Protein AF-0000000084891540 (afdb_homodimer)

Organism: Ciona savignyi (NCBI:txid51511)

Sequence (920 aa):
YGVTDVPPWYMCILLGFQHYLTMFGSTVAVPLILAGPLGIANNNVAKGQIISTIFFASGISTLLQTLIGNRLPIVQGAAFSFLTPAIAIMNSVSIPADFWKIRMVQVQGAIMVASCTQVFLGLTGLVGLLMSRIGPLTIAPTITLVGLGLFGPAGDFAGKHWGISFLTMFLIILFSQHLRDVVFRLFPVILAVLIAWMFCGFLTAAGAFPASSQQYGYFARTDVRSGVLADAAWFRFPYPGQWGVPVVTASGVLGMISGVLASIIESIGDYYACARLSQVPPPPTHAINRGVFTEGIGCILAGALGTGNGTTSYSENIGAIGITKVGSRRVVQTGAVIMLILAVIGKFGALFTTIPDPVAGGMFCVMFGMIAAVGMSSLQFVDLNSSRNLLVMGFSIFMGVALPEWVRKNKTVIATGSVEGDQIVLVLLQTGMFIAGVLGFVLDNTIPAGTPEERGLIAWYGVTDVPPWYMCILLGFQHYLTMFGSTVAVPLILAGPLGIANNNVAKGQIISTIFFASGISTLLQTLIGNRLPIVQGAAFSFLTPAIAIMNSVSIPADFWKIRMVQVQGAIMVASCTQVFLGLTGLVGLLMSRIGPLTIAPTITLVGLGLFGPAGDFAGKHWGISFLTMFLIILFSQHLRDVVFRLFPVILAVLIAWMFCGFLTAAGAFPASSQQYGYFARTDVRSGVLADAAWFRFPYPGQWGVPVVTASGVLGMISGVLASIIESIGDYYACARLSQVPPPPTHAINRGVFTEGIGCILAGALGTGNGTTSYSENIGAIGITKVGSRRVVQTGAVIMLILAVIGKFGALFTTIPDPVAGGMFCVMFGMIAAVGMSSLQFVDLNSSRNLLVMGFSIFMGVALPEWVRKNKTVIATGSVEGDQIVLVLLQTGMFIAGVLGFVLDNTIPAGTPEERGLIAW

Solvent-accessible surface area (backbone atoms only — not comparable to full-atom values): 42077 Å² total; per-residue (Å²): 79,41,50,85,40,74,68,58,70,71,53,22,49,56,52,3,48,46,48,47,55,44,44,42,58,65,46,52,46,52,51,63,62,45,22,54,59,40,48,36,69,87,35,45,52,62,49,7,51,35,39,16,34,40,36,30,40,19,12,53,30,16,40,45,28,42,73,66,18,50,51,50,55,54,48,32,28,61,32,66,41,32,46,52,29,38,44,32,43,30,66,68,52,92,60,69,52,91,47,31,48,63,42,42,18,37,40,12,20,8,37,29,57,25,20,46,52,39,28,48,32,16,71,72,49,49,52,60,59,50,55,71,70,48,36,37,51,18,46,17,27,19,38,19,25,43,17,56,62,42,30,62,66,26,25,58,27,14,63,36,29,51,71,54,8,49,49,21,36,49,38,26,48,41,23,51,55,62,40,84,49,66,68,33,52,55,35,17,57,52,53,19,48,51,52,46,49,50,49,27,40,53,36,41,76,69,59,74,48,53,90,45,86,88,42,82,26,22,53,40,34,47,72,81,49,54,66,30,56,73,69,32,50,65,68,44,80,79,40,72,40,70,67,41,74,59,34,77,43,72,33,35,21,59,27,29,34,45,17,47,52,51,38,50,55,53,30,53,53,42,49,42,49,40,21,54,54,41,71,43,74,69,69,51,68,69,36,51,20,34,30,40,20,39,39,14,50,28,11,28,48,17,9,41,41,50,40,59,39,38,46,25,61,38,62,60,46,39,50,45,19,57,73,70,47,49,24,20,31,54,26,46,45,41,16,19,50,50,31,38,57,50,22,29,30,26,41,57,24,23,55,62,58,41,58,25,41,8,44,52,10,12,50,39,46,49,51,28,8,34,42,18,22,58,15,50,34,41,47,74,40,33,41,60,85,38,68,67,51,29,40,35,35,13,31,14,40,36,49,19,51,17,49,17,54,42,42,72,76,43,66,79,73,65,72,79,83,39,72,65,58,32,45,29,51,50,21,41,48,47,18,19,27,44,48,3,25,52,46,6,43,51,44,64,72,63,43,71,85,66,49,54,63,49,46,9,59,72,76,95,80,42,50,85,39,74,68,58,70,71,55,22,50,55,53,3,48,47,48,48,54,42,45,41,57,64,45,52,46,51,50,64,64,45,23,54,59,40,47,36,69,86,36,46,54,60,49,8,52,34,39,16,33,42,36,30,40,18,13,54,30,17,40,45,26,41,72,66,18,51,50,50,54,51,49,30,27,59,32,65,40,31,47,53,31,39,44,32,44,28,66,66,52,92,59,70,51,91,48,34,46,62,42,42,18,36,41,12,20,8,37,29,56,23,20,46,52,39,28,50,32,16,72,71,51,47,52,58,58,49,54,72,70,49,36,36,51,19,47,18,26,19,38,20,25,43,17,54,63,41,30,61,65,25,26,59,27,16,63,36,28,52,71,53,8,49,48,22,37,50,38,26,48,39,24,52,57,62,40,86,50,66,68,34,51,56,36,18,56,52,52,18,49,51,52,44,47,49,50,27,40,54,38,40,75,70,60,72,47,53,90,45,85,88,42,82,26,24,54,42,34,47,71,82,49,54,64,29,57,73,70,32,49,66,66,43,78,79,40,70,41,72,66,41,75,60,34,75,44,71,33,35,23,60,27,30,34,45,17,47,54,52,36,51,55,54,28,54,54,43,50,45,50,38,21,54,55,41,71,43,74,68,71,51,69,67,36,50,20,33,28,40,21,37,41,15,50,31,13,28,48,18,8,40,41,50,38,58,40,38,47,26,61,39,61,62,46,40,48,44,21,56,73,70,48,49,23,21,31,54,25,47,44,41,16,18,50,48,31,41,58,50,21,29,31,26,41,57,23,22,56,62,57,41,56,23,41,8,45,52,9,14,52,40,44,49,52,29,7,36,41,19,22,59,16,50,33,41,49,73,40,35,42,61,82,37,67,66,53,27,41,34,34,13,31,14,39,36,48,18,50,17,48,16,55,43,43,72,76,43,63,79,74,64,72,77,82,40,71,64,59,34,44,29,51,49,21,41,48,48,18,19,27,46,47,4,25,51,45,7,42,51,46,63,73,63,43,72,85,64,48,55,64,47,44,8,59,73,78,98

Secondary structure (DSSP, 8-state):
--TT----HHHHHHHHHHHHHHTHHHHHHHHHHHHHHHT-TT-HHHHHHHHHHHHHHHHHHHHHHHHTSS-SS--EEE-GGGHHHHHHHHHH----TT-HHHHHHHHHHHHHHHHHHHHHHHHHTTHHHHHHH--HHHHHHHHHHHHHTTHHHHHHHHTT-HHHHHHHHHHHHIIIII---HHHHHSHHHHHHHHHHHHHHHHHHHT-S-SSTTSTTGGG-SSSSTHHHHHS-SB----TTTT------HHHHHHHHHHHHHHHHHHHHHHHHHHHHTT-PPPPHHHHHHHHHHHHHHHHHHHHHT-SS-EEE-HHHHHHHHHH----HHHHHHHHHHHHHHHHBHHHHHHHTTS-HHHHHHHHHHHHHHHHHHHHGGGGGS-TT-HHHHHHHHHHHHHHHHHHHHHHH-GGG---S-HHHHHHHHHHHT-HHHHHHHHHHHHHHH-TT--HHHHTTTT-/--TT----HHHHHHHHHHHHHHTHHHHHHHHHHHHHHHT-TT-HHHHHHHHHHHHHHHHHHHHHHHHTSS-SS--EEE-GGGHHHHHHHHHH----TT-HHHHHHHHHHHHHHHHHHHHHHHHHTTHHHHHHH--HHHHHHHHHHHHHTTHHHHHHHHTT-HHHHHHHHHHHHIIIII---HHHHHSHHHHHHHHHHHHHHHHHHHT-S-SSTTSTTGGG-SSSSTHHHHHS-SB----TTTT------HHHHHHHHHHHHHHHHHHHHHHHHHHHHTT-PPPPHHHHHHHHHHHHHHHHHHHHHT-SS-EEE-HHHHHHHHHH----HHHHHHHHHHHHHHHHBHHHHHHHTTS-HHHHHHHHHHHHHHHHHHHHGGGGGS-TT-HHHHHHHHHHHHHHHHHHHHHHH-GGG---S-HHHHHHHHHHHT-HHHHHHHHHHHHHHH-TT--HHHHTTTT-

pLDDT: mean 92.86, std 5.92, range [56.59, 98.62]

Nearest PDB structures (foldseek):
  8jez-assembly1_A-2  TM=9.664E-01  e=9.829E-44  Homo sapiens
  8jew-assembly1_A-2  TM=9.615E-01  e=6.647E-43  Homo sapiens
  7ytw-assembly1_A  TM=9.712E-01  e=4.303E-42  Mus musculus
  8jf1-assembly1_A-2  TM=8.391E-01  e=1.219E-37  Homo sapiens
  8jf0-assembly1_A-2  TM=9.065E-01  e=3.033E-35  Homo sapiens

Radius of gyration: 27.91 Å; Cα contacts (8 Å, |Δi|>4): 1968; chains: 2; bounding box: 56×84×64 Å

Structure (mmCIF, N/CA/C/O backbone):
data_AF-0000000084891540-model_v1
#
loop_
_entity.id
_entity.type
_entity.pdbx_description
1 polymer 'Solute carrier family 23 member 2'
#
loop_
_atom_site.group_PDB
_atom_site.id
_atom_site.type_symbol
_atom_site.label_atom_id
_atom_site.label_alt_id
_atom_site.label_comp_id
_atom_site.label_asym_id
_atom_site.label_entity_id
_atom_site.label_seq_id
_atom_site.pdbx_PDB_ins_code
_atom_site.Cartn_x
_atom_site.Cartn_y
_atom_site.Cartn_z
_atom_site.occupancy
_atom_site.B_iso_or_equiv
_atom_site.auth_seq_id
_atom_site.auth_comp_id
_atom_site.auth_asym_id
_atom_site.auth_atom_id
_atom_site.pdbx_PDB_model_num
ATOM 1 N N . TYR A 1 1 ? 21.375 32.938 4.434 1 94.38 1 TYR A N 1
ATOM 2 C CA . TYR A 1 1 ? 21.422 33.156 5.875 1 94.38 1 TYR A CA 1
ATOM 3 C C . TYR A 1 1 ? 21.594 31.828 6.621 1 94.38 1 TYR A C 1
ATOM 5 O O . TYR A 1 1 ? 20.844 30.875 6.391 1 94.38 1 TYR A O 1
ATOM 13 N N . GLY A 1 2 ? 22.547 31.812 7.41 1 93.69 2 GLY A N 1
ATOM 14 C CA . GLY A 1 2 ? 22.797 30.641 8.234 1 93.69 2 GLY A CA 1
ATOM 15 C C . GLY A 1 2 ? 21.875 30.547 9.438 1 93.69 2 GLY A C 1
ATOM 16 O O . GLY A 1 2 ? 21.062 31.453 9.664 1 93.69 2 GLY A O 1
ATOM 17 N N . VAL A 1 3 ? 22.047 29.594 10.242 1 96.44 3 VAL A N 1
ATOM 18 C CA . VAL A 1 3 ? 21.141 29.25 11.336 1 96.44 3 VAL A CA 1
ATOM 19 C C . VAL A 1 3 ? 21.125 30.359 12.383 1 96.44 3 VAL A C 1
ATOM 21 O O . VAL A 1 3 ? 20.078 30.688 12.945 1 96.44 3 VAL A O 1
ATOM 24 N N . THR A 1 4 ? 22.266 31 12.57 1 95.5 4 THR A N 1
ATOM 25 C CA . THR A 1 4 ? 22.375 31.984 13.641 1 95.5 4 THR A CA 1
ATOM 26 C C . THR A 1 4 ? 22.25 33.406 13.086 1 95.5 4 THR A C 1
ATOM 28 O O . THR A 1 4 ? 22.25 34.375 13.844 1 95.5 4 THR A O 1
ATOM 31 N N . ASP A 1 5 ? 22.125 33.5 11.781 1 96.12 5 ASP A N 1
ATOM 32 C CA . ASP A 1 5 ? 21.984 34.812 11.172 1 96.12 5 ASP A CA 1
ATOM 33 C C . ASP A 1 5 ? 20.609 35.406 11.492 1 96.12 5 ASP A C 1
ATOM 35 O O . ASP A 1 5 ? 19.625 34.688 11.633 1 96.12 5 ASP A O 1
ATOM 39 N N . VAL A 1 6 ? 20.625 36.781 11.594 1 96.75 6 VAL A N 1
ATOM 40 C CA . VAL A 1 6 ? 19.391 37.531 11.859 1 96.75 6 VAL A CA 1
ATOM 41 C C . VAL A 1 6 ? 19.125 38.531 10.742 1 96.75 6 VAL A C 1
ATOM 43 O O . VAL A 1 6 ? 19.641 39.625 10.758 1 96.75 6 VAL A O 1
ATOM 46 N N . PRO A 1 7 ? 18.266 38.188 9.914 1 96.44 7 PRO A N 1
ATOM 47 C CA . PRO A 1 7 ? 17.906 39.156 8.859 1 96.44 7 PRO A CA 1
ATOM 48 C C . PRO A 1 7 ? 17.203 40.375 9.398 1 96.44 7 PRO A C 1
ATOM 50 O O . PRO A 1 7 ? 16.734 40.375 10.547 1 96.44 7 PRO A O 1
ATOM 53 N N . PRO A 1 8 ? 17.172 41.375 8.5 1 96.62 8 PRO A N 1
ATOM 54 C CA . PRO A 1 8 ? 16.391 42.562 8.906 1 96.62 8 PRO A CA 1
ATOM 55 C C . PRO A 1 8 ? 14.938 42.188 9.25 1 96.62 8 PRO A C 1
ATOM 57 O O . PRO A 1 8 ? 14.391 41.25 8.68 1 96.62 8 PRO A O 1
ATOM 60 N N . TRP A 1 9 ? 14.367 43 10.125 1 95.5 9 TRP A N 1
ATOM 61 C CA . TRP A 1 9 ? 13.07 42.625 10.688 1 95.5 9 TRP A CA 1
ATOM 62 C C . TRP A 1 9 ? 12.023 42.5 9.586 1 95.5 9 TRP A C 1
ATOM 64 O O . TRP A 1 9 ? 11.141 41.625 9.656 1 95.5 9 TRP A O 1
ATOM 74 N N . TYR A 1 10 ? 12.055 43.344 8.586 1 95.5 10 TYR A N 1
ATOM 75 C CA . TYR A 1 10 ? 11.055 43.281 7.523 1 95.5 10 TYR A CA 1
ATOM 76 C C . TYR A 1 10 ? 11.234 42 6.695 1 95.5 10 TYR A C 1
ATOM 78 O O . TYR A 1 10 ? 10.258 41.406 6.242 1 95.5 10 TYR A O 1
ATOM 86 N N . MET A 1 11 ? 12.43 41.594 6.551 1 94.88 11 MET A N 1
ATOM 87 C CA . MET A 1 11 ? 12.703 40.344 5.844 1 94.88 11 MET A CA 1
ATOM 88 C C . MET A 1 11 ? 12.289 39.156 6.684 1 94.88 11 MET A C 1
ATOM 90 O O . MET A 1 11 ? 11.82 38.125 6.145 1 94.88 11 MET A O 1
ATOM 94 N N . CYS A 1 12 ? 12.477 39.219 7.949 1 96.56 12 CYS A N 1
ATOM 95 C CA . CYS A 1 12 ? 12.047 38.156 8.852 1 96.56 12 CYS A CA 1
ATOM 96 C C . CYS A 1 12 ? 10.547 37.938 8.766 1 96.56 12 CYS A C 1
ATOM 98 O O . CYS A 1 12 ? 10.078 36.812 8.773 1 96.56 12 CYS A O 1
ATOM 100 N N . ILE A 1 13 ? 9.828 39 8.688 1 96.94 13 ILE A N 1
ATOM 101 C CA . ILE A 1 13 ? 8.375 38.906 8.617 1 96.94 13 ILE A CA 1
ATOM 102 C C . ILE A 1 13 ? 7.961 38.281 7.289 1 96.94 13 ILE A C 1
ATOM 104 O O . ILE A 1 13 ? 7.125 37.375 7.262 1 96.94 13 ILE A O 1
ATOM 108 N N . LEU A 1 14 ? 8.57 38.719 6.23 1 94.94 14 LEU A N 1
ATOM 109 C CA . LEU A 1 14 ? 8.227 38.219 4.91 1 94.94 14 LEU A CA 1
ATOM 110 C C . LEU A 1 14 ? 8.594 36.75 4.793 1 94.94 14 LEU A C 1
ATOM 112 O O . LEU A 1 14 ? 7.777 35.938 4.344 1 94.94 14 LEU A O 1
ATOM 116 N N . LEU A 1 15 ? 9.75 36.469 5.227 1 95.06 15 LEU A N 1
ATOM 117 C CA . LEU A 1 15 ? 10.242 35.094 5.117 1 95.06 15 LEU A CA 1
ATOM 118 C C . LEU A 1 15 ? 9.547 34.188 6.129 1 95.06 15 LEU A C 1
ATOM 120 O O . LEU A 1 15 ? 9.336 33 5.859 1 95.06 15 LEU A O 1
ATOM 124 N N . GLY A 1 16 ? 9.305 34.719 7.27 1 96.31 16 GLY A N 1
ATOM 125 C CA . GLY A 1 16 ? 8.516 33.969 8.234 1 96.31 16 GLY A CA 1
ATOM 126 C C . GLY A 1 16 ? 7.117 33.625 7.73 1 96.31 16 GLY A C 1
ATOM 127 O O . GLY A 1 16 ? 6.617 32.531 7.941 1 96.31 16 GLY A O 1
ATOM 128 N N . PHE A 1 17 ? 6.496 34.625 7.105 1 95.88 17 PHE A N 1
ATOM 129 C CA . PHE A 1 17 ? 5.18 34.406 6.512 1 95.88 17 PHE A CA 1
ATOM 130 C C . PHE A 1 17 ? 5.234 33.312 5.434 1 95.88 17 PHE A C 1
ATOM 132 O O . PHE A 1 17 ? 4.289 32.562 5.27 1 95.88 17 PHE A O 1
ATOM 139 N N . GLN A 1 18 ? 6.293 33.281 4.781 1 94.19 18 GLN A N 1
ATOM 140 C CA . GLN A 1 18 ? 6.504 32.25 3.783 1 94.19 18 GLN A CA 1
ATOM 141 C C . GLN A 1 18 ? 6.461 30.859 4.422 1 94.19 18 GLN A C 1
ATOM 143 O O . GLN A 1 18 ? 5.832 29.953 3.883 1 94.19 18 GLN A O 1
ATOM 148 N N . HIS A 1 19 ? 7.133 30.688 5.527 1 95.44 19 HIS A N 1
ATOM 149 C CA . HIS A 1 19 ? 7.086 29.422 6.234 1 95.44 19 HIS A CA 1
ATOM 150 C C . HIS A 1 19 ? 5.656 29.062 6.637 1 95.44 19 HIS A C 1
ATOM 152 O O . HIS A 1 19 ? 5.254 27.906 6.551 1 95.44 19 HIS A O 1
ATOM 158 N N . TYR A 1 20 ? 4.941 30.078 7.047 1 94.88 20 TYR A N 1
ATOM 159 C CA . TYR A 1 20 ? 3.541 29.891 7.41 1 94.88 20 TYR A CA 1
ATOM 160 C C . TYR A 1 20 ? 2.732 29.406 6.215 1 94.88 20 TYR A C 1
ATOM 162 O O . TYR A 1 20 ? 1.934 28.469 6.344 1 94.88 20 TYR A O 1
ATOM 170 N N . LEU A 1 21 ? 2.953 29.953 5.082 1 92.19 21 LEU A N 1
ATOM 171 C CA . LEU A 1 21 ? 2.219 29.578 3.877 1 92.19 21 LEU A CA 1
ATOM 172 C C . LEU A 1 21 ? 2.609 28.188 3.41 1 92.19 21 LEU A C 1
ATOM 174 O O . LEU A 1 21 ? 1.778 27.453 2.871 1 92.19 21 LEU A O 1
ATOM 178 N N . THR A 1 22 ? 3.814 27.812 3.656 1 91.12 22 THR A N 1
ATOM 179 C CA . THR A 1 22 ? 4.312 26.516 3.197 1 91.12 22 THR A CA 1
ATOM 180 C C . THR A 1 22 ? 3.693 25.375 4.008 1 91.12 22 THR A C 1
ATOM 182 O O . THR A 1 22 ? 3.473 24.281 3.482 1 91.12 22 THR A O 1
ATOM 185 N N . MET A 1 23 ? 3.402 25.672 5.238 1 93.44 23 MET A N 1
ATOM 186 C CA . MET A 1 23 ? 2.91 24.594 6.098 1 93.44 23 MET A CA 1
ATOM 187 C C . MET A 1 23 ? 1.39 24.484 6.023 1 93.44 23 MET A C 1
ATOM 189 O O . MET A 1 23 ? 0.792 23.609 6.645 1 93.44 23 MET A O 1
ATOM 193 N N . PHE A 1 24 ? 0.765 25.375 5.344 1 88.12 24 PHE A N 1
ATOM 194 C CA . PHE A 1 24 ? -0.684 25.531 5.355 1 88.12 24 PHE A CA 1
ATOM 195 C C . PHE A 1 24 ? -1.38 24.25 4.949 1 88.12 24 PHE A C 1
ATOM 197 O O . PHE A 1 24 ? -2.287 23.781 5.641 1 88.12 24 PHE A O 1
ATOM 204 N N . GLY A 1 25 ? -0.993 23.688 3.854 1 86.62 25 GLY A N 1
ATOM 205 C CA . GLY A 1 25 ? -1.635 22.484 3.338 1 86.62 25 GLY A CA 1
ATOM 206 C C . GLY A 1 25 ? -1.65 21.344 4.336 1 86.62 25 GLY A C 1
ATOM 207 O O . GLY A 1 25 ? -2.707 20.781 4.617 1 86.62 25 GLY A O 1
ATOM 208 N N . SER A 1 26 ? -0.562 21.016 4.91 1 90.75 26 SER A N 1
ATOM 209 C CA . SER A 1 26 ? -0.421 19.906 5.844 1 90.75 26 SER A CA 1
ATOM 210 C C . SER A 1 26 ? -1.18 20.172 7.137 1 90.75 26 SER A C 1
ATOM 212 O O . SER A 1 26 ? -1.772 19.266 7.715 1 90.75 26 SER A O 1
ATOM 214 N N . THR A 1 27 ? -1.188 21.406 7.559 1 93.81 27 THR A N 1
ATOM 215 C CA . THR A 1 27 ? -1.8 21.75 8.836 1 93.81 27 THR A CA 1
ATOM 216 C C . THR A 1 27 ? -3.322 21.719 8.734 1 93.81 27 THR A C 1
ATOM 218 O O . THR A 1 27 ? -4.004 21.234 9.641 1 93.81 27 THR A O 1
ATOM 221 N N . VAL A 1 28 ? -3.855 22.172 7.66 1 93.88 28 VAL A N 1
ATOM 222 C CA . VAL A 1 28 ? -5.305 22.266 7.5 1 93.88 28 VAL A CA 1
ATOM 223 C C . VAL A 1 28 ? -5.867 20.891 7.16 1 93.88 28 VAL A C 1
ATOM 225 O O . VAL A 1 28 ? -7.031 20.594 7.445 1 93.88 28 VAL A O 1
ATOM 228 N N . ALA A 1 29 ? -5.035 20.047 6.617 1 94.19 29 ALA A N 1
ATOM 229 C CA . ALA A 1 29 ? -5.473 18.719 6.207 1 94.19 29 ALA A CA 1
ATOM 230 C C . ALA A 1 29 ? -5.922 17.891 7.41 1 94.19 29 ALA A C 1
ATOM 232 O O . ALA A 1 29 ? -6.906 17.156 7.328 1 94.19 29 ALA A O 1
ATOM 233 N N . VAL A 1 30 ? -5.312 18.031 8.484 1 95.81 30 VAL A N 1
ATOM 234 C CA . VAL A 1 30 ? -5.504 17.172 9.648 1 95.81 30 VAL A CA 1
ATOM 235 C C . VAL A 1 30 ? -6.902 17.391 10.227 1 95.81 30 VAL A C 1
ATOM 237 O O . VAL A 1 30 ? -7.688 16.453 10.344 1 95.81 30 VAL A O 1
ATOM 240 N N . PRO A 1 31 ? -7.305 18.641 10.531 1 95.81 31 PRO A N 1
ATOM 241 C CA . PRO A 1 31 ? -8.656 18.812 11.07 1 95.81 31 PRO A CA 1
ATOM 242 C C . PRO A 1 31 ? -9.742 18.469 10.062 1 95.81 31 PRO A C 1
ATOM 244 O O . PRO A 1 31 ? -10.82 18.016 10.445 1 95.81 31 PRO A O 1
ATOM 247 N N . LEU A 1 32 ? -9.5 18.688 8.797 1 95.19 32 LEU A N 1
ATOM 248 C CA . LEU A 1 32 ? -10.492 18.328 7.781 1 95.19 32 LEU A CA 1
ATOM 249 C C . LEU A 1 32 ? -10.727 16.828 7.758 1 95.19 32 LEU A C 1
ATOM 251 O O . LEU A 1 32 ? -11.875 16.375 7.645 1 95.19 32 LEU A O 1
ATOM 255 N N . ILE A 1 33 ? -9.695 16.078 7.922 1 95.38 33 ILE A N 1
ATOM 256 C CA . ILE A 1 33 ? -9.805 14.617 7.922 1 95.38 33 ILE A CA 1
ATOM 257 C C . ILE A 1 33 ? -10.477 14.156 9.211 1 95.38 33 ILE A C 1
ATOM 259 O O . ILE A 1 33 ? -11.281 13.219 9.195 1 95.38 33 ILE A O 1
ATOM 263 N N . LEU A 1 34 ? -10.227 14.789 10.281 1 96.06 34 LEU A N 1
ATOM 264 C CA . LEU A 1 34 ? -10.727 14.367 11.586 1 96.06 34 LEU A CA 1
ATOM 265 C C . LEU A 1 34 ? -12.188 14.773 11.766 1 96.06 34 LEU A C 1
ATOM 267 O O . LEU A 1 34 ? -12.875 14.273 12.664 1 96.06 34 LEU A O 1
ATOM 271 N N . ALA A 1 35 ? -12.664 15.672 10.969 1 95.12 35 ALA A N 1
ATOM 272 C CA . ALA A 1 35 ? -14 16.219 11.148 1 95.12 35 ALA A CA 1
ATOM 273 C C . ALA A 1 35 ? -15.062 15.125 11.078 1 95.12 35 ALA A C 1
ATOM 275 O O . ALA A 1 35 ? -16.016 15.125 11.859 1 95.12 35 ALA A O 1
ATOM 276 N N . GLY A 1 36 ? -14.898 14.211 10.164 1 92.88 36 GLY A N 1
ATOM 277 C CA . GLY A 1 36 ? -15.836 13.109 10.016 1 92.88 36 GLY A CA 1
ATOM 278 C C . GLY A 1 36 ? -15.898 12.211 11.234 1 92.88 36 GLY A C 1
ATOM 279 O O . GLY A 1 36 ? -16.938 12.109 11.891 1 92.88 36 GLY A O 1
ATOM 280 N N . PRO A 1 37 ? -14.828 11.617 11.562 1 92.62 37 PRO A N 1
ATOM 281 C CA . PRO A 1 37 ? -14.797 10.734 12.727 1 92.62 37 PRO A CA 1
ATOM 282 C C . PRO A 1 37 ? -15.211 11.438 14.016 1 92.62 37 PRO A C 1
ATOM 284 O O . PRO A 1 37 ? -15.781 10.812 14.914 1 92.62 37 PRO A O 1
ATOM 287 N N . LEU A 1 38 ? -14.969 12.719 14.07 1 94.06 38 LEU A N 1
ATOM 288 C CA . LEU A 1 38 ? -15.328 13.5 15.25 1 94.06 38 LEU A CA 1
ATOM 289 C C . LEU A 1 38 ? -16.828 13.758 15.289 1 94.06 38 LEU A C 1
ATOM 291 O O . LEU A 1 38 ? -17.391 14.062 16.344 1 94.06 38 LEU A O 1
ATOM 295 N N . GLY A 1 39 ? -17.531 13.688 14.141 1 91.69 39 GLY A N 1
ATOM 296 C CA . GLY A 1 39 ? -18.953 13.945 14.055 1 91.69 39 GLY A CA 1
ATOM 297 C C . GLY A 1 39 ? -19.281 15.414 13.836 1 91.69 39 GLY A C 1
ATOM 298 O O . GLY A 1 39 ? -20.359 15.875 14.195 1 91.69 39 GLY A O 1
ATOM 299 N N . ILE A 1 40 ? -18.297 16.141 13.297 1 93.25 40 ILE A N 1
ATOM 300 C CA . ILE A 1 40 ? -18.547 17.578 13.117 1 93.25 40 ILE A CA 1
ATOM 301 C C . ILE A 1 40 ? -18.422 17.938 11.641 1 93.25 40 ILE A C 1
ATOM 303 O O . ILE A 1 40 ? -18.031 19.047 11.305 1 93.25 40 ILE A O 1
ATOM 307 N N . ALA A 1 41 ? -18.594 17.047 10.781 1 89.12 41 ALA A N 1
ATOM 308 C CA . ALA A 1 41 ? -18.469 17.266 9.344 1 89.12 41 ALA A CA 1
ATOM 309 C C . ALA A 1 41 ? -19.312 18.453 8.891 1 89.12 41 ALA A C 1
ATOM 311 O O . ALA A 1 41 ? -18.906 19.203 8 1 89.12 41 ALA A O 1
ATOM 312 N N . ASN A 1 42 ? -20.469 18.672 9.555 1 88.38 42 ASN A N 1
ATOM 313 C CA . ASN A 1 42 ? -21.375 19.75 9.156 1 88.38 42 ASN A CA 1
ATOM 314 C C . ASN A 1 42 ? -21.312 20.938 10.117 1 88.38 42 ASN A C 1
ATOM 316 O O . ASN A 1 42 ? -22.078 21.891 9.992 1 88.38 42 ASN A O 1
ATOM 320 N N . ASN A 1 43 ? -20.469 20.859 11.102 1 92.44 43 ASN A N 1
ATOM 321 C CA . ASN A 1 43 ? -20.234 21.953 12.039 1 92.44 43 ASN A CA 1
ATOM 322 C C . ASN A 1 43 ? -18.969 22.734 11.688 1 92.44 43 ASN A C 1
ATOM 324 O O . ASN A 1 43 ? -17.922 22.531 12.312 1 92.44 43 ASN A O 1
ATOM 328 N N . ASN A 1 44 ? -19.125 23.703 10.859 1 92.56 44 ASN A N 1
ATOM 329 C CA . ASN A 1 44 ? -17.984 24.422 10.297 1 92.56 44 ASN A CA 1
ATOM 330 C C . ASN A 1 44 ? -17.359 25.359 11.32 1 92.56 44 ASN A C 1
ATOM 332 O O . ASN A 1 44 ? -16.172 25.672 11.242 1 92.56 44 ASN A O 1
ATOM 336 N N . VAL A 1 45 ? -18.156 25.781 12.25 1 93.25 45 VAL A N 1
ATOM 337 C CA . VAL A 1 45 ? -17.625 26.625 13.305 1 93.25 45 VAL A CA 1
ATOM 338 C C . VAL A 1 45 ? -16.625 25.844 14.156 1 93.25 45 VAL A C 1
ATOM 340 O O . VAL A 1 45 ? -15.508 26.297 14.398 1 93.25 45 VAL A O 1
ATOM 343 N N . ALA A 1 46 ? -17.062 24.656 14.531 1 93.75 46 ALA A N 1
ATOM 344 C CA . ALA A 1 46 ? -16.172 23.781 15.305 1 93.75 46 ALA A CA 1
ATOM 345 C C . ALA A 1 46 ? -14.914 23.438 14.516 1 93.75 46 ALA A C 1
ATOM 347 O O . ALA A 1 46 ? -13.812 23.422 15.07 1 93.75 46 ALA A O 1
ATOM 348 N N . LYS A 1 47 ? -15.07 23.172 13.281 1 94.62 47 LYS A N 1
ATOM 349 C CA . LYS A 1 47 ? -13.93 22.859 12.422 1 94.62 47 LYS A CA 1
ATOM 350 C C . LYS A 1 47 ? -12.945 24.031 12.383 1 94.62 47 LYS A C 1
ATOM 352 O O . LYS A 1 47 ? -11.734 23.828 12.469 1 94.62 47 LYS A O 1
ATOM 357 N N . GLY A 1 48 ? -13.508 25.172 12.25 1 94.81 48 GLY A N 1
ATOM 358 C CA . GLY A 1 48 ? -12.664 26.359 12.234 1 94.81 48 GLY A CA 1
ATOM 359 C C . GLY A 1 48 ? -11.906 26.562 13.531 1 94.81 48 GLY A C 1
ATOM 360 O O . GLY A 1 48 ? -10.742 26.969 13.523 1 94.81 48 GLY A O 1
ATOM 361 N N . GLN A 1 49 ? -12.578 26.297 14.586 1 95.62 49 GLN A N 1
ATOM 362 C CA . GLN A 1 49 ? -11.945 26.438 15.898 1 95.62 49 GLN A CA 1
ATOM 363 C C . GLN A 1 49 ? -10.789 25.438 16.047 1 95.62 49 GLN A C 1
ATOM 365 O O . GLN A 1 49 ? -9.742 25.781 16.609 1 95.62 49 GLN A O 1
ATOM 370 N N . ILE A 1 50 ? -10.961 24.266 15.578 1 96.38 50 ILE A N 1
ATOM 371 C CA . ILE A 1 50 ? -9.922 23.234 15.672 1 96.38 50 ILE A CA 1
ATOM 372 C C . ILE A 1 50 ? -8.734 23.641 14.789 1 96.38 50 ILE A C 1
ATOM 374 O O . ILE A 1 50 ? -7.582 23.469 15.188 1 96.38 50 ILE A O 1
ATOM 378 N N . ILE A 1 51 ? -9 24.156 13.617 1 96.44 51 ILE A N 1
ATOM 379 C CA . ILE A 1 51 ? -7.945 24.609 12.719 1 96.44 51 ILE A CA 1
ATOM 380 C C . ILE A 1 51 ? -7.117 25.703 13.398 1 96.44 51 ILE A C 1
ATOM 382 O O . ILE A 1 51 ? -5.887 25.641 13.406 1 96.44 51 ILE A O 1
ATOM 386 N N . SER A 1 52 ? -7.832 26.625 13.961 1 96.56 52 SER A N 1
ATOM 387 C CA . SER A 1 52 ? -7.145 27.703 14.672 1 96.56 52 SER A CA 1
ATOM 388 C C . SER A 1 52 ? -6.312 27.156 15.836 1 96.56 52 SER A C 1
ATOM 390 O O . SER A 1 52 ? -5.188 27.609 16.062 1 96.56 52 SER A O 1
ATOM 392 N N . THR A 1 53 ? -6.836 26.25 16.516 1 97.5 53 THR A N 1
ATOM 393 C CA . THR A 1 53 ? -6.148 25.656 17.656 1 97.5 53 THR A CA 1
ATOM 394 C C . THR A 1 53 ? -4.871 24.953 17.219 1 97.5 53 THR A C 1
ATOM 396 O O . THR A 1 53 ? -3.852 25.016 17.906 1 97.5 53 THR A O 1
ATOM 399 N N . ILE A 1 54 ? -4.914 24.219 16.125 1 97.62 54 ILE A N 1
ATOM 400 C CA . ILE A 1 54 ? -3.744 23.5 15.625 1 97.62 54 ILE A CA 1
ATOM 401 C C . ILE A 1 54 ? -2.652 24.5 15.242 1 97.62 54 ILE A C 1
ATOM 403 O O . ILE A 1 54 ? -1.472 24.266 1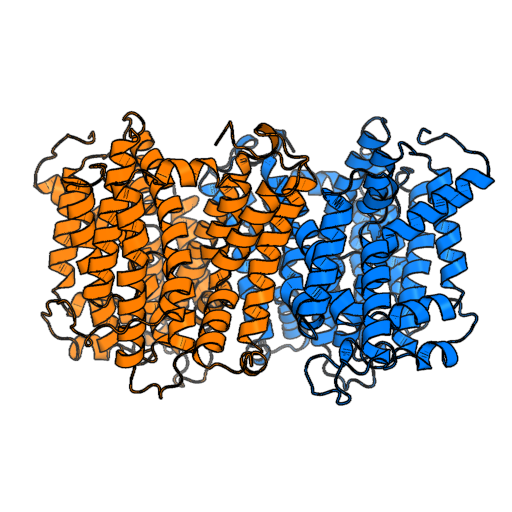5.508 1 97.62 54 ILE A O 1
ATOM 407 N N . PHE A 1 55 ? -3.029 25.578 14.586 1 97.25 55 PHE A N 1
ATOM 408 C CA . PHE A 1 55 ? -2.047 26.594 14.234 1 97.25 55 PHE A CA 1
ATOM 409 C C . PHE A 1 55 ? -1.429 27.219 15.484 1 97.25 55 PHE A C 1
ATOM 411 O O . PHE A 1 55 ? -0.23 27.5 15.516 1 97.25 55 PHE A O 1
ATOM 418 N N . PHE A 1 56 ? -2.254 27.422 16.438 1 98 56 PHE A N 1
ATOM 419 C CA . PHE A 1 56 ? -1.766 27.984 17.688 1 98 56 PHE A CA 1
ATOM 420 C C . PHE A 1 56 ? -0.762 27.031 18.344 1 98 56 PHE A C 1
ATOM 422 O O . PHE A 1 56 ? 0.322 27.453 18.75 1 98 56 PHE A O 1
ATOM 429 N N . ALA A 1 57 ? -1.14 25.828 18.469 1 98.19 57 ALA A N 1
ATOM 430 C CA . ALA A 1 57 ? -0.249 24.812 19.016 1 98.19 57 ALA A CA 1
ATOM 431 C C . ALA A 1 57 ? 1.045 24.719 18.219 1 98.19 57 ALA A C 1
ATOM 433 O O . ALA A 1 57 ? 2.121 24.516 18.781 1 98.19 57 ALA A O 1
ATOM 434 N N . SER A 1 58 ? 0.965 24.781 16.906 1 98 58 SER A N 1
ATOM 435 C CA . SER A 1 58 ? 2.131 24.719 16.031 1 98 58 SER A CA 1
ATOM 436 C C . SER A 1 58 ? 3.078 25.891 16.312 1 98 58 SER A C 1
ATOM 438 O O . SER A 1 58 ? 4.297 25.719 16.312 1 98 58 SER A O 1
ATOM 440 N N . GLY A 1 59 ? 2.473 27.062 16.469 1 98.38 59 GLY A N 1
ATOM 441 C CA . GLY A 1 59 ? 3.287 28.219 16.797 1 98.38 59 GLY A CA 1
ATOM 442 C C . GLY A 1 59 ? 4.066 28.062 18.094 1 98.38 59 GLY A C 1
ATOM 443 O O . GLY A 1 59 ? 5.277 28.312 18.125 1 98.38 59 GLY A O 1
ATOM 444 N N . ILE A 1 60 ? 3.4 27.641 19.094 1 98.5 60 ILE A N 1
ATOM 445 C CA . ILE A 1 60 ? 4.043 27.453 20.391 1 98.5 60 ILE A CA 1
ATOM 446 C C . ILE A 1 60 ? 5.133 26.391 20.281 1 98.5 60 ILE A C 1
ATOM 448 O O . ILE A 1 60 ? 6.246 26.578 20.766 1 98.5 60 ILE A O 1
ATOM 452 N N . SER A 1 61 ? 4.746 25.312 19.688 1 98.5 61 SER A N 1
ATOM 453 C CA . SER A 1 61 ? 5.684 24.203 19.562 1 98.5 61 SER A CA 1
ATOM 454 C C . SER A 1 61 ? 6.91 24.594 18.75 1 98.5 61 SER A C 1
ATOM 456 O O . SER A 1 61 ? 8.023 24.156 19.047 1 98.5 61 SER A O 1
ATOM 458 N N . THR A 1 62 ? 6.707 25.344 17.688 1 98.62 62 THR A N 1
ATOM 459 C CA . THR A 1 62 ? 7.824 25.812 16.875 1 98.62 62 THR A CA 1
ATOM 460 C C . THR A 1 62 ? 8.758 26.688 17.688 1 98.62 62 THR A C 1
ATOM 462 O O . THR A 1 62 ? 9.977 26.562 17.609 1 98.62 62 THR A O 1
ATOM 465 N N . LEU A 1 63 ? 8.18 27.594 18.484 1 98.62 63 LEU A N 1
ATOM 466 C CA . LEU A 1 63 ? 8.992 28.453 19.344 1 98.62 63 LEU A CA 1
ATOM 467 C C . LEU A 1 63 ? 9.773 27.625 20.359 1 98.62 63 LEU A C 1
ATOM 469 O O . LEU A 1 63 ? 10.969 27.859 20.562 1 98.62 63 LEU A O 1
ATOM 473 N N . LEU A 1 64 ? 9.125 26.703 20.953 1 98.38 64 LEU A N 1
ATOM 474 C CA . LEU A 1 64 ? 9.789 25.844 21.922 1 98.38 64 LEU A CA 1
ATOM 475 C C . LEU A 1 64 ? 10.953 25.094 21.297 1 98.38 64 LEU A C 1
ATOM 477 O O . LEU A 1 64 ? 12.039 25.031 21.875 1 98.38 64 LEU A O 1
ATOM 481 N N . GLN A 1 65 ? 10.719 24.516 20.125 1 98.12 65 GLN A N 1
ATOM 482 C CA . GLN A 1 65 ? 11.734 23.719 19.438 1 98.12 65 GLN A CA 1
ATOM 483 C C . GLN A 1 65 ? 12.938 24.578 19.062 1 98.12 65 GLN A C 1
ATOM 485 O O . GLN A 1 65 ? 14.078 24.141 19.188 1 98.12 65 GLN A O 1
ATOM 490 N N . THR A 1 66 ? 12.719 25.812 18.594 1 97.88 66 THR A N 1
ATOM 491 C CA . THR A 1 66 ? 13.789 26.656 18.078 1 97.88 66 THR A CA 1
ATOM 492 C C . THR A 1 66 ? 14.5 27.375 19.219 1 97.88 66 THR A C 1
ATOM 494 O O . THR A 1 66 ? 15.656 27.781 19.078 1 97.88 66 THR A O 1
ATOM 497 N N . LEU A 1 67 ? 13.828 27.547 20.344 1 97.38 67 LEU A N 1
ATOM 498 C CA . LEU A 1 67 ? 14.43 28.25 21.469 1 97.38 67 LEU A CA 1
ATOM 499 C C . LEU A 1 67 ? 15.18 27.281 22.391 1 97.38 67 LEU A C 1
ATOM 501 O O . LEU A 1 67 ? 16.266 27.609 22.875 1 97.38 67 LEU A O 1
ATOM 505 N N . ILE A 1 68 ? 14.578 26.109 22.641 1 96 68 ILE A N 1
ATOM 506 C CA . ILE A 1 68 ? 15.125 25.234 23.672 1 96 68 ILE A CA 1
ATOM 507 C C . ILE A 1 68 ? 15.391 23.859 23.094 1 96 68 ILE A C 1
ATOM 509 O O . ILE A 1 68 ? 16.203 23.094 23.625 1 96 68 ILE A O 1
ATOM 513 N N . GLY A 1 69 ? 14.656 23.453 22.109 1 97.12 69 GLY A N 1
ATOM 514 C CA . GLY A 1 69 ? 14.758 22.109 21.562 1 97.12 69 GLY A CA 1
ATOM 515 C C . GLY A 1 69 ? 16.094 21.844 20.891 1 97.12 69 GLY A C 1
ATOM 516 O O . GLY A 1 69 ? 17.156 21.984 21.516 1 97.12 69 GLY A O 1
ATOM 517 N N . ASN A 1 70 ? 16.047 21.422 19.641 1 95.81 70 ASN A N 1
ATOM 518 C CA . ASN A 1 70 ? 17.297 21.172 18.938 1 95.81 70 ASN A CA 1
ATOM 519 C C . ASN A 1 70 ? 17.875 22.453 18.359 1 95.81 70 ASN A C 1
ATOM 521 O O . ASN A 1 70 ? 19.031 22.484 17.938 1 95.81 70 ASN A O 1
ATOM 525 N N . ARG A 1 71 ? 17.078 23.547 18.266 1 97.12 71 ARG A N 1
ATOM 526 C CA . ARG A 1 71 ? 17.469 24.906 17.875 1 97.12 71 ARG A CA 1
ATOM 527 C C . ARG A 1 71 ? 17.828 24.969 16.391 1 97.12 71 ARG A C 1
ATOM 529 O O . ARG A 1 71 ? 18.625 25.812 15.984 1 97.12 71 ARG A O 1
ATOM 536 N N . LEU A 1 72 ? 17.422 23.984 15.664 1 97.44 72 LEU A N 1
ATOM 537 C CA . LEU A 1 72 ? 17.406 24.078 14.211 1 97.44 72 LEU A CA 1
ATOM 538 C C . LEU A 1 72 ? 16.188 24.828 13.711 1 97.44 72 LEU A C 1
ATOM 540 O O . LEU A 1 72 ? 15.195 24.953 14.43 1 97.44 72 LEU A O 1
ATOM 544 N N . PRO A 1 73 ? 16.266 25.469 12.609 1 97.69 73 PRO A N 1
ATOM 545 C CA . PRO A 1 73 ? 15.117 26.188 12.07 1 97.69 73 PRO A CA 1
ATOM 546 C C . PRO A 1 73 ? 14.047 25.25 11.516 1 97.69 73 PRO A C 1
ATOM 548 O O . PRO A 1 73 ? 13.797 25.25 10.305 1 97.69 73 PRO A O 1
ATOM 551 N N . ILE A 1 74 ? 13.383 24.578 12.398 1 97.62 74 ILE A N 1
ATOM 552 C CA . ILE A 1 74 ? 12.383 23.594 12.016 1 97.62 74 ILE A CA 1
ATOM 553 C C . ILE A 1 74 ? 11.008 24.031 12.516 1 97.62 74 ILE A C 1
ATOM 555 O O . ILE A 1 74 ? 10.836 24.312 13.711 1 97.62 74 ILE A O 1
ATOM 559 N N . VAL A 1 75 ? 10.125 24.141 11.602 1 97.81 75 VAL A N 1
ATOM 560 C CA . VAL A 1 75 ? 8.734 24.406 11.93 1 97.81 75 VAL A CA 1
ATOM 561 C C . VAL A 1 75 ? 8.078 23.125 12.461 1 97.81 75 VAL A C 1
ATOM 563 O O . VAL A 1 75 ? 8.32 22.031 11.938 1 97.81 75 VAL A O 1
ATOM 566 N N . GLN A 1 76 ? 7.301 23.281 13.523 1 97.88 76 GLN A N 1
ATOM 567 C CA . GLN A 1 76 ? 6.484 22.203 14.062 1 97.88 76 GLN A CA 1
ATOM 568 C C . GLN A 1 76 ? 5.027 22.344 13.648 1 97.88 76 GLN A C 1
ATOM 570 O O . GLN A 1 76 ? 4.488 23.453 13.641 1 97.88 76 GLN A O 1
ATOM 575 N N . GLY A 1 77 ? 4.426 21.312 13.227 1 96.75 77 GLY A N 1
ATOM 576 C CA . GLY A 1 77 ? 3.029 21.328 12.82 1 96.75 77 GLY A CA 1
ATOM 577 C C . GLY A 1 77 ? 2.318 20.016 13.094 1 96.75 77 GLY A C 1
ATOM 578 O O . GLY A 1 77 ? 2.822 19.172 13.836 1 96.75 77 GLY A O 1
ATOM 579 N N . ALA A 1 78 ? 1.14 19.891 12.594 1 96.38 78 ALA A N 1
ATOM 580 C CA . ALA A 1 78 ? 0.32 18.703 12.812 1 96.38 78 ALA A CA 1
ATOM 581 C C . ALA A 1 78 ? 1.024 17.438 12.297 1 96.38 78 ALA A C 1
ATOM 583 O O . ALA A 1 78 ? 1.771 17.5 11.32 1 96.38 78 ALA A O 1
ATOM 584 N N . ALA A 1 79 ? 0.788 16.344 12.969 1 96.38 79 ALA A N 1
ATOM 585 C CA . ALA A 1 79 ? 1.469 15.094 12.656 1 96.38 79 ALA A CA 1
ATOM 586 C C . ALA A 1 79 ? 0.514 14.102 12 1 96.38 79 ALA A C 1
ATOM 588 O O . ALA A 1 79 ? -0.448 13.648 12.625 1 96.38 79 ALA A O 1
ATOM 589 N N . PHE A 1 80 ? 0.858 13.688 10.844 1 94.62 80 PHE A N 1
ATOM 590 C CA . PHE A 1 80 ? 0.01 12.75 10.117 1 94.62 80 PHE A CA 1
ATOM 591 C C . PHE A 1 80 ? 0.036 11.375 10.766 1 94.62 80 PHE A C 1
ATOM 593 O O . PHE A 1 80 ? -0.926 10.609 10.664 1 94.62 80 PHE A O 1
ATOM 600 N N . SER A 1 81 ? 1.061 11.07 11.492 1 94.44 81 SER A N 1
ATOM 601 C CA . SER A 1 81 ? 1.2 9.781 12.156 1 94.44 81 SER A CA 1
ATOM 602 C C . SER A 1 81 ? 0.178 9.617 13.273 1 94.44 81 SER A C 1
ATOM 604 O O . SER A 1 81 ? -0.078 8.5 13.727 1 94.44 81 SER A O 1
ATOM 606 N N . PHE A 1 82 ? -0.435 10.68 13.68 1 96.88 82 PHE A N 1
ATOM 607 C CA . PHE A 1 82 ? -1.414 10.617 14.758 1 96.88 82 PHE A CA 1
ATOM 608 C C . PHE A 1 82 ? -2.82 10.422 14.203 1 96.88 82 PHE A C 1
ATOM 610 O O . PHE A 1 82 ? -3.754 10.125 14.953 1 96.88 82 PHE A O 1
ATOM 617 N N . LEU A 1 83 ? -2.996 10.539 12.945 1 95.81 83 LEU A N 1
ATOM 618 C CA . LEU A 1 83 ? -4.328 10.578 12.352 1 95.81 83 LEU A CA 1
ATOM 619 C C . LEU A 1 83 ? -5.027 9.234 12.5 1 95.81 83 LEU A C 1
ATOM 621 O O . LEU A 1 83 ? -6.148 9.164 13.008 1 95.81 83 LEU A O 1
ATOM 625 N N . THR A 1 84 ? -4.336 8.203 12.102 1 93.19 84 THR A N 1
ATOM 626 C CA . THR A 1 84 ? -4.977 6.891 12.062 1 93.19 84 THR A CA 1
ATOM 627 C C . THR A 1 84 ? -5.336 6.43 13.477 1 93.19 84 THR A C 1
ATOM 629 O O . THR A 1 84 ? -6.453 5.961 13.711 1 93.19 84 THR A O 1
ATOM 632 N N . PRO A 1 85 ? -4.434 6.555 14.422 1 94 85 PRO A N 1
ATOM 633 C CA . PRO A 1 85 ? -4.844 6.172 15.781 1 94 85 PRO A CA 1
ATOM 634 C C . PRO A 1 85 ? -5.969 7.047 16.328 1 94 85 PRO A C 1
ATOM 636 O O . PRO A 1 85 ? -6.84 6.559 17.047 1 94 85 PRO A O 1
ATOM 639 N N . ALA A 1 86 ? -5.949 8.336 16.047 1 96.06 86 ALA A N 1
ATOM 640 C CA . ALA A 1 86 ? -7.023 9.219 16.484 1 96.06 86 ALA A CA 1
ATOM 641 C C . ALA A 1 86 ? -8.367 8.766 15.922 1 96.06 86 ALA A C 1
ATOM 643 O O . ALA A 1 86 ? -9.367 8.711 16.656 1 96.06 86 ALA A O 1
ATOM 644 N N . ILE A 1 87 ? -8.375 8.492 14.68 1 94 87 ILE A N 1
ATOM 645 C CA . ILE A 1 87 ? -9.594 8.031 14.023 1 94 87 ILE A CA 1
ATOM 646 C C . ILE A 1 87 ? -10.062 6.73 14.672 1 94 87 ILE A C 1
ATOM 648 O O . ILE A 1 87 ? -11.258 6.555 14.93 1 94 87 ILE A O 1
ATOM 652 N N . ALA A 1 88 ? -9.117 5.824 14.922 1 90.88 88 ALA A N 1
ATOM 653 C CA . ALA A 1 88 ? -9.453 4.551 15.547 1 90.88 88 ALA A CA 1
ATOM 654 C C . ALA A 1 88 ? -10.086 4.762 16.922 1 90.88 88 ALA A C 1
ATOM 656 O O . ALA A 1 88 ? -11.055 4.094 17.281 1 90.88 88 ALA A O 1
ATOM 657 N N . ILE A 1 89 ? -9.602 5.668 17.703 1 92.06 89 ILE A N 1
ATOM 658 C CA . ILE A 1 89 ? -10.117 5.984 19.031 1 92.06 89 ILE A CA 1
ATOM 659 C C . ILE A 1 89 ? -11.523 6.574 18.906 1 92.06 89 ILE A C 1
ATOM 661 O O . ILE A 1 89 ? -12.438 6.16 19.625 1 92.06 89 ILE A O 1
ATOM 665 N N . MET A 1 90 ? -11.688 7.512 18.016 1 91.81 90 MET A N 1
ATOM 666 C CA . MET A 1 90 ? -12.984 8.172 17.828 1 91.81 90 MET A CA 1
ATOM 667 C C . MET A 1 90 ? -14.047 7.164 17.406 1 91.81 90 MET A C 1
ATOM 669 O O . MET A 1 90 ? -15.195 7.242 17.844 1 91.81 90 MET A O 1
ATOM 673 N N . ASN A 1 91 ? -13.633 6.223 16.562 1 86.69 91 ASN A N 1
ATOM 674 C CA . ASN A 1 91 ? -14.578 5.227 16.062 1 86.69 91 ASN A CA 1
ATOM 675 C C . ASN A 1 91 ? -14.93 4.191 17.125 1 86.69 91 ASN A C 1
ATOM 677 O O . ASN A 1 91 ? -15.938 3.492 17.016 1 86.69 91 ASN A O 1
ATOM 681 N N . SER A 1 92 ? -14.133 4.062 18.078 1 83.31 92 SER A N 1
ATOM 682 C CA . SER A 1 92 ? -14.367 3.068 19.125 1 83.31 92 SER A CA 1
ATOM 683 C C . SER A 1 92 ? -15.359 3.58 20.156 1 83.31 92 SER A C 1
ATOM 685 O O . SER A 1 92 ? -15.898 2.799 20.953 1 83.31 92 SER A O 1
ATOM 687 N N . VAL A 1 93 ? -15.641 4.852 20.188 1 80.19 93 VAL A N 1
ATOM 688 C CA . VAL A 1 93 ? -16.562 5.453 21.141 1 80.19 93 VAL A CA 1
ATOM 689 C C . VAL A 1 93 ? -17.984 5.414 20.578 1 80.19 93 VAL A C 1
ATOM 691 O O . VAL A 1 93 ? -18.266 6.027 19.547 1 80.19 93 VAL A O 1
ATOM 694 N N . SER A 1 94 ? -18.844 4.582 21.156 1 72.25 94 SER A N 1
ATOM 695 C CA . SER A 1 94 ? -20.219 4.402 20.703 1 72.25 94 SER A CA 1
ATOM 696 C C . SER A 1 94 ? -21.125 5.492 21.25 1 72.25 94 SER A C 1
ATOM 698 O O . SER A 1 94 ? -21.781 5.309 22.281 1 72.25 94 SER A O 1
ATOM 700 N N . ILE A 1 95 ? -20.922 6.668 21.031 1 68.5 95 ILE A N 1
ATOM 701 C CA . ILE A 1 95 ? -21.812 7.73 21.484 1 68.5 95 ILE A CA 1
ATOM 702 C C . ILE A 1 95 ? -22.391 8.477 20.297 1 68.5 95 ILE A C 1
ATOM 704 O O . ILE A 1 95 ? -21.781 8.523 19.219 1 68.5 95 ILE A O 1
ATOM 708 N N . PRO A 1 96 ? -23.641 8.875 20.5 1 61.22 96 PRO A N 1
ATOM 709 C CA . PRO A 1 96 ? -24.25 9.625 19.391 1 61.22 96 PRO A CA 1
ATOM 710 C C . PRO A 1 96 ? -23.406 10.82 18.969 1 61.22 96 PRO A C 1
ATOM 712 O O . PRO A 1 96 ? -22.641 11.359 19.766 1 61.22 96 PRO A O 1
ATOM 715 N N . ALA A 1 97 ? -23.516 11.164 17.719 1 56.94 97 ALA A N 1
ATOM 716 C CA . ALA A 1 97 ? -22.688 12.148 17.031 1 56.94 97 ALA A CA 1
ATOM 717 C C . ALA A 1 97 ? -22.75 13.508 17.719 1 56.94 97 ALA A C 1
ATOM 719 O O . ALA A 1 97 ? -21.781 14.258 17.734 1 56.94 97 ALA A O 1
ATOM 720 N N . ASP A 1 98 ? -23.781 13.836 18.297 1 62.47 98 ASP A N 1
ATOM 721 C CA . ASP A 1 98 ? -23.984 15.172 18.844 1 62.47 98 ASP A CA 1
ATOM 722 C C . ASP A 1 98 ? -23.047 15.445 20.016 1 62.47 98 ASP A C 1
ATOM 724 O O . ASP A 1 98 ? -22.875 16.594 20.438 1 62.47 98 ASP A O 1
ATOM 728 N N . PHE A 1 99 ? -22.359 14.492 20.312 1 82.56 99 PHE A N 1
ATOM 729 C CA . PHE A 1 99 ? -21.484 14.711 21.453 1 82.56 99 PHE A CA 1
ATOM 730 C C . PHE A 1 99 ? -20.016 14.555 21.047 1 82.56 99 PHE A C 1
ATOM 732 O O . PHE A 1 99 ? -19.281 13.758 21.641 1 82.56 99 PHE A O 1
ATOM 739 N N . TRP A 1 100 ? -19.547 15.445 20.094 1 90.5 100 TRP A N 1
ATOM 740 C CA . TRP A 1 100 ? -18.203 15.328 19.531 1 90.5 100 TRP A CA 1
ATOM 741 C C . TRP A 1 100 ? -17.141 15.641 20.578 1 90.5 100 TRP A C 1
ATOM 743 O O . TRP A 1 100 ? -16.031 15.117 20.5 1 90.5 100 TRP A O 1
ATOM 753 N N . LYS A 1 101 ? -17.484 16.438 21.578 1 93.56 101 LYS A N 1
ATOM 754 C CA . LYS A 1 101 ? -16.516 16.812 22.625 1 93.56 101 LYS A CA 1
ATOM 755 C C . LYS A 1 101 ? -16.094 15.586 23.438 1 93.56 101 LYS A C 1
ATOM 757 O O . LYS A 1 101 ? -14.953 15.508 23.906 1 93.56 101 LYS A O 1
ATOM 762 N N . ILE A 1 102 ? -16.953 14.648 23.516 1 92.06 102 ILE A N 1
ATOM 763 C CA . ILE A 1 102 ? -16.656 13.422 24.25 1 92.06 102 ILE A CA 1
ATOM 764 C C . ILE A 1 102 ? -15.578 12.633 23.5 1 92.06 102 ILE A C 1
ATOM 766 O O . ILE A 1 102 ? -14.68 12.047 24.109 1 92.06 102 ILE A O 1
ATOM 770 N N . ARG A 1 103 ? -15.672 12.617 22.172 1 93.75 103 ARG A N 1
ATOM 771 C CA . ARG A 1 103 ? -14.656 11.953 21.359 1 93.75 103 ARG A CA 1
ATOM 772 C C . ARG A 1 103 ? -13.336 12.711 21.406 1 93.75 103 ARG A C 1
ATOM 774 O O . ARG A 1 103 ? -12.266 12.102 21.484 1 93.75 103 ARG A O 1
ATOM 781 N N . MET A 1 104 ? -13.477 14.016 21.438 1 96 104 MET A N 1
ATOM 782 C CA . MET A 1 104 ? -12.281 14.852 21.422 1 96 104 MET A CA 1
ATOM 783 C C . MET A 1 104 ? -11.484 14.672 22.719 1 96 104 MET A C 1
ATOM 785 O O . MET A 1 104 ? -10.258 14.547 22.672 1 96 104 MET A O 1
ATOM 789 N N . VAL A 1 105 ? -12.18 14.641 23.812 1 96.19 105 VAL A N 1
ATOM 790 C CA . VAL A 1 105 ? -11.477 14.594 25.094 1 96.19 105 VAL A CA 1
ATOM 791 C C . VAL A 1 105 ? -10.773 13.25 25.266 1 96.19 105 VAL A C 1
ATOM 793 O O . VAL A 1 105 ? -9.758 13.156 25.953 1 96.19 105 VAL A O 1
ATOM 796 N N . GLN A 1 106 ? -11.273 12.203 24.609 1 94.38 106 GLN A N 1
ATOM 797 C CA . GLN A 1 106 ? -10.602 10.906 24.641 1 94.38 106 GLN A CA 1
ATOM 798 C C . GLN A 1 106 ? -9.289 10.945 23.859 1 94.38 106 GLN A C 1
ATOM 800 O O . GLN A 1 106 ? -8.281 10.391 24.297 1 94.38 106 GLN A O 1
ATOM 805 N N . VAL A 1 107 ? -9.367 11.594 22.734 1 96.5 107 VAL A N 1
ATOM 806 C CA . VAL A 1 107 ? -8.172 11.727 21.906 1 96.5 107 VAL A CA 1
ATOM 807 C C . VAL A 1 107 ? -7.152 12.617 22.609 1 96.5 107 VAL A C 1
ATOM 809 O O . VAL A 1 107 ? -5.953 12.344 22.594 1 96.5 107 VAL A O 1
ATOM 812 N N . GLN A 1 108 ? -7.66 13.648 23.25 1 97.38 108 GLN A N 1
ATOM 813 C CA . GLN A 1 108 ? -6.809 14.562 23.984 1 97.38 108 GLN A CA 1
ATOM 814 C C . GLN A 1 108 ? -6 13.828 25.062 1 97.38 108 GLN A C 1
ATOM 816 O O . GLN A 1 108 ? -4.781 13.992 25.141 1 97.38 108 GLN A O 1
ATOM 821 N N . GLY A 1 109 ? -6.711 13.086 25.812 1 97.44 109 GLY A N 1
ATOM 822 C CA . GLY A 1 109 ? -6.043 12.336 26.859 1 97.44 109 GLY A CA 1
ATOM 823 C C . GLY A 1 109 ? -5.035 11.336 26.328 1 97.44 109 GLY A C 1
ATOM 824 O O . GLY A 1 109 ? -3.945 11.18 26.891 1 97.44 109 GLY A O 1
ATOM 825 N N . ALA A 1 110 ? -5.422 10.656 25.266 1 97.5 110 ALA A N 1
ATOM 826 C CA . ALA A 1 110 ? -4.535 9.672 24.656 1 97.5 110 ALA A CA 1
ATOM 827 C C . ALA A 1 110 ? -3.248 10.328 24.156 1 97.5 110 ALA A C 1
ATOM 829 O O . ALA A 1 110 ? -2.156 9.789 24.359 1 97.5 110 ALA A O 1
ATOM 830 N N . ILE A 1 111 ? -3.324 11.469 23.531 1 98.19 111 ILE A N 1
ATOM 831 C CA . ILE A 1 111 ? -2.17 12.188 23 1 98.19 111 ILE A CA 1
ATOM 832 C C . ILE A 1 111 ? -1.264 12.625 24.156 1 98.19 111 ILE A C 1
ATOM 834 O O . ILE A 1 111 ? -0.048 12.422 24.109 1 98.19 111 ILE A O 1
ATOM 838 N N . MET A 1 112 ? -1.841 13.195 25.141 1 98.38 112 MET A N 1
ATOM 839 C CA . MET A 1 112 ? -1.072 13.75 26.25 1 98.38 112 MET A CA 1
ATOM 840 C C . MET A 1 112 ? -0.266 12.656 26.953 1 98.38 112 MET A C 1
ATOM 842 O O . MET A 1 112 ? 0.94 12.805 27.156 1 98.38 112 MET A O 1
ATOM 846 N N . VAL A 1 113 ? -0.927 11.57 27.219 1 98.31 113 VAL A N 1
ATOM 847 C CA . VAL A 1 113 ? -0.256 10.516 27.969 1 98.31 113 VAL A CA 1
ATOM 848 C C . VAL A 1 113 ? 0.731 9.789 27.062 1 98.31 113 VAL A C 1
ATOM 850 O O . VAL A 1 113 ? 1.847 9.461 27.469 1 98.31 113 VAL A O 1
ATOM 853 N N . ALA A 1 114 ? 0.313 9.484 25.859 1 97.81 114 ALA A N 1
ATOM 854 C CA . ALA A 1 114 ? 1.226 8.82 24.938 1 97.81 114 ALA A CA 1
ATOM 855 C C . ALA A 1 114 ? 2.473 9.672 24.703 1 97.81 114 ALA A C 1
ATOM 857 O O . ALA A 1 114 ? 3.574 9.133 24.547 1 97.81 114 ALA A O 1
ATOM 858 N N . SER A 1 115 ? 2.334 11 24.641 1 98.25 115 SER A N 1
ATOM 859 C CA . SER A 1 115 ? 3.441 11.906 24.359 1 98.25 115 SER A CA 1
ATOM 860 C C . SER A 1 115 ? 4.418 11.961 25.531 1 98.25 115 SER A C 1
ATOM 862 O O . SER A 1 115 ? 5.562 12.383 25.375 1 98.25 115 SER A O 1
ATOM 864 N N . CYS A 1 116 ? 3.99 11.531 26.688 1 97.94 116 CYS A N 1
ATOM 865 C CA . CYS A 1 116 ? 4.918 11.391 27.812 1 97.94 116 CYS A CA 1
ATOM 866 C C . CYS A 1 116 ? 6.008 10.375 27.5 1 97.94 116 CYS A C 1
ATOM 868 O O . CYS A 1 116 ? 7.133 10.5 27.984 1 97.94 116 CYS A O 1
ATOM 870 N N . THR A 1 117 ? 5.633 9.422 26.703 1 95.44 117 THR A N 1
ATOM 871 C CA . THR A 1 117 ? 6.652 8.477 26.266 1 95.44 117 THR A CA 1
ATOM 872 C C . THR A 1 117 ? 7.738 9.195 25.453 1 95.44 117 THR A C 1
ATOM 874 O O . THR A 1 117 ? 8.922 8.898 25.609 1 95.44 117 THR A O 1
ATOM 877 N N . GLN A 1 118 ? 7.332 10.062 24.609 1 96.25 118 GLN A N 1
ATOM 878 C CA . GLN A 1 118 ? 8.273 10.852 23.828 1 96.25 118 GLN A CA 1
ATOM 879 C C . GLN A 1 118 ? 9.148 11.719 24.719 1 96.25 118 GLN A C 1
ATOM 881 O O . GLN A 1 118 ? 10.359 11.828 24.5 1 96.25 118 GLN A O 1
ATOM 886 N N . VAL A 1 119 ? 8.547 12.328 25.688 1 97.56 119 VAL A N 1
ATOM 887 C CA . VAL A 1 119 ? 9.273 13.141 26.656 1 97.56 119 VAL A CA 1
ATOM 888 C C . VAL A 1 119 ? 10.281 12.273 27.406 1 97.56 119 VAL A C 1
ATOM 890 O O . VAL A 1 119 ? 11.438 12.656 27.578 1 97.56 119 VAL A O 1
ATOM 893 N N . PHE A 1 120 ? 9.844 11.141 27.781 1 96.81 120 PHE A N 1
ATOM 894 C CA . PHE A 1 120 ? 10.688 10.211 28.516 1 96.81 120 PHE A CA 1
ATOM 895 C C . PHE A 1 120 ? 11.875 9.773 27.672 1 96.81 120 PHE A C 1
ATOM 897 O O . PHE A 1 120 ? 13.016 9.758 28.141 1 96.81 120 PHE A O 1
ATOM 904 N N . LEU A 1 121 ? 11.625 9.414 26.469 1 94.25 121 LEU A N 1
ATOM 905 C CA . LEU A 1 121 ? 12.68 8.984 25.562 1 94.25 121 LEU A CA 1
ATOM 906 C C . LEU A 1 121 ? 13.688 10.117 25.328 1 94.25 121 LEU A C 1
ATOM 908 O O . LEU A 1 121 ? 14.898 9.883 25.312 1 94.25 121 LEU A O 1
ATOM 912 N N . GLY A 1 122 ? 13.164 11.305 25.156 1 94.75 122 GLY A N 1
ATOM 913 C CA . GLY A 1 122 ? 14.031 12.453 24.953 1 94.75 122 GLY A CA 1
ATOM 914 C C . GLY A 1 122 ? 14.875 12.781 26.172 1 94.75 122 GLY A C 1
ATOM 915 O O . GLY A 1 122 ? 16.047 13.133 26.031 1 94.75 122 GLY A O 1
ATOM 916 N N . LEU A 1 123 ? 14.336 12.688 27.297 1 94.44 123 LEU A N 1
ATOM 917 C CA . LEU A 1 123 ? 15.008 13.039 28.547 1 94.44 123 LEU A CA 1
ATOM 918 C C . LEU A 1 123 ? 16.094 12.016 28.875 1 94.44 123 LEU A C 1
ATOM 920 O O . LEU A 1 123 ? 17.141 12.375 29.406 1 94.44 123 LEU A O 1
ATOM 924 N N . THR A 1 124 ? 15.844 10.719 28.688 1 93 124 THR A N 1
ATOM 925 C CA . THR A 1 124 ? 16.734 9.648 29.109 1 93 124 THR A CA 1
ATOM 926 C C . THR A 1 124 ? 17.828 9.406 28.062 1 93 124 THR A C 1
ATOM 928 O O . THR A 1 124 ? 18.828 8.75 28.344 1 93 124 THR A O 1
ATOM 931 N N . GLY A 1 125 ? 17.609 9.859 26.922 1 88.06 125 GLY A N 1
ATOM 932 C CA . GLY A 1 125 ? 18.562 9.609 25.844 1 88.06 125 GLY A CA 1
ATOM 933 C C . GLY A 1 125 ? 18.406 8.234 25.219 1 88.06 125 GLY A C 1
ATOM 934 O O . GLY A 1 125 ? 19.281 7.773 24.5 1 88.06 125 GLY A O 1
ATOM 935 N N . LEU A 1 126 ? 17.281 7.594 25.453 1 87.19 126 LEU A N 1
ATOM 936 C CA . LEU A 1 126 ? 17.031 6.254 24.938 1 87.19 126 LEU A CA 1
ATOM 937 C C . LEU A 1 126 ? 16.672 6.305 23.453 1 87.19 126 LEU A C 1
ATOM 939 O O . LEU A 1 126 ? 16.422 5.266 22.844 1 87.19 126 LEU A O 1
ATOM 943 N N . VAL A 1 127 ? 16.609 7.469 22.906 1 84.56 127 VAL A N 1
ATOM 944 C CA . VAL A 1 127 ? 16.328 7.629 21.484 1 84.56 127 VAL A CA 1
ATOM 945 C C . VAL A 1 127 ? 17.375 6.883 20.656 1 84.56 127 VAL A C 1
ATOM 947 O O . VAL A 1 127 ? 17.047 6.289 19.625 1 84.56 127 VAL A O 1
ATOM 950 N N . GLY A 1 128 ? 18.625 6.949 21.109 1 77.44 128 GLY A N 1
ATOM 951 C CA . GLY A 1 128 ? 19.703 6.23 20.438 1 77.44 128 GLY A CA 1
ATOM 952 C C . GLY A 1 128 ? 19.484 4.73 20.406 1 77.44 128 GLY A C 1
ATOM 953 O O . GLY A 1 128 ? 19.719 4.086 19.375 1 77.44 128 GLY A O 1
ATOM 954 N N . LEU A 1 129 ? 19.031 4.207 21.531 1 77 129 LEU A N 1
ATOM 955 C CA . LEU A 1 129 ? 18.75 2.781 21.609 1 77 129 LEU A CA 1
ATOM 956 C C . LEU A 1 129 ? 17.609 2.408 20.656 1 77 129 LEU A C 1
ATOM 958 O O . LEU A 1 129 ? 17.656 1.354 20.016 1 77 129 LEU A O 1
ATOM 962 N N . LEU A 1 130 ? 16.672 3.262 20.562 1 76.31 130 LEU A N 1
ATOM 963 C CA . LEU A 1 130 ? 15.57 3.051 19.641 1 76.31 130 LEU A CA 1
ATOM 964 C C . LEU A 1 130 ? 16.078 3.02 18.203 1 76.31 130 LEU A C 1
ATOM 966 O O . LEU A 1 130 ? 15.68 2.15 17.422 1 76.31 130 LEU A O 1
ATOM 970 N N . MET A 1 131 ? 16.938 3.873 17.953 1 74.81 131 MET A N 1
ATOM 971 C CA . MET A 1 131 ? 17.453 3.998 16.594 1 74.81 131 MET A CA 1
ATOM 972 C C . MET A 1 131 ? 18.359 2.83 16.25 1 74.81 131 MET A C 1
ATOM 974 O O . MET A 1 131 ? 18.547 2.498 15.07 1 74.81 131 MET A O 1
ATOM 978 N N . SER A 1 132 ? 19 2.244 17.266 1 76.25 132 SER A N 1
ATOM 979 C CA . SER A 1 132 ? 19.922 1.136 17.016 1 76.25 132 SER A CA 1
ATOM 980 C C . SER A 1 132 ? 19.156 -0.152 16.719 1 76.25 132 SER A C 1
ATOM 982 O O . SER A 1 132 ? 19.656 -1.021 16 1 76.25 132 SER A O 1
ATOM 984 N N . ARG A 1 133 ? 17.969 -0.241 17.219 1 78.56 133 ARG A N 1
ATOM 985 C CA . ARG A 1 133 ? 17.219 -1.484 17.047 1 78.56 133 ARG A CA 1
ATOM 986 C C . ARG A 1 133 ? 16.172 -1.341 15.945 1 78.56 133 ARG A C 1
ATOM 988 O O . ARG A 1 133 ? 15.68 -2.34 15.414 1 78.56 133 ARG A O 1
ATOM 995 N N . ILE A 1 134 ? 15.836 -0.176 15.688 1 86.94 134 ILE A N 1
ATOM 996 C CA . ILE A 1 134 ? 14.844 0.103 14.648 1 86.94 134 ILE A CA 1
ATOM 997 C C . ILE A 1 134 ? 15.555 0.47 13.352 1 86.94 134 ILE A C 1
ATOM 999 O O . ILE A 1 134 ? 16.031 1.597 13.188 1 86.94 134 ILE A O 1
ATOM 1003 N N . GLY A 1 135 ? 15.773 -0.483 12.508 1 88.44 135 GLY A N 1
ATOM 1004 C CA . GLY A 1 135 ? 16.453 -0.28 11.234 1 88.44 135 GLY A CA 1
ATOM 1005 C C . GLY A 1 135 ? 15.508 0.118 10.117 1 88.44 135 GLY A C 1
ATOM 1006 O O . GLY A 1 135 ? 14.312 0.321 10.344 1 88.44 135 GLY A O 1
ATOM 1007 N N . PRO A 1 136 ? 16.031 0.288 8.977 1 92.56 136 PRO A N 1
ATOM 1008 C CA . PRO A 1 136 ? 15.242 0.713 7.824 1 92.56 136 PRO A CA 1
ATOM 1009 C C . PRO A 1 136 ? 14.102 -0.253 7.504 1 92.56 136 PRO A C 1
ATOM 1011 O O . PRO A 1 136 ? 13.047 0.166 7.016 1 92.56 136 PRO A O 1
ATOM 1014 N N . LEU A 1 137 ? 14.25 -1.525 7.852 1 95.12 137 LEU A N 1
ATOM 1015 C CA . LEU A 1 137 ? 13.242 -2.533 7.559 1 95.12 137 LEU A CA 1
ATOM 1016 C C . LEU A 1 137 ? 12.047 -2.402 8.5 1 95.12 137 LEU A C 1
ATOM 1018 O O . LEU A 1 137 ? 10.992 -2.98 8.258 1 95.12 137 LEU A O 1
ATOM 1022 N N . THR A 1 138 ? 12.219 -1.71 9.578 1 93.75 138 THR A N 1
ATOM 1023 C CA . THR A 1 138 ? 11.125 -1.38 10.477 1 93.75 138 THR A CA 1
ATOM 1024 C C . THR A 1 138 ? 10.531 -0.014 10.133 1 93.75 138 THR A C 1
ATOM 1026 O O . THR A 1 138 ? 9.312 0.157 10.117 1 93.75 138 THR A O 1
ATOM 1029 N N . ILE A 1 139 ? 11.328 0.933 9.758 1 91.94 139 ILE A N 1
ATOM 1030 C CA . ILE A 1 139 ? 10.93 2.318 9.523 1 91.94 139 ILE A CA 1
ATOM 1031 C C . ILE A 1 139 ? 10.148 2.422 8.219 1 91.94 139 ILE A C 1
ATOM 1033 O O . ILE A 1 139 ? 9.102 3.07 8.164 1 91.94 139 ILE A O 1
ATOM 1037 N N . ALA A 1 140 ? 10.656 1.772 7.18 1 95.12 140 ALA A N 1
ATOM 1038 C CA . ALA A 1 140 ? 10.062 1.894 5.852 1 95.12 140 ALA A CA 1
ATOM 1039 C C . ALA A 1 140 ? 8.602 1.465 5.859 1 95.12 140 ALA A C 1
ATOM 1041 O O . ALA A 1 140 ? 7.719 2.23 5.461 1 95.12 140 ALA A O 1
ATOM 1042 N N . PRO A 1 141 ? 8.32 0.254 6.383 1 96.88 141 PRO A N 1
ATOM 1043 C CA . PRO A 1 141 ? 6.898 -0.115 6.387 1 96.88 141 PRO A CA 1
ATOM 1044 C C . PRO A 1 141 ? 6.062 0.769 7.312 1 96.88 141 PRO A C 1
ATOM 1046 O O . PRO A 1 141 ? 4.91 1.08 6.996 1 96.88 141 PRO A O 1
ATOM 1049 N N . THR A 1 142 ? 6.586 1.209 8.406 1 94.25 142 THR A N 1
ATOM 1050 C CA . THR A 1 142 ? 5.855 2.02 9.375 1 94.25 142 THR A CA 1
ATOM 1051 C C . THR A 1 142 ? 5.461 3.363 8.766 1 94.25 142 THR A C 1
ATOM 1053 O O . THR A 1 142 ? 4.285 3.729 8.766 1 94.25 142 THR A O 1
ATOM 1056 N N . ILE A 1 143 ? 6.391 4.102 8.211 1 93.75 143 ILE A N 1
ATOM 1057 C CA . ILE A 1 143 ? 6.137 5.441 7.688 1 93.75 143 ILE A CA 1
ATOM 1058 C C . ILE A 1 143 ? 5.328 5.344 6.395 1 93.75 143 ILE A C 1
ATOM 1060 O O . ILE A 1 143 ? 4.469 6.188 6.129 1 93.75 143 ILE A O 1
ATOM 1064 N N . THR A 1 144 ? 5.586 4.309 5.582 1 97.25 144 THR A N 1
ATOM 1065 C CA . THR A 1 144 ? 4.781 4.086 4.387 1 97.25 144 THR A CA 1
ATOM 1066 C C . THR A 1 144 ? 3.299 4.008 4.742 1 97.25 144 THR A C 1
ATOM 1068 O O . THR A 1 144 ? 2.459 4.602 4.062 1 97.25 144 THR A O 1
ATOM 1071 N N . LEU A 1 145 ? 3.016 3.363 5.848 1 97.06 145 LEU A N 1
ATOM 1072 C CA . LEU A 1 145 ? 1.623 3.133 6.215 1 97.06 145 LEU A CA 1
ATOM 1073 C C . LEU A 1 145 ? 1.04 4.352 6.926 1 97.06 145 LEU A C 1
ATOM 1075 O O . LEU A 1 145 ? -0.176 4.445 7.105 1 97.06 145 LEU A O 1
ATOM 1079 N N . VAL A 1 146 ? 1.871 5.316 7.312 1 94.12 146 VAL A N 1
ATOM 1080 C CA . VAL A 1 146 ? 1.341 6.598 7.766 1 94.12 146 VAL A CA 1
ATOM 1081 C C . VAL A 1 146 ? 0.57 7.27 6.633 1 94.12 146 VAL A C 1
ATOM 1083 O O . VAL A 1 146 ? -0.526 7.793 6.844 1 94.12 146 VAL A O 1
ATOM 1086 N N . GLY A 1 147 ? 1.144 7.23 5.48 1 95.25 147 GLY A N 1
ATOM 1087 C CA . GLY A 1 147 ? 0.495 7.816 4.316 1 95.25 147 GLY A CA 1
ATOM 1088 C C . GLY A 1 147 ? -0.533 6.902 3.682 1 95.25 147 GLY A C 1
ATOM 1089 O O . GLY A 1 147 ? -1.708 7.254 3.574 1 95.25 147 GLY A O 1
ATOM 1090 N N . LEU A 1 148 ? -0.103 5.672 3.389 1 96.94 148 LEU A N 1
ATOM 1091 C CA . LEU A 1 148 ? -0.933 4.723 2.652 1 96.94 148 LEU A CA 1
ATOM 1092 C C . LEU A 1 148 ? -2.164 4.336 3.463 1 96.94 148 LEU A C 1
ATOM 1094 O O . LEU A 1 148 ? -3.207 4.004 2.893 1 96.94 148 LEU A O 1
ATOM 1098 N N . GLY A 1 149 ? -2.08 4.41 4.715 1 95.19 149 GLY A N 1
ATOM 1099 C CA . GLY A 1 149 ? -3.195 4.051 5.578 1 95.19 149 GLY A CA 1
ATOM 1100 C C . GLY A 1 149 ? -4.355 5.023 5.496 1 95.19 149 GLY A C 1
ATOM 1101 O O . GLY A 1 149 ? -5.457 4.723 5.949 1 95.19 149 GLY A O 1
ATOM 1102 N N . LEU A 1 150 ? -4.145 6.16 4.855 1 95.19 150 LEU A N 1
ATOM 1103 C CA . LEU A 1 150 ? -5.168 7.195 4.777 1 95.19 150 LEU A CA 1
ATOM 1104 C C . LEU A 1 150 ? -5.82 7.211 3.4 1 95.19 150 LEU A C 1
ATOM 1106 O O . LEU A 1 150 ? -6.453 8.203 3.021 1 95.19 150 LEU A O 1
ATOM 1110 N N . PHE A 1 151 ? -5.664 6.129 2.631 1 96.62 151 PHE A N 1
ATOM 1111 C CA . PHE A 1 151 ? -6.23 6.074 1.287 1 96.62 151 PHE A CA 1
ATOM 1112 C C . PHE A 1 151 ? -7.75 6.168 1.336 1 96.62 151 PHE A C 1
ATOM 1114 O O . PHE A 1 151 ? -8.375 6.699 0.416 1 96.62 151 PHE A O 1
ATOM 1121 N N . GLY A 1 152 ? -8.422 5.656 2.389 1 95 152 GLY A N 1
ATOM 1122 C CA . GLY A 1 152 ? -9.867 5.707 2.533 1 95 152 GLY A CA 1
ATOM 1123 C C . GLY A 1 152 ? -10.406 7.121 2.639 1 95 152 GLY A C 1
ATOM 1124 O O . GLY A 1 152 ? -11.133 7.578 1.759 1 95 152 GLY A O 1
ATOM 1125 N N . PRO A 1 153 ? -9.961 7.809 3.719 1 94.44 153 PRO A N 1
ATOM 1126 C CA . PRO A 1 153 ? -10.406 9.195 3.887 1 94.44 153 PRO A CA 1
ATOM 1127 C C . PRO A 1 153 ? -10.062 10.07 2.684 1 94.44 153 PRO A C 1
ATOM 1129 O O . PRO A 1 153 ? -10.867 10.914 2.283 1 94.44 153 PRO A O 1
ATOM 1132 N N . ALA A 1 154 ? -8.875 9.938 2.125 1 97 154 ALA A N 1
ATOM 1133 C CA . ALA A 1 154 ? -8.492 10.719 0.948 1 97 154 ALA A CA 1
ATOM 1134 C C . ALA A 1 154 ? -9.438 10.438 -0.219 1 97 154 ALA A C 1
ATOM 1136 O O . ALA A 1 154 ? -9.852 11.367 -0.92 1 97 154 ALA A O 1
ATOM 1137 N N . GLY A 1 155 ? -9.781 9.188 -0.429 1 96.5 155 GLY A N 1
ATOM 1138 C CA . GLY A 1 155 ? -10.703 8.82 -1.489 1 96.5 155 GLY A CA 1
ATOM 1139 C C . GLY A 1 155 ? -12.102 9.352 -1.272 1 96.5 155 GLY A C 1
ATOM 1140 O O . GLY A 1 155 ? -12.781 9.742 -2.227 1 96.5 155 GLY A O 1
ATOM 1141 N N . ASP A 1 156 ? -12.523 9.359 -0.016 1 95.56 156 ASP A N 1
ATOM 1142 C CA . ASP A 1 156 ? -13.859 9.859 0.315 1 95.56 156 ASP A CA 1
ATOM 1143 C C . ASP A 1 156 ? -13.984 11.344 -0.028 1 95.56 156 ASP A C 1
ATOM 1145 O O . ASP A 1 156 ? -15.016 11.781 -0.536 1 95.56 156 ASP A O 1
ATOM 1149 N N . PHE A 1 157 ? -12.93 12.078 0.268 1 96.81 157 PHE A N 1
ATOM 1150 C CA . PHE A 1 157 ? -12.93 13.5 -0.05 1 96.81 157 PHE A CA 1
ATOM 1151 C C . PHE A 1 157 ? -12.812 13.719 -1.555 1 96.81 157 PHE A C 1
ATOM 1153 O O . PHE A 1 157 ? -13.586 14.484 -2.137 1 96.81 157 PHE A O 1
ATOM 1160 N N . ALA A 1 158 ? -11.906 13.023 -2.189 1 97.62 158 ALA A N 1
ATOM 1161 C CA . ALA A 1 158 ? -11.656 13.195 -3.619 1 97.62 158 ALA A CA 1
ATOM 1162 C C . ALA A 1 158 ? -12.859 12.742 -4.441 1 97.62 158 ALA A C 1
ATOM 1164 O O . ALA A 1 158 ? -13.164 13.328 -5.484 1 97.62 158 ALA A O 1
ATOM 1165 N N . GLY A 1 159 ? -13.555 11.766 -3.977 1 96 159 GLY A N 1
ATOM 1166 C CA . GLY A 1 159 ? -14.641 11.141 -4.707 1 96 159 GLY A CA 1
ATOM 1167 C C . GLY A 1 159 ? -15.906 11.977 -4.723 1 96 159 GLY A C 1
ATOM 1168 O O . GLY A 1 159 ? -16.859 11.664 -5.445 1 96 159 GLY A O 1
ATOM 1169 N N . LYS A 1 160 ? -15.898 13.055 -3.92 1 95.38 160 LYS A N 1
ATOM 1170 C CA . LYS A 1 160 ? -17.047 13.953 -3.986 1 95.38 160 LYS A CA 1
ATOM 1171 C C . LYS A 1 160 ? -17.141 14.617 -5.355 1 95.38 160 LYS A C 1
ATOM 1173 O O . LYS A 1 160 ? -18.234 15.055 -5.766 1 95.38 160 LYS A O 1
ATOM 1178 N N . HIS A 1 161 ? -16.078 14.812 -6.031 1 96.25 161 HIS A N 1
ATOM 1179 C CA . HIS A 1 161 ? -16 15.227 -7.426 1 96.25 161 HIS A CA 1
ATOM 1180 C C . HIS A 1 161 ? -14.602 14.992 -7.992 1 96.25 161 HIS A C 1
ATOM 1182 O O . HIS A 1 161 ? -13.742 15.867 -7.922 1 96.25 161 HIS A O 1
ATOM 1188 N N . TRP A 1 162 ? -14.406 13.945 -8.734 1 95.81 162 TRP A N 1
ATOM 1189 C CA . TRP A 1 162 ? -13.086 13.516 -9.18 1 95.81 162 TRP A CA 1
ATOM 1190 C C . TRP A 1 162 ? -12.492 14.508 -10.172 1 95.81 162 TRP A C 1
ATOM 1192 O O . TRP A 1 162 ? -11.273 14.695 -10.211 1 95.81 162 TRP A O 1
ATOM 1202 N N . GLY A 1 163 ? -13.32 15.125 -10.992 1 96.06 163 GLY A N 1
ATOM 1203 C CA . GLY A 1 163 ? -12.812 16.125 -11.922 1 96.06 163 GLY A CA 1
ATOM 1204 C C . GLY A 1 163 ? -12.047 17.234 -11.234 1 96.06 163 GLY A C 1
ATOM 1205 O O . GLY A 1 163 ? -10.93 17.578 -11.648 1 96.06 163 GLY A O 1
ATOM 1206 N N . ILE A 1 164 ? -12.656 17.812 -10.18 1 97.75 164 ILE A N 1
ATOM 1207 C CA . ILE A 1 164 ? -12.031 18.891 -9.43 1 97.75 164 ILE A CA 1
ATOM 1208 C C . ILE A 1 164 ? -10.797 18.359 -8.695 1 97.75 164 ILE A C 1
ATOM 1210 O O . ILE A 1 164 ? -9.781 19.047 -8.594 1 97.75 164 ILE A O 1
ATOM 1214 N N . SER A 1 165 ? -10.945 17.156 -8.125 1 98.31 165 SER A N 1
ATOM 1215 C CA . SER A 1 165 ? -9.812 16.562 -7.426 1 98.31 165 SER A CA 1
ATOM 1216 C C . SER A 1 165 ? -8.617 16.359 -8.359 1 98.31 165 SER A C 1
ATOM 1218 O O . SER A 1 165 ? -7.484 16.672 -7.984 1 98.31 165 SER A O 1
ATOM 1220 N N . PHE A 1 166 ? -8.852 15.883 -9.57 1 98.06 166 PHE A N 1
ATOM 1221 C CA . PHE A 1 166 ? -7.777 15.68 -10.539 1 98.06 166 PHE A CA 1
ATOM 1222 C C . PHE A 1 166 ? -7.16 17.016 -10.945 1 98.06 166 PHE A C 1
ATOM 1224 O O . PHE A 1 166 ? -5.953 17.094 -11.195 1 98.06 166 PHE A O 1
ATOM 1231 N N . LEU A 1 167 ? -7.973 17.984 -11.086 1 98.19 167 LEU A N 1
ATOM 1232 C CA . LEU A 1 167 ? -7.445 19.312 -11.375 1 98.19 167 LEU A CA 1
ATOM 1233 C C . LEU A 1 167 ? -6.488 19.781 -10.281 1 98.19 167 LEU A C 1
ATOM 1235 O O . LEU A 1 167 ? -5.398 20.266 -10.57 1 98.19 167 LEU A O 1
ATOM 1239 N N . THR A 1 168 ? -6.949 19.625 -9.047 1 98.19 168 THR A N 1
ATOM 1240 C CA . THR A 1 168 ? -6.113 20.016 -7.922 1 98.19 168 THR A CA 1
ATOM 1241 C C . THR A 1 168 ? -4.797 19.25 -7.934 1 98.19 168 THR A C 1
ATOM 1243 O O . THR A 1 168 ? -3.727 19.844 -7.75 1 98.19 168 THR A O 1
ATOM 1246 N N . MET A 1 169 ? -4.879 17.938 -8.141 1 98.38 169 MET A N 1
ATOM 1247 C CA . MET A 1 169 ? -3.682 17.094 -8.227 1 98.38 169 MET A CA 1
ATOM 1248 C C . MET A 1 169 ? -2.76 17.594 -9.336 1 98.38 169 MET A C 1
ATOM 1250 O O . MET A 1 169 ? -1.553 17.734 -9.125 1 98.38 169 MET A O 1
ATOM 1254 N N . PHE A 1 170 ? -3.344 17.797 -10.453 1 98 170 PHE A N 1
ATOM 1255 C CA . PHE A 1 170 ? -2.592 18.25 -11.617 1 98 170 PHE A CA 1
ATOM 1256 C C . PHE A 1 170 ? -1.867 19.562 -11.312 1 98 170 PHE A C 1
ATOM 1258 O O . PHE A 1 170 ? -0.687 19.719 -11.633 1 98 170 PHE A O 1
ATOM 1265 N N . LEU A 1 171 ? -2.521 20.484 -10.695 1 97.62 171 LEU A N 1
ATOM 1266 C CA . LEU A 1 171 ? -1.937 21.797 -10.391 1 97.62 171 LEU A CA 1
ATOM 1267 C C . LEU A 1 171 ? -0.793 21.641 -9.391 1 97.62 171 LEU A C 1
ATOM 1269 O O . LEU A 1 171 ? 0.241 22.312 -9.523 1 97.62 171 LEU A O 1
ATOM 1273 N N . ILE A 1 172 ? -0.982 20.844 -8.375 1 96.56 172 ILE A N 1
ATOM 1274 C CA . ILE A 1 172 ? 0.081 20.641 -7.398 1 96.56 172 ILE A CA 1
ATOM 1275 C C . ILE A 1 172 ? 1.319 20.078 -8.094 1 96.56 172 ILE A C 1
ATOM 1277 O O . ILE A 1 172 ? 2.434 20.562 -7.879 1 96.56 172 ILE A O 1
ATOM 1281 N N . ILE A 1 173 ? 1.096 19.078 -8.93 1 96.38 173 ILE A N 1
ATOM 1282 C CA . ILE A 1 173 ? 2.203 18.438 -9.633 1 96.38 173 ILE A CA 1
ATOM 1283 C C . ILE A 1 173 ? 2.83 19.422 -10.617 1 96.38 173 ILE A C 1
ATOM 1285 O O . ILE A 1 173 ? 4.055 19.516 -10.719 1 96.38 173 ILE A O 1
ATOM 1289 N N . LEU A 1 174 ? 2.002 20.125 -11.305 1 95.94 174 LEU A N 1
ATOM 1290 C CA . LEU A 1 174 ? 2.482 21.125 -12.258 1 95.94 174 LEU A CA 1
ATOM 1291 C C . LEU A 1 174 ? 3.363 22.156 -11.57 1 95.94 174 LEU A C 1
ATOM 1293 O O . LEU A 1 174 ? 4.473 22.438 -12.031 1 95.94 174 LEU A O 1
ATOM 1297 N N . PHE A 1 175 ? 2.934 22.688 -10.453 1 94.81 175 PHE A N 1
ATOM 1298 C CA . PHE A 1 175 ? 3.641 23.75 -9.766 1 94.81 175 PHE A CA 1
ATOM 1299 C C . PHE A 1 175 ? 4.887 23.219 -9.07 1 94.81 175 PHE A C 1
ATOM 1301 O O . PHE A 1 175 ? 5.922 23.891 -9.031 1 94.81 175 PHE A O 1
ATOM 1308 N N . SER A 1 176 ? 4.809 22.062 -8.555 1 91.62 176 SER A N 1
ATOM 1309 C CA . SER A 1 176 ? 5.914 21.531 -7.758 1 91.62 176 SER A CA 1
ATOM 1310 C C . SER A 1 176 ? 7 20.938 -8.648 1 91.62 176 SER A C 1
ATOM 1312 O O . SER A 1 176 ? 8.18 20.953 -8.281 1 91.62 176 SER A O 1
ATOM 1314 N N . GLN A 1 177 ? 6.625 20.438 -9.859 1 90.06 177 GLN A N 1
ATOM 1315 C CA . GLN A 1 177 ? 7.602 19.641 -10.602 1 90.06 177 GLN A CA 1
ATOM 1316 C C . GLN A 1 177 ? 7.855 20.234 -11.984 1 90.06 177 GLN A C 1
ATOM 1318 O O . GLN A 1 177 ? 8.945 20.094 -12.539 1 90.06 177 GLN A O 1
ATOM 1323 N N . HIS A 1 178 ? 6.898 20.797 -12.562 1 89.5 178 HIS A N 1
ATOM 1324 C CA . HIS A 1 178 ? 7.023 21.172 -13.969 1 89.5 178 HIS A CA 1
ATOM 1325 C C . HIS A 1 178 ? 7.496 22.609 -14.109 1 89.5 178 HIS A C 1
ATOM 1327 O O . HIS A 1 178 ? 8.219 22.953 -15.055 1 89.5 178 HIS A O 1
ATOM 1333 N N . LEU A 1 179 ? 7.043 23.391 -13.172 1 86.81 179 LEU A N 1
ATOM 1334 C CA . LEU A 1 179 ? 7.406 24.797 -13.273 1 86.81 179 LEU A CA 1
ATOM 1335 C C . LEU A 1 179 ? 8.672 25.094 -12.469 1 86.81 179 LEU A C 1
ATOM 1337 O O . LEU A 1 179 ? 8.852 24.562 -11.367 1 86.81 179 LEU A O 1
ATOM 1341 N N . ARG A 1 180 ? 9.602 25.906 -13.102 1 82 180 ARG A N 1
ATOM 1342 C CA . ARG A 1 180 ? 10.945 26.078 -12.562 1 82 180 ARG A CA 1
ATOM 1343 C C . ARG A 1 180 ? 11.039 27.344 -11.703 1 82 180 ARG A C 1
ATOM 1345 O O . ARG A 1 180 ? 11.969 27.5 -10.922 1 82 180 ARG A O 1
ATOM 1352 N N . ASP A 1 181 ? 9.961 28.016 -11.672 1 86.69 181 ASP A N 1
ATOM 1353 C CA . ASP A 1 181 ? 10.016 29.25 -10.898 1 86.69 181 ASP A CA 1
ATOM 1354 C C . ASP A 1 181 ? 9.953 28.969 -9.398 1 86.69 181 ASP A C 1
ATOM 1356 O O . ASP A 1 181 ? 9.242 28.047 -8.961 1 86.69 181 ASP A O 1
ATOM 1360 N N . VAL A 1 182 ? 10.617 29.797 -8.648 1 85 182 VAL A N 1
ATOM 1361 C CA . VAL A 1 182 ? 10.812 29.609 -7.211 1 85 182 VAL A CA 1
ATOM 1362 C C . VAL A 1 182 ? 9.469 29.703 -6.492 1 85 182 VAL A C 1
ATOM 1364 O O . VAL A 1 182 ? 9.211 28.953 -5.547 1 85 182 VAL A O 1
ATOM 1367 N N . VAL A 1 183 ? 8.672 30.594 -6.961 1 85.69 183 VAL A N 1
ATOM 1368 C CA . VAL A 1 183 ? 7.387 30.812 -6.301 1 85.69 183 VAL A CA 1
ATOM 1369 C C . VAL A 1 183 ? 6.535 29.547 -6.387 1 85.69 183 VAL A C 1
ATOM 1371 O O . VAL A 1 183 ? 5.902 29.156 -5.41 1 85.69 183 VAL A O 1
ATOM 1374 N N . PHE A 1 184 ? 6.57 28.891 -7.488 1 87.75 184 PHE A N 1
ATOM 1375 C CA . PHE A 1 184 ? 5.754 27.703 -7.688 1 87.75 184 PHE A CA 1
ATOM 1376 C C . PHE A 1 184 ? 6.312 26.531 -6.898 1 87.75 184 PHE A C 1
ATOM 1378 O O . PHE A 1 184 ? 5.555 25.703 -6.367 1 87.75 184 PHE A O 1
ATOM 1385 N N . ARG A 1 185 ? 7.594 26.531 -6.781 1 85.56 185 ARG A N 1
ATOM 1386 C CA . ARG A 1 185 ? 8.219 25.438 -6.059 1 85.56 185 ARG A CA 1
ATOM 1387 C C . ARG A 1 185 ? 8.039 25.594 -4.555 1 85.56 185 ARG A C 1
ATOM 1389 O O . ARG A 1 185 ? 8.008 24.609 -3.82 1 85.56 185 ARG A O 1
ATOM 1396 N N . LEU A 1 186 ? 7.836 26.797 -4.152 1 84.56 186 LEU A N 1
ATOM 1397 C CA . LEU A 1 186 ? 7.723 27.078 -2.727 1 84.56 186 LEU A CA 1
ATOM 1398 C C . LEU A 1 186 ? 6.281 26.922 -2.254 1 84.56 186 LEU A C 1
ATOM 1400 O O . LEU A 1 186 ? 6.039 26.531 -1.106 1 84.56 186 LEU A O 1
ATOM 1404 N N . PHE A 1 187 ? 5.289 27.203 -3.125 1 90.69 187 PHE A N 1
ATOM 1405 C CA . PHE A 1 187 ? 3.895 27.234 -2.705 1 90.69 187 PHE A CA 1
ATOM 1406 C C . PHE A 1 187 ? 3.031 26.375 -3.619 1 90.69 187 PHE A C 1
ATOM 1408 O O . PHE A 1 187 ? 1.972 26.812 -4.074 1 90.69 187 PHE A O 1
ATOM 1415 N N . PRO A 1 188 ? 3.494 25.188 -3.859 1 91.12 188 PRO A N 1
ATOM 1416 C CA . PRO A 1 188 ? 2.719 24.422 -4.844 1 91.12 188 PRO A CA 1
ATOM 1417 C C . PRO A 1 188 ? 1.321 24.062 -4.344 1 91.12 188 PRO A C 1
ATOM 1419 O O . PRO A 1 188 ? 0.347 24.156 -5.094 1 91.12 188 PRO A O 1
ATOM 1422 N N . VAL A 1 189 ? 1.217 23.734 -3.125 1 92.38 189 VAL A N 1
ATOM 1423 C CA . VAL A 1 189 ? -0.04 23.203 -2.592 1 92.38 189 VAL A CA 1
ATOM 1424 C C . VAL A 1 189 ? -1.034 24.359 -2.41 1 92.38 189 VAL A C 1
ATOM 1426 O O . VAL A 1 189 ? -2.174 24.281 -2.873 1 92.38 189 VAL A O 1
ATOM 1429 N N . ILE A 1 190 ? -0.645 25.438 -1.776 1 92.94 190 ILE A N 1
ATOM 1430 C CA . ILE A 1 190 ? -1.57 26.531 -1.492 1 92.94 190 ILE A CA 1
ATOM 1431 C C . ILE A 1 190 ? -2.02 27.172 -2.799 1 92.94 190 ILE A C 1
ATOM 1433 O O . ILE A 1 190 ? -3.186 27.562 -2.941 1 92.94 190 ILE A O 1
ATOM 1437 N N . LEU A 1 191 ? -1.111 27.344 -3.742 1 94.62 191 LEU A N 1
ATOM 1438 C CA . LEU A 1 191 ? -1.473 27.906 -5.035 1 94.62 191 LEU A CA 1
ATOM 1439 C C . LEU A 1 191 ? -2.486 27.016 -5.754 1 94.62 191 LEU A C 1
ATOM 1441 O O . LEU A 1 191 ? -3.457 27.516 -6.328 1 94.62 191 LEU A O 1
ATOM 1445 N N . ALA A 1 192 ? -2.211 25.734 -5.695 1 96.94 192 ALA A N 1
ATOM 1446 C CA . ALA A 1 192 ? -3.131 24.781 -6.324 1 96.94 192 ALA A CA 1
ATOM 1447 C C . ALA A 1 192 ? -4.512 24.859 -5.676 1 96.94 192 ALA A C 1
ATOM 1449 O O . ALA A 1 192 ? -5.531 24.875 -6.371 1 96.94 192 ALA A O 1
ATOM 1450 N N . VAL A 1 193 ? -4.562 24.906 -4.402 1 95.94 193 VAL A N 1
ATOM 1451 C CA . VAL A 1 193 ? -5.816 24.938 -3.654 1 95.94 193 VAL A CA 1
ATOM 1452 C C . VAL A 1 193 ? -6.57 26.219 -3.965 1 95.94 193 VAL A C 1
ATOM 1454 O O . VAL A 1 193 ? -7.777 26.203 -4.211 1 95.94 193 VAL A O 1
ATOM 1457 N N . LEU A 1 194 ? -5.867 27.328 -3.998 1 95.88 194 LEU A N 1
ATOM 1458 C CA . LEU A 1 194 ? -6.496 28.609 -4.27 1 95.88 194 LEU A CA 1
ATOM 1459 C C . LEU A 1 194 ? -7.102 28.641 -5.668 1 95.88 194 LEU A C 1
ATOM 1461 O O . LEU A 1 194 ? -8.234 29.094 -5.852 1 95.88 194 LEU A O 1
ATOM 1465 N N . ILE A 1 195 ? -6.355 28.172 -6.629 1 97.38 195 ILE A N 1
ATOM 1466 C CA . ILE A 1 195 ? -6.824 28.172 -8.008 1 97.38 195 ILE A CA 1
ATOM 1467 C C . ILE A 1 195 ? -8.016 27.234 -8.156 1 97.38 195 ILE A C 1
ATOM 1469 O O . ILE A 1 195 ? -9.016 27.578 -8.781 1 97.38 195 ILE A O 1
ATOM 1473 N N . ALA A 1 196 ? -7.902 26.062 -7.594 1 97.94 196 ALA A N 1
ATOM 1474 C CA . ALA A 1 196 ? -9.008 25.109 -7.66 1 97.94 196 ALA A CA 1
ATOM 1475 C C . ALA A 1 196 ? -10.227 25.625 -6.914 1 97.94 196 ALA A C 1
ATOM 1477 O O . ALA A 1 196 ? -11.367 25.422 -7.352 1 97.94 196 ALA A O 1
ATOM 1478 N N . TRP A 1 197 ? -10 26.25 -5.789 1 96.12 197 TRP A N 1
ATOM 1479 C CA . TRP A 1 197 ? -11.062 26.859 -4.996 1 96.12 197 TRP A CA 1
ATOM 1480 C C . TRP A 1 197 ? -11.773 27.953 -5.781 1 96.12 197 TRP A C 1
ATOM 1482 O O . TRP A 1 197 ? -13.008 27.984 -5.824 1 96.12 197 TRP A O 1
ATOM 1492 N N . MET A 1 198 ? -11.016 28.781 -6.43 1 97.06 198 MET A N 1
ATOM 1493 C CA . MET A 1 198 ? -11.578 29.844 -7.266 1 97.06 198 MET A CA 1
ATOM 1494 C C . MET A 1 198 ? -12.367 29.25 -8.43 1 97.06 198 MET A C 1
ATOM 1496 O O . MET A 1 198 ? -13.445 29.75 -8.773 1 97.06 198 MET A O 1
ATOM 1500 N N . PHE A 1 199 ? -11.797 28.25 -9.008 1 97.75 199 PHE A N 1
ATOM 1501 C CA . PHE A 1 199 ? -12.477 27.594 -10.109 1 97.75 199 PHE A CA 1
ATOM 1502 C C . PHE A 1 199 ? -13.812 27.016 -9.656 1 97.75 199 PHE A C 1
ATOM 1504 O O . PHE A 1 199 ? -14.812 27.109 -10.375 1 97.75 199 PHE A O 1
ATOM 1511 N N . CYS A 1 200 ? -13.836 26.422 -8.516 1 96.81 200 CYS A N 1
ATOM 1512 C CA . CYS A 1 200 ? -15.086 25.922 -7.938 1 96.81 200 CYS A CA 1
ATOM 1513 C C . CYS A 1 200 ? -16.078 27.062 -7.73 1 96.81 200 CYS A C 1
ATOM 1515 O O . CYS A 1 200 ? -17.281 26.891 -7.922 1 96.81 200 CYS A O 1
ATOM 1517 N N . GLY A 1 201 ? -15.578 28.203 -7.281 1 95.62 201 GLY A N 1
ATOM 1518 C CA . GLY A 1 201 ? -16.438 29.359 -7.141 1 95.62 201 GLY A CA 1
ATOM 1519 C C . GLY A 1 201 ? -17.078 29.781 -8.445 1 95.62 201 GLY A C 1
ATOM 1520 O O . GLY A 1 201 ? -18.281 30.094 -8.477 1 95.62 201 GLY A O 1
ATOM 1521 N N . PHE A 1 202 ? -16.266 29.797 -9.508 1 97 202 PHE A N 1
ATOM 1522 C CA . PHE A 1 202 ? -16.781 30.156 -10.828 1 97 202 PHE A CA 1
ATOM 1523 C C . PHE A 1 202 ? -17.844 29.156 -11.281 1 97 202 PHE A C 1
ATOM 1525 O O . PHE A 1 202 ? -18.875 29.562 -11.812 1 97 202 PHE A O 1
ATOM 1532 N N . LEU A 1 203 ? -17.578 27.891 -11.086 1 96.62 203 LEU A N 1
ATOM 1533 C CA . LEU A 1 203 ? -18.516 26.859 -11.5 1 96.62 203 LEU A CA 1
ATOM 1534 C C . LEU A 1 203 ? -19.797 26.922 -10.672 1 96.62 203 LEU A C 1
ATOM 1536 O O . LEU A 1 203 ? -20.875 26.625 -11.18 1 96.62 203 LEU A O 1
ATOM 1540 N N . THR A 1 204 ? -19.625 27.172 -9.414 1 95.44 204 THR A N 1
ATOM 1541 C CA . THR A 1 204 ? -20.781 27.328 -8.547 1 95.44 204 THR A CA 1
ATOM 1542 C C . THR A 1 204 ? -21.672 28.484 -9.016 1 95.44 204 THR A C 1
ATOM 1544 O O . THR A 1 204 ? -22.891 28.344 -9.109 1 95.44 204 THR A O 1
ATOM 1547 N N . ALA A 1 205 ? -21.078 29.594 -9.352 1 94.62 205 ALA A N 1
ATOM 1548 C CA . ALA A 1 205 ? -21.812 30.766 -9.82 1 94.62 205 ALA A CA 1
ATOM 1549 C C . ALA A 1 205 ? -22.484 30.5 -11.164 1 94.62 205 ALA A C 1
ATOM 1551 O O . ALA A 1 205 ? -23.562 31.031 -11.445 1 94.62 205 ALA A O 1
ATOM 1552 N N . ALA A 1 206 ? -21.875 29.656 -11.945 1 95.69 206 ALA A N 1
ATOM 1553 C CA . ALA A 1 206 ? -22.406 29.312 -13.273 1 95.69 206 ALA A CA 1
ATOM 1554 C C . ALA A 1 206 ? -23.5 28.25 -13.18 1 95.69 206 ALA A C 1
ATOM 1556 O O . ALA A 1 206 ? -24.141 27.938 -14.172 1 95.69 206 ALA A O 1
ATOM 1557 N N . GLY A 1 207 ? -23.703 27.625 -12.055 1 92.75 207 GLY A N 1
ATOM 1558 C CA . GLY A 1 207 ? -24.75 26.625 -11.852 1 92.75 207 GLY A CA 1
ATOM 1559 C C . GLY A 1 207 ? -24.359 25.25 -12.336 1 92.75 207 GLY A C 1
ATOM 1560 O O . GLY A 1 207 ? -25.219 24.422 -12.664 1 92.75 207 GLY A O 1
ATOM 1561 N N . ALA A 1 208 ? -23.094 25 -12.359 1 92.25 208 ALA A N 1
ATOM 1562 C CA . ALA A 1 208 ? -22.594 23.75 -12.922 1 92.25 208 ALA A CA 1
ATOM 1563 C C . ALA A 1 208 ? -22.766 22.594 -11.945 1 92.25 208 ALA A C 1
ATOM 1565 O O . ALA A 1 208 ? -22.828 21.438 -12.344 1 92.25 208 ALA A O 1
ATOM 1566 N N . PHE A 1 209 ? -22.906 22.828 -10.633 1 93.62 209 PHE A N 1
ATOM 1567 C CA . PHE A 1 209 ? -22.969 21.797 -9.609 1 93.62 209 PHE A CA 1
ATOM 1568 C C . PHE A 1 209 ? -24.406 21.594 -9.133 1 93.62 209 PHE A C 1
ATOM 1570 O O . PHE A 1 209 ? -25.219 22.531 -9.164 1 93.62 209 PHE A O 1
ATOM 1577 N N . PRO A 1 210 ? -24.672 20.406 -8.742 1 91.31 210 PRO A N 1
ATOM 1578 C CA . PRO A 1 210 ? -26.047 20.125 -8.32 1 91.31 210 PRO A CA 1
ATOM 1579 C C . PRO A 1 210 ? -26.422 20.812 -7.008 1 91.31 210 PRO A C 1
ATOM 1581 O O . PRO A 1 210 ? -25.531 21.156 -6.215 1 91.31 210 PRO A O 1
ATOM 1584 N N . ALA A 1 211 ? -27.734 20.844 -6.777 1 88 211 ALA A N 1
ATOM 1585 C CA . ALA A 1 211 ? -28.25 21.578 -5.617 1 88 211 ALA A CA 1
ATOM 1586 C C . ALA A 1 211 ? -28.531 20.625 -4.457 1 88 211 ALA A C 1
ATOM 1588 O O . ALA A 1 211 ? -28.594 21.047 -3.301 1 88 211 ALA A O 1
ATOM 1589 N N . SER A 1 212 ? -28.531 19.344 -4.754 1 88.5 212 SER A N 1
ATOM 1590 C CA . SER A 1 212 ? -28.859 18.375 -3.711 1 88.5 212 SER A CA 1
ATOM 1591 C C . SER A 1 212 ? -27.594 17.75 -3.123 1 88.5 212 SER A C 1
ATOM 1593 O O . SER A 1 212 ? -26.656 17.438 -3.857 1 88.5 212 SER A O 1
ATOM 1595 N N . SER A 1 213 ? -27.594 17.594 -1.755 1 86.62 213 SER A N 1
ATOM 1596 C CA . SER A 1 213 ? -26.438 17.109 -1.021 1 86.62 213 SER A CA 1
ATOM 1597 C C . SER A 1 213 ? -26.172 15.633 -1.328 1 86.62 213 SER A C 1
ATOM 1599 O O . SER A 1 213 ? -25.078 15.125 -1.094 1 86.62 213 SER A O 1
ATOM 1601 N N . GLN A 1 214 ? -27.109 14.938 -1.927 1 84.94 214 GLN A N 1
ATOM 1602 C CA . GLN A 1 214 ? -26.969 13.516 -2.197 1 84.94 214 GLN A CA 1
ATOM 1603 C C . GLN A 1 214 ? -26.391 13.273 -3.59 1 84.94 214 GLN A C 1
ATOM 1605 O O . GLN A 1 214 ? -26.016 12.148 -3.924 1 84.94 214 GLN A O 1
ATOM 1610 N N . GLN A 1 215 ? -26.234 14.312 -4.254 1 87.56 215 GLN A N 1
ATOM 1611 C CA . GLN A 1 215 ? -25.781 14.164 -5.633 1 87.56 215 GLN A CA 1
ATOM 1612 C C . GLN A 1 215 ? -24.266 14.375 -5.742 1 87.56 215 GLN A C 1
ATOM 1614 O O . GLN A 1 215 ? -23.688 15.164 -4.984 1 87.56 215 GLN A O 1
ATOM 1619 N N . TYR A 1 216 ? -23.703 13.695 -6.711 1 89.94 216 TYR A N 1
ATOM 1620 C CA . TYR A 1 216 ? -22.297 13.805 -7.023 1 89.94 216 TYR A CA 1
ATOM 1621 C C . TYR A 1 216 ? -21.938 15.227 -7.457 1 89.94 216 TYR A C 1
ATOM 1623 O O . TYR A 1 216 ? -22.578 15.781 -8.359 1 89.94 216 TYR A O 1
ATOM 1631 N N . GLY A 1 217 ? -21.016 15.906 -6.719 1 91.69 217 GLY A N 1
ATOM 1632 C CA . GLY A 1 217 ? -20.562 17.234 -7.109 1 91.69 217 GLY A CA 1
ATOM 1633 C C . GLY A 1 217 ? -21.062 18.328 -6.199 1 91.69 217 GLY A C 1
ATOM 1634 O O . GLY A 1 217 ? -20.578 19.453 -6.25 1 91.69 217 GLY A O 1
ATOM 1635 N N . TYR A 1 218 ? -22.016 17.969 -5.316 1 91.56 218 TYR A N 1
ATOM 1636 C CA . TYR A 1 218 ? -22.594 18.969 -4.43 1 91.56 218 TYR A CA 1
ATOM 1637 C C . TYR A 1 218 ? -21.516 19.609 -3.545 1 91.56 218 TYR A C 1
ATOM 1639 O O . TYR A 1 218 ? -21.5 20.828 -3.367 1 91.56 218 TYR A O 1
ATOM 1647 N N . PHE A 1 219 ? -20.625 18.844 -3.043 1 92 219 PHE A N 1
ATOM 1648 C CA . PHE A 1 219 ? -19.656 19.312 -2.049 1 92 219 PHE A CA 1
ATOM 1649 C C . PHE A 1 219 ? -18.484 20.016 -2.719 1 92 219 PHE A C 1
ATOM 1651 O O . PHE A 1 219 ? -17.516 20.391 -2.055 1 92 219 PHE A O 1
ATOM 1658 N N . ALA A 1 220 ? -18.594 20.188 -4.016 1 93.75 220 ALA A N 1
ATOM 1659 C CA . ALA A 1 220 ? -17.656 21.031 -4.754 1 93.75 220 ALA A CA 1
ATOM 1660 C C . ALA A 1 220 ? -18.109 22.484 -4.754 1 93.75 220 ALA A C 1
ATOM 1662 O O . ALA A 1 220 ? -17.328 23.391 -5.09 1 93.75 220 ALA A O 1
ATOM 1663 N N . ARG A 1 221 ? -19.328 22.688 -4.316 1 92.44 221 ARG A N 1
ATOM 1664 C CA . ARG A 1 221 ? -19.891 24.031 -4.285 1 92.44 221 ARG A CA 1
ATOM 1665 C C . ARG A 1 221 ? -19.203 24.875 -3.225 1 92.44 221 ARG A C 1
ATOM 1667 O O . ARG A 1 221 ? -18.781 24.375 -2.182 1 92.44 221 ARG A O 1
ATOM 1674 N N . THR A 1 222 ? -19.109 26.219 -3.479 1 92 222 THR A N 1
ATOM 1675 C CA . THR A 1 222 ? -18.438 27.125 -2.551 1 92 222 THR A CA 1
ATOM 1676 C C . THR A 1 222 ? -19.453 27.859 -1.67 1 92 222 THR A C 1
ATOM 1678 O O . THR A 1 222 ? -19.078 28.5 -0.688 1 92 222 THR A O 1
ATOM 1681 N N . ASP A 1 223 ? -20.688 27.734 -1.92 1 89 223 ASP A N 1
ATOM 1682 C CA . ASP A 1 223 ? -21.703 28.469 -1.17 1 89 223 ASP A CA 1
ATOM 1683 C C . ASP A 1 223 ? -22.328 27.578 -0.086 1 89 223 ASP A C 1
ATOM 1685 O O . ASP A 1 223 ? -23.172 28.047 0.682 1 89 223 ASP A O 1
ATOM 1689 N N . VAL A 1 224 ? -21.969 26.359 -0.042 1 84.56 224 VAL A N 1
ATOM 1690 C CA . VAL A 1 224 ? -22.547 25.422 0.915 1 84.56 224 VAL A CA 1
ATOM 1691 C C . VAL A 1 224 ? -22.125 25.812 2.332 1 84.56 224 VAL A C 1
ATOM 1693 O O . VAL A 1 224 ? -22.922 25.688 3.273 1 84.56 224 VAL A O 1
ATOM 1696 N N . ARG A 1 225 ? -20.969 26.375 2.514 1 84.06 225 ARG A N 1
ATOM 1697 C CA . ARG A 1 225 ? -20.406 26.609 3.838 1 84.06 225 ARG A CA 1
ATOM 1698 C C . ARG A 1 225 ? -20.141 28.094 4.066 1 84.06 225 ARG A C 1
ATOM 1700 O O . ARG A 1 225 ? -19.438 28.469 5.008 1 84.06 225 ARG A O 1
ATOM 1707 N N . SER A 1 226 ? -20.625 28.891 3.322 1 81.5 226 SER A N 1
ATOM 1708 C CA . SER A 1 226 ? -20.297 30.312 3.369 1 81.5 226 SER A CA 1
ATOM 1709 C C . SER A 1 226 ? -20.828 30.953 4.648 1 81.5 226 SER A C 1
ATOM 1711 O O . SER A 1 226 ? -20.297 31.984 5.098 1 81.5 226 SER A O 1
ATOM 1713 N N . GLY A 1 227 ? -21.719 30.438 5.309 1 85.12 227 GLY A N 1
ATOM 1714 C CA . GLY A 1 227 ? -22.281 30.969 6.531 1 85.12 227 GLY A CA 1
ATOM 1715 C C . GLY A 1 227 ? -21.328 30.922 7.711 1 85.12 227 GLY A C 1
ATOM 1716 O O . GLY A 1 227 ? -21.5 31.656 8.68 1 85.12 227 GLY A O 1
ATOM 1717 N N . VAL A 1 228 ? -20.297 30.25 7.59 1 85.25 228 VAL A N 1
ATOM 1718 C CA . VAL A 1 228 ? -19.375 30.031 8.703 1 85.25 228 VAL A CA 1
ATOM 1719 C C . VAL A 1 228 ? -18.625 31.328 9 1 85.25 228 VAL A C 1
ATOM 1721 O O . VAL A 1 228 ? -18.297 31.625 10.156 1 85.25 228 VAL A O 1
ATOM 1724 N N . LEU A 1 229 ? -18.391 32.125 8.023 1 88.12 229 LEU A N 1
ATOM 1725 C CA . LEU A 1 229 ? -17.641 33.375 8.219 1 88.12 229 LEU A CA 1
ATOM 1726 C C . LEU A 1 229 ? -18.438 34.375 9.07 1 88.12 229 LEU A C 1
ATOM 1728 O O . LEU A 1 229 ? -17.859 35.125 9.859 1 88.12 229 LEU A O 1
ATOM 1732 N N . ALA A 1 230 ? -19.719 34.219 8.875 1 87.88 230 ALA A N 1
ATOM 1733 C CA . ALA A 1 230 ? -20.578 35.094 9.68 1 87.88 230 ALA A CA 1
ATOM 1734 C C . ALA A 1 230 ? -20.719 34.562 11.094 1 87.88 230 ALA A C 1
ATOM 1736 O O . ALA A 1 230 ? -20.766 35.312 12.062 1 87.88 230 ALA A O 1
ATOM 1737 N N . ASP A 1 231 ? -20.688 33.312 11.227 1 89.94 231 ASP A N 1
ATOM 1738 C CA . ASP A 1 231 ? -20.969 32.688 12.508 1 89.94 231 ASP A CA 1
ATOM 1739 C C . ASP A 1 231 ? -19.719 32.656 13.383 1 89.94 231 ASP A C 1
ATOM 1741 O O . ASP A 1 231 ? -19.812 32.594 14.609 1 89.94 231 ASP A O 1
ATOM 1745 N N . ALA A 1 232 ? -18.594 32.656 12.773 1 90.06 232 ALA A N 1
ATOM 1746 C CA . ALA A 1 232 ? -17.344 32.562 13.516 1 90.06 232 ALA A CA 1
ATOM 1747 C C . ALA A 1 232 ? -17.031 33.844 14.266 1 90.06 232 ALA A C 1
ATOM 1749 O O . ALA A 1 232 ? -17.25 34.938 13.742 1 90.06 232 ALA A O 1
ATOM 1750 N N . ALA A 1 233 ? -16.547 33.719 15.445 1 90.56 233 ALA A N 1
ATOM 1751 C CA . ALA A 1 233 ? -16.125 34.875 16.234 1 90.56 233 ALA A CA 1
ATOM 1752 C C . ALA A 1 233 ? -14.859 35.5 15.641 1 90.56 233 ALA A C 1
ATOM 1754 O O . ALA A 1 233 ? -14.031 34.812 15.047 1 90.56 233 ALA A O 1
ATOM 1755 N N . TRP A 1 234 ? -14.742 36.812 15.805 1 92.56 234 TRP A N 1
ATOM 1756 C CA . TRP A 1 234 ? -13.57 37.531 15.297 1 92.56 234 TRP A CA 1
ATOM 1757 C C . TRP A 1 234 ? -12.312 37.125 16.062 1 92.56 234 TRP A C 1
ATOM 1759 O O . TRP A 1 234 ? -11.242 36.969 15.469 1 92.56 234 TRP A O 1
ATOM 1769 N N . PHE A 1 235 ? -12.438 36.969 17.359 1 94.19 235 PHE A N 1
ATOM 1770 C CA . PHE A 1 235 ? -11.289 36.625 18.188 1 94.19 235 PHE A CA 1
ATOM 1771 C C . PHE A 1 235 ? -11.633 35.469 19.141 1 94.19 235 PHE A C 1
ATOM 1773 O O . PHE A 1 235 ? -12.703 35.469 19.734 1 94.19 235 PHE A O 1
ATOM 1780 N N . ARG A 1 236 ? -10.789 34.5 19.078 1 93.06 236 ARG A N 1
ATOM 1781 C CA . ARG A 1 236 ? -10.898 33.375 19.984 1 93.06 236 ARG A CA 1
ATOM 1782 C C . ARG A 1 236 ? -9.523 32.844 20.391 1 93.06 236 ARG A C 1
ATOM 1784 O O . ARG A 1 236 ? -8.695 32.562 19.516 1 93.06 236 ARG A O 1
ATOM 1791 N N . PHE A 1 237 ? -9.32 32.75 21.688 1 95.19 237 PHE A N 1
ATOM 1792 C CA . PHE A 1 237 ? -8.047 32.281 22.203 1 95.19 237 PHE A CA 1
ATOM 1793 C C . PHE A 1 237 ? -8.148 30.828 22.641 1 95.19 237 PHE A C 1
ATOM 1795 O O . PHE A 1 237 ? -8.906 30.516 23.562 1 95.19 237 PHE A O 1
ATOM 1802 N N . PRO A 1 238 ? -7.379 29.969 21.953 1 96 238 PRO A N 1
ATOM 1803 C CA . PRO A 1 238 ? -7.383 28.578 22.406 1 96 238 PRO A CA 1
ATOM 1804 C C . PRO A 1 238 ? -6.773 28.406 23.797 1 96 238 PRO A C 1
ATOM 1806 O O . PRO A 1 238 ? -5.785 29.078 24.125 1 96 238 PRO A O 1
ATOM 1809 N N . TYR A 1 239 ? -7.367 27.594 24.609 1 95.88 239 TYR A N 1
ATOM 1810 C CA . TYR A 1 239 ? -6.867 27.344 25.953 1 95.88 239 TYR A CA 1
ATOM 1811 C C . TYR A 1 239 ? -6.984 25.859 26.312 1 95.88 239 TYR A C 1
ATOM 1813 O O . TYR A 1 239 ? -7.805 25.141 25.75 1 95.88 239 TYR A O 1
ATOM 1821 N N . PRO A 1 240 ? -6.113 25.406 27.219 1 96.56 240 PRO A N 1
ATOM 1822 C CA . PRO A 1 240 ? -6.156 24 27.609 1 96.56 240 PRO A CA 1
ATOM 1823 C C . PRO A 1 240 ? -7.5 23.594 28.203 1 96.56 240 PRO A C 1
ATOM 1825 O O . PRO A 1 240 ? -8.055 24.312 29.047 1 96.56 240 PRO A O 1
ATOM 1828 N N . GLY A 1 241 ? -8.055 22.547 27.781 1 94.75 241 GLY A N 1
ATOM 1829 C CA . GLY A 1 241 ? -9.305 22.031 28.297 1 94.75 241 GLY A CA 1
ATOM 1830 C C . GLY A 1 241 ? -10.523 22.703 27.688 1 94.75 241 GLY A C 1
ATOM 1831 O O . GLY A 1 241 ? -11.625 22.609 28.234 1 94.75 241 GLY A O 1
ATOM 1832 N N . GLN A 1 242 ? -10.312 23.359 26.625 1 95.25 242 GLN A N 1
ATOM 1833 C CA . GLN A 1 242 ? -11.406 24.141 26.047 1 95.25 242 GLN A CA 1
ATOM 1834 C C . GLN A 1 242 ? -12.562 23.25 25.625 1 95.25 242 GLN A C 1
ATOM 1836 O O . GLN A 1 242 ? -13.703 23.703 25.531 1 95.25 242 GLN A O 1
ATOM 1841 N N . TRP A 1 243 ? -12.305 21.969 25.391 1 96.12 243 TRP A N 1
ATOM 1842 C CA . TRP A 1 243 ? -13.375 21.062 24.984 1 96.12 243 TRP A CA 1
ATOM 1843 C C . TRP A 1 243 ? -13.836 20.203 26.172 1 96.12 243 TRP A C 1
ATOM 1845 O O . TRP A 1 243 ? -14.75 19.391 26.031 1 96.12 243 TRP A O 1
ATOM 1855 N N . GLY A 1 244 ? -13.188 20.297 27.281 1 94.25 244 GLY A N 1
ATOM 1856 C CA . GLY A 1 244 ? -13.445 19.469 28.453 1 94.25 244 GLY A CA 1
ATOM 1857 C C . GLY A 1 244 ? -12.18 18.875 29.047 1 94.25 244 GLY A C 1
ATOM 1858 O O . GLY A 1 244 ? -11.102 19 28.469 1 94.25 244 GLY A O 1
ATOM 1859 N N . VAL A 1 245 ? -12.375 18.172 30.078 1 94.75 245 VAL A N 1
ATOM 1860 C CA . VAL A 1 245 ? -11.25 17.531 30.75 1 94.75 245 VAL A CA 1
ATOM 1861 C C . VAL A 1 245 ? -10.828 16.281 29.984 1 94.75 245 VAL A C 1
ATOM 1863 O O . VAL A 1 245 ? -11.648 15.406 29.719 1 94.75 245 VAL A O 1
ATOM 1866 N N . PRO A 1 246 ? -9.609 16.219 29.641 1 96.12 246 PRO A N 1
ATOM 1867 C CA . PRO A 1 246 ? -9.125 15.055 28.906 1 96.12 246 PRO A CA 1
ATOM 1868 C C . PRO A 1 246 ? -9.383 13.742 29.641 1 96.12 246 PRO A C 1
ATOM 1870 O O . PRO A 1 246 ? -9.266 13.688 30.859 1 96.12 246 PRO A O 1
ATOM 1873 N N . VAL A 1 247 ? -9.766 12.742 28.891 1 94.62 247 VAL A N 1
ATOM 1874 C CA . VAL A 1 247 ? -10.016 11.406 29.422 1 94.62 247 VAL A CA 1
ATOM 1875 C C . VAL A 1 247 ? -8.953 10.43 28.906 1 94.62 247 VAL A C 1
ATOM 1877 O O . VAL A 1 247 ? -8.617 10.453 27.719 1 94.62 247 VAL A O 1
ATOM 1880 N N . VAL A 1 248 ? -8.477 9.594 29.844 1 94.94 248 VAL A N 1
ATOM 1881 C CA . VAL A 1 248 ? -7.402 8.68 29.484 1 94.94 248 VAL A CA 1
ATOM 1882 C C . VAL A 1 248 ? -7.922 7.242 29.469 1 94.94 248 VAL A C 1
ATOM 1884 O O . VAL A 1 248 ? -8.531 6.793 30.453 1 94.94 248 VAL A O 1
ATOM 1887 N N . THR A 1 249 ? -7.781 6.621 28.391 1 91.94 249 THR A N 1
ATOM 1888 C CA . THR A 1 249 ? -8.086 5.199 28.266 1 91.94 249 THR A CA 1
ATOM 1889 C C . THR A 1 249 ? -6.844 4.418 27.844 1 91.94 249 THR A C 1
ATOM 1891 O O . THR A 1 249 ? -6.004 4.93 27.094 1 91.94 249 THR A O 1
ATOM 1894 N N . ALA A 1 250 ? -6.711 3.215 28.297 1 91.88 250 ALA A N 1
ATOM 1895 C CA . ALA A 1 250 ? -5.555 2.387 27.969 1 91.88 250 ALA A CA 1
ATOM 1896 C C . ALA A 1 250 ? -5.484 2.131 26.469 1 91.88 250 ALA A C 1
ATOM 1898 O O . ALA A 1 250 ? -4.398 2.141 25.875 1 91.88 250 ALA A O 1
ATOM 1899 N N . SER A 1 251 ? -6.66 1.86 25.875 1 88.69 251 SER A N 1
ATOM 1900 C CA . SER A 1 251 ? -6.707 1.604 24.438 1 88.69 251 SER A CA 1
ATOM 1901 C C . SER A 1 251 ? -6.234 2.816 23.641 1 88.69 251 SER A C 1
ATOM 1903 O O . SER A 1 251 ? -5.465 2.678 22.688 1 88.69 251 SER A O 1
ATOM 1905 N N . GLY A 1 252 ? -6.68 3.941 24.078 1 92 252 GLY A N 1
ATOM 1906 C CA . GLY A 1 252 ? -6.277 5.156 23.391 1 92 252 GLY A CA 1
ATOM 1907 C C . GLY A 1 252 ? -4.789 5.438 23.484 1 92 252 GLY A C 1
ATOM 1908 O O . GLY A 1 252 ? -4.148 5.781 22.5 1 92 252 GLY A O 1
ATOM 1909 N N . VAL A 1 253 ? -4.262 5.242 24.625 1 95.38 253 VAL A N 1
ATOM 1910 C CA . VAL A 1 253 ? -2.854 5.535 24.875 1 95.38 253 VAL A CA 1
ATOM 1911 C C . VAL A 1 253 ? -1.979 4.578 24.062 1 95.38 253 VAL A C 1
ATOM 1913 O O . VAL A 1 253 ? -1.03 5 23.406 1 95.38 253 VAL A O 1
ATOM 1916 N N . LEU A 1 254 ? -2.291 3.35 24.047 1 90.75 254 LEU A N 1
ATOM 1917 C CA . LEU A 1 254 ? -1.498 2.355 23.344 1 90.75 254 LEU A CA 1
ATOM 1918 C C . LEU A 1 254 ? -1.545 2.6 21.828 1 90.75 254 LEU A C 1
ATOM 1920 O O . LEU A 1 254 ? -0.527 2.48 21.141 1 90.75 254 LEU A O 1
ATOM 1924 N N . GLY A 1 255 ? -2.762 2.873 21.391 1 88.38 255 GLY A N 1
ATOM 1925 C CA . GLY A 1 255 ? -2.877 3.217 19.984 1 88.38 255 GLY A CA 1
ATOM 1926 C C . GLY A 1 255 ? -2.092 4.461 19.609 1 88.38 255 GLY A C 1
ATOM 1927 O O . GLY A 1 255 ? -1.44 4.492 18.562 1 88.38 255 GLY A O 1
ATOM 1928 N N . MET A 1 256 ? -2.064 5.41 20.469 1 95.5 256 MET A N 1
ATOM 1929 C CA . MET A 1 256 ? -1.453 6.703 20.188 1 95.5 256 MET A CA 1
ATOM 1930 C C . MET A 1 256 ? 0.066 6.621 20.281 1 95.5 256 MET A C 1
ATOM 1932 O O . MET A 1 256 ? 0.778 7.398 19.641 1 95.5 256 MET A O 1
ATOM 1936 N N . ILE A 1 257 ? 0.58 5.66 21 1 94.5 257 ILE A N 1
ATOM 1937 C CA . ILE A 1 257 ? 2.021 5.484 21.141 1 94.5 257 ILE A CA 1
ATOM 1938 C C . ILE A 1 257 ? 2.633 5.152 19.781 1 94.5 257 ILE A C 1
ATOM 1940 O O . ILE A 1 257 ? 3.742 5.594 19.469 1 94.5 257 ILE A O 1
ATOM 1944 N N . SER A 1 258 ? 1.904 4.387 18.953 1 89.25 258 SER A N 1
ATOM 1945 C CA . SER A 1 258 ? 2.398 4.086 17.609 1 89.25 258 SER A CA 1
ATOM 1946 C C . SER A 1 258 ? 2.596 5.359 16.797 1 89.25 258 SER A C 1
ATOM 1948 O O . SER A 1 258 ? 3.58 5.492 16.078 1 89.25 258 SER A O 1
ATOM 1950 N N . GLY A 1 259 ? 1.66 6.258 16.984 1 92.88 259 GLY A N 1
ATOM 1951 C CA . GLY A 1 259 ? 1.788 7.539 16.312 1 92.88 259 GLY A CA 1
ATOM 1952 C C . GLY A 1 259 ? 2.967 8.359 16.812 1 92.88 259 GLY A C 1
ATOM 1953 O O . GLY A 1 259 ? 3.672 8.984 16.016 1 92.88 259 GLY A O 1
ATOM 1954 N N . VAL A 1 260 ? 3.17 8.289 18.078 1 95.19 260 VAL A N 1
ATOM 1955 C CA . VAL A 1 260 ? 4.258 9.039 18.703 1 95.19 260 VAL A CA 1
ATOM 1956 C C . VAL A 1 260 ? 5.602 8.508 18.203 1 95.19 260 VAL A C 1
ATOM 1958 O O . VAL A 1 260 ? 6.488 9.281 17.844 1 95.19 260 VAL A O 1
ATOM 1961 N N . LEU A 1 261 ? 5.707 7.23 18.125 1 90.69 261 LEU A N 1
ATOM 1962 C CA . LEU A 1 261 ? 6.965 6.617 17.703 1 90.69 261 LEU A CA 1
ATOM 1963 C C . LEU A 1 261 ? 7.258 6.926 16.234 1 90.69 261 LEU A C 1
ATOM 1965 O O . LEU A 1 261 ? 8.391 7.262 15.883 1 90.69 261 LEU A O 1
ATOM 1969 N N . ALA A 1 262 ? 6.25 6.801 15.461 1 90.06 262 ALA A N 1
ATOM 1970 C CA . ALA A 1 262 ? 6.414 7.145 14.047 1 90.06 262 ALA A CA 1
ATOM 1971 C C . ALA A 1 262 ? 6.809 8.609 13.883 1 90.06 262 ALA A C 1
ATOM 1973 O O . ALA A 1 262 ? 7.613 8.945 13.016 1 90.06 262 ALA A O 1
ATOM 1974 N N . SER A 1 263 ? 6.258 9.406 14.68 1 94.31 263 SER A N 1
ATOM 1975 C CA . SER A 1 263 ? 6.559 10.836 14.633 1 94.31 263 SER A CA 1
ATOM 1976 C C . SER A 1 263 ? 8.008 11.102 15.016 1 94.31 263 SER A C 1
ATOM 1978 O O . SER A 1 263 ? 8.672 11.945 14.398 1 94.31 263 SER A O 1
ATOM 1980 N N . ILE A 1 264 ? 8.508 10.43 16.016 1 93.94 264 ILE A N 1
ATOM 1981 C CA . ILE A 1 264 ? 9.883 10.594 16.469 1 93.94 264 ILE A CA 1
ATOM 1982 C C . ILE A 1 264 ? 10.836 10.273 15.312 1 93.94 264 ILE A C 1
ATOM 1984 O O . ILE A 1 264 ? 11.773 11.031 15.047 1 93.94 264 ILE A O 1
ATOM 1988 N N . ILE A 1 265 ? 10.555 9.242 14.672 1 87.62 265 ILE A N 1
ATOM 1989 C CA . ILE A 1 265 ? 11.406 8.781 13.586 1 87.62 265 ILE A CA 1
ATOM 1990 C C . ILE A 1 265 ? 11.398 9.812 12.453 1 87.62 265 ILE A C 1
ATOM 1992 O O . ILE A 1 265 ? 12.453 10.148 11.914 1 87.62 265 ILE A O 1
ATOM 1996 N N . GLU A 1 266 ? 10.266 10.25 12.109 1 88.62 266 GLU A N 1
ATOM 1997 C CA . GLU A 1 266 ? 10.133 11.273 11.078 1 88.62 266 GLU A CA 1
ATOM 1998 C C . GLU A 1 266 ? 10.891 12.539 11.469 1 88.62 266 GLU A C 1
ATOM 2000 O O . GLU A 1 266 ? 11.602 13.125 10.641 1 88.62 266 GLU A O 1
ATOM 2005 N N . SER A 1 267 ? 10.805 12.898 12.695 1 94.81 267 SER A N 1
ATOM 2006 C CA . SER A 1 267 ? 11.438 14.117 13.18 1 94.81 267 SER A CA 1
ATOM 2007 C C . SER A 1 267 ? 12.953 14 13.156 1 94.81 267 SER A C 1
ATOM 2009 O O . SER A 1 267 ? 13.648 14.953 12.789 1 94.81 267 SER A O 1
ATOM 2011 N N . ILE A 1 268 ? 13.461 12.914 13.547 1 91.31 268 ILE A N 1
ATOM 2012 C CA . ILE A 1 268 ? 14.906 12.719 13.547 1 91.31 268 ILE A CA 1
ATOM 2013 C C . ILE A 1 268 ? 15.453 12.859 12.133 1 91.31 268 ILE A C 1
ATOM 2015 O O . ILE A 1 268 ? 16.484 13.492 11.914 1 91.31 268 ILE A O 1
ATOM 2019 N N . GLY A 1 269 ? 14.773 12.242 11.219 1 87.94 269 GLY A N 1
ATOM 2020 C CA . GLY A 1 269 ? 15.148 12.445 9.828 1 87.94 269 GLY A CA 1
ATOM 2021 C C . GLY A 1 269 ? 15.156 13.906 9.414 1 87.94 269 GLY A C 1
ATOM 2022 O O . GLY A 1 269 ? 16.062 14.352 8.711 1 87.94 269 GLY A O 1
ATOM 2023 N N . ASP A 1 270 ? 14.188 14.555 9.859 1 93.94 270 ASP A N 1
ATOM 2024 C CA . ASP A 1 270 ? 14.055 15.977 9.547 1 93.94 270 ASP A CA 1
ATOM 2025 C C . ASP A 1 270 ? 15.188 16.781 10.172 1 93.94 270 ASP A C 1
ATOM 2027 O O . ASP A 1 270 ? 15.641 17.781 9.594 1 93.94 270 ASP A O 1
ATOM 2031 N N . TYR A 1 271 ? 15.617 16.344 11.359 1 95.44 271 TYR A N 1
ATOM 2032 C CA . TYR A 1 271 ? 16.719 17.047 12.016 1 95.44 271 TYR A CA 1
ATOM 2033 C C . TYR A 1 271 ? 17.984 16.969 11.164 1 95.44 271 TYR A C 1
ATOM 2035 O O . TYR A 1 271 ? 18.641 18 10.945 1 95.44 271 TYR A O 1
ATOM 2043 N N . TYR A 1 272 ? 18.266 15.859 10.695 1 90.69 272 TYR A N 1
ATOM 2044 C CA . TYR A 1 272 ? 19.453 15.68 9.867 1 90.69 272 TYR A CA 1
ATOM 2045 C C . TYR A 1 272 ? 19.312 16.406 8.539 1 90.69 272 TYR A C 1
ATOM 2047 O O . TYR A 1 272 ? 20.25 17.047 8.07 1 90.69 272 TYR A O 1
ATOM 2055 N N . ALA A 1 273 ? 18.203 16.344 7.98 1 90.62 273 ALA A N 1
ATOM 2056 C CA . ALA A 1 273 ? 17.953 17.016 6.707 1 90.62 273 ALA A CA 1
ATOM 2057 C C . ALA A 1 273 ? 18.078 18.531 6.848 1 90.62 273 ALA A C 1
ATOM 2059 O O . ALA A 1 273 ? 18.656 19.188 5.988 1 90.62 273 ALA A O 1
ATOM 2060 N N . CYS A 1 274 ? 17.5 19 7.871 1 96.12 274 CYS A N 1
ATOM 2061 C CA . CYS A 1 274 ? 17.562 20.438 8.117 1 96.12 274 CYS A CA 1
ATOM 2062 C C . CYS A 1 274 ? 19 20.906 8.32 1 96.12 274 CYS A C 1
ATOM 2064 O O . CYS A 1 274 ? 19.406 21.938 7.789 1 96.12 274 CYS A O 1
ATOM 2066 N N . ALA A 1 275 ? 19.734 20.125 9.086 1 95.25 275 ALA A N 1
ATOM 2067 C CA . ALA A 1 275 ? 21.141 20.453 9.297 1 95.25 275 ALA A CA 1
ATOM 2068 C C . ALA A 1 275 ? 21.906 20.453 7.977 1 95.25 275 ALA A C 1
ATOM 2070 O O . ALA A 1 275 ? 22.688 21.375 7.707 1 95.25 275 ALA A O 1
ATOM 2071 N N . ARG A 1 276 ? 21.656 19.484 7.234 1 91.81 276 ARG A N 1
ATOM 2072 C CA . ARG A 1 276 ? 22.328 19.375 5.941 1 91.81 276 ARG A CA 1
ATOM 2073 C C . ARG A 1 276 ? 21.984 20.562 5.039 1 91.81 276 ARG A C 1
ATOM 2075 O O . ARG A 1 276 ? 22.859 21.172 4.441 1 91.81 276 ARG A O 1
ATOM 2082 N N . LEU A 1 277 ? 20.766 20.906 4.957 1 91.94 277 LEU A N 1
ATOM 2083 C CA . LEU A 1 277 ? 20.312 21.953 4.055 1 91.94 277 LEU A CA 1
ATOM 2084 C C . LEU A 1 277 ? 20.703 23.344 4.574 1 91.94 277 LEU A C 1
ATOM 2086 O O . LEU A 1 277 ? 20.875 24.281 3.793 1 91.94 277 LEU A O 1
ATOM 2090 N N . SER A 1 278 ? 20.844 23.391 5.844 1 94.94 278 SER A N 1
ATOM 2091 C CA . SER A 1 278 ? 21.297 24.625 6.453 1 94.94 278 SER A CA 1
ATOM 2092 C C . SER A 1 278 ? 22.812 24.719 6.465 1 94.94 278 SER A C 1
ATOM 2094 O O . SER A 1 278 ? 23.375 25.688 6.965 1 94.94 278 SER A O 1
ATOM 2096 N N . GLN A 1 279 ? 23.469 23.625 6 1 93 279 GLN A N 1
ATOM 2097 C CA . GLN A 1 279 ? 24.922 23.562 5.863 1 93 279 GLN A CA 1
ATOM 2098 C C . GLN A 1 279 ? 25.609 23.672 7.223 1 93 279 GLN A C 1
ATOM 2100 O O . GLN A 1 279 ? 26.547 24.453 7.383 1 93 279 GLN A O 1
ATOM 2105 N N . VAL A 1 280 ? 25.031 23.016 8.133 1 94.31 280 VAL A N 1
ATOM 2106 C CA . VAL A 1 280 ? 25.656 22.875 9.438 1 94.31 280 VAL A CA 1
ATOM 2107 C C . VAL A 1 280 ? 25.922 21.406 9.734 1 94.31 280 VAL A C 1
ATOM 2109 O O . VAL A 1 280 ? 25.375 20.531 9.055 1 94.31 280 VAL A O 1
ATOM 2112 N N . PRO A 1 281 ? 26.797 21.094 10.68 1 93 281 PRO A N 1
ATOM 2113 C CA . PRO A 1 281 ? 27.078 19.688 11 1 93 281 PRO A CA 1
ATOM 2114 C C . PRO A 1 281 ? 25.844 18.953 11.523 1 93 281 PRO A C 1
ATOM 2116 O O . PRO A 1 281 ? 24.938 19.578 12.07 1 93 281 PRO A O 1
ATOM 2119 N N . PRO A 1 282 ? 25.812 17.672 11.391 1 92.31 282 PRO A N 1
ATOM 2120 C CA . PRO A 1 282 ? 24.719 16.891 11.961 1 92.31 282 PRO A CA 1
ATOM 2121 C C . PRO A 1 282 ? 24.531 17.125 13.461 1 92.31 282 PRO A C 1
ATOM 2123 O O . PRO A 1 282 ? 25.531 17.266 14.188 1 92.31 282 PRO A O 1
ATOM 2126 N N . PRO A 1 283 ? 23.328 17.188 13.781 1 93.38 283 PRO A N 1
ATOM 2127 C CA . PRO A 1 283 ? 23.094 17.422 15.211 1 93.38 283 PRO A CA 1
ATOM 2128 C C . PRO A 1 283 ? 23.656 16.312 16.094 1 93.38 283 PRO A C 1
ATOM 2130 O O . PRO A 1 283 ? 23.5 15.125 15.781 1 93.38 283 PRO A O 1
ATOM 2133 N N . PRO A 1 284 ? 24.328 16.734 17.109 1 91.12 284 PRO A N 1
ATOM 2134 C CA . PRO A 1 284 ? 24.797 15.719 18.062 1 91.12 284 PRO A CA 1
ATOM 2135 C C . PRO A 1 284 ? 23.656 15.023 18.797 1 91.12 284 PRO A C 1
ATOM 2137 O O . PRO A 1 284 ? 22.516 15.484 18.75 1 91.12 284 PRO A O 1
ATOM 2140 N N . THR A 1 285 ? 23.938 13.977 19.516 1 89.81 285 THR A N 1
ATOM 2141 C CA . THR A 1 285 ? 22.953 13.133 20.172 1 89.81 285 THR A CA 1
ATOM 2142 C C . THR A 1 285 ? 22.156 13.93 21.203 1 89.81 285 THR A C 1
ATOM 2144 O O . THR A 1 285 ? 20.938 13.734 21.344 1 89.81 285 THR A O 1
ATOM 2147 N N . HIS A 1 286 ? 22.828 14.727 21.875 1 92.62 286 HIS A N 1
ATOM 2148 C CA . HIS A 1 286 ? 22.125 15.484 22.906 1 92.62 286 HIS A CA 1
ATOM 2149 C C . HIS A 1 286 ? 21.125 16.453 22.297 1 92.62 286 HIS A C 1
ATOM 2151 O O . HIS A 1 286 ? 20.078 16.719 22.891 1 92.62 286 HIS A O 1
ATOM 2157 N N . ALA A 1 287 ? 21.453 17.062 21.172 1 94.5 287 ALA A N 1
ATOM 2158 C CA . ALA A 1 287 ? 20.531 17.953 20.484 1 94.5 287 ALA A CA 1
ATOM 2159 C C . ALA A 1 287 ? 19.312 17.188 19.969 1 94.5 287 ALA A C 1
ATOM 2161 O O . ALA A 1 287 ? 18.188 17.703 19.969 1 94.5 287 ALA A O 1
ATOM 2162 N N . ILE A 1 288 ? 19.562 16.016 19.484 1 94.38 288 ILE A N 1
ATOM 2163 C CA . ILE A 1 288 ? 18.469 15.156 19.016 1 94.38 288 ILE A CA 1
ATOM 2164 C C . ILE A 1 288 ? 17.547 14.828 20.188 1 94.38 288 ILE A C 1
ATOM 2166 O O . ILE A 1 288 ? 16.312 14.93 20.047 1 94.38 288 ILE A O 1
ATOM 2170 N N . ASN A 1 289 ? 18.141 14.469 21.281 1 95.25 289 ASN A N 1
ATOM 2171 C CA . ASN A 1 289 ? 17.344 14.133 22.469 1 95.25 289 ASN A CA 1
ATOM 2172 C C . ASN A 1 289 ? 16.516 15.32 22.953 1 95.25 289 ASN A C 1
ATOM 2174 O O . ASN A 1 289 ? 15.359 15.164 23.328 1 95.25 289 ASN A O 1
ATOM 2178 N N . ARG A 1 290 ? 17.109 16.438 22.953 1 96.44 290 ARG A N 1
ATOM 2179 C CA . ARG A 1 290 ? 16.391 17.641 23.359 1 96.44 290 ARG A CA 1
ATOM 2180 C C . ARG A 1 290 ? 15.25 17.938 22.391 1 96.44 290 ARG A C 1
ATOM 2182 O O . ARG A 1 290 ? 14.188 18.422 22.797 1 96.44 290 ARG A O 1
ATOM 2189 N N . GLY A 1 291 ? 15.555 17.766 21.125 1 97.56 291 GLY A N 1
ATOM 2190 C CA . GLY A 1 291 ? 14.5 17.953 20.125 1 97.56 291 GLY A CA 1
ATOM 2191 C C . GLY A 1 291 ? 13.312 17.047 20.344 1 97.56 291 GLY A C 1
ATOM 2192 O O . GLY A 1 291 ? 12.164 17.484 20.312 1 97.56 291 GLY A O 1
ATOM 2193 N N . VAL A 1 292 ? 13.617 15.797 20.562 1 97.06 292 VAL A N 1
ATOM 2194 C CA . VAL A 1 292 ? 12.57 14.805 20.797 1 97.06 292 VAL A CA 1
ATOM 2195 C C . VAL A 1 292 ? 11.812 15.156 22.078 1 97.06 292 VAL A C 1
ATOM 2197 O O . VAL A 1 292 ? 10.578 15.078 22.109 1 97.06 292 VAL A O 1
ATOM 2200 N N . PHE A 1 293 ? 12.516 15.539 23.078 1 97.69 293 PHE A N 1
ATOM 2201 C CA . PHE A 1 293 ? 11.922 15.953 24.344 1 97.69 293 PHE A CA 1
ATOM 2202 C C . PHE A 1 293 ? 10.969 17.125 24.141 1 97.69 293 PHE A C 1
ATOM 2204 O O . PHE A 1 293 ? 9.828 17.078 24.594 1 97.69 293 PHE A O 1
ATOM 2211 N N . THR A 1 294 ? 11.438 18.125 23.484 1 98.12 294 THR A N 1
ATOM 2212 C CA . THR A 1 294 ? 10.656 19.344 23.281 1 98.12 294 THR A CA 1
ATOM 2213 C C . THR A 1 294 ? 9.438 19.047 22.391 1 98.12 294 THR A C 1
ATOM 2215 O O . THR A 1 294 ? 8.375 19.625 22.594 1 98.12 294 THR A O 1
ATOM 2218 N N . GLU A 1 295 ? 9.625 18.203 21.391 1 97.94 295 GLU A N 1
ATOM 2219 C CA . GLU A 1 295 ? 8.492 17.797 20.578 1 97.94 295 GLU A CA 1
ATOM 2220 C C . GLU A 1 295 ? 7.438 17.062 21.422 1 97.94 295 GLU A C 1
ATOM 2222 O O . GLU A 1 295 ? 6.238 17.25 21.203 1 97.94 295 GLU A O 1
ATOM 2227 N N . GLY A 1 296 ? 7.938 16.219 22.297 1 98.25 296 GLY A N 1
ATOM 2228 C CA . GLY A 1 296 ? 7.012 15.586 23.219 1 98.25 296 GLY A CA 1
ATOM 2229 C C . GLY A 1 296 ? 6.207 16.578 24.031 1 98.25 296 GLY A C 1
ATOM 2230 O O . GLY A 1 296 ? 4.996 16.422 24.203 1 98.25 296 GLY A O 1
ATOM 2231 N N . ILE A 1 297 ? 6.84 17.609 24.531 1 98.44 297 ILE A N 1
ATOM 2232 C CA . ILE A 1 297 ? 6.164 18.672 25.281 1 98.44 297 ILE A CA 1
ATOM 2233 C C . ILE A 1 297 ? 5.148 19.359 24.375 1 98.44 297 ILE A C 1
ATOM 2235 O O . ILE A 1 297 ? 4.035 19.672 24.812 1 98.44 297 ILE A O 1
ATOM 2239 N N . GLY A 1 298 ? 5.602 19.656 23.188 1 98.19 298 GLY A N 1
ATOM 2240 C CA . GLY A 1 298 ? 4.68 20.234 22.219 1 98.19 298 GLY A CA 1
ATOM 2241 C C . GLY A 1 298 ? 3.439 19.375 22 1 98.19 298 GLY A C 1
ATOM 2242 O O . GLY A 1 298 ? 2.334 19.906 21.891 1 98.19 298 GLY A O 1
ATOM 2243 N N . CYS A 1 299 ? 3.6 18.078 21.922 1 98.5 299 CYS A N 1
ATOM 2244 C CA . CYS A 1 299 ? 2.477 17.156 21.734 1 98.5 299 CYS A CA 1
ATOM 2245 C C . CYS A 1 299 ? 1.557 17.172 22.953 1 98.5 299 CYS A C 1
ATOM 2247 O O . CYS A 1 299 ? 0.334 17.109 22.812 1 98.5 299 CYS A O 1
ATOM 2249 N N . ILE A 1 300 ? 2.145 17.203 24.125 1 98.5 300 ILE A N 1
ATOM 2250 C CA . ILE A 1 300 ? 1.343 17.281 25.344 1 98.5 300 ILE A CA 1
ATOM 2251 C C . ILE A 1 300 ? 0.501 18.562 25.328 1 98.5 300 ILE A C 1
ATOM 2253 O O . ILE A 1 300 ? -0.692 18.531 25.625 1 98.5 300 ILE A O 1
ATOM 2257 N N . LEU A 1 301 ? 1.117 19.625 24.938 1 98.31 301 LEU A N 1
ATOM 2258 C CA . LEU A 1 301 ? 0.409 20.906 24.859 1 98.31 301 LEU A CA 1
ATOM 2259 C C . LEU A 1 301 ? -0.694 20.844 23.797 1 98.31 301 LEU A C 1
ATOM 2261 O O . LEU A 1 301 ? -1.793 21.359 24.016 1 98.31 301 LEU A O 1
ATOM 2265 N N . ALA A 1 302 ? -0.349 20.281 22.641 1 98.31 302 ALA A N 1
ATOM 2266 C CA . ALA A 1 302 ? -1.345 20.125 21.578 1 98.31 302 ALA A CA 1
ATOM 2267 C C . ALA A 1 302 ? -2.545 19.328 22.062 1 98.31 302 ALA A C 1
ATOM 2269 O O . ALA A 1 302 ? -3.691 19.656 21.75 1 98.31 302 ALA A O 1
ATOM 2270 N N . GLY A 1 303 ? -2.268 18.25 22.766 1 98 303 GLY A N 1
ATOM 2271 C CA . GLY A 1 303 ? -3.344 17.484 23.359 1 98 303 GLY A CA 1
ATOM 2272 C C . GLY A 1 303 ? -4.148 18.266 24.375 1 98 303 GLY A C 1
ATOM 2273 O O . GLY A 1 303 ? -5.379 18.219 24.375 1 98 303 GLY A O 1
ATOM 2274 N N . ALA A 1 304 ? -3.496 19 25.219 1 98 304 ALA A N 1
ATOM 2275 C CA . ALA A 1 304 ? -4.16 19.797 26.234 1 98 304 ALA A CA 1
ATOM 2276 C C . ALA A 1 304 ? -5.039 20.891 25.625 1 98 304 ALA A C 1
ATOM 2278 O O . ALA A 1 304 ? -6.117 21.188 26.141 1 98 304 ALA A O 1
ATOM 2279 N N . LEU A 1 305 ? -4.559 21.484 24.562 1 98 305 LEU A N 1
ATOM 2280 C CA . LEU A 1 305 ? -5.297 22.547 23.875 1 98 305 LEU A CA 1
ATOM 2281 C C . LEU A 1 305 ? -6.492 21.969 23.125 1 98 305 LEU A C 1
ATOM 2283 O O . LEU A 1 305 ? -7.418 22.703 22.766 1 98 305 LEU A O 1
ATOM 2287 N N . GLY A 1 306 ? -6.406 20.672 22.828 1 97.56 306 GLY A N 1
ATOM 2288 C CA . GLY A 1 306 ? -7.52 20.031 22.141 1 97.56 306 GLY A CA 1
ATOM 2289 C C . GLY A 1 306 ? -7.441 20.141 20.641 1 97.56 306 GLY A C 1
ATOM 2290 O O . GLY A 1 306 ? -8.43 20.469 19.984 1 97.56 306 GLY A O 1
ATOM 2291 N N . THR A 1 307 ? -6.285 19.906 20.062 1 96.94 307 THR A N 1
ATOM 2292 C CA . THR A 1 307 ? -6.121 19.938 18.609 1 96.94 307 THR A CA 1
ATOM 2293 C C . THR A 1 307 ? -6.629 18.641 17.984 1 96.94 307 THR A C 1
ATOM 2295 O O . THR A 1 307 ? -6.871 18.578 16.781 1 96.94 307 THR A O 1
ATOM 2298 N N . GLY A 1 308 ? -6.773 17.578 18.797 1 96.06 308 GLY A N 1
ATOM 2299 C CA . GLY A 1 308 ? -7.074 16.25 18.281 1 96.06 308 GLY A CA 1
ATOM 2300 C C . GLY A 1 308 ? -5.895 15.602 17.578 1 96.06 308 GLY A C 1
ATOM 2301 O O . GLY A 1 308 ? -6.051 14.578 16.922 1 96.06 308 GLY A O 1
ATOM 2302 N N . ASN A 1 309 ? -4.781 16.156 17.734 1 97.31 309 ASN A N 1
ATOM 2303 C CA . ASN A 1 309 ? -3.572 15.719 17.047 1 97.31 309 ASN A CA 1
ATOM 2304 C C . ASN A 1 309 ? -2.316 16.125 17.812 1 97.31 309 ASN A C 1
ATOM 2306 O O . ASN A 1 309 ? -2.404 16.719 18.875 1 97.31 309 ASN A O 1
ATOM 2310 N N . GLY A 1 310 ? -1.214 15.641 17.453 1 96.69 310 GLY A N 1
ATOM 2311 C CA . GLY A 1 310 ? 0.076 16.047 17.984 1 96.69 310 GLY A CA 1
ATOM 2312 C C . GLY A 1 310 ? 0.84 16.984 17.078 1 96.69 310 GLY A C 1
ATOM 2313 O O . GLY A 1 310 ? 0.253 17.609 16.188 1 96.69 310 GLY A O 1
ATOM 2314 N N . THR A 1 311 ? 2.123 17.172 17.406 1 96.75 311 THR A N 1
ATOM 2315 C CA . THR A 1 311 ? 2.996 18.016 16.594 1 96.75 311 THR A CA 1
ATOM 2316 C C . THR A 1 311 ? 4.238 17.25 16.156 1 96.75 311 THR A C 1
ATOM 2318 O O . THR A 1 311 ? 4.664 16.312 16.828 1 96.75 311 THR A O 1
ATOM 2321 N N . THR A 1 312 ? 4.68 17.562 15.016 1 96.44 312 THR A N 1
ATOM 2322 C CA . THR A 1 312 ? 5.906 16.984 14.477 1 96.44 312 THR A CA 1
ATOM 2323 C C . THR A 1 312 ? 6.652 18 13.617 1 96.44 312 THR A C 1
ATOM 2325 O O . THR A 1 312 ? 6.184 19.125 13.422 1 96.44 312 THR A O 1
ATOM 2328 N N . SER A 1 313 ? 7.887 17.641 13.242 1 96.5 313 SER A N 1
ATOM 2329 C CA . SER A 1 313 ? 8.68 18.484 12.352 1 96.5 313 SER A CA 1
ATOM 2330 C C . SER A 1 313 ? 8.117 18.469 10.93 1 96.5 313 SER A C 1
ATOM 2332 O O . SER A 1 313 ? 7.68 17.422 10.445 1 96.5 313 SER A O 1
ATOM 2334 N N . TYR A 1 314 ? 8.156 19.578 10.25 1 95.25 314 TYR A N 1
ATOM 2335 C CA . TYR A 1 314 ? 7.582 19.688 8.914 1 95.25 314 TYR A CA 1
ATOM 2336 C C . TYR A 1 314 ? 8.672 19.656 7.848 1 95.25 314 TYR A C 1
ATOM 2338 O O . TYR A 1 314 ? 9.43 20.625 7.707 1 95.25 314 TYR A O 1
ATOM 2346 N N . SER A 1 315 ? 8.656 18.688 7.082 1 90.12 315 SER A N 1
ATOM 2347 C CA . SER A 1 315 ? 9.625 18.484 6.008 1 90.12 315 SER A CA 1
ATOM 2348 C C . SER A 1 315 ? 9.461 19.531 4.914 1 90.12 315 SER A C 1
ATOM 2350 O O . SER A 1 315 ? 10.438 19.906 4.266 1 90.12 315 SER A O 1
ATOM 2352 N N . GLU A 1 316 ? 8.234 20 4.723 1 88.56 316 GLU A N 1
ATOM 2353 C CA . GLU A 1 316 ? 7.988 21.016 3.701 1 88.56 316 GLU A CA 1
ATOM 2354 C C . GLU A 1 316 ? 8.742 22.312 4.008 1 88.56 316 GLU A C 1
ATOM 2356 O O . GLU A 1 316 ? 9.305 22.938 3.107 1 88.56 316 GLU A O 1
ATOM 2361 N N . ASN A 1 317 ? 8.742 22.672 5.219 1 94.31 317 ASN A N 1
ATOM 2362 C CA . ASN A 1 317 ? 9.461 23.875 5.629 1 94.31 317 ASN A CA 1
ATOM 2363 C C . ASN A 1 317 ? 10.969 23.688 5.531 1 94.31 317 ASN A C 1
ATOM 2365 O O . ASN A 1 317 ? 11.695 24.625 5.215 1 94.31 317 ASN A O 1
ATOM 2369 N N . ILE A 1 318 ? 11.375 22.531 5.773 1 94.12 318 ILE A N 1
ATOM 2370 C CA . ILE A 1 318 ? 12.789 22.219 5.617 1 94.12 318 ILE A CA 1
ATOM 2371 C C . ILE A 1 318 ? 13.172 22.281 4.141 1 94.12 318 ILE A C 1
ATOM 2373 O O . ILE A 1 318 ? 14.234 22.797 3.793 1 94.12 318 ILE A O 1
ATOM 2377 N N . GLY A 1 319 ? 12.328 21.812 3.342 1 88.75 319 GLY A N 1
ATOM 2378 C CA . GLY A 1 319 ? 12.547 21.922 1.91 1 88.75 319 GLY A CA 1
ATOM 2379 C C . GLY A 1 319 ? 12.648 23.359 1.436 1 88.75 319 GLY A C 1
ATOM 2380 O O . GLY A 1 319 ? 13.43 23.672 0.536 1 88.75 319 GLY A O 1
ATOM 2381 N N . ALA A 1 320 ? 11.859 24.172 2.016 1 91.69 320 ALA A N 1
ATOM 2382 C CA . ALA A 1 320 ? 11.883 25.594 1.675 1 91.69 320 ALA A CA 1
ATOM 2383 C C . ALA A 1 320 ? 13.25 26.203 1.971 1 91.69 320 ALA A C 1
ATOM 2385 O O . ALA A 1 320 ? 13.703 27.094 1.25 1 91.69 320 ALA A O 1
ATOM 2386 N N . ILE A 1 321 ? 13.875 25.719 3.008 1 94.12 321 ILE A N 1
ATOM 2387 C CA . ILE A 1 321 ? 15.211 26.188 3.352 1 94.12 321 ILE A CA 1
ATOM 2388 C C . ILE A 1 321 ? 16.188 25.828 2.234 1 94.12 321 ILE A C 1
ATOM 2390 O O . ILE A 1 321 ? 17.062 26.625 1.874 1 94.12 321 ILE A O 1
ATOM 2394 N N . GLY A 1 322 ? 16.016 24.688 1.712 1 90.25 322 GLY A N 1
ATOM 2395 C CA . GLY A 1 322 ? 16.875 24.25 0.617 1 90.25 322 GLY A CA 1
ATOM 2396 C C . GLY A 1 322 ? 16.688 25.078 -0.642 1 90.25 322 GLY A C 1
ATOM 2397 O O . GLY A 1 322 ? 17.656 25.312 -1.377 1 90.25 322 GLY A O 1
ATOM 2398 N N . ILE A 1 323 ? 15.516 25.531 -0.818 1 88 323 ILE A N 1
ATOM 2399 C CA . ILE A 1 323 ? 15.195 26.281 -2.027 1 88 323 ILE A CA 1
ATOM 2400 C C . ILE A 1 323 ? 15.617 27.734 -1.858 1 88 323 ILE A C 1
ATOM 2402 O O . ILE A 1 323 ? 16.234 28.328 -2.756 1 88 323 ILE A O 1
ATOM 2406 N N . THR A 1 324 ? 15.328 28.344 -0.73 1 91.38 324 THR A N 1
ATOM 2407 C CA . THR A 1 324 ? 15.547 29.766 -0.505 1 91.38 324 THR A CA 1
ATOM 2408 C C . THR A 1 324 ? 16.953 30.016 0.023 1 91.38 324 THR A C 1
ATOM 2410 O O . THR A 1 324 ? 17.438 31.156 -0.002 1 91.38 324 THR A O 1
ATOM 2413 N N . LYS A 1 325 ? 17.547 28.953 0.611 1 92.44 325 LYS A N 1
ATOM 2414 C CA . LYS A 1 325 ? 18.859 29.031 1.255 1 92.44 325 LYS A CA 1
ATOM 2415 C C . LYS A 1 325 ? 18.828 29.938 2.479 1 92.44 325 LYS A C 1
ATOM 2417 O O . LYS A 1 325 ? 19.812 30.609 2.793 1 92.44 325 LYS A O 1
ATOM 2422 N N . VAL A 1 326 ? 17.625 30.031 3.062 1 94.88 326 VAL A N 1
ATOM 2423 C CA . VAL A 1 326 ? 17.469 30.781 4.301 1 94.88 326 VAL A CA 1
ATOM 2424 C C . VAL A 1 326 ? 17.25 29.828 5.469 1 94.88 326 VAL A C 1
ATOM 2426 O O . VAL A 1 326 ? 16.141 29.359 5.711 1 94.88 326 VAL A O 1
ATOM 2429 N N . GLY A 1 327 ? 18.328 29.625 6.188 1 96.06 327 GLY A N 1
ATOM 2430 C CA . GLY A 1 327 ? 18.266 28.719 7.32 1 96.06 327 GLY A CA 1
ATOM 2431 C C . GLY A 1 327 ? 18.312 29.422 8.656 1 96.06 327 GLY A C 1
ATOM 2432 O O . GLY A 1 327 ? 18.859 28.891 9.633 1 96.06 327 GLY A O 1
ATOM 2433 N N . SER A 1 328 ? 17.75 30.594 8.672 1 97.38 328 SER A N 1
ATOM 2434 C CA . SER A 1 328 ? 17.797 31.406 9.891 1 97.38 328 SER A CA 1
ATOM 2435 C C . SER A 1 328 ? 16.75 30.953 10.891 1 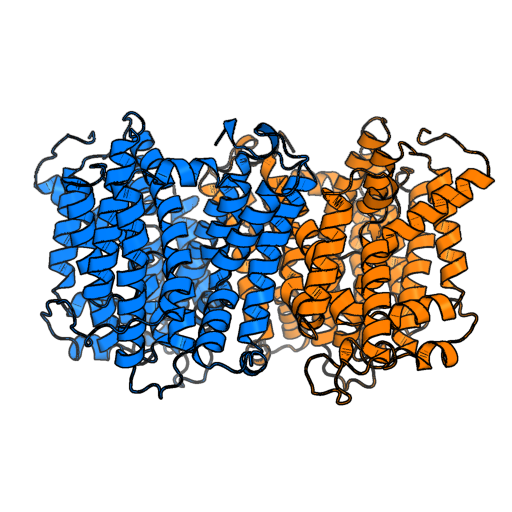97.38 328 SER A C 1
ATOM 2437 O O . SER A 1 328 ? 15.562 30.859 10.562 1 97.38 328 SER A O 1
ATOM 2439 N N . ARG A 1 329 ? 17.172 30.781 12.094 1 97.19 329 ARG A N 1
ATOM 2440 C CA . ARG A 1 329 ? 16.281 30.422 13.18 1 97.19 329 ARG A CA 1
ATOM 2441 C C . ARG A 1 329 ? 15.305 31.547 13.484 1 97.19 329 ARG A C 1
ATOM 2443 O O . ARG A 1 329 ? 14.133 31.312 13.797 1 97.19 329 ARG A O 1
ATOM 2450 N N . ARG A 1 330 ? 15.766 32.75 13.383 1 97.81 330 ARG A N 1
ATOM 2451 C CA . ARG A 1 330 ? 14.945 33.938 13.656 1 97.81 330 ARG A CA 1
ATOM 2452 C C . ARG A 1 330 ? 13.789 34.031 12.672 1 97.81 330 ARG A C 1
ATOM 2454 O O . ARG A 1 330 ? 12.688 34.438 13.047 1 97.81 330 ARG A O 1
ATOM 2461 N N . VAL A 1 331 ? 14.047 33.688 11.531 1 97.88 331 VAL A N 1
ATOM 2462 C CA . VAL A 1 331 ? 13.008 33.719 10.5 1 97.88 331 VAL A CA 1
ATOM 2463 C C . VAL A 1 331 ? 11.898 32.75 10.859 1 97.88 331 VAL A C 1
ATOM 2465 O O . VAL A 1 331 ? 10.711 33.094 10.789 1 97.88 331 VAL A O 1
ATOM 2468 N N . VAL A 1 332 ? 12.258 31.531 11.242 1 98.19 332 VAL A N 1
ATOM 2469 C CA . VAL A 1 332 ? 11.289 30.5 11.617 1 98.19 332 VAL A CA 1
ATOM 2470 C C . VAL A 1 332 ? 10.539 30.938 12.875 1 98.19 332 VAL A C 1
ATOM 2472 O O . VAL A 1 332 ? 9.328 30.719 12.992 1 98.19 332 VAL A O 1
ATOM 2475 N N . GLN A 1 333 ? 11.219 31.562 13.812 1 98.44 333 GLN A N 1
ATOM 2476 C CA . GLN A 1 333 ? 10.586 32.062 15.023 1 98.44 333 GLN A CA 1
ATOM 2477 C C . GLN A 1 333 ? 9.562 33.156 14.703 1 98.44 333 GLN A C 1
ATOM 2479 O O . GLN A 1 333 ? 8.492 33.219 15.32 1 98.44 333 GLN A O 1
ATOM 2484 N N . THR A 1 334 ? 9.93 33.969 13.781 1 98.25 334 THR A N 1
ATOM 2485 C CA . THR A 1 334 ? 8.984 34.969 13.344 1 98.25 334 THR A CA 1
ATOM 2486 C C . THR A 1 334 ? 7.75 34.344 12.719 1 98.25 334 THR A C 1
ATOM 2488 O O . THR A 1 334 ? 6.625 34.781 12.93 1 98.25 334 THR A O 1
ATOM 2491 N N . GLY A 1 335 ? 8 33.312 11.922 1 97.75 335 GLY A N 1
ATOM 2492 C CA . GLY A 1 335 ? 6.887 32.531 11.391 1 97.75 335 GLY A CA 1
ATOM 2493 C C . GLY A 1 335 ? 5.992 31.969 12.469 1 97.75 335 GLY A C 1
ATOM 2494 O O . GLY A 1 335 ? 4.766 31.953 12.336 1 97.75 335 GLY A O 1
ATOM 2495 N N . ALA A 1 336 ? 6.574 31.5 13.508 1 98.5 336 ALA A N 1
ATOM 2496 C 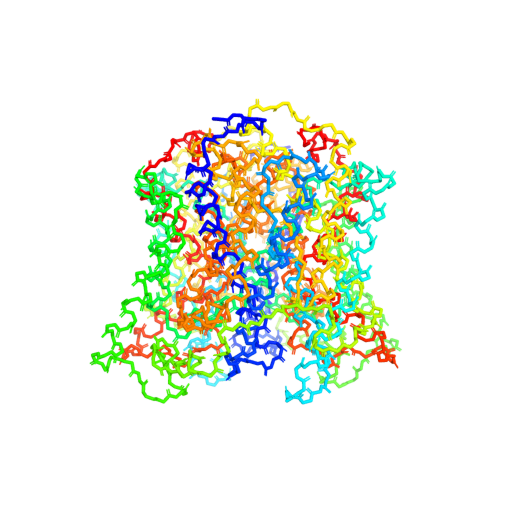CA . ALA A 1 336 ? 5.828 30.953 14.633 1 98.5 336 ALA A CA 1
ATOM 2497 C C . ALA A 1 336 ? 4.953 32 15.289 1 98.5 336 ALA A C 1
ATOM 2499 O O . ALA A 1 336 ? 3.811 31.75 15.664 1 98.5 336 ALA A O 1
ATOM 2500 N N . VAL A 1 337 ? 5.441 33.156 15.43 1 98.38 337 VAL A N 1
ATOM 2501 C CA . VAL A 1 337 ? 4.688 34.25 16.016 1 98.38 337 VAL A CA 1
ATOM 2502 C C . VAL A 1 337 ? 3.51 34.594 15.109 1 98.38 337 VAL A C 1
ATOM 2504 O O . VAL A 1 337 ? 2.412 34.875 15.594 1 98.38 337 VAL A O 1
ATOM 2507 N N . ILE A 1 338 ? 3.793 34.594 13.875 1 97.5 338 ILE A N 1
ATOM 2508 C CA . ILE A 1 338 ? 2.729 34.875 12.914 1 97.5 338 ILE A CA 1
ATOM 2509 C C . ILE A 1 338 ? 1.629 33.812 13.062 1 97.5 338 ILE A C 1
ATOM 2511 O O . ILE A 1 338 ? 0.441 34.156 13.023 1 97.5 338 ILE A O 1
ATOM 2515 N N . MET A 1 339 ? 1.986 32.562 13.242 1 97.25 339 MET A N 1
ATOM 2516 C CA . MET A 1 339 ? 1.019 31.484 13.469 1 97.25 339 MET A CA 1
ATOM 2517 C C . MET A 1 339 ? 0.154 31.781 14.688 1 97.25 339 MET A C 1
ATOM 2519 O O . MET A 1 339 ? -1.066 31.625 14.648 1 97.25 339 MET A O 1
ATOM 2523 N N . LEU A 1 340 ? 0.756 32.25 15.727 1 97.75 340 LEU A N 1
ATOM 2524 C CA . LEU A 1 340 ? 0.054 32.562 16.969 1 97.75 340 LEU A CA 1
ATOM 2525 C C . LEU A 1 340 ? -0.93 33.688 16.781 1 97.75 340 LEU A C 1
ATOM 2527 O O . LEU A 1 340 ? -2.076 33.625 17.234 1 97.75 340 LEU A O 1
ATOM 2531 N N . ILE A 1 341 ? -0.54 34.688 16.094 1 96.94 341 ILE A N 1
ATOM 2532 C CA . ILE A 1 341 ? -1.368 35.875 15.883 1 96.94 341 ILE A CA 1
ATOM 2533 C C . ILE A 1 341 ? -2.57 35.5 15.016 1 96.94 341 ILE A C 1
ATOM 2535 O O . ILE A 1 341 ? -3.709 35.844 15.352 1 96.94 341 ILE A O 1
ATOM 2539 N N . LEU A 1 342 ? -2.322 34.844 13.969 1 95.19 342 LEU A N 1
ATOM 2540 C CA . LEU A 1 342 ? -3.395 34.5 13.031 1 95.19 342 LEU A CA 1
ATOM 2541 C C . LEU A 1 342 ? -4.332 33.469 13.625 1 95.19 342 LEU A C 1
ATOM 2543 O O . LEU A 1 342 ? -5.52 33.438 13.289 1 95.19 342 LEU A O 1
ATOM 2547 N N . ALA A 1 343 ? -3.814 32.625 14.453 1 96 343 ALA A N 1
ATOM 2548 C CA . ALA A 1 343 ? -4.617 31.562 15.062 1 96 343 ALA A CA 1
ATOM 2549 C C . ALA A 1 343 ? -5.691 32.156 15.977 1 96 343 ALA A C 1
ATOM 2551 O O . ALA A 1 343 ? -6.738 31.531 16.188 1 96 343 ALA A O 1
ATOM 2552 N N . VAL A 1 344 ? -5.496 33.281 16.516 1 96.25 344 VAL A N 1
ATOM 2553 C CA . VAL A 1 344 ? -6.43 33.875 17.469 1 96.25 344 VAL A CA 1
ATOM 2554 C C . VAL A 1 344 ? -7.512 34.656 16.703 1 96.25 344 VAL A C 1
ATOM 2556 O O . VAL A 1 344 ? -8.578 34.938 17.25 1 96.25 344 VAL A O 1
ATOM 2559 N N . ILE A 1 345 ? -7.219 34.906 15.445 1 94.31 345 ILE A N 1
ATOM 2560 C CA . ILE A 1 345 ? -8.234 35.5 14.586 1 94.31 345 ILE A CA 1
ATOM 2561 C C . ILE A 1 345 ? -9.18 34.406 14.078 1 94.31 345 ILE A C 1
ATOM 2563 O O . ILE A 1 345 ? -8.883 33.75 13.086 1 94.31 345 ILE A O 1
ATOM 2567 N N . GLY A 1 346 ? -10.297 34.312 14.695 1 87.62 346 GLY A N 1
ATOM 2568 C CA . GLY A 1 346 ? -11.242 33.219 14.461 1 87.62 346 GLY A CA 1
ATOM 2569 C C . GLY A 1 346 ? -11.695 33.156 13.016 1 87.62 346 GLY A C 1
ATOM 2570 O O . GLY A 1 346 ? -11.93 32.062 12.492 1 87.62 346 GLY A O 1
ATOM 2571 N N . LYS A 1 347 ? -11.859 34.188 12.312 1 90.69 347 LYS A N 1
ATOM 2572 C CA . LYS A 1 347 ? -12.336 34.219 10.938 1 90.69 347 LYS A CA 1
ATOM 2573 C C . LYS A 1 347 ? -11.32 33.594 9.992 1 90.69 347 LYS A C 1
ATOM 2575 O O . LYS A 1 347 ? -11.688 33.031 8.945 1 90.69 347 LYS A O 1
ATOM 2580 N N . PHE A 1 348 ? -10.141 33.625 10.438 1 88.5 348 PHE A N 1
ATOM 2581 C CA . PHE A 1 348 ? -9.102 33 9.625 1 88.5 348 PHE A CA 1
ATOM 2582 C C . PHE A 1 348 ? -9.273 31.484 9.578 1 88.5 348 PHE A C 1
ATOM 2584 O O . PHE A 1 348 ? -9.195 30.875 8.508 1 88.5 348 PHE A O 1
ATOM 2591 N N . GLY A 1 349 ? -9.477 30.859 10.695 1 87.38 349 GLY A N 1
ATOM 2592 C CA . GLY A 1 349 ? -9.742 29.422 10.734 1 87.38 349 GLY A CA 1
ATOM 2593 C C . GLY A 1 349 ? -11.008 29.031 9.992 1 87.38 349 GLY A C 1
ATOM 2594 O O . GLY A 1 349 ? -11.039 28 9.312 1 87.38 349 GLY A O 1
ATOM 2595 N N . ALA A 1 350 ? -11.977 29.828 10.133 1 90.5 350 ALA A N 1
ATOM 2596 C CA . ALA A 1 350 ? -13.258 29.578 9.469 1 90.5 350 ALA A CA 1
ATOM 2597 C C . ALA A 1 350 ? -13.109 29.609 7.953 1 90.5 350 ALA A C 1
ATOM 2599 O O . ALA A 1 350 ? -13.789 28.859 7.246 1 90.5 350 ALA A O 1
ATOM 2600 N N . LEU A 1 351 ? -12.266 30.453 7.496 1 89.25 351 LEU A N 1
ATOM 2601 C CA . LEU A 1 351 ? -12.039 30.578 6.059 1 89.25 351 LEU A CA 1
ATOM 2602 C C . LEU A 1 351 ? -11.594 29.25 5.465 1 89.25 351 LEU A C 1
ATOM 2604 O O . LEU A 1 351 ? -12.039 28.875 4.379 1 89.25 351 LEU A O 1
ATOM 2608 N N . PHE A 1 352 ? -10.844 28.484 6.164 1 88.62 352 PHE A N 1
ATOM 2609 C CA . PHE A 1 352 ? -10.266 27.266 5.641 1 88.62 352 PHE A CA 1
ATOM 2610 C C . PHE A 1 352 ? -11.305 26.141 5.605 1 88.62 352 PHE A C 1
ATOM 2612 O O . PHE A 1 352 ? -11.156 25.172 4.859 1 88.62 352 PHE A O 1
ATOM 2619 N N . THR A 1 353 ? -12.344 26.25 6.375 1 91.06 353 THR A N 1
ATOM 2620 C CA . THR A 1 353 ? -13.391 25.234 6.375 1 91.06 353 THR A CA 1
ATOM 2621 C C . THR A 1 353 ? -14.234 25.328 5.105 1 91.06 353 THR A C 1
ATOM 2623 O O . THR A 1 353 ? -14.984 24.422 4.781 1 91.06 353 THR A O 1
ATOM 2626 N N . THR A 1 354 ? -14.031 26.438 4.387 1 91.56 354 THR A N 1
ATOM 2627 C CA . THR A 1 354 ? -14.844 26.656 3.191 1 91.56 354 THR A CA 1
ATOM 2628 C C . THR A 1 354 ? -14.188 26 1.971 1 91.56 354 THR A C 1
ATOM 2630 O O . THR A 1 354 ? -14.75 26.031 0.874 1 91.56 354 THR A O 1
ATOM 2633 N N . ILE A 1 355 ? -13.031 25.406 2.145 1 93.56 355 ILE A N 1
ATOM 2634 C CA . ILE A 1 355 ? -12.398 24.672 1.057 1 93.56 355 ILE A CA 1
ATOM 2635 C C . ILE A 1 355 ? -13.297 23.516 0.619 1 93.56 355 ILE A C 1
ATOM 2637 O O . ILE A 1 355 ? -13.695 22.688 1.438 1 93.56 355 ILE A O 1
ATOM 2641 N N . PRO A 1 356 ? -13.625 23.469 -0.672 1 95.81 356 PRO A N 1
ATOM 2642 C CA . PRO A 1 356 ? -14.461 22.375 -1.144 1 95.81 356 PRO A CA 1
ATOM 2643 C C . PRO A 1 356 ? -13.828 21 -0.904 1 95.81 356 PRO A C 1
ATOM 2645 O O . PRO A 1 356 ? -12.609 20.844 -1.053 1 95.81 356 PRO A O 1
ATOM 2648 N N . ASP A 1 357 ? -14.664 20.016 -0.611 1 96.25 357 ASP A N 1
ATOM 2649 C CA . ASP A 1 357 ? -14.195 18.688 -0.249 1 96.25 357 ASP A CA 1
ATOM 2650 C C . ASP A 1 357 ? -13.32 18.094 -1.353 1 96.25 357 ASP A C 1
ATOM 2652 O O . ASP A 1 357 ? -12.25 17.531 -1.076 1 96.25 357 ASP A O 1
ATOM 2656 N N . PRO A 1 358 ? -13.727 18.172 -2.633 1 97.75 358 PRO A N 1
ATOM 2657 C CA . PRO A 1 358 ? -12.898 17.547 -3.67 1 97.75 358 PRO A CA 1
ATOM 2658 C C . PRO A 1 358 ? -11.539 18.234 -3.824 1 97.75 358 PRO A C 1
ATOM 2660 O O . PRO A 1 358 ? -10.562 17.609 -4.234 1 97.75 358 PRO A O 1
ATOM 2663 N N . VAL A 1 359 ? -11.461 19.547 -3.572 1 97.88 359 VAL A N 1
ATOM 2664 C CA . VAL A 1 359 ? -10.188 20.25 -3.588 1 97.88 359 VAL A CA 1
ATOM 2665 C C . VAL A 1 359 ? -9.273 19.688 -2.498 1 97.88 359 VAL A C 1
ATOM 2667 O O . VAL A 1 359 ? -8.109 19.375 -2.754 1 97.88 359 VAL A O 1
ATOM 2670 N N . ALA A 1 360 ? -9.852 19.562 -1.32 1 96.88 360 ALA A N 1
ATOM 2671 C CA . ALA A 1 360 ? -9.109 18.953 -0.222 1 96.88 360 ALA A CA 1
ATOM 2672 C C . ALA A 1 360 ? -8.695 17.531 -0.567 1 96.88 360 ALA A C 1
ATOM 2674 O O . ALA A 1 360 ? -7.578 17.109 -0.266 1 96.88 360 ALA A O 1
ATOM 2675 N N . GLY A 1 361 ? -9.609 16.828 -1.162 1 97.81 361 GLY A N 1
ATOM 2676 C CA . GLY A 1 361 ? -9.312 15.461 -1.56 1 97.81 361 GLY A CA 1
ATOM 2677 C C . GLY A 1 361 ? -8.117 15.352 -2.48 1 97.81 361 GLY A C 1
ATOM 2678 O O . GLY A 1 361 ? -7.277 14.461 -2.312 1 97.81 361 GLY A O 1
ATOM 2679 N N . GLY A 1 362 ? -8.086 16.188 -3.512 1 98 362 GLY A N 1
ATOM 2680 C CA . GLY A 1 362 ? -6.922 16.219 -4.387 1 98 362 GLY A CA 1
ATOM 2681 C C . GLY A 1 362 ? -5.625 16.484 -3.645 1 98 362 GLY A C 1
ATOM 2682 O O . GLY A 1 362 ? -4.613 15.82 -3.902 1 98 362 GLY A O 1
ATOM 2683 N N . MET A 1 363 ? -5.672 17.422 -2.762 1 96.75 363 MET A N 1
ATOM 2684 C CA . MET A 1 363 ? -4.512 17.75 -1.939 1 96.75 363 MET A CA 1
ATOM 2685 C C . MET A 1 363 ? -4.082 16.547 -1.105 1 96.75 363 MET A C 1
ATOM 2687 O O . MET A 1 363 ? -2.891 16.234 -1.028 1 96.75 363 MET A O 1
ATOM 2691 N N . PHE A 1 364 ? -5.047 15.797 -0.484 1 97.06 364 PHE A N 1
ATOM 2692 C CA . PHE A 1 364 ? -4.758 14.633 0.355 1 97.06 364 PHE A CA 1
ATOM 2693 C C . PHE A 1 364 ? -4.055 13.547 -0.448 1 97.06 364 PHE A C 1
ATOM 2695 O O . PHE A 1 364 ? -3.07 12.969 0.012 1 97.06 364 PHE A O 1
ATOM 2702 N N . CYS A 1 365 ? -4.492 13.328 -1.643 1 97.94 365 CYS A N 1
ATOM 2703 C CA . CYS A 1 365 ? -3.949 12.25 -2.463 1 97.94 365 CYS A CA 1
ATOM 2704 C C . CYS A 1 365 ? -2.469 12.477 -2.752 1 97.94 365 CYS A C 1
ATOM 2706 O O . CYS A 1 365 ? -1.661 11.555 -2.625 1 97.94 365 CYS A O 1
ATOM 2708 N N . VAL A 1 366 ? -2.125 13.688 -3.107 1 97.19 366 VAL A N 1
ATOM 2709 C CA . VAL A 1 366 ? -0.735 13.984 -3.436 1 97.19 366 VAL A CA 1
ATOM 2710 C C . VAL A 1 366 ? 0.111 13.969 -2.164 1 97.19 366 VAL A C 1
ATOM 2712 O O . VAL A 1 366 ? 1.194 13.383 -2.141 1 97.19 366 VAL A O 1
ATOM 2715 N N . MET A 1 367 ? -0.397 14.547 -1.112 1 94.75 367 MET A N 1
ATOM 2716 C CA . MET A 1 367 ? 0.37 14.68 0.123 1 94.75 367 MET A CA 1
ATOM 2717 C C . MET A 1 367 ? 0.601 13.312 0.769 1 94.75 367 MET A C 1
ATOM 2719 O O . MET A 1 367 ? 1.721 12.992 1.172 1 94.75 367 MET A O 1
ATOM 2723 N N . PHE A 1 368 ? -0.42 12.5 0.885 1 96.44 368 PHE A N 1
ATOM 2724 C CA . PHE A 1 368 ? -0.279 11.203 1.528 1 96.44 368 PHE A CA 1
ATOM 2725 C C . PHE A 1 368 ? 0.544 10.258 0.663 1 96.44 368 PHE A C 1
ATOM 2727 O O . PHE A 1 368 ? 1.279 9.414 1.182 1 96.44 368 PHE A O 1
ATOM 2734 N N . GLY A 1 369 ? 0.404 10.406 -0.649 1 97.25 369 GLY A N 1
ATOM 2735 C CA . GLY A 1 369 ? 1.318 9.695 -1.524 1 97.25 369 GLY A CA 1
ATOM 2736 C C . GLY A 1 369 ? 2.775 10.023 -1.266 1 97.25 369 GLY A C 1
ATOM 2737 O O . GLY A 1 369 ? 3.623 9.133 -1.223 1 97.25 369 GLY A O 1
ATOM 2738 N N . MET A 1 370 ? 3.029 11.281 -1.08 1 94.31 370 MET A N 1
ATOM 2739 C CA . MET A 1 370 ? 4.395 11.727 -0.816 1 94.31 370 MET A CA 1
ATOM 2740 C C . MET A 1 370 ? 4.895 11.18 0.519 1 94.31 370 MET A C 1
ATOM 2742 O O . MET A 1 370 ? 6.062 10.812 0.646 1 94.31 370 MET A O 1
ATOM 2746 N N . ILE A 1 371 ? 4.074 11.195 1.472 1 93.31 371 ILE A N 1
ATOM 2747 C CA . ILE A 1 371 ? 4.457 10.688 2.783 1 93.31 371 ILE A CA 1
ATOM 2748 C C . ILE A 1 371 ? 4.809 9.203 2.674 1 93.31 371 ILE A C 1
ATOM 2750 O O . ILE A 1 371 ? 5.809 8.75 3.236 1 93.31 371 ILE A O 1
ATOM 2754 N N . ALA A 1 372 ? 3.996 8.461 2.002 1 96.88 372 ALA A N 1
ATOM 2755 C CA . ALA A 1 372 ? 4.273 7.047 1.787 1 96.88 372 ALA A CA 1
ATOM 2756 C C . ALA A 1 372 ? 5.613 6.852 1.084 1 96.88 372 ALA A C 1
ATOM 2758 O O . ALA A 1 372 ? 6.383 5.953 1.438 1 96.88 372 ALA A O 1
ATOM 2759 N N . ALA A 1 373 ? 5.867 7.695 0.083 1 96.69 373 ALA A N 1
ATOM 2760 C CA . ALA A 1 373 ? 7.113 7.598 -0.671 1 96.69 373 ALA A CA 1
ATOM 2761 C C . ALA A 1 373 ? 8.32 7.887 0.22 1 96.69 373 ALA A C 1
ATOM 2763 O O . ALA A 1 373 ? 9.375 7.262 0.075 1 96.69 373 ALA A O 1
ATOM 2764 N N . VAL A 1 374 ? 8.195 8.844 1.049 1 92.69 374 VAL A N 1
ATOM 2765 C CA . VAL A 1 374 ? 9.273 9.172 1.972 1 92.69 374 VAL A CA 1
ATOM 2766 C C . VAL A 1 374 ? 9.57 7.969 2.873 1 92.69 374 VAL A C 1
ATOM 2768 O O . VAL A 1 374 ? 10.727 7.68 3.17 1 92.69 374 VAL A O 1
ATOM 2771 N N . GLY A 1 375 ? 8.539 7.312 3.301 1 93.69 375 GLY A N 1
ATOM 2772 C CA . GLY A 1 375 ? 8.75 6.074 4.035 1 93.69 375 GLY A CA 1
ATOM 2773 C C . GLY A 1 375 ? 9.539 5.043 3.248 1 93.69 375 GLY A C 1
ATOM 2774 O O . GLY A 1 375 ? 10.5 4.469 3.758 1 93.69 375 GLY A O 1
ATOM 2775 N N . MET A 1 376 ? 9.203 4.855 2.016 1 95.88 376 MET A N 1
ATOM 2776 C CA . MET A 1 376 ? 9.844 3.859 1.161 1 95.88 376 MET A CA 1
ATOM 2777 C C . MET A 1 376 ? 11.281 4.262 0.84 1 95.88 376 MET A C 1
ATOM 2779 O O . MET A 1 376 ? 12.094 3.414 0.475 1 95.88 376 MET A O 1
ATOM 2783 N N . SER A 1 377 ? 11.555 5.531 0.922 1 94.19 377 SER A N 1
ATOM 2784 C CA . SER A 1 377 ? 12.891 6 0.57 1 94.19 377 SER A CA 1
ATOM 2785 C C . SER A 1 377 ? 13.945 5.406 1.492 1 94.19 377 SER A C 1
ATOM 2787 O O . SER A 1 377 ? 15.117 5.316 1.124 1 94.19 377 SER A O 1
ATOM 2789 N N . SER A 1 378 ? 13.562 4.949 2.684 1 92.06 378 SER A N 1
ATOM 2790 C CA . SER A 1 378 ? 14.5 4.32 3.605 1 92.06 378 SER A CA 1
ATOM 2791 C C . SER A 1 378 ? 15.008 2.988 3.059 1 92.06 378 SER A C 1
ATOM 2793 O O . SER A 1 378 ? 16.016 2.457 3.533 1 92.06 378 SER A O 1
ATOM 2795 N N . LEU A 1 379 ? 14.383 2.486 2.059 1 93.31 379 LEU A N 1
ATOM 2796 C CA . LEU A 1 379 ? 14.773 1.215 1.461 1 93.31 379 LEU A CA 1
ATOM 2797 C C . LEU A 1 379 ? 16.078 1.359 0.678 1 93.31 379 LEU A C 1
ATOM 2799 O O . LEU A 1 379 ? 16.703 0.361 0.314 1 93.31 379 LEU A O 1
ATOM 2803 N N . GLN A 1 380 ? 16.484 2.566 0.426 1 92.38 380 GLN A N 1
ATOM 2804 C CA . GLN A 1 380 ? 17.734 2.793 -0.297 1 92.38 380 GLN A CA 1
ATOM 2805 C C . GLN A 1 380 ? 18.922 2.254 0.484 1 92.38 380 GLN A C 1
ATOM 2807 O O . GLN A 1 380 ? 19.984 2.01 -0.089 1 92.38 380 GLN A O 1
ATOM 2812 N N . PHE A 1 381 ? 18.703 1.985 1.74 1 92.56 381 PHE A N 1
ATOM 2813 C CA . PHE A 1 381 ? 19.797 1.558 2.6 1 92.56 381 PHE A CA 1
ATOM 2814 C C . PHE A 1 381 ? 19.859 0.037 2.682 1 92.56 381 PHE A C 1
ATOM 2816 O O . PHE A 1 381 ? 20.844 -0.523 3.172 1 92.56 381 PHE A O 1
ATOM 2823 N N . VAL A 1 382 ? 18.844 -0.615 2.262 1 94.56 382 VAL A N 1
ATOM 2824 C CA . VAL A 1 382 ? 18.734 -2.055 2.467 1 94.56 382 VAL A CA 1
ATOM 2825 C C . VAL A 1 382 ? 19.031 -2.789 1.16 1 94.56 382 VAL A C 1
ATOM 2827 O O . VAL A 1 382 ? 18.828 -2.24 0.074 1 94.56 382 VAL A O 1
ATOM 2830 N N . ASP A 1 383 ? 19.562 -4.004 1.254 1 95 383 ASP A N 1
ATOM 2831 C CA . ASP A 1 383 ? 19.734 -4.863 0.086 1 95 383 ASP A CA 1
ATOM 2832 C C . ASP A 1 383 ? 18.391 -5.441 -0.368 1 95 383 ASP A C 1
ATOM 2834 O O . ASP A 1 383 ? 17.859 -6.344 0.272 1 95 383 ASP A O 1
ATOM 2838 N N . LEU A 1 384 ? 17.953 -5.004 -1.485 1 94.12 384 LEU A N 1
ATOM 2839 C CA . LEU A 1 384 ? 16.641 -5.402 -1.952 1 94.12 384 LEU A CA 1
ATOM 2840 C C . LEU A 1 384 ? 16.719 -6.633 -2.848 1 94.12 384 LEU A C 1
ATOM 2842 O O . LEU A 1 384 ? 15.727 -7.039 -3.451 1 94.12 384 LEU A O 1
ATOM 2846 N N . ASN A 1 385 ? 17.875 -7.258 -2.945 1 90.38 385 ASN A N 1
ATOM 2847 C CA . ASN A 1 385 ? 18.031 -8.555 -3.594 1 90.38 385 ASN A CA 1
ATOM 2848 C C . ASN A 1 385 ? 17.875 -9.703 -2.598 1 90.38 385 ASN A C 1
ATOM 2850 O O . ASN A 1 385 ? 17.797 -10.867 -2.992 1 90.38 385 ASN A O 1
ATOM 2854 N N . SER A 1 386 ? 17.844 -9.344 -1.347 1 92.75 386 SER A N 1
ATOM 2855 C CA . SER A 1 386 ? 17.703 -10.336 -0.283 1 92.75 386 SER A CA 1
ATOM 2856 C C . SER A 1 386 ? 16.25 -10.766 -0.11 1 92.75 386 SER A C 1
ATOM 2858 O O . SER A 1 386 ? 15.383 -9.938 0.156 1 92.75 386 SER A O 1
ATOM 2860 N N . SER A 1 387 ? 16.016 -12.07 -0.234 1 90.06 387 SER A N 1
ATOM 2861 C CA . SER A 1 387 ? 14.672 -12.602 -0.047 1 90.06 387 SER A CA 1
ATOM 2862 C C . SER A 1 387 ? 14.164 -12.344 1.367 1 90.06 387 SER A C 1
ATOM 2864 O O . SER A 1 387 ? 12.969 -12.125 1.572 1 90.06 387 SER A O 1
ATOM 2866 N N . ARG A 1 388 ? 15.055 -12.406 2.293 1 94.25 388 ARG A N 1
ATOM 2867 C CA . ARG A 1 388 ? 14.719 -12.109 3.682 1 94.25 388 ARG A CA 1
ATOM 2868 C C . ARG A 1 388 ? 14.164 -10.695 3.82 1 94.25 388 ARG A C 1
ATOM 2870 O O . ARG A 1 388 ? 13.109 -10.492 4.422 1 94.25 388 ARG A O 1
ATOM 2877 N N . ASN A 1 389 ? 14.938 -9.719 3.266 1 96.31 389 ASN A N 1
ATOM 2878 C CA . ASN A 1 389 ? 14.531 -8.32 3.369 1 96.31 389 ASN A CA 1
ATOM 2879 C C . ASN A 1 389 ? 13.219 -8.062 2.646 1 96.31 389 ASN A C 1
ATOM 2881 O O . ASN A 1 389 ? 12.375 -7.301 3.129 1 96.31 389 ASN A O 1
ATOM 2885 N N . LEU A 1 390 ? 13.047 -8.711 1.59 1 95.81 390 LEU A N 1
ATOM 2886 C CA . LEU A 1 390 ? 11.812 -8.555 0.829 1 95.81 390 LEU A CA 1
ATOM 2887 C C . LEU A 1 390 ? 10.617 -9.086 1.614 1 95.81 390 LEU A C 1
ATOM 2889 O O . LEU A 1 390 ? 9.562 -8.445 1.655 1 95.81 390 LEU A O 1
ATOM 2893 N N . LEU A 1 391 ? 10.773 -10.211 2.211 1 96.31 391 LEU A N 1
ATOM 2894 C CA . LEU A 1 391 ? 9.695 -10.805 2.996 1 96.31 391 LEU A CA 1
ATOM 2895 C C . LEU A 1 391 ? 9.328 -9.906 4.176 1 96.31 391 LEU A C 1
ATOM 2897 O O . LEU A 1 391 ? 8.148 -9.656 4.43 1 96.31 391 LEU A O 1
ATOM 2901 N N . VAL A 1 392 ? 10.352 -9.43 4.883 1 97.06 392 VAL A N 1
ATOM 2902 C CA . VAL A 1 392 ? 10.117 -8.594 6.059 1 97.06 392 VAL A CA 1
ATOM 2903 C C . VAL A 1 392 ? 9.336 -7.348 5.664 1 97.06 392 VAL A C 1
ATOM 2905 O O . VAL A 1 392 ? 8.32 -7.02 6.285 1 97.06 392 VAL A O 1
ATOM 2908 N N . MET A 1 393 ? 9.789 -6.695 4.66 1 97.06 393 MET A N 1
ATOM 2909 C CA . MET A 1 393 ? 9.188 -5.434 4.246 1 97.06 393 MET A CA 1
ATOM 2910 C C . MET A 1 393 ? 7.824 -5.672 3.604 1 97.06 393 MET A C 1
ATOM 2912 O O . MET A 1 393 ? 6.836 -5.035 3.979 1 97.06 393 MET A O 1
ATOM 2916 N N . GLY A 1 394 ? 7.781 -6.582 2.676 1 97.75 394 GLY A N 1
ATOM 2917 C CA . GLY A 1 394 ? 6.559 -6.836 1.93 1 97.75 394 GLY A CA 1
ATOM 2918 C C . GLY A 1 394 ? 5.426 -7.348 2.799 1 97.75 394 GLY A C 1
ATOM 2919 O O . GLY A 1 394 ? 4.301 -6.852 2.719 1 97.75 394 GLY A O 1
ATOM 2920 N N . PHE A 1 395 ? 5.738 -8.352 3.658 1 98.25 395 PHE A N 1
ATOM 2921 C CA . PHE A 1 395 ? 4.738 -8.93 4.547 1 98.25 395 PHE A CA 1
ATOM 2922 C C . PHE A 1 395 ? 4.223 -7.887 5.531 1 98.25 395 PHE A C 1
ATOM 2924 O O . PHE A 1 395 ? 3.02 -7.824 5.797 1 98.25 395 PHE A O 1
ATOM 2931 N N . SER A 1 396 ? 5.094 -7.062 6.02 1 98.38 396 SER A N 1
ATOM 2932 C CA . SER A 1 396 ? 4.719 -6.039 6.988 1 98.38 396 SER A CA 1
ATOM 2933 C C . SER A 1 396 ? 3.791 -5.004 6.367 1 98.38 396 SER A C 1
ATOM 2935 O O . SER A 1 396 ? 2.76 -4.656 6.949 1 98.38 396 SER A O 1
ATOM 2937 N N . ILE A 1 397 ? 4.125 -4.496 5.195 1 98.44 397 ILE A N 1
ATOM 2938 C CA . ILE A 1 397 ? 3.303 -3.494 4.527 1 98.44 397 ILE A CA 1
ATOM 2939 C C . ILE A 1 397 ? 1.952 -4.102 4.156 1 98.44 397 ILE A C 1
ATOM 2941 O O . ILE A 1 397 ? 0.906 -3.484 4.375 1 98.44 397 ILE A O 1
ATOM 2945 N N . PHE A 1 398 ? 2.008 -5.297 3.617 1 98.56 398 PHE A N 1
ATOM 2946 C CA . PHE A 1 398 ? 0.78 -5.949 3.176 1 98.56 398 PHE A CA 1
ATOM 2947 C C . PHE A 1 398 ? -0.186 -6.133 4.34 1 98.56 398 PHE A C 1
ATOM 2949 O O . PHE A 1 398 ? -1.369 -5.805 4.23 1 98.56 398 PHE A O 1
ATOM 2956 N N . MET A 1 399 ? 0.296 -6.684 5.461 1 98.5 399 MET A N 1
ATOM 2957 C CA . MET A 1 399 ? -0.537 -6.906 6.637 1 98.5 399 MET A CA 1
ATOM 2958 C C . MET A 1 399 ? -1.028 -5.586 7.219 1 98.5 399 MET A C 1
ATOM 2960 O O . MET A 1 399 ? -2.123 -5.52 7.781 1 98.5 399 MET A O 1
ATOM 2964 N N . GLY A 1 400 ? -0.2 -4.562 7.051 1 97.69 400 GLY A N 1
ATOM 2965 C CA . GLY A 1 400 ? -0.58 -3.238 7.52 1 97.69 400 GLY A CA 1
ATOM 2966 C C . GLY A 1 400 ? -1.762 -2.656 6.766 1 97.69 400 GLY A C 1
ATOM 2967 O O . GLY A 1 400 ? -2.396 -1.709 7.234 1 97.69 400 GLY A O 1
ATOM 2968 N N . VAL A 1 401 ? -2.055 -3.145 5.645 1 97.44 401 VAL A N 1
ATOM 2969 C CA . VAL A 1 401 ? -3.205 -2.689 4.875 1 97.44 401 VAL A CA 1
ATOM 2970 C C . VAL A 1 401 ? -4.359 -3.676 5.039 1 97.44 401 VAL A C 1
ATOM 2972 O O . VAL A 1 401 ? -5.484 -3.279 5.352 1 97.44 401 VAL A O 1
ATOM 2975 N N . ALA A 1 402 ? -4.094 -4.969 4.938 1 97.62 402 ALA A N 1
ATOM 2976 C CA . ALA A 1 402 ? -5.113 -6.012 4.855 1 97.62 402 ALA A CA 1
ATOM 2977 C C . ALA A 1 402 ? -5.848 -6.164 6.184 1 97.62 402 ALA A C 1
ATOM 2979 O O . ALA A 1 402 ? -7.078 -6.242 6.211 1 97.62 402 ALA A O 1
ATOM 2980 N N . LEU A 1 403 ? -5.062 -6.246 7.27 1 96.81 403 LEU A N 1
ATOM 2981 C CA . LEU A 1 403 ? -5.652 -6.539 8.57 1 96.81 403 LEU A CA 1
ATOM 2982 C C . LEU A 1 403 ? -6.52 -5.383 9.047 1 96.81 403 LEU A C 1
ATOM 2984 O O . LEU A 1 403 ? -7.676 -5.582 9.43 1 96.81 403 LEU A O 1
ATOM 2988 N N . PRO A 1 404 ? -6.031 -4.141 8.977 1 94.38 404 PRO A N 1
ATOM 2989 C CA . PRO A 1 404 ? -6.891 -3.031 9.398 1 94.38 404 PRO A CA 1
ATOM 2990 C C . PRO A 1 404 ? -8.148 -2.908 8.547 1 94.38 404 PRO A C 1
ATOM 2992 O O . PRO A 1 404 ? -9.227 -2.602 9.07 1 94.38 404 PRO A O 1
ATOM 2995 N N . GLU A 1 405 ? -7.992 -3.072 7.27 1 94 405 GLU A N 1
ATOM 2996 C CA . GLU A 1 405 ? -9.156 -2.984 6.387 1 94 405 GLU A CA 1
ATOM 2997 C C . GLU A 1 405 ? -10.203 -4.035 6.746 1 94 405 GLU A C 1
ATOM 2999 O O . GLU A 1 405 ? -11.398 -3.75 6.738 1 94 405 GLU A O 1
ATOM 3004 N N . TRP A 1 406 ? -9.758 -5.258 7.043 1 94.56 406 TRP A N 1
ATOM 3005 C CA . TRP A 1 406 ? -10.68 -6.316 7.445 1 94.56 406 TRP A CA 1
ATOM 3006 C C . TRP A 1 406 ? -11.367 -5.969 8.766 1 94.56 406 TRP A C 1
ATOM 3008 O O . TRP A 1 406 ? -12.578 -6.16 8.914 1 94.56 406 TRP A O 1
ATOM 3018 N N . VAL A 1 407 ? -10.617 -5.48 9.75 1 92.62 407 VAL A N 1
ATOM 3019 C CA . VAL A 1 407 ? -11.141 -5.156 11.07 1 92.62 407 VAL A CA 1
ATOM 3020 C C . VAL A 1 407 ? -12.195 -4.055 10.953 1 92.62 407 VAL A C 1
ATOM 3022 O O . VAL A 1 407 ? -13.234 -4.105 11.609 1 92.62 407 VAL A O 1
ATOM 3025 N N . ARG A 1 408 ? -11.93 -3.053 10.109 1 88.62 408 ARG A N 1
ATOM 3026 C CA . ARG A 1 408 ? -12.875 -1.956 9.914 1 88.62 408 ARG A CA 1
ATOM 3027 C C . ARG A 1 408 ? -14.195 -2.469 9.359 1 88.62 408 ARG A C 1
ATOM 3029 O O . ARG A 1 408 ? -15.258 -1.938 9.695 1 88.62 408 ARG A O 1
ATOM 3036 N N . LYS A 1 409 ? -14.164 -3.514 8.57 1 88.38 409 LYS A N 1
ATOM 3037 C CA . LYS A 1 409 ? -15.359 -4.066 7.949 1 88.38 409 LYS A CA 1
ATOM 3038 C C . LYS A 1 409 ? -16.062 -5.055 8.883 1 88.38 409 LYS A C 1
ATOM 3040 O O . LYS A 1 409 ? -17.234 -5.363 8.695 1 88.38 409 LYS A O 1
ATOM 3045 N N . ASN A 1 410 ? -15.258 -5.582 9.844 1 89.56 410 ASN A N 1
ATOM 3046 C CA . ASN A 1 410 ? -15.781 -6.633 10.719 1 89.56 410 ASN A CA 1
ATOM 3047 C C . ASN A 1 410 ? -15.594 -6.281 12.195 1 89.56 410 ASN A C 1
ATOM 3049 O O . ASN A 1 410 ? -15.086 -7.098 12.969 1 89.56 410 ASN A O 1
ATOM 3053 N N . LYS A 1 411 ? -16.031 -5.184 12.688 1 80.5 411 LYS A N 1
ATOM 3054 C CA . LYS A 1 411 ? -15.82 -4.656 14.031 1 80.5 411 LYS A CA 1
ATOM 3055 C C . LYS A 1 411 ? -16.5 -5.531 15.078 1 80.5 411 LYS A C 1
ATOM 3057 O O . LYS A 1 411 ? -16.031 -5.625 16.219 1 80.5 411 LYS A O 1
ATOM 3062 N N . THR A 1 412 ? -17.469 -6.254 14.695 1 78.06 412 THR A N 1
ATOM 3063 C CA . THR A 1 412 ? -18.297 -6.992 15.648 1 78.06 412 THR A CA 1
ATOM 3064 C C . THR A 1 412 ? -17.703 -8.367 15.938 1 78.06 412 THR A C 1
ATOM 3066 O O . THR A 1 412 ? -18.078 -9.023 16.906 1 78.06 412 THR A O 1
ATOM 3069 N N . VAL A 1 413 ? -16.75 -8.766 15.219 1 76.5 413 VAL A N 1
ATOM 3070 C CA . VAL A 1 413 ? -16.219 -10.117 15.344 1 76.5 413 VAL A CA 1
ATOM 3071 C C . VAL A 1 413 ? -15.258 -10.18 16.531 1 76.5 413 VAL A C 1
ATOM 3073 O O . VAL A 1 413 ? -15.086 -11.234 17.141 1 76.5 413 VAL A O 1
ATOM 3076 N N . ILE A 1 414 ? -14.781 -9.078 16.969 1 70.88 414 ILE A N 1
ATOM 3077 C CA . ILE A 1 414 ? -13.805 -9.055 18.047 1 70.88 414 ILE A CA 1
ATOM 3078 C C . ILE A 1 414 ? -14.523 -9.031 19.391 1 70.88 414 ILE A C 1
ATOM 3080 O O . ILE A 1 414 ? -15.18 -8.047 19.734 1 70.88 414 ILE A O 1
ATOM 3084 N N . ALA A 1 415 ? -14.617 -10.172 20.062 1 77.31 415 ALA A N 1
ATOM 3085 C CA . ALA A 1 415 ? -15.273 -10.289 21.359 1 77.31 415 ALA A CA 1
ATOM 3086 C C . ALA A 1 415 ? -14.398 -11.062 22.344 1 77.31 415 ALA A C 1
ATOM 3088 O O . ALA A 1 415 ? -14.43 -12.289 22.391 1 77.31 415 ALA A O 1
ATOM 3089 N N . THR A 1 416 ? -13.5 -10.406 23.016 1 71.38 416 THR A N 1
ATOM 3090 C CA . THR A 1 416 ? -12.594 -11.016 23.984 1 71.38 416 THR A CA 1
ATOM 3091 C C . THR A 1 416 ? -13.305 -11.227 25.312 1 71.38 416 THR A C 1
ATOM 3093 O O . THR A 1 416 ? -12.789 -11.906 26.203 1 71.38 416 THR A O 1
ATOM 3096 N N . GLY A 1 417 ? -14.438 -10.664 25.453 1 76.06 417 GLY A N 1
ATOM 3097 C CA . GLY A 1 417 ? -15.164 -10.758 26.703 1 76.06 417 GLY A CA 1
ATOM 3098 C C . GLY A 1 417 ? -15.039 -9.508 27.562 1 76.06 417 GLY A C 1
ATOM 3099 O O . GLY A 1 417 ? -15.836 -9.297 28.484 1 76.06 417 GLY A O 1
ATOM 3100 N N . SER A 1 418 ? -13.984 -8.75 27.391 1 83.69 418 SER A N 1
ATOM 3101 C CA . SER A 1 418 ? -13.797 -7.488 28.109 1 83.69 418 SER A CA 1
ATOM 3102 C C . SER A 1 418 ? -13.953 -6.297 27.172 1 83.69 418 SER A C 1
ATOM 3104 O O . SER A 1 418 ? -13.336 -6.254 26.109 1 83.69 418 SER A O 1
ATOM 3106 N N . VAL A 1 419 ? -14.734 -5.371 27.594 1 80.12 419 VAL A N 1
ATOM 3107 C CA . VAL A 1 419 ? -14.992 -4.188 26.781 1 80.12 419 VAL A CA 1
ATOM 3108 C C . VAL A 1 419 ? -13.688 -3.426 26.547 1 80.12 419 VAL A C 1
ATOM 3110 O O . VAL A 1 419 ? -13.398 -3.004 25.438 1 80.12 419 VAL A O 1
ATOM 3113 N N . GLU A 1 420 ? -12.977 -3.26 27.578 1 81.06 420 GLU A N 1
ATOM 3114 C CA . GLU A 1 420 ? -11.703 -2.557 27.453 1 81.06 420 GLU A CA 1
ATOM 3115 C C . GLU A 1 420 ? -10.727 -3.318 26.562 1 81.06 420 GLU A C 1
ATOM 3117 O O . GLU A 1 420 ? -10 -2.715 25.781 1 81.06 420 GLU A O 1
ATOM 3122 N N . GLY A 1 421 ? -10.672 -4.59 26.812 1 82.31 421 GLY A N 1
ATOM 3123 C CA . GLY A 1 421 ? -9.82 -5.426 25.984 1 82.31 421 GLY A CA 1
ATOM 3124 C C . GLY A 1 421 ? -10.188 -5.379 24.5 1 82.31 421 GLY A C 1
ATOM 3125 O O . GLY A 1 421 ? -9.312 -5.312 23.641 1 82.31 421 GLY A O 1
ATOM 3126 N N . ASP A 1 422 ? -11.445 -5.387 24.266 1 84.81 422 ASP A N 1
ATOM 3127 C CA . ASP A 1 422 ? -11.93 -5.312 22.891 1 84.81 422 ASP A CA 1
ATOM 3128 C C . ASP A 1 422 ? -11.539 -3.984 22.25 1 84.81 422 ASP A C 1
ATOM 3130 O O . ASP A 1 422 ? -11.141 -3.951 21.078 1 84.81 422 ASP A O 1
ATOM 3134 N N . GLN A 1 423 ? -11.602 -2.971 23.047 1 83.12 423 GLN A N 1
ATOM 3135 C CA . GLN A 1 423 ? -11.266 -1.654 22.516 1 83.12 423 GLN A CA 1
ATOM 3136 C C . GLN A 1 423 ? -9.773 -1.553 22.203 1 83.12 423 GLN A C 1
ATOM 3138 O O . GLN A 1 423 ? -9.383 -0.928 21.219 1 83.12 423 GLN A O 1
ATOM 3143 N N . ILE A 1 424 ? -9.008 -2.098 23.078 1 85.06 424 ILE A N 1
ATOM 3144 C CA . ILE A 1 424 ? -7.566 -2.086 22.875 1 85.06 424 ILE A CA 1
ATOM 3145 C C . ILE A 1 424 ? -7.223 -2.801 21.562 1 85.06 424 ILE A C 1
ATOM 3147 O O . ILE A 1 424 ? -6.508 -2.258 20.719 1 85.06 424 ILE A O 1
ATOM 3151 N N . VAL A 1 425 ? -7.777 -3.912 21.391 1 85.06 425 VAL A N 1
ATOM 3152 C CA . VAL A 1 425 ? -7.492 -4.734 20.219 1 85.06 425 VAL A CA 1
ATOM 3153 C C . VAL A 1 425 ? -8 -4.031 18.969 1 85.06 425 VAL A C 1
ATOM 3155 O O . VAL A 1 425 ? -7.309 -3.9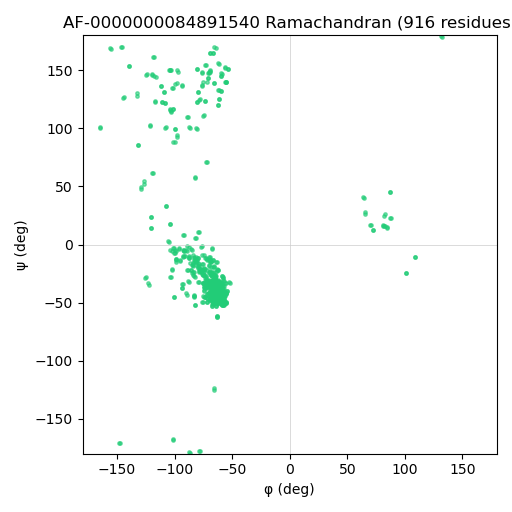98 17.938 1 85.06 425 VAL A O 1
ATOM 3158 N N . LEU A 1 426 ? -9.133 -3.461 19.078 1 86.19 426 LEU A N 1
ATOM 3159 C CA . LEU A 1 426 ? -9.742 -2.781 17.938 1 86.19 426 LEU A CA 1
ATOM 3160 C C . LEU A 1 426 ? -8.891 -1.592 17.5 1 86.19 426 LEU A C 1
ATOM 3162 O O . LEU A 1 426 ? -8.617 -1.422 16.312 1 86.19 426 LEU A O 1
ATOM 3166 N N . VAL A 1 427 ? -8.445 -0.805 18.422 1 86.56 427 VAL A N 1
ATOM 3167 C CA . VAL A 1 427 ? -7.668 0.389 18.109 1 86.56 427 VAL A CA 1
ATOM 3168 C C . VAL A 1 427 ? -6.316 -0.014 17.516 1 86.56 427 VAL A C 1
ATOM 3170 O O . VAL A 1 427 ? -5.887 0.531 16.5 1 86.56 427 VAL A O 1
ATOM 3173 N N . LEU A 1 428 ? -5.691 -0.945 18.094 1 88.75 428 LEU A N 1
ATOM 3174 C CA . LEU A 1 428 ? -4.367 -1.373 17.641 1 88.75 428 LEU A CA 1
ATOM 3175 C C . LEU A 1 428 ? -4.445 -2.033 16.266 1 88.75 428 LEU A C 1
ATOM 3177 O O . LEU A 1 428 ? -3.609 -1.769 15.398 1 88.75 428 LEU A O 1
ATOM 3181 N N . LEU A 1 429 ? -5.461 -2.824 16.031 1 91 429 LEU A N 1
ATOM 3182 C CA . LEU A 1 429 ? -5.555 -3.594 14.797 1 91 429 LEU A CA 1
ATOM 3183 C C . LEU A 1 429 ? -6.066 -2.727 13.648 1 91 429 LEU A C 1
ATOM 3185 O O . LEU A 1 429 ? -5.941 -3.094 12.484 1 91 429 LEU A O 1
ATOM 3189 N N . GLN A 1 430 ? -6.59 -1.562 13.977 1 91.19 430 GLN A N 1
ATOM 3190 C CA . GLN A 1 430 ? -7.039 -0.637 12.945 1 91.19 430 GLN A CA 1
ATOM 3191 C C . GLN A 1 430 ? -5.93 0.333 12.555 1 91.19 430 GLN A C 1
ATOM 3193 O O . GLN A 1 430 ? -6.09 1.132 11.633 1 91.19 430 GLN A O 1
ATOM 3198 N N . THR A 1 431 ? -4.863 0.245 13.273 1 91 431 THR A N 1
ATOM 3199 C CA . THR A 1 431 ? -3.734 1.132 13.016 1 91 431 THR A CA 1
ATOM 3200 C C . THR A 1 431 ? -2.668 0.425 12.188 1 91 431 THR A C 1
ATOM 3202 O O . THR A 1 431 ? -1.805 -0.266 12.727 1 91 431 THR A O 1
ATOM 3205 N N . GLY A 1 432 ? -2.682 0.69 10.898 1 94.06 432 GLY A N 1
ATOM 3206 C CA . GLY A 1 432 ? -1.8 0.024 9.953 1 94.06 432 GLY A CA 1
ATOM 3207 C C . GLY A 1 432 ? -0.329 0.212 10.273 1 94.06 432 GLY A C 1
ATOM 3208 O O . GLY A 1 432 ? 0.456 -0.735 10.188 1 94.06 432 GLY A O 1
ATOM 3209 N N . MET A 1 433 ? 0.033 1.437 10.578 1 93.69 433 MET A N 1
ATOM 3210 C CA . MET A 1 433 ? 1.438 1.712 10.867 1 93.69 433 MET A CA 1
ATOM 3211 C C . MET A 1 433 ? 1.91 0.914 12.078 1 93.69 433 MET A C 1
ATOM 3213 O O . MET A 1 433 ? 3.072 0.512 12.148 1 93.69 433 MET A O 1
ATOM 3217 N N . PHE A 1 434 ? 1.045 0.709 13.078 1 92.31 434 PHE A N 1
ATOM 3218 C CA . PHE A 1 434 ? 1.388 -0.104 14.242 1 92.31 434 PHE A CA 1
ATOM 3219 C C . PHE A 1 434 ? 1.663 -1.545 13.828 1 92.31 434 PHE A C 1
ATOM 3221 O O . PHE A 1 434 ? 2.684 -2.121 14.211 1 92.31 434 PHE A O 1
ATOM 3228 N N . ILE A 1 435 ? 0.752 -2.111 13.086 1 95.38 435 ILE A N 1
ATOM 3229 C CA . ILE A 1 435 ? 0.876 -3.494 12.641 1 95.38 435 ILE A CA 1
ATOM 3230 C C . ILE A 1 435 ? 2.158 -3.662 11.828 1 95.38 435 ILE A C 1
ATOM 3232 O O . ILE A 1 435 ? 2.953 -4.566 12.094 1 95.38 435 ILE A O 1
ATOM 3236 N N . ALA A 1 436 ? 2.352 -2.807 10.852 1 96.62 436 ALA A N 1
ATOM 3237 C CA . ALA A 1 436 ? 3.523 -2.885 9.984 1 96.62 436 ALA A CA 1
ATOM 3238 C C . ALA A 1 436 ? 4.812 -2.697 10.781 1 96.62 436 ALA A C 1
ATOM 3240 O O . ALA A 1 436 ? 5.809 -3.375 10.531 1 96.62 436 ALA A O 1
ATOM 3241 N N . GLY A 1 437 ? 4.777 -1.732 11.695 1 93.62 437 GLY A N 1
ATOM 3242 C CA . GLY A 1 437 ? 5.953 -1.478 12.516 1 93.62 437 GLY A CA 1
ATOM 3243 C C . GLY A 1 437 ? 6.32 -2.646 13.406 1 93.62 437 GLY A C 1
ATOM 3244 O O . GLY A 1 437 ? 7.492 -3.025 13.484 1 93.62 437 GLY A O 1
ATOM 3245 N N . VAL A 1 438 ? 5.375 -3.232 14.07 1 93.75 438 VAL A N 1
ATOM 3246 C CA . VAL A 1 438 ? 5.621 -4.352 14.977 1 93.75 438 VAL A CA 1
ATOM 3247 C C . VAL A 1 438 ? 6.121 -5.555 14.18 1 93.75 438 VAL A C 1
ATOM 3249 O O . VAL A 1 438 ? 7.102 -6.199 14.562 1 93.75 438 VAL A O 1
ATOM 3252 N N . LEU A 1 439 ? 5.477 -5.863 13.117 1 97 439 LEU A N 1
ATOM 3253 C CA . LEU A 1 439 ? 5.891 -6.996 12.297 1 97 439 LEU A CA 1
ATOM 3254 C C . LEU A 1 439 ? 7.289 -6.773 11.727 1 97 439 LEU A C 1
ATOM 3256 O O . LEU A 1 439 ? 8.117 -7.691 11.734 1 97 439 LEU A O 1
ATOM 3260 N N . GLY A 1 440 ? 7.508 -5.535 11.164 1 95.88 440 GLY A N 1
ATOM 3261 C CA . GLY A 1 440 ? 8.836 -5.219 10.68 1 95.88 440 GLY A CA 1
ATOM 3262 C C . GLY A 1 440 ? 9.914 -5.367 11.734 1 95.88 440 GLY A C 1
ATOM 3263 O O . GLY A 1 440 ? 10.977 -5.938 11.477 1 95.88 440 GLY A O 1
ATOM 3264 N N . PHE A 1 441 ? 9.602 -4.898 12.906 1 93.62 441 PHE A N 1
ATOM 3265 C CA . PHE A 1 441 ? 10.547 -4.953 14.016 1 93.62 441 PHE A CA 1
ATOM 3266 C C . PHE A 1 441 ? 10.812 -6.395 14.438 1 93.62 441 PHE A C 1
ATOM 3268 O O . PHE A 1 441 ? 11.961 -6.805 14.57 1 93.62 441 PHE A O 1
ATOM 3275 N N . VAL A 1 442 ? 9.789 -7.168 14.656 1 95.38 442 VAL A N 1
ATOM 3276 C CA . VAL A 1 442 ? 9.906 -8.539 15.148 1 95.38 442 VAL A CA 1
ATOM 3277 C C . VAL A 1 442 ? 10.617 -9.406 14.109 1 95.38 442 VAL A C 1
ATOM 3279 O O . VAL A 1 442 ? 11.555 -10.141 14.438 1 95.38 442 VAL A O 1
ATOM 3282 N N . LEU A 1 443 ? 10.227 -9.344 12.898 1 96.44 443 LEU A N 1
ATOM 3283 C CA . LEU A 1 443 ? 10.797 -10.195 11.859 1 96.44 443 LEU A CA 1
ATOM 3284 C C . LEU A 1 443 ? 12.25 -9.805 11.586 1 96.44 443 LEU A C 1
ATOM 3286 O O . LEU A 1 443 ? 13.102 -10.672 11.398 1 96.44 443 LEU A O 1
ATOM 3290 N N . ASP A 1 444 ? 12.484 -8.477 11.508 1 94.31 444 ASP A N 1
ATOM 3291 C CA . ASP A 1 444 ? 13.844 -8.016 11.234 1 94.31 444 ASP A CA 1
ATOM 3292 C C . ASP A 1 444 ? 14.812 -8.5 12.312 1 94.31 444 ASP A C 1
ATOM 3294 O O . ASP A 1 444 ? 15.977 -8.789 12.016 1 94.31 444 ASP A O 1
ATOM 3298 N N . ASN A 1 445 ? 14.352 -8.617 13.547 1 92.38 445 ASN A N 1
ATOM 3299 C CA . ASN A 1 445 ? 15.258 -8.93 14.648 1 92.38 445 ASN A CA 1
ATOM 3300 C C . ASN A 1 445 ? 15.219 -10.414 15 1 92.38 445 ASN A C 1
ATOM 3302 O O . ASN A 1 445 ? 16.078 -10.906 15.734 1 92.38 445 ASN A O 1
ATOM 3306 N N . THR A 1 446 ? 14.297 -11.141 14.523 1 92.31 446 THR A N 1
ATOM 3307 C CA . THR A 1 446 ? 14.188 -12.539 14.906 1 92.31 446 THR A CA 1
ATOM 3308 C C . THR A 1 446 ? 14.695 -13.453 13.797 1 92.31 446 THR A C 1
ATOM 3310 O O . THR A 1 446 ? 15.125 -14.578 14.055 1 92.31 446 THR A O 1
ATOM 3313 N N . ILE A 1 447 ? 14.633 -13.039 12.523 1 91.69 447 ILE A N 1
ATOM 3314 C CA . ILE A 1 447 ? 15.133 -13.859 11.422 1 91.69 447 ILE A CA 1
ATOM 3315 C C . ILE A 1 447 ? 16.656 -13.852 11.43 1 91.69 447 ILE A C 1
ATOM 3317 O O . ILE A 1 447 ? 17.281 -12.797 11.336 1 91.69 447 ILE A O 1
ATOM 3321 N N . PRO A 1 448 ? 17.359 -14.883 11.492 1 83.88 448 PRO A N 1
ATOM 3322 C CA . PRO A 1 448 ? 18.797 -14.969 11.742 1 83.88 448 PRO A CA 1
ATOM 3323 C C . PRO A 1 448 ? 19.641 -14.562 10.531 1 83.88 448 PRO A C 1
ATOM 3325 O O . PRO A 1 448 ? 20.719 -13.984 10.688 1 83.88 448 PRO A O 1
ATOM 3328 N N . ALA A 1 449 ? 19.406 -14.711 9.391 1 75.06 449 ALA A N 1
ATOM 3329 C CA . ALA A 1 449 ? 20.266 -14.688 8.211 1 75.06 449 ALA A CA 1
ATOM 3330 C C . ALA A 1 449 ? 20.578 -13.25 7.789 1 75.06 449 ALA A C 1
ATOM 3332 O O . ALA A 1 449 ? 21.453 -13.016 6.957 1 75.06 449 ALA A O 1
ATOM 3333 N N . GLY A 1 450 ? 20.266 -12.258 8.57 1 83.88 450 GLY A N 1
ATOM 3334 C CA . GLY A 1 450 ? 20.469 -10.922 8.031 1 83.88 450 GLY A CA 1
ATOM 3335 C C . GLY A 1 450 ? 21.703 -10.227 8.602 1 83.88 450 GLY A C 1
ATOM 3336 O O . GLY A 1 450 ? 21.766 -9.969 9.805 1 83.88 450 GLY A O 1
ATOM 3337 N N . THR A 1 451 ? 22.75 -9.922 7.633 1 89.31 451 THR A N 1
ATOM 3338 C CA . THR A 1 451 ? 23.922 -9.156 8.047 1 89.31 451 THR A CA 1
ATOM 3339 C C . THR A 1 451 ? 23.562 -7.684 8.242 1 89.31 451 THR A C 1
ATOM 3341 O O . THR A 1 451 ? 22.578 -7.199 7.68 1 89.31 451 THR A O 1
ATOM 3344 N N . PRO A 1 452 ? 24.281 -6.996 9.055 1 88.44 452 PRO A N 1
ATOM 3345 C CA . PRO A 1 452 ? 24.016 -5.566 9.25 1 88.44 452 PRO A CA 1
ATOM 3346 C C . PRO A 1 452 ? 24.047 -4.777 7.945 1 88.44 452 PRO A C 1
ATOM 3348 O O . PRO A 1 452 ? 23.297 -3.803 7.793 1 88.44 452 PRO A O 1
ATOM 3351 N N . GLU A 1 453 ? 24.844 -5.152 7.051 1 89.06 453 GLU A N 1
ATOM 3352 C CA . GLU A 1 453 ? 24.922 -4.484 5.754 1 89.06 453 GLU A CA 1
ATOM 3353 C C . GLU A 1 453 ? 23.656 -4.738 4.93 1 89.06 453 GLU A C 1
ATOM 3355 O O . GLU A 1 453 ? 23.109 -3.811 4.34 1 89.06 453 GLU A O 1
ATOM 3360 N N . GLU A 1 454 ? 23.234 -6.004 4.953 1 90.44 454 GLU A N 1
ATOM 3361 C CA . GLU A 1 454 ? 22.031 -6.379 4.207 1 90.44 454 GLU A CA 1
ATOM 3362 C C . GLU A 1 454 ? 20.797 -5.668 4.754 1 90.44 454 GLU A C 1
ATOM 3364 O O . GLU A 1 454 ? 19.906 -5.301 3.992 1 90.44 454 GLU A O 1
ATOM 3369 N N . ARG A 1 455 ? 20.875 -5.492 6.082 1 90.75 455 ARG A N 1
ATOM 3370 C CA . ARG A 1 455 ? 19.734 -4.91 6.785 1 90.75 455 ARG A CA 1
ATOM 3371 C C . ARG A 1 455 ? 19.75 -3.389 6.695 1 90.75 455 ARG A C 1
ATOM 3373 O O . ARG A 1 455 ? 18.781 -2.727 7.07 1 90.75 455 ARG A O 1
ATOM 3380 N N . GLY A 1 456 ? 20.875 -2.822 6.258 1 87.94 456 GLY A N 1
ATOM 3381 C CA . GLY A 1 456 ? 21 -1.383 6.098 1 87.94 456 GLY A CA 1
ATOM 3382 C C . GLY A 1 456 ? 21.375 -0.668 7.379 1 87.94 456 GLY A C 1
ATOM 3383 O O . GLY A 1 456 ? 21.328 0.562 7.449 1 87.94 456 GLY A O 1
ATOM 3384 N N . LEU A 1 457 ? 21.844 -1.354 8.398 1 83.25 457 LEU A N 1
ATOM 3385 C CA . LEU A 1 457 ? 22.125 -0.78 9.711 1 83.25 457 LEU A CA 1
ATOM 3386 C C . LEU A 1 457 ? 23.406 0.038 9.672 1 83.25 457 LEU A C 1
ATOM 3388 O O . LEU A 1 457 ? 23.562 0.991 10.438 1 83.25 457 LEU A O 1
ATOM 3392 N N . ILE A 1 458 ? 24.312 -0.235 8.719 1 81.44 458 ILE A N 1
ATOM 3393 C CA . ILE A 1 458 ? 25.578 0.469 8.625 1 81.44 458 ILE A CA 1
ATOM 3394 C C . ILE A 1 458 ? 25.391 1.789 7.879 1 81.44 458 ILE A C 1
ATOM 3396 O O . ILE A 1 458 ? 25.844 2.84 8.336 1 81.44 458 ILE A O 1
ATOM 3400 N N . ALA A 1 459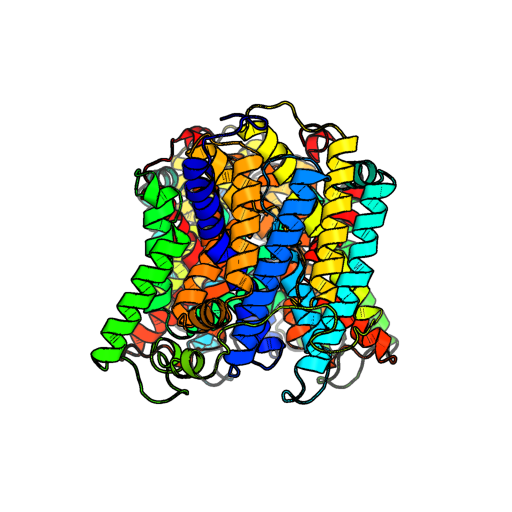 ? 24.672 1.723 6.816 1 77.81 459 ALA A N 1
ATOM 3401 C CA . ALA A 1 459 ? 24.484 2.893 5.961 1 77.81 459 ALA A CA 1
ATOM 3402 C C . ALA A 1 459 ? 23.516 3.881 6.59 1 77.81 459 ALA A C 1
ATOM 3404 O O . ALA A 1 459 ? 23.641 5.094 6.402 1 77.81 459 ALA A O 1
ATOM 3405 N N . TRP A 1 460 ? 22.609 3.279 7.27 1 76.81 460 TRP A N 1
ATOM 3406 C CA . TRP A 1 460 ? 21.531 4.109 7.809 1 76.81 460 TRP A CA 1
ATOM 3407 C C . TRP A 1 460 ? 22.016 4.918 9.008 1 76.81 460 TRP A C 1
ATOM 3409 O O . TRP A 1 460 ? 21.609 6.066 9.195 1 76.81 460 TRP A O 1
ATOM 3419 N N . TYR B 1 1 ? 23.719 -29.328 -12.25 1 94.5 1 TYR B N 1
ATOM 3420 C CA . TYR B 1 1 ? 23.328 -29.578 -13.633 1 94.5 1 TYR B CA 1
ATOM 3421 C C . TYR B 1 1 ? 23.047 -28.266 -14.367 1 94.5 1 TYR B C 1
ATOM 3423 O O . TYR B 1 1 ? 22.266 -27.438 -13.891 1 94.5 1 TYR B O 1
ATOM 3431 N N . GLY B 1 2 ? 23.703 -28.109 -15.414 1 93.88 2 GLY B N 1
ATOM 3432 C CA . GLY B 1 2 ? 23.484 -26.922 -16.234 1 93.88 2 GLY B CA 1
ATOM 3433 C C . GLY B 1 2 ? 22.234 -27.016 -17.094 1 93.88 2 GLY B C 1
ATOM 3434 O O . GLY B 1 2 ? 21.531 -28.031 -17.062 1 93.88 2 GLY B O 1
ATOM 3435 N N . VAL B 1 3 ? 21.984 -26.062 -17.875 1 96.56 3 VAL B N 1
ATOM 3436 C CA . VAL B 1 3 ? 20.719 -25.891 -18.609 1 96.56 3 VAL B CA 1
ATOM 3437 C C . VAL B 1 3 ? 20.562 -27.016 -19.641 1 96.56 3 VAL B C 1
ATOM 3439 O O . VAL B 1 3 ? 19.453 -27.516 -19.844 1 96.56 3 VAL B O 1
ATOM 3442 N N . THR B 1 4 ? 21.656 -27.469 -20.188 1 95.56 4 THR B N 1
ATOM 3443 C CA . THR B 1 4 ? 21.578 -28.438 -21.266 1 95.56 4 THR B CA 1
ATOM 3444 C C . THR B 1 4 ? 21.859 -29.844 -20.734 1 95.56 4 THR B C 1
ATOM 3446 O O . THR B 1 4 ? 21.781 -30.828 -21.484 1 95.56 4 THR B O 1
ATOM 3449 N N . ASP B 1 5 ? 22.172 -29.938 -19.469 1 96.25 5 ASP B N 1
ATOM 3450 C CA . ASP B 1 5 ? 22.438 -31.234 -18.875 1 96.25 5 ASP B CA 1
ATOM 3451 C C . ASP B 1 5 ? 21.156 -32.062 -18.766 1 96.25 5 ASP B C 1
ATOM 3453 O O . ASP B 1 5 ? 20.078 -31.516 -18.578 1 96.25 5 ASP B O 1
ATOM 3457 N N . VAL B 1 6 ? 21.359 -33.438 -18.906 1 96.81 6 VAL B N 1
ATOM 3458 C CA . VAL B 1 6 ? 20.234 -34.344 -18.781 1 96.81 6 VAL B CA 1
ATOM 3459 C C . VAL B 1 6 ? 20.5 -35.344 -17.656 1 96.81 6 VAL B C 1
ATOM 3461 O O . VAL B 1 6 ? 21.156 -36.375 -17.859 1 96.81 6 VAL B O 1
ATOM 3464 N N . PRO B 1 7 ? 19.906 -35.125 -16.594 1 96.5 7 PRO B N 1
ATOM 3465 C CA . PRO B 1 7 ? 20.062 -36.094 -15.508 1 96.5 7 PRO B CA 1
ATOM 3466 C C . PRO B 1 7 ? 19.438 -37.469 -15.828 1 96.5 7 PRO B C 1
ATOM 3468 O O . PRO B 1 7 ? 18.641 -37.562 -16.766 1 96.5 7 PRO B O 1
ATOM 3471 N N . PRO B 1 8 ? 19.859 -38.438 -14.992 1 96.75 8 PRO B N 1
ATOM 3472 C CA . PRO B 1 8 ? 19.172 -39.719 -15.156 1 96.75 8 PRO B CA 1
ATOM 3473 C C . PRO B 1 8 ? 17.672 -39.594 -15.008 1 96.75 8 PRO B C 1
ATOM 3475 O O . PRO B 1 8 ? 17.172 -38.75 -14.273 1 96.75 8 PRO B O 1
ATOM 3478 N N . TRP B 1 9 ? 16.969 -40.5 -15.688 1 95.62 9 TRP B N 1
ATOM 3479 C CA . TRP B 1 9 ? 15.523 -40.375 -15.805 1 95.62 9 TRP B CA 1
ATOM 3480 C C . TRP B 1 9 ? 14.867 -40.375 -14.43 1 95.62 9 TRP B C 1
ATOM 3482 O O . TRP B 1 9 ? 13.891 -39.656 -14.195 1 95.62 9 TRP B O 1
ATOM 3492 N N . TYR B 1 10 ? 15.352 -41.188 -13.508 1 95.69 10 TYR B N 1
ATOM 3493 C CA . TYR B 1 10 ? 14.742 -41.25 -12.188 1 95.69 10 TYR B CA 1
ATOM 3494 C C . TYR B 1 10 ? 14.977 -39.938 -11.422 1 95.69 10 TYR B C 1
ATOM 3496 O O . TYR B 1 10 ? 14.109 -39.5 -10.664 1 95.69 10 TYR B O 1
ATOM 3504 N N . MET B 1 11 ? 16.078 -39.344 -11.648 1 95 11 MET B N 1
ATOM 3505 C CA . MET B 1 11 ? 16.359 -38.062 -11.031 1 95 11 MET B CA 1
ATOM 3506 C C . MET B 1 11 ? 15.516 -36.938 -11.664 1 95 11 MET B C 1
ATOM 3508 O O . MET B 1 11 ? 15.086 -36.031 -10.977 1 95 11 MET B O 1
ATOM 3512 N N . CYS B 1 12 ? 15.305 -37.031 -12.93 1 96.62 12 CYS B N 1
ATOM 3513 C CA . CYS B 1 12 ? 14.453 -36.062 -13.617 1 96.62 12 CYS B CA 1
ATOM 3514 C C . CYS B 1 12 ? 13.039 -36.094 -13.055 1 96.62 12 CYS B C 1
ATOM 3516 O O . CYS B 1 12 ? 12.414 -35.062 -12.891 1 96.62 12 CYS B O 1
ATOM 3518 N N . ILE B 1 13 ? 12.562 -37.25 -12.781 1 97 13 ILE B N 1
ATOM 3519 C CA . ILE B 1 13 ? 11.211 -37.406 -12.25 1 97 13 ILE B CA 1
ATOM 3520 C C . ILE B 1 13 ? 11.141 -36.812 -10.844 1 97 13 ILE B C 1
ATOM 3522 O O . ILE B 1 13 ? 10.227 -36.031 -10.531 1 97 13 ILE B O 1
ATOM 3526 N N . LEU B 1 14 ? 12.109 -37.125 -10.047 1 95.19 14 LEU B N 1
ATOM 3527 C CA . LEU B 1 14 ? 12.125 -36.625 -8.672 1 95.19 14 LEU B CA 1
ATOM 3528 C C . LEU B 1 14 ? 12.273 -35.125 -8.633 1 95.19 14 LEU B C 1
ATOM 3530 O O . LEU B 1 14 ? 11.523 -34.438 -7.93 1 95.19 14 LEU B O 1
ATOM 3534 N N . LEU B 1 15 ? 13.172 -34.656 -9.406 1 95.19 15 LEU B N 1
ATOM 3535 C CA . LEU B 1 15 ? 13.453 -33.219 -9.422 1 95.19 15 LEU B CA 1
ATOM 3536 C C . LEU B 1 15 ? 12.344 -32.469 -10.141 1 95.19 15 LEU B C 1
ATOM 3538 O O . LEU B 1 15 ? 12.039 -31.328 -9.781 1 95.19 15 LEU B O 1
ATOM 3542 N N . GLY B 1 16 ? 11.828 -33.062 -11.156 1 96.5 16 GLY B N 1
ATOM 3543 C CA . GLY B 1 16 ? 10.664 -32.469 -11.797 1 96.5 16 GLY B CA 1
ATOM 3544 C C . GLY B 1 16 ? 9.469 -32.344 -10.875 1 96.5 16 GLY B C 1
ATOM 3545 O O . GLY B 1 16 ? 8.758 -31.344 -10.883 1 96.5 16 GLY B O 1
ATOM 3546 N N . PHE B 1 17 ? 9.234 -33.406 -10.117 1 96.06 17 PHE B N 1
ATOM 3547 C CA . PHE B 1 17 ? 8.156 -33.406 -9.133 1 96.06 17 PHE B CA 1
ATOM 3548 C C . PHE B 1 17 ? 8.383 -32.312 -8.094 1 96.06 17 PHE B C 1
ATOM 3550 O O . PHE B 1 17 ? 7.43 -31.688 -7.617 1 96.06 17 PHE B O 1
ATOM 3557 N N . GLN B 1 18 ? 9.578 -32.094 -7.805 1 94.38 18 GLN B N 1
ATOM 3558 C CA . GLN B 1 18 ? 9.93 -31 -6.895 1 94.38 18 GLN B CA 1
ATOM 3559 C C . GLN B 1 18 ? 9.461 -29.656 -7.445 1 94.38 18 GLN B C 1
ATOM 3561 O O . GLN B 1 18 ? 8.906 -28.828 -6.711 1 94.38 18 GLN B O 1
ATOM 3566 N N . HIS B 1 19 ? 9.719 -29.406 -8.703 1 95.69 19 HIS B N 1
ATOM 3567 C CA . HIS B 1 19 ? 9.242 -28.172 -9.32 1 95.69 19 HIS B CA 1
ATOM 3568 C C . HIS B 1 19 ? 7.727 -28.047 -9.242 1 95.69 19 HIS B C 1
ATOM 3570 O O . HIS B 1 19 ? 7.191 -26.969 -9.008 1 95.69 19 HIS B O 1
ATOM 3576 N N . TYR B 1 20 ? 7.082 -29.188 -9.43 1 95.06 20 TYR B N 1
ATOM 3577 C CA . TYR B 1 20 ? 5.629 -29.234 -9.328 1 95.06 20 TYR B CA 1
ATOM 3578 C C . TYR B 1 20 ? 5.168 -28.844 -7.926 1 95.06 20 TYR B C 1
ATOM 3580 O O . TYR B 1 20 ? 4.238 -28.047 -7.766 1 95.06 20 TYR B O 1
ATOM 3588 N N . LEU B 1 21 ? 5.82 -29.312 -6.934 1 92.38 21 LEU B N 1
ATOM 3589 C CA . LEU B 1 21 ? 5.453 -29.047 -5.551 1 92.38 21 LEU B CA 1
ATOM 3590 C C . LEU B 1 21 ? 5.746 -27.594 -5.191 1 92.38 21 LEU B C 1
ATOM 3592 O O . LEU B 1 21 ? 5.023 -26.984 -4.398 1 92.38 21 LEU B O 1
ATOM 3596 N N . THR B 1 22 ? 6.742 -27.047 -5.801 1 91.44 22 THR B N 1
ATOM 3597 C CA . THR B 1 22 ? 7.152 -25.672 -5.492 1 91.44 22 THR B CA 1
ATOM 3598 C C . THR B 1 22 ? 6.137 -24.672 -6.027 1 91.44 22 THR B C 1
ATOM 3600 O O . THR B 1 22 ? 5.918 -23.609 -5.43 1 91.44 22 THR B O 1
ATOM 3603 N N . MET B 1 23 ? 5.512 -25.031 -7.109 1 93.69 23 MET B N 1
ATOM 3604 C CA . MET B 1 23 ? 4.605 -24.062 -7.738 1 93.69 23 MET B CA 1
ATOM 3605 C C . MET B 1 23 ? 3.195 -24.203 -7.18 1 93.69 23 MET B C 1
ATOM 3607 O O . MET B 1 23 ? 2.301 -23.438 -7.547 1 93.69 23 MET B O 1
ATOM 3611 N N . PHE B 1 24 ? 2.971 -25.156 -6.363 1 88.31 24 PHE B N 1
ATOM 3612 C CA . PHE B 1 24 ? 1.639 -25.547 -5.918 1 88.31 24 PHE B CA 1
ATOM 3613 C C . PHE B 1 24 ? 0.912 -24.375 -5.273 1 88.31 24 PHE B C 1
ATOM 3615 O O . PHE B 1 24 ? -0.23 -24.078 -5.625 1 88.31 24 PHE B O 1
ATOM 3622 N N . GLY B 1 25 ? 1.532 -23.75 -4.344 1 86.69 25 GLY B N 1
ATOM 3623 C CA . GLY B 1 25 ? 0.905 -22.656 -3.615 1 86.69 25 GLY B CA 1
ATOM 3624 C C . GLY B 1 25 ? 0.4 -21.547 -4.52 1 86.69 25 GLY B C 1
ATOM 3625 O O . GLY B 1 25 ? -0.766 -21.156 -4.438 1 86.69 25 GLY B O 1
ATOM 3626 N N . SER B 1 26 ? 1.188 -21.062 -5.402 1 90.81 26 SER B N 1
ATOM 3627 C CA . SER B 1 26 ? 0.851 -19.953 -6.297 1 90.81 26 SER B CA 1
ATOM 3628 C C . SER B 1 26 ? -0.226 -20.375 -7.297 1 90.81 26 SER B C 1
ATOM 3630 O O . SER B 1 26 ? -1.105 -19.578 -7.629 1 90.81 26 SER B O 1
ATOM 3632 N N . THR B 1 27 ? -0.173 -21.594 -7.727 1 93.94 27 THR B N 1
ATOM 3633 C CA . THR B 1 27 ? -1.096 -22.062 -8.758 1 93.94 27 THR B CA 1
ATOM 3634 C C . THR B 1 27 ? -2.492 -22.266 -8.18 1 93.94 27 THR B C 1
ATOM 3636 O O . THR B 1 27 ? -3.49 -21.906 -8.812 1 93.94 27 THR B O 1
ATOM 3639 N N . VAL B 1 28 ? -2.584 -22.781 -7.012 1 94 28 VAL B N 1
ATOM 3640 C CA . VAL B 1 28 ? -3.877 -23.094 -6.41 1 94 28 VAL B CA 1
ATOM 3641 C C . VAL B 1 28 ? -4.512 -21.812 -5.867 1 94 28 VAL B C 1
ATOM 3643 O O . VAL B 1 28 ? -5.738 -21.719 -5.77 1 94 28 VAL B O 1
ATOM 3646 N N . ALA B 1 29 ? -3.693 -20.844 -5.598 1 94.25 29 ALA B N 1
ATOM 3647 C CA . ALA B 1 29 ? -4.18 -19.594 -5.031 1 94.25 29 ALA B CA 1
ATOM 3648 C C . ALA B 1 29 ? -5.109 -18.875 -6.008 1 94.25 29 ALA B C 1
ATOM 3650 O O . ALA B 1 29 ? -6.121 -18.297 -5.602 1 94.25 29 ALA B O 1
ATOM 3651 N N . VAL B 1 30 ? -4.863 -18.938 -7.227 1 95.94 30 VAL B N 1
ATOM 3652 C CA . VAL B 1 30 ? -5.547 -18.156 -8.25 1 95.94 30 VAL B CA 1
ATOM 3653 C C . VAL B 1 30 ? -7 -18.609 -8.367 1 95.94 30 VAL B C 1
ATOM 3655 O O . VAL B 1 30 ? -7.922 -17.797 -8.203 1 95.94 30 VAL B O 1
ATOM 3658 N N . PRO B 1 31 ? -7.273 -19.906 -8.555 1 95.94 31 PRO B N 1
ATOM 3659 C CA . PRO B 1 31 ? -8.68 -20.312 -8.648 1 95.94 31 PRO B CA 1
ATOM 3660 C C . PRO B 1 31 ? -9.438 -20.125 -7.332 1 95.94 31 PRO B C 1
ATOM 3662 O O . PRO B 1 31 ? -10.641 -19.844 -7.348 1 95.94 31 PRO B O 1
ATOM 3665 N N . LEU B 1 32 ? -8.766 -20.25 -6.211 1 95.31 32 LEU B N 1
ATOM 3666 C CA . LEU B 1 32 ? -9.43 -20.031 -4.93 1 95.31 32 LEU B CA 1
ATOM 3667 C C . LEU B 1 32 ? -9.883 -18.594 -4.793 1 95.31 32 LEU B C 1
ATOM 3669 O O . LEU B 1 32 ? -10.984 -18.312 -4.312 1 95.31 32 LEU B O 1
ATOM 3673 N N . ILE B 1 33 ? -9.086 -17.688 -5.258 1 95.5 33 ILE B N 1
ATOM 3674 C CA . ILE B 1 33 ? -9.414 -16.266 -5.188 1 95.5 33 ILE B CA 1
ATOM 3675 C C . ILE B 1 33 ? -10.531 -15.945 -6.184 1 95.5 33 ILE B C 1
ATOM 3677 O O . ILE B 1 33 ? -11.422 -15.148 -5.887 1 95.5 33 ILE B O 1
ATOM 3681 N N . LEU B 1 34 ? -10.531 -16.562 -7.293 1 96.12 34 LEU B N 1
ATOM 3682 C CA . LEU B 1 34 ? -11.484 -16.25 -8.359 1 96.12 34 LEU B CA 1
ATOM 3683 C C . LEU B 1 34 ? -12.836 -16.891 -8.078 1 96.12 34 LEU B C 1
ATOM 3685 O O . LEU B 1 34 ? -13.844 -16.516 -8.695 1 96.12 34 LEU B O 1
ATOM 3689 N N . ALA B 1 35 ? -12.898 -17.828 -7.199 1 95.25 35 ALA B N 1
ATOM 3690 C CA . ALA B 1 35 ? -14.117 -18.594 -6.961 1 95.25 35 ALA B CA 1
ATOM 3691 C C . ALA B 1 35 ? -15.258 -17.672 -6.527 1 95.25 35 ALA B C 1
ATOM 3693 O O . ALA B 1 35 ? -16.406 -17.844 -6.961 1 95.25 35 ALA B O 1
ATOM 3694 N N . GLY B 1 36 ? -14.961 -16.719 -5.691 1 92.94 36 GLY B N 1
ATOM 3695 C CA . GLY B 1 36 ? -15.969 -15.781 -5.227 1 92.94 36 GLY B CA 1
ATOM 3696 C C . GLY B 1 36 ? -16.562 -14.938 -6.34 1 92.94 36 GLY B C 1
ATOM 3697 O O . GLY B 1 36 ? -17.75 -15.016 -6.625 1 92.94 36 GLY B O 1
ATOM 3698 N N . PRO B 1 37 ? -15.75 -14.188 -6.969 1 92.69 37 PRO B N 1
ATOM 3699 C CA . PRO B 1 37 ? -16.234 -13.344 -8.07 1 92.69 37 PRO B CA 1
ATOM 3700 C C . PRO B 1 37 ? -16.906 -14.141 -9.172 1 92.69 37 PRO B C 1
ATOM 3702 O O . PRO B 1 37 ? -17.828 -13.633 -9.828 1 92.69 37 PRO B O 1
ATOM 3705 N N . LEU B 1 38 ? -16.5 -15.367 -9.328 1 94.12 38 LEU B N 1
ATOM 3706 C CA . LEU B 1 38 ? -17.094 -16.219 -10.352 1 94.12 38 LEU B CA 1
ATOM 3707 C C . LEU B 1 38 ? -18.469 -16.719 -9.922 1 94.12 38 LEU B C 1
ATOM 3709 O O . LEU B 1 38 ? -19.281 -17.125 -10.758 1 94.12 38 LEU B O 1
ATOM 3713 N N . GLY B 1 39 ? -18.766 -16.719 -8.617 1 91.75 39 GLY B N 1
ATOM 3714 C CA . GLY B 1 39 ? -20.031 -17.203 -8.086 1 91.75 39 GLY B CA 1
ATOM 3715 C C . GLY B 1 39 ? -20.031 -18.703 -7.812 1 91.75 39 GLY B C 1
ATOM 3716 O O . GLY B 1 39 ? -21.094 -19.328 -7.812 1 91.75 39 GLY B O 1
ATOM 3717 N N . ILE B 1 40 ? -18.828 -19.25 -7.633 1 93.31 40 ILE B N 1
ATOM 3718 C CA . ILE B 1 40 ? -18.781 -20.703 -7.422 1 93.31 40 ILE B CA 1
ATOM 3719 C C . ILE B 1 40 ? -18.141 -21 -6.07 1 93.31 40 ILE B C 1
ATOM 3721 O O . ILE B 1 40 ? -17.484 -22.031 -5.902 1 93.31 40 ILE B O 1
ATOM 3725 N N . ALA B 1 41 ? -18.172 -20.125 -5.176 1 89.25 41 ALA B N 1
ATOM 3726 C CA . ALA B 1 41 ? -17.547 -20.297 -3.863 1 89.25 41 ALA B CA 1
ATOM 3727 C C . ALA B 1 41 ? -18 -21.578 -3.197 1 89.25 41 ALA B C 1
ATOM 3729 O O . ALA B 1 41 ? -17.234 -22.234 -2.5 1 89.25 41 ALA B O 1
ATOM 3730 N N . ASN B 1 42 ? -19.281 -22 -3.471 1 88.44 42 ASN B N 1
ATOM 3731 C CA . ASN B 1 42 ? -19.828 -23.188 -2.83 1 88.44 42 ASN B CA 1
ATOM 3732 C C . ASN B 1 42 ? -19.891 -24.375 -3.793 1 88.44 42 ASN B C 1
ATOM 3734 O O . ASN B 1 42 ? -20.406 -25.422 -3.451 1 88.44 42 ASN B O 1
ATOM 3738 N N . ASN B 1 43 ? -19.406 -24.188 -4.988 1 92.5 43 ASN B N 1
ATOM 3739 C CA . ASN B 1 43 ? -19.328 -25.25 -5.977 1 92.5 43 ASN B CA 1
ATOM 3740 C C . ASN B 1 43 ? -17.906 -25.812 -6.07 1 92.5 43 ASN B C 1
ATOM 3742 O O . ASN B 1 43 ? -17.156 -25.469 -6.992 1 92.5 43 ASN B O 1
ATOM 3746 N N . ASN B 1 44 ? -17.625 -26.781 -5.246 1 92.62 44 ASN B N 1
ATOM 3747 C CA . ASN B 1 44 ? -16.266 -27.281 -5.098 1 92.62 44 ASN B CA 1
ATOM 3748 C C . ASN B 1 44 ? -15.859 -28.141 -6.289 1 92.62 44 ASN B C 1
ATOM 3750 O O . ASN B 1 44 ? -14.68 -28.25 -6.605 1 92.62 44 ASN B O 1
ATOM 3754 N N . VAL B 1 45 ? -16.844 -28.719 -6.93 1 93.31 45 VAL B N 1
ATOM 3755 C CA . VAL B 1 45 ? -16.547 -29.5 -8.117 1 93.31 45 VAL B CA 1
ATOM 3756 C C . VAL B 1 45 ? -16.016 -28.578 -9.219 1 93.31 45 VAL B C 1
ATOM 3758 O O . VAL B 1 45 ? -14.969 -28.859 -9.82 1 93.31 45 VAL B O 1
ATOM 3761 N N . ALA B 1 46 ? -16.719 -27.484 -9.406 1 93.81 46 ALA B N 1
ATOM 3762 C CA . ALA B 1 46 ? -16.281 -26.516 -10.406 1 93.81 46 ALA B CA 1
ATOM 3763 C C . ALA B 1 46 ? -14.906 -25.953 -10.055 1 93.81 46 ALA B C 1
ATOM 3765 O O . ALA B 1 46 ? -14.055 -25.766 -10.93 1 93.81 46 ALA B O 1
ATOM 3766 N N . LYS B 1 47 ? -14.695 -25.672 -8.805 1 94.69 47 LYS B N 1
ATOM 3767 C CA . LYS B 1 47 ? -13.406 -25.172 -8.352 1 94.69 47 LYS B CA 1
ATOM 3768 C C . LYS B 1 47 ? -12.289 -26.156 -8.664 1 94.69 47 LYS B C 1
ATOM 3770 O O . LYS B 1 47 ? -11.211 -25.766 -9.125 1 94.69 47 LYS B O 1
ATOM 3775 N N . GLY B 1 48 ? -12.602 -27.375 -8.391 1 94.88 48 GLY B N 1
ATOM 3776 C CA . GLY B 1 48 ? -11.617 -28.406 -8.68 1 94.88 48 GLY B CA 1
ATOM 3777 C C . GLY B 1 48 ? -11.289 -28.531 -10.156 1 94.88 48 GLY B C 1
ATOM 3778 O O . GLY B 1 48 ? -10.133 -28.734 -10.523 1 94.88 48 GLY B O 1
ATOM 3779 N N . GLN B 1 49 ? -12.289 -28.406 -10.93 1 95.69 49 GLN B N 1
ATOM 3780 C CA . GLN B 1 49 ? -12.086 -28.469 -12.375 1 95.69 49 GLN B CA 1
ATOM 3781 C C . GLN B 1 49 ? -11.219 -27.312 -12.859 1 95.69 49 GLN B C 1
ATOM 3783 O O . GLN B 1 49 ? -10.367 -27.5 -13.734 1 95.69 49 GLN B O 1
ATOM 3788 N N . ILE B 1 50 ? -11.414 -26.156 -12.328 1 96.44 50 ILE B N 1
ATOM 3789 C CA . ILE B 1 50 ? -10.633 -24.984 -12.719 1 96.44 50 ILE B CA 1
ATOM 3790 C C . ILE B 1 50 ? -9.188 -25.172 -12.273 1 96.44 50 ILE B C 1
ATOM 3792 O O . ILE B 1 50 ? -8.258 -24.828 -13.008 1 96.44 50 ILE B O 1
ATOM 3796 N N . ILE B 1 51 ? -8.969 -25.703 -11.094 1 96.5 51 ILE B N 1
ATOM 3797 C CA . ILE B 1 51 ? -7.625 -25.953 -10.586 1 96.5 51 ILE B CA 1
ATOM 3798 C C . ILE B 1 51 ? -6.895 -26.922 -11.516 1 96.5 51 ILE B C 1
ATOM 3800 O O . ILE B 1 51 ? -5.758 -26.672 -11.914 1 96.5 51 ILE B O 1
ATOM 3804 N N . SER B 1 52 ? -7.598 -27.969 -11.852 1 96.62 52 SER B N 1
ATOM 3805 C CA . SER B 1 52 ? -7.012 -28.938 -12.773 1 96.62 52 SER B CA 1
ATOM 3806 C C . SER B 1 52 ? -6.691 -28.297 -14.117 1 96.62 52 SER B C 1
ATOM 3808 O O . SER B 1 52 ? -5.641 -28.562 -14.703 1 96.62 52 SER B O 1
ATOM 3810 N N . THR B 1 53 ? -7.543 -27.484 -14.578 1 97.5 53 THR B N 1
ATOM 3811 C CA . THR B 1 53 ? -7.355 -26.828 -15.867 1 97.5 53 THR B CA 1
ATOM 3812 C C . THR B 1 53 ? -6.133 -25.922 -15.836 1 97.5 53 THR B C 1
ATOM 3814 O O . THR B 1 53 ? -5.383 -25.844 -16.812 1 97.5 53 THR B O 1
ATOM 3817 N N . ILE B 1 54 ? -5.938 -25.188 -14.766 1 97.69 54 ILE B N 1
ATOM 3818 C CA . ILE B 1 54 ? -4.801 -24.281 -14.641 1 97.69 54 ILE B CA 1
ATOM 3819 C C . ILE B 1 54 ? -3.5 -25.078 -14.648 1 97.69 54 ILE B C 1
ATOM 3821 O O . ILE B 1 54 ? -2.518 -24.672 -15.266 1 97.69 54 ILE B O 1
ATOM 3825 N N . PHE B 1 55 ? -3.473 -26.188 -13.938 1 97.31 55 PHE B N 1
ATOM 3826 C CA . PHE B 1 55 ? -2.279 -27.031 -13.945 1 97.31 55 PHE B CA 1
ATOM 3827 C C . PHE B 1 55 ? -2.002 -27.562 -15.344 1 97.31 55 PHE B C 1
ATOM 3829 O O . PHE B 1 55 ? -0.844 -27.656 -15.758 1 97.31 55 PHE B O 1
ATOM 3836 N N . PHE B 1 56 ? -3.043 -27.938 -15.992 1 98 56 PHE B N 1
ATOM 3837 C CA . PHE B 1 56 ? -2.898 -28.438 -17.359 1 98 56 PHE B CA 1
ATOM 3838 C C . PHE B 1 56 ? -2.314 -27.359 -18.266 1 98 56 PHE B C 1
ATOM 3840 O O . PHE B 1 56 ? -1.362 -27.609 -19 1 98 56 PHE B O 1
ATOM 3847 N N . ALA B 1 57 ? -2.895 -26.234 -18.219 1 98.19 57 ALA B N 1
ATOM 3848 C CA . ALA B 1 57 ? -2.398 -25.094 -19 1 98.19 57 ALA B CA 1
ATOM 3849 C C . ALA B 1 57 ? -0.949 -24.781 -18.656 1 98.19 57 ALA B C 1
ATOM 3851 O O . ALA B 1 57 ? -0.155 -24.422 -19.516 1 98.19 57 ALA B O 1
ATOM 3852 N N . SER B 1 58 ? -0.603 -24.812 -17.391 1 98.06 58 SER B N 1
ATOM 3853 C CA . SER B 1 58 ? 0.757 -24.562 -16.922 1 98.06 58 SER B CA 1
ATOM 3854 C C . SER B 1 58 ? 1.739 -25.562 -17.516 1 98.06 58 SER B C 1
ATOM 3856 O O . SER B 1 58 ? 2.855 -25.203 -17.891 1 98.06 58 SER B O 1
ATOM 3858 N N . GLY B 1 59 ? 1.307 -26.828 -17.5 1 98.38 59 GLY B N 1
ATOM 3859 C CA . GLY B 1 59 ? 2.15 -27.859 -18.094 1 98.38 59 GLY B CA 1
ATOM 3860 C C . GLY B 1 59 ? 2.447 -27.609 -19.562 1 98.38 59 GLY B C 1
ATOM 3861 O O . GLY B 1 59 ? 3.605 -27.656 -19.984 1 98.38 59 GLY B O 1
ATOM 3862 N N . ILE B 1 60 ? 1.441 -27.312 -20.297 1 98.5 60 ILE B N 1
ATOM 3863 C CA . ILE B 1 60 ? 1.604 -27.062 -21.734 1 98.5 60 ILE B CA 1
ATOM 3864 C C . ILE B 1 60 ? 2.488 -25.828 -21.938 1 98.5 60 ILE B C 1
ATOM 3866 O O . ILE B 1 60 ? 3.406 -25.859 -22.766 1 98.5 60 ILE B O 1
ATOM 3870 N N . SER B 1 61 ? 2.141 -24.828 -21.234 1 98.5 61 SER B N 1
ATOM 3871 C CA . SER B 1 61 ? 2.881 -23.578 -21.375 1 98.5 61 SER B CA 1
ATOM 3872 C C . SER B 1 61 ? 4.352 -23.75 -21 1 98.5 61 SER B C 1
ATOM 3874 O O . SER B 1 61 ? 5.23 -23.141 -21.625 1 98.5 61 SER B O 1
ATOM 3876 N N . THR B 1 62 ? 4.613 -24.484 -19.953 1 98.62 62 THR B N 1
ATOM 3877 C CA . THR B 1 62 ? 5.988 -24.75 -19.547 1 98.62 62 THR B CA 1
ATOM 3878 C C . THR B 1 62 ? 6.746 -25.5 -20.641 1 98.62 62 THR B C 1
ATOM 3880 O O . THR B 1 62 ? 7.895 -25.172 -20.938 1 98.62 62 THR B O 1
ATOM 3883 N N . LEU B 1 63 ? 6.098 -26.5 -21.234 1 98.62 63 LEU B N 1
ATOM 3884 C CA . LEU B 1 63 ? 6.715 -27.234 -22.328 1 98.62 63 LEU B CA 1
ATOM 3885 C C . LEU B 1 63 ? 6.996 -26.328 -23.516 1 98.62 63 LEU B C 1
ATOM 3887 O O . LEU B 1 63 ? 8.078 -26.359 -24.094 1 98.62 63 LEU B O 1
ATOM 3891 N N . LEU B 1 64 ? 6.051 -25.531 -23.844 1 98.38 64 LEU B N 1
ATOM 3892 C CA . LEU B 1 64 ? 6.227 -24.609 -24.953 1 98.38 64 LEU B CA 1
ATOM 3893 C C . LEU B 1 64 ? 7.398 -23.656 -24.703 1 98.38 64 LEU B C 1
ATOM 3895 O O . LEU B 1 64 ? 8.227 -23.438 -25.594 1 98.38 64 LEU B O 1
ATOM 3899 N N . GLN B 1 65 ? 7.461 -23.094 -23.516 1 98.12 65 GLN B N 1
ATOM 3900 C CA . GLN B 1 65 ? 8.5 -22.125 -23.156 1 98.12 65 GLN B CA 1
ATOM 3901 C C . GLN B 1 65 ? 9.883 -22.766 -23.203 1 98.12 65 GLN B C 1
ATOM 3903 O O . GLN B 1 65 ? 10.836 -22.172 -23.688 1 98.12 65 GLN B O 1
ATOM 3908 N N . THR B 1 66 ? 10.023 -24.016 -22.734 1 97.88 66 THR B N 1
ATOM 3909 C CA . THR B 1 66 ? 11.32 -24.672 -22.594 1 97.88 66 THR B CA 1
ATOM 3910 C C . THR B 1 66 ? 11.742 -25.297 -23.922 1 97.88 66 THR B C 1
ATOM 3912 O O . THR B 1 66 ? 12.93 -25.5 -24.172 1 97.88 66 THR B O 1
ATOM 3915 N N . LEU B 1 67 ? 10.781 -25.594 -24.781 1 97.44 67 LEU B N 1
ATOM 3916 C CA . LEU B 1 67 ? 11.102 -26.219 -26.062 1 97.44 67 LEU B CA 1
ATOM 3917 C C . LEU B 1 67 ? 11.367 -25.172 -27.125 1 97.44 67 LEU B C 1
ATOM 3919 O O . LEU B 1 67 ? 12.289 -25.328 -27.938 1 97.44 67 LEU B O 1
ATOM 3923 N N . ILE B 1 68 ? 10.523 -24.125 -27.156 1 96.12 68 ILE B N 1
ATOM 3924 C CA . ILE B 1 68 ? 10.586 -23.203 -28.281 1 96.12 68 ILE B CA 1
ATOM 3925 C C . ILE B 1 68 ? 10.789 -21.766 -27.781 1 96.12 68 ILE B C 1
ATOM 3927 O O . ILE B 1 68 ? 11.258 -20.906 -28.516 1 96.12 68 ILE B O 1
ATOM 3931 N N . GLY B 1 69 ? 10.344 -21.469 -26.609 1 97.19 69 GLY B N 1
ATOM 3932 C CA . GLY B 1 69 ? 10.406 -20.109 -26.094 1 97.19 69 GLY B CA 1
ATOM 3933 C C . GLY B 1 69 ? 11.82 -19.609 -25.875 1 97.19 69 GLY B C 1
ATOM 3934 O O . GLY B 1 69 ? 12.633 -19.609 -26.797 1 97.19 69 GLY B O 1
ATOM 3935 N N . ASN B 1 70 ? 12.102 -19.188 -24.656 1 95.94 70 ASN B N 1
ATOM 3936 C CA . ASN B 1 70 ? 13.453 -18.719 -24.375 1 95.94 70 ASN B CA 1
ATOM 3937 C C . ASN B 1 70 ? 14.391 -19.891 -24.047 1 95.94 70 ASN B C 1
ATOM 3939 O O . ASN B 1 70 ? 15.609 -19.719 -24.016 1 95.94 70 ASN B O 1
ATOM 3943 N N . ARG B 1 71 ? 13.844 -21.094 -23.734 1 97.12 71 ARG B N 1
ATOM 3944 C CA . ARG B 1 71 ? 14.547 -22.359 -23.531 1 97.12 71 ARG B CA 1
ATOM 3945 C C . ARG B 1 71 ? 15.359 -22.328 -22.234 1 97.12 71 ARG B C 1
ATOM 3947 O O . ARG B 1 71 ? 16.375 -23.016 -22.125 1 97.12 71 ARG B O 1
ATOM 3954 N N . LEU B 1 72 ? 15.062 -21.406 -21.391 1 97.5 72 LEU B N 1
ATOM 3955 C CA . LEU B 1 72 ? 15.531 -21.453 -20.016 1 97.5 72 LEU B CA 1
ATOM 3956 C C . LEU B 1 72 ? 14.664 -22.391 -19.172 1 97.5 72 LEU B C 1
ATOM 3958 O O . LEU B 1 72 ? 13.531 -22.688 -19.547 1 97.5 72 LEU B O 1
ATOM 3962 N N . PRO B 1 73 ? 15.188 -22.984 -18.172 1 97.69 73 PRO B N 1
ATOM 3963 C CA . PRO B 1 73 ? 14.391 -23.859 -17.312 1 97.69 73 PRO B CA 1
ATOM 3964 C C . PRO B 1 73 ? 13.414 -23.094 -16.422 1 97.69 73 PRO B C 1
ATOM 3966 O O . PRO B 1 73 ? 13.555 -23.094 -15.195 1 97.69 73 PRO B O 1
ATOM 3969 N N . ILE B 1 74 ? 12.406 -22.547 -17.031 1 97.62 74 ILE B N 1
ATOM 3970 C CA . ILE B 1 74 ? 11.438 -21.734 -16.328 1 97.62 74 ILE B CA 1
ATOM 3971 C C . ILE B 1 74 ? 10.062 -22.391 -16.391 1 97.62 74 ILE B C 1
ATOM 3973 O O . ILE B 1 74 ? 9.57 -22.734 -17.469 1 97.62 74 ILE B O 1
ATOM 3977 N N . VAL B 1 75 ? 9.547 -22.609 -15.234 1 97.81 75 VAL B N 1
ATOM 3978 C CA . VAL B 1 75 ? 8.18 -23.094 -15.117 1 97.81 75 VAL B CA 1
ATOM 3979 C C . VAL B 1 75 ? 7.195 -21.953 -15.375 1 97.81 75 VAL B C 1
ATOM 3981 O O . VAL B 1 75 ? 7.414 -20.828 -14.922 1 97.81 75 VAL B O 1
ATOM 3984 N N . GLN B 1 76 ? 6.16 -22.266 -16.141 1 97.94 76 GLN B N 1
ATOM 3985 C CA . GLN B 1 76 ? 5.055 -21.328 -16.359 1 97.94 76 GLN B CA 1
ATOM 3986 C C . GLN B 1 76 ? 3.848 -21.703 -15.508 1 97.94 76 GLN B C 1
ATOM 3988 O O . GLN B 1 76 ? 3.514 -22.875 -15.367 1 97.94 76 GLN B O 1
ATOM 3993 N N . GLY B 1 77 ? 3.258 -20.766 -14.883 1 96.81 77 GLY B N 1
ATOM 3994 C CA . GLY B 1 77 ? 2.082 -20.984 -14.055 1 96.81 77 GLY B CA 1
ATOM 3995 C C . GLY B 1 77 ? 1.122 -19.812 -14.055 1 96.81 77 GLY B C 1
ATOM 3996 O O . GLY B 1 77 ? 1.217 -18.922 -14.898 1 96.81 77 GLY B O 1
ATOM 3997 N N . ALA B 1 78 ? 0.166 -19.859 -13.203 1 96.44 78 ALA B N 1
ATOM 3998 C CA . ALA B 1 78 ? -0.861 -18.812 -13.125 1 96.44 78 ALA B CA 1
ATOM 3999 C C . ALA B 1 78 ? -0.241 -17.453 -12.828 1 96.44 78 ALA B C 1
ATOM 4001 O O . ALA B 1 78 ? 0.777 -17.359 -12.141 1 96.44 78 ALA B O 1
ATOM 4002 N N . ALA B 1 79 ? -0.852 -16.422 -13.359 1 96.44 79 ALA B N 1
ATOM 4003 C CA . ALA B 1 79 ? -0.315 -15.07 -13.242 1 96.44 79 ALA B CA 1
ATOM 4004 C C . ALA B 1 79 ? -1.156 -14.227 -12.289 1 96.44 79 ALA B C 1
ATOM 4006 O O . ALA B 1 79 ? -2.326 -13.953 -12.562 1 96.44 79 ALA B O 1
ATOM 4007 N N . PHE B 1 80 ? -0.53 -13.742 -11.297 1 94.75 80 PHE B N 1
ATOM 4008 C CA . PHE B 1 80 ? -1.238 -12.93 -10.312 1 94.75 80 PHE B CA 1
ATOM 4009 C C . PHE B 1 80 ? -1.642 -11.586 -10.906 1 94.75 80 PHE B C 1
ATOM 4011 O O . PHE B 1 80 ? -2.629 -10.984 -10.477 1 94.75 80 PHE B O 1
ATOM 4018 N N . SER B 1 81 ? -0.956 -11.141 -11.906 1 94.56 81 SER B N 1
ATOM 4019 C CA . SER B 1 81 ? -1.239 -9.852 -12.539 1 94.56 81 SER B CA 1
ATOM 4020 C C . SER B 1 81 ? -2.576 -9.883 -13.273 1 94.56 81 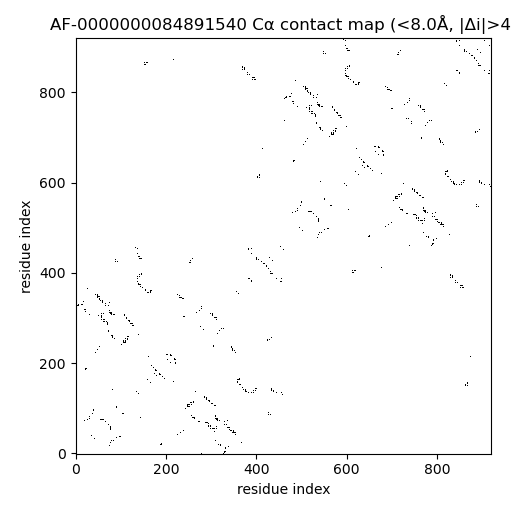SER B C 1
ATOM 4022 O O . SER B 1 81 ? -3.133 -8.836 -13.602 1 94.56 81 SER B O 1
ATOM 4024 N N . PHE B 1 82 ? -3.111 -11.047 -13.484 1 97 82 PHE B N 1
ATOM 4025 C CA . PHE B 1 82 ? -4.379 -11.172 -14.195 1 97 82 PHE B CA 1
ATOM 4026 C C . PHE B 1 82 ? -5.547 -11.18 -13.219 1 97 82 PHE B C 1
ATOM 4028 O O . PHE B 1 82 ? -6.703 -11.062 -13.633 1 97 82 PHE B O 1
ATOM 4035 N N . LEU B 1 83 ? -5.293 -11.297 -11.977 1 95.94 83 LEU B N 1
ATOM 4036 C CA . LEU B 1 83 ? -6.344 -11.523 -10.992 1 95.94 83 LEU B CA 1
ATOM 4037 C C . LEU B 1 83 ? -7.258 -10.305 -10.883 1 95.94 83 LEU B C 1
ATOM 4039 O O . LEU B 1 83 ? -8.477 -10.43 -11.008 1 95.94 83 LEU B O 1
ATOM 4043 N N . THR B 1 84 ? -6.652 -9.172 -10.695 1 93.38 84 THR B N 1
ATOM 4044 C CA . THR B 1 84 ? -7.449 -7.977 -10.422 1 93.38 84 THR B CA 1
ATOM 4045 C C . THR B 1 84 ? -8.305 -7.613 -11.633 1 93.38 84 THR B C 1
ATOM 4047 O O . THR B 1 84 ? -9.492 -7.328 -11.492 1 93.38 84 THR B O 1
ATOM 4050 N N . PRO B 1 85 ? -7.738 -7.617 -12.82 1 94.12 85 PRO B N 1
ATOM 4051 C CA . PRO B 1 85 ? -8.609 -7.336 -13.969 1 94.12 85 PRO B CA 1
ATOM 4052 C C . PRO B 1 85 ? -9.695 -8.391 -14.156 1 94.12 85 PRO B C 1
ATOM 4054 O O . PRO B 1 85 ? -10.812 -8.062 -14.555 1 94.12 85 PRO B O 1
ATOM 4057 N N . ALA B 1 86 ? -9.383 -9.648 -13.922 1 96.19 86 ALA B N 1
ATOM 4058 C CA . ALA B 1 86 ? -10.383 -10.703 -14.031 1 96.19 86 ALA B CA 1
ATOM 4059 C C . ALA B 1 86 ? -11.539 -10.461 -13.062 1 96.19 86 ALA B C 1
ATOM 4061 O O . ALA B 1 86 ? -12.711 -10.578 -13.438 1 96.19 86 ALA B O 1
ATOM 4062 N N . ILE B 1 87 ? -11.195 -10.156 -11.875 1 94.12 87 ILE B N 1
ATOM 4063 C CA . ILE B 1 87 ? -12.203 -9.883 -10.859 1 94.12 87 ILE B CA 1
ATOM 4064 C C . ILE B 1 87 ? -13.055 -8.688 -11.289 1 94.12 87 ILE B C 1
ATOM 4066 O O . ILE B 1 87 ? -14.281 -8.711 -11.156 1 94.12 87 ILE B O 1
ATOM 4070 N N . ALA B 1 88 ? -12.391 -7.645 -11.805 1 91.06 88 ALA B N 1
ATOM 4071 C CA . ALA B 1 88 ? -13.102 -6.457 -12.258 1 91.06 88 ALA B CA 1
ATOM 4072 C C . ALA B 1 88 ? -14.094 -6.801 -13.367 1 91.06 88 ALA B C 1
ATOM 4074 O O . ALA B 1 88 ? -15.219 -6.301 -13.375 1 91.06 88 ALA B O 1
ATOM 4075 N N . ILE B 1 89 ? -13.734 -7.641 -14.273 1 92.25 89 ILE B N 1
ATOM 4076 C CA . ILE B 1 89 ? -14.586 -8.07 -15.383 1 92.25 89 ILE B CA 1
ATOM 4077 C C . ILE B 1 89 ? -15.773 -8.867 -14.836 1 92.25 89 ILE B C 1
ATOM 4079 O O . ILE B 1 89 ? -16.922 -8.617 -15.211 1 92.25 89 ILE B O 1
ATOM 4083 N N . MET B 1 90 ? -15.516 -9.797 -13.961 1 91.81 90 MET B N 1
ATOM 4084 C CA . MET B 1 90 ? -16.562 -10.648 -13.398 1 91.81 90 MET B CA 1
ATOM 4085 C C . MET B 1 90 ? -17.578 -9.812 -12.625 1 91.81 90 MET B C 1
ATOM 4087 O O . MET B 1 90 ? -18.781 -10.078 -12.688 1 91.81 90 MET B O 1
ATOM 4091 N N . ASN B 1 91 ? -17.078 -8.797 -11.945 1 86.69 91 ASN B N 1
ATOM 4092 C CA . ASN B 1 91 ? -17.938 -7.945 -11.141 1 86.69 91 ASN B CA 1
ATOM 4093 C C . ASN B 1 91 ? -18.766 -7.004 -12.008 1 86.69 91 ASN B C 1
ATOM 4095 O O . ASN B 1 91 ? -19.781 -6.465 -11.555 1 86.69 91 ASN B O 1
ATOM 4099 N N . SER B 1 92 ? -18.344 -6.777 -13.164 1 83.38 92 SER B N 1
ATOM 4100 C CA . SER B 1 92 ? -19.047 -5.859 -14.047 1 83.38 92 SER B CA 1
ATOM 4101 C C . SER B 1 92 ? -20.234 -6.543 -14.734 1 83.38 92 SER B C 1
ATOM 4103 O O . SER B 1 92 ? -21.109 -5.879 -15.289 1 83.38 92 SER B O 1
ATOM 4105 N N . VAL B 1 93 ? -20.297 -7.848 -14.703 1 80.25 93 VAL B N 1
ATOM 4106 C CA . VAL B 1 93 ? -21.375 -8.609 -15.336 1 80.25 93 VAL B CA 1
ATOM 4107 C C . VAL B 1 93 ? -22.531 -8.789 -14.352 1 80.25 93 VAL B C 1
ATOM 4109 O O . VAL B 1 93 ? -22.375 -9.414 -13.305 1 80.25 93 VAL B O 1
ATOM 4112 N N . SER B 1 94 ? -23.656 -8.109 -14.609 1 72 94 SER B N 1
ATOM 4113 C CA . SER B 1 94 ? -24.812 -8.141 -13.727 1 72 94 SER B CA 1
ATOM 4114 C C . SER B 1 94 ? -25.672 -9.375 -13.984 1 72 94 SER B C 1
ATOM 4116 O O . SER B 1 94 ? -26.641 -9.32 -14.758 1 72 94 SER B O 1
ATOM 4118 N N . ILE B 1 95 ? -25.203 -10.492 -13.898 1 68.12 95 ILE B N 1
ATOM 4119 C CA . ILE B 1 95 ? -26.016 -11.688 -14.094 1 68.12 95 ILE B CA 1
ATOM 4120 C C . ILE B 1 95 ? -26.062 -12.484 -12.789 1 68.12 95 ILE B C 1
ATOM 4122 O O . ILE B 1 95 ? -25.156 -12.414 -11.969 1 68.12 95 ILE B O 1
ATOM 4126 N N . PRO B 1 96 ? -27.266 -13.07 -12.609 1 60.88 96 PRO B N 1
ATOM 4127 C CA . PRO B 1 96 ? -27.359 -13.875 -11.391 1 60.88 96 PRO B CA 1
ATOM 4128 C C . PRO B 1 96 ? -26.25 -14.914 -11.281 1 60.88 96 PRO B C 1
ATOM 4130 O O . PRO B 1 96 ? -25.703 -15.352 -12.297 1 60.88 96 PRO B O 1
ATOM 4133 N N . ALA B 1 97 ? -25.906 -15.227 -10.055 1 56.59 97 ALA B N 1
ATOM 4134 C CA . ALA B 1 97 ? -24.75 -16.047 -9.68 1 56.59 97 ALA B CA 1
ATOM 4135 C C . ALA B 1 97 ? -24.828 -17.422 -10.344 1 56.59 97 ALA B C 1
ATOM 4137 O O . ALA B 1 97 ? -23.797 -18.016 -10.688 1 56.59 97 ALA B O 1
ATOM 4138 N N . ASP B 1 98 ? -25.906 -17.938 -10.594 1 61.91 98 ASP B N 1
ATOM 4139 C CA . ASP B 1 98 ? -26.078 -19.312 -11.07 1 61.91 98 ASP B CA 1
ATOM 4140 C C . ASP B 1 98 ? -25.516 -19.469 -12.484 1 61.91 98 ASP B C 1
ATOM 4142 O O . ASP B 1 98 ? -25.312 -20.578 -12.953 1 61.91 98 ASP B O 1
ATOM 4146 N N . PHE B 1 99 ? -25.109 -18.422 -12.945 1 82.25 99 PHE B N 1
ATOM 4147 C CA . PHE B 1 99 ? -24.609 -18.531 -14.312 1 82.25 99 PHE B CA 1
ATOM 4148 C C . PHE B 1 99 ? -23.141 -18.141 -14.391 1 82.25 99 PHE B C 1
ATOM 4150 O O . PHE B 1 99 ? -22.766 -17.266 -15.172 1 82.25 99 PHE B O 1
ATOM 4157 N N . TRP B 1 100 ? -22.266 -18.922 -13.656 1 90.5 100 TRP B N 1
ATOM 4158 C CA . TRP B 1 100 ? -20.844 -18.594 -13.531 1 90.5 100 TRP B CA 1
ATOM 4159 C C . TRP B 1 100 ? -20.125 -18.75 -14.867 1 90.5 100 TRP B C 1
ATOM 4161 O O . TRP B 1 100 ? -19.156 -18.062 -15.148 1 90.5 100 TRP B O 1
ATOM 4171 N N . LYS B 1 101 ? -20.641 -19.625 -15.75 1 93.56 101 LYS B N 1
ATOM 4172 C CA . LYS B 1 101 ? -20.016 -19.859 -17.047 1 93.56 101 LYS B CA 1
ATOM 4173 C C . LYS B 1 101 ? -20.062 -18.609 -17.922 1 93.56 101 LYS B C 1
ATOM 4175 O O . LYS B 1 101 ? -19.156 -18.359 -18.719 1 93.56 101 LYS B O 1
ATOM 4180 N N . ILE B 1 102 ? -21.047 -17.812 -17.703 1 92 102 ILE B N 1
ATOM 4181 C CA . ILE B 1 102 ? -21.188 -16.578 -18.469 1 92 102 ILE B CA 1
ATOM 4182 C C . ILE B 1 102 ? -20.078 -15.609 -18.078 1 92 102 ILE B C 1
ATOM 4184 O O . ILE B 1 102 ? -19.531 -14.906 -18.922 1 92 102 ILE B O 1
ATOM 4188 N N . ARG B 1 103 ? -19.75 -15.57 -16.766 1 93.75 103 ARG B N 1
ATOM 4189 C CA . ARG B 1 103 ? -18.641 -14.742 -16.297 1 93.75 103 ARG B CA 1
ATOM 4190 C C . ARG B 1 103 ? -17.297 -15.281 -16.797 1 93.75 103 ARG B C 1
ATOM 4192 O O . ARG B 1 103 ? -16.422 -14.508 -17.188 1 93.75 103 ARG B O 1
ATOM 4199 N N . MET B 1 104 ? -17.234 -16.594 -16.812 1 96.06 104 MET B N 1
ATOM 4200 C CA . MET B 1 104 ? -15.977 -17.219 -17.203 1 96.06 104 MET B CA 1
ATOM 4201 C C . MET B 1 104 ? -15.672 -16.953 -18.672 1 96.06 104 MET B C 1
ATOM 4203 O O . MET B 1 104 ? -14.531 -16.625 -19.031 1 96.06 104 MET B O 1
ATOM 4207 N N . VAL B 1 105 ? -16.672 -17.062 -19.5 1 96.19 105 VAL B N 1
ATOM 4208 C CA . VAL B 1 105 ? -16.422 -16.938 -20.938 1 96.19 105 VAL B CA 1
ATOM 4209 C C . VAL B 1 105 ? -16.031 -15.5 -21.281 1 96.19 105 VAL B C 1
ATOM 4211 O O . VAL B 1 105 ? -15.312 -15.258 -22.25 1 96.19 105 VAL B O 1
ATOM 4214 N N . GLN B 1 106 ? -16.469 -14.523 -20.484 1 94.38 106 GLN B N 1
ATOM 4215 C CA . GLN B 1 106 ? -16.047 -13.141 -20.688 1 94.38 106 GLN B CA 1
ATOM 4216 C C . GLN B 1 106 ? -14.57 -12.953 -20.359 1 94.38 106 GLN B C 1
ATOM 4218 O O . GLN B 1 106 ? -13.852 -12.25 -21.062 1 94.38 106 GLN B O 1
ATOM 4223 N N . VAL B 1 107 ? -14.188 -13.586 -19.266 1 96.5 107 VAL B N 1
ATOM 4224 C CA . VAL B 1 107 ? -12.781 -13.508 -18.875 1 96.5 107 VAL B CA 1
ATOM 4225 C C . VAL B 1 107 ? -11.914 -14.242 -19.891 1 96.5 107 VAL B C 1
ATOM 4227 O O . VAL B 1 107 ? -10.828 -13.773 -20.234 1 96.5 107 VAL B O 1
ATOM 4230 N N . GLN B 1 108 ? -12.422 -15.344 -20.359 1 97.38 108 GLN B N 1
ATOM 4231 C CA . GLN B 1 108 ? -11.719 -16.141 -21.359 1 97.38 108 GLN B CA 1
ATOM 4232 C C . GLN B 1 108 ? -11.414 -15.305 -22.609 1 97.38 108 GLN B C 1
ATOM 4234 O O . GLN B 1 108 ? -10.273 -15.281 -23.078 1 97.38 108 GLN B O 1
ATOM 4239 N N . GLY B 1 109 ? -12.438 -14.703 -23.078 1 97.5 109 GLY B N 1
ATOM 4240 C CA . GLY B 1 109 ? -12.266 -13.883 -24.266 1 97.5 109 GLY B CA 1
ATOM 4241 C C . GLY B 1 109 ? -11.312 -12.719 -24.047 1 97.5 109 GLY B C 1
ATOM 4242 O O . GLY B 1 109 ? -10.492 -12.414 -24.922 1 97.5 109 GLY B O 1
ATOM 4243 N N . ALA B 1 110 ? -11.445 -12.086 -22.906 1 97.5 110 ALA B N 1
ATOM 4244 C CA . ALA B 1 110 ? -10.578 -10.961 -22.562 1 97.5 110 ALA B CA 1
ATOM 4245 C C . ALA B 1 110 ? -9.109 -11.391 -22.531 1 97.5 110 ALA B C 1
ATOM 4247 O O . ALA B 1 110 ? -8.234 -10.688 -23.031 1 97.5 110 ALA B O 1
ATOM 4248 N N . ILE B 1 111 ? -8.805 -12.516 -21.938 1 98.19 111 ILE B N 1
ATOM 4249 C CA . ILE B 1 111 ? -7.445 -13.031 -21.828 1 98.19 111 ILE B CA 1
ATOM 4250 C C . ILE B 1 111 ? -6.891 -13.344 -23.203 1 98.19 111 ILE B C 1
ATOM 4252 O O . ILE B 1 111 ? -5.77 -12.961 -23.547 1 98.19 111 ILE B O 1
ATOM 4256 N N . MET B 1 112 ? -7.652 -14.023 -23.984 1 98.38 112 MET B N 1
ATOM 4257 C CA . MET B 1 112 ? -7.199 -14.469 -25.297 1 98.38 112 MET B CA 1
ATOM 4258 C C . MET B 1 112 ? -6.836 -13.281 -26.188 1 98.38 112 MET B C 1
ATOM 4260 O O . MET B 1 112 ? -5.75 -13.242 -26.766 1 98.38 112 MET B O 1
ATOM 4264 N N . VAL B 1 113 ? -7.711 -12.328 -26.203 1 98.31 113 VAL B N 1
ATOM 4265 C CA . VAL B 1 113 ? -7.488 -11.195 -27.094 1 98.31 113 VAL B CA 1
ATOM 4266 C C . VAL B 1 113 ? -6.391 -10.297 -26.531 1 98.31 113 VAL B C 1
ATOM 4268 O O . VAL B 1 113 ? -5.531 -9.812 -27.266 1 98.31 113 VAL B O 1
ATOM 4271 N N . ALA B 1 114 ? -6.461 -10.031 -25.25 1 97.88 114 ALA B N 1
ATOM 4272 C CA . ALA B 1 114 ? -5.418 -9.219 -24.625 1 97.88 114 ALA B CA 1
ATOM 4273 C C . ALA B 1 114 ? -4.039 -9.844 -24.828 1 97.88 114 ALA B C 1
ATOM 4275 O O . ALA B 1 114 ? -3.049 -9.141 -25.016 1 97.88 114 ALA B O 1
ATOM 4276 N N . SER B 1 115 ? -3.941 -11.18 -24.766 1 98.25 115 SER B N 1
ATOM 4277 C CA . SER B 1 115 ? -2.674 -11.898 -24.875 1 98.25 115 SER B CA 1
ATOM 4278 C C . SER B 1 115 ? -2.119 -11.82 -26.297 1 98.25 115 SER B C 1
ATOM 4280 O O . SER B 1 115 ? -0.93 -12.055 -26.516 1 98.25 115 SER B O 1
ATOM 4282 N N . CYS B 1 116 ? -2.953 -11.492 -27.25 1 98 116 CYS B N 1
ATOM 4283 C CA . CYS B 1 116 ? -2.463 -11.234 -28.594 1 98 116 CYS B CA 1
ATOM 4284 C C . CYS B 1 116 ? -1.502 -10.055 -28.609 1 98 116 CYS B C 1
ATOM 4286 O O . CYS B 1 116 ? -0.585 -10 -29.438 1 98 116 CYS B O 1
ATOM 4288 N N . THR B 1 117 ? -1.754 -9.141 -27.719 1 95.5 117 THR B N 1
ATOM 4289 C CA . THR B 1 117 ? -0.805 -8.039 -27.594 1 95.5 117 THR B CA 1
ATOM 4290 C C . THR B 1 117 ? 0.573 -8.562 -27.188 1 95.5 117 THR B C 1
ATOM 4292 O O . THR B 1 117 ? 1.592 -8.086 -27.703 1 95.5 117 THR B O 1
ATOM 4295 N N . GLN B 1 118 ? 0.596 -9.461 -26.281 1 96.31 118 GLN B N 1
ATOM 4296 C CA . GLN B 1 118 ? 1.85 -10.078 -25.859 1 96.31 118 GLN B CA 1
ATOM 4297 C C . GLN B 1 118 ? 2.518 -10.812 -27.016 1 96.31 118 GLN B C 1
ATOM 4299 O O . GLN B 1 118 ? 3.734 -10.734 -27.188 1 96.31 118 GLN B O 1
ATOM 4304 N N . VAL B 1 119 ? 1.744 -11.531 -27.75 1 97.56 119 VAL B N 1
ATOM 4305 C CA . VAL B 1 119 ? 2.248 -12.242 -28.922 1 97.56 119 VAL B CA 1
ATOM 4306 C C . VAL B 1 119 ? 2.818 -11.242 -29.938 1 97.56 119 VAL B C 1
ATOM 4308 O O . VAL B 1 119 ? 3.91 -11.453 -30.469 1 97.56 119 VAL B O 1
ATOM 4311 N N . PHE B 1 120 ? 2.105 -10.211 -30.125 1 96.94 120 PHE B N 1
ATOM 4312 C CA . PHE B 1 120 ? 2.52 -9.18 -31.062 1 96.94 120 PHE B CA 1
ATOM 4313 C C . PHE B 1 120 ? 3.828 -8.539 -30.625 1 96.94 120 PHE B C 1
ATOM 4315 O O . PHE B 1 120 ? 4.746 -8.359 -31.422 1 96.94 120 PHE B O 1
ATOM 4322 N N . LEU B 1 121 ? 3.922 -8.195 -29.375 1 94.38 121 LEU B N 1
ATOM 4323 C CA . LEU B 1 121 ? 5.133 -7.578 -28.844 1 94.38 121 LEU B CA 1
ATOM 4324 C C . LEU B 1 121 ? 6.324 -8.523 -28.984 1 94.38 121 LEU B C 1
ATOM 4326 O O . LEU B 1 121 ? 7.422 -8.102 -29.344 1 94.38 121 LEU B O 1
ATOM 4330 N N . GLY B 1 122 ? 6.082 -9.781 -28.688 1 94.81 122 GLY B N 1
ATOM 4331 C CA . GLY B 1 122 ? 7.141 -10.773 -28.797 1 94.81 122 GLY B CA 1
ATOM 4332 C C . GLY B 1 122 ? 7.594 -10.992 -30.234 1 94.81 122 GLY B C 1
ATOM 4333 O O . GLY B 1 122 ? 8.789 -11.148 -30.484 1 94.81 122 GLY B O 1
ATOM 4334 N N . LEU B 1 123 ? 6.707 -11.016 -31.125 1 94.62 123 LEU B N 1
ATOM 4335 C CA . LEU B 1 123 ? 6.992 -11.281 -32.531 1 94.62 123 LEU B CA 1
ATOM 4336 C C . LEU B 1 123 ? 7.734 -10.109 -33.156 1 94.62 123 LEU B C 1
ATOM 4338 O O . LEU B 1 123 ? 8.617 -10.312 -34 1 94.62 123 LEU B O 1
ATOM 4342 N N . THR B 1 124 ? 7.363 -8.867 -32.875 1 93.06 124 THR B N 1
ATOM 4343 C CA . THR B 1 124 ? 7.898 -7.676 -33.531 1 93.06 124 THR B CA 1
ATOM 4344 C C . THR B 1 124 ? 9.203 -7.238 -32.875 1 93.06 124 THR B C 1
ATOM 4346 O O . THR B 1 124 ? 9.953 -6.441 -33.438 1 93.06 124 THR B O 1
ATOM 4349 N N . GLY B 1 125 ? 9.438 -7.695 -31.734 1 88.25 125 GLY B N 1
ATOM 4350 C CA . GLY B 1 125 ? 10.625 -7.273 -31.016 1 88.25 125 GLY B CA 1
ATOM 4351 C C . GLY B 1 125 ? 10.461 -5.926 -30.328 1 88.25 125 GLY B C 1
ATOM 4352 O O . GLY B 1 125 ? 11.445 -5.316 -29.906 1 88.25 125 GLY B O 1
ATOM 4353 N N . LEU B 1 126 ? 9.25 -5.473 -30.188 1 87.31 126 LEU B N 1
ATOM 4354 C CA . LEU B 1 126 ? 8.969 -4.18 -29.562 1 87.31 126 LEU B CA 1
ATOM 4355 C C . LEU B 1 126 ? 9.102 -4.258 -28.047 1 87.31 126 LEU B C 1
ATOM 4357 O O . LEU B 1 126 ? 8.898 -3.262 -27.359 1 87.31 126 LEU B O 1
ATOM 4361 N N . VAL B 1 127 ? 9.398 -5.41 -27.547 1 85.06 127 VAL B N 1
ATOM 4362 C CA . VAL B 1 127 ? 9.609 -5.586 -26.109 1 85.06 127 VAL B CA 1
ATOM 4363 C C . VAL B 1 127 ? 10.734 -4.668 -25.641 1 85.06 127 VAL B C 1
ATOM 4365 O O . VAL B 1 127 ? 10.664 -4.109 -24.531 1 85.06 127 VAL B O 1
ATOM 4368 N N . GLY B 1 128 ? 11.781 -4.539 -26.469 1 77.69 128 GLY B N 1
ATOM 4369 C CA . GLY B 1 128 ? 12.875 -3.645 -26.141 1 77.69 128 GLY B CA 1
ATOM 4370 C C . GLY B 1 128 ? 12.445 -2.197 -25.984 1 77.69 128 GLY B C 1
ATOM 4371 O O . GLY B 1 128 ? 12.898 -1.502 -25.078 1 77.69 128 GLY B O 1
ATOM 4372 N N . LEU B 1 129 ? 11.594 -1.777 -26.906 1 77.06 129 LEU B N 1
ATOM 4373 C CA . LEU B 1 129 ? 11.07 -0.417 -26.844 1 77.06 129 LEU B CA 1
ATOM 4374 C C . LEU B 1 129 ? 10.258 -0.208 -25.562 1 77.06 129 LEU B C 1
ATOM 4376 O O . LEU B 1 129 ? 10.336 0.852 -24.938 1 77.06 129 LEU B O 1
ATOM 4380 N N . LEU B 1 130 ? 9.547 -1.195 -25.219 1 76.44 130 LEU B N 1
ATOM 4381 C CA . LEU B 1 130 ? 8.773 -1.145 -23.969 1 76.44 130 LEU B CA 1
ATOM 4382 C C . LEU B 1 130 ? 9.695 -1 -22.766 1 76.44 130 LEU B C 1
ATOM 4384 O O . LEU B 1 130 ? 9.438 -0.186 -21.875 1 76.44 130 LEU B O 1
ATOM 4388 N N . MET B 1 131 ? 10.711 -1.706 -22.828 1 75.25 131 MET B N 1
ATOM 4389 C CA . MET B 1 131 ? 11.648 -1.717 -21.703 1 75.25 131 MET B CA 1
ATOM 4390 C C . MET B 1 131 ? 12.43 -0.411 -21.641 1 75.25 131 MET B C 1
ATOM 4392 O O . MET B 1 131 ? 12.906 -0.024 -20.578 1 75.25 131 MET B O 1
ATOM 4396 N N . SER B 1 132 ? 12.609 0.247 -22.812 1 76.31 132 SER B N 1
ATOM 4397 C CA . SER B 1 132 ? 13.375 1.49 -22.828 1 76.31 132 SER B CA 1
ATOM 4398 C C . SER B 1 132 ? 12.555 2.652 -22.281 1 76.31 132 SER B C 1
ATOM 4400 O O . SER B 1 132 ? 13.109 3.605 -21.734 1 76.31 132 SER B O 1
ATOM 4402 N N . ARG B 1 133 ? 11.273 2.545 -22.375 1 78.62 133 ARG B N 1
ATOM 4403 C CA . ARG B 1 133 ? 10.43 3.658 -21.953 1 78.62 133 ARG B CA 1
ATOM 4404 C C . ARG B 1 133 ? 9.812 3.383 -20.578 1 78.62 133 ARG B C 1
ATOM 4406 O O . ARG B 1 133 ? 9.367 4.305 -19.906 1 78.62 133 ARG B O 1
ATOM 4413 N N . ILE B 1 134 ? 9.773 2.191 -20.25 1 87.06 134 ILE B N 1
ATOM 4414 C CA . ILE B 1 134 ? 9.219 1.79 -18.969 1 87.06 134 ILE B CA 1
ATOM 4415 C C . ILE B 1 134 ? 10.352 1.576 -17.953 1 87.06 134 ILE B C 1
ATOM 4417 O O . ILE B 1 134 ? 11.023 0.541 -17.984 1 87.06 134 ILE B O 1
ATOM 4421 N N . GLY B 1 135 ? 10.68 2.582 -17.219 1 88.44 135 GLY B N 1
ATOM 4422 C CA . GLY B 1 135 ? 11.742 2.525 -16.234 1 88.44 135 GLY B CA 1
ATOM 4423 C C . GLY B 1 135 ? 11.273 2.012 -14.891 1 88.44 135 GLY B C 1
ATOM 4424 O O . GLY B 1 135 ? 10.125 1.611 -14.734 1 88.44 135 GLY B O 1
ATOM 4425 N N . PRO B 1 136 ? 12.164 1.954 -13.977 1 92.69 136 PRO B N 1
ATOM 4426 C CA . PRO B 1 136 ? 11.852 1.438 -12.641 1 92.69 136 PRO B CA 1
ATOM 4427 C C . PRO B 1 136 ? 10.734 2.219 -11.953 1 92.69 136 PRO B C 1
ATOM 4429 O O . PRO B 1 136 ? 9.969 1.649 -11.164 1 92.69 136 PRO B O 1
ATOM 4432 N N . LEU B 1 137 ? 10.562 3.488 -12.305 1 95.12 137 LEU B N 1
ATOM 4433 C CA . LEU B 1 137 ? 9.547 4.328 -11.672 1 95.12 137 LEU B CA 1
ATOM 4434 C C . LEU B 1 137 ? 8.156 3.984 -12.195 1 95.12 137 LEU B C 1
ATOM 4436 O O . LEU B 1 137 ? 7.148 4.391 -11.609 1 95.12 137 LEU B O 1
ATOM 4440 N N . THR B 1 138 ? 8.086 3.307 -13.281 1 93.81 138 THR B N 1
ATOM 4441 C CA . THR B 1 138 ? 6.824 2.783 -13.797 1 93.81 138 THR B CA 1
ATOM 4442 C C . THR B 1 138 ? 6.602 1.35 -13.32 1 93.81 138 THR B C 1
ATOM 4444 O O . THR B 1 138 ? 5.492 0.987 -12.922 1 93.81 138 THR B O 1
ATOM 4447 N N . ILE B 1 139 ? 7.613 0.551 -13.242 1 92.19 139 ILE B N 1
ATOM 4448 C CA . ILE B 1 139 ? 7.535 -0.873 -12.938 1 92.19 139 ILE B CA 1
ATOM 4449 C C . ILE B 1 139 ? 7.23 -1.064 -11.453 1 92.19 139 ILE B C 1
ATOM 4451 O O . ILE B 1 139 ? 6.367 -1.868 -11.094 1 92.19 139 ILE B O 1
ATOM 4455 N N . ALA B 1 140 ? 7.93 -0.319 -10.609 1 95.25 140 ALA B N 1
ATOM 4456 C CA . ALA B 1 140 ? 7.812 -0.499 -9.164 1 95.25 140 ALA B CA 1
ATOM 4457 C C . ALA B 1 140 ? 6.371 -0.307 -8.703 1 95.25 140 ALA B C 1
ATOM 4459 O O . ALA B 1 140 ? 5.793 -1.192 -8.062 1 95.25 140 ALA B O 1
ATOM 4460 N N . PRO B 1 141 ? 5.75 0.83 -9.078 1 96.94 141 PRO B N 1
ATOM 4461 C CA . PRO B 1 141 ? 4.363 0.97 -8.625 1 96.94 141 PRO B CA 1
ATOM 4462 C C . PRO B 1 141 ? 3.43 -0.059 -9.258 1 96.94 141 PRO B C 1
ATOM 4464 O O . PRO B 1 141 ? 2.5 -0.539 -8.609 1 96.94 141 PRO B O 1
ATOM 4467 N N . THR B 1 142 ? 3.643 -0.441 -10.477 1 94.38 142 THR B N 1
ATOM 4468 C CA . THR B 1 142 ? 2.781 -1.383 -11.188 1 94.38 142 THR B CA 1
ATOM 4469 C C . THR B 1 142 ? 2.818 -2.756 -10.516 1 94.38 142 THR B C 1
ATOM 4471 O O . THR B 1 142 ? 1.775 -3.305 -10.156 1 94.38 142 THR B O 1
ATOM 4474 N N . ILE B 1 143 ? 3.98 -3.324 -10.305 1 94 143 ILE B N 1
ATOM 4475 C CA . ILE B 1 143 ? 4.121 -4.672 -9.758 1 94 143 ILE B CA 1
ATOM 4476 C C . ILE B 1 143 ? 3.756 -4.672 -8.281 1 94 143 ILE B C 1
ATOM 4478 O O . ILE B 1 143 ? 3.172 -5.633 -7.777 1 94 143 ILE B O 1
ATOM 4482 N N . THR B 1 144 ? 4.094 -3.584 -7.562 1 97.31 144 THR B N 1
ATOM 4483 C CA . THR B 1 144 ? 3.68 -3.463 -6.168 1 97.31 144 THR B CA 1
ATOM 4484 C C . THR B 1 144 ? 2.168 -3.633 -6.035 1 97.31 144 THR B C 1
ATOM 4486 O O . THR B 1 144 ? 1.693 -4.336 -5.141 1 97.31 144 THR B O 1
ATOM 4489 N N . LEU B 1 145 ? 1.455 -3.07 -6.973 1 97.19 145 LEU B N 1
ATOM 4490 C CA . LEU B 1 145 ? -0 -3.074 -6.875 1 97.19 145 LEU B CA 1
ATOM 4491 C C . LEU B 1 145 ? -0.575 -4.387 -7.398 1 97.19 145 LEU B C 1
ATOM 4493 O O . LEU B 1 145 ? -1.755 -4.68 -7.188 1 97.19 145 LEU B O 1
ATOM 4497 N N . VAL B 1 146 ? 0.23 -5.215 -8.055 1 94.31 146 VAL B N 1
ATOM 4498 C CA . VAL B 1 146 ? -0.208 -6.574 -8.359 1 94.31 146 VAL B CA 1
ATOM 4499 C C . VAL B 1 146 ? -0.462 -7.332 -7.059 1 94.31 146 VAL B C 1
ATOM 4501 O O . VAL B 1 146 ? -1.47 -8.031 -6.926 1 94.31 146 VAL B O 1
ATOM 4504 N N . GLY B 1 147 ? 0.427 -7.176 -6.141 1 95.44 147 GLY B N 1
ATOM 4505 C CA . GLY B 1 147 ? 0.28 -7.828 -4.848 1 95.44 147 GLY B CA 1
ATOM 4506 C C . GLY B 1 147 ? -0.624 -7.066 -3.896 1 95.44 147 GLY B C 1
ATOM 4507 O O . GLY B 1 147 ? -1.635 -7.602 -3.434 1 95.44 147 GLY B O 1
ATOM 4508 N N . LEU B 1 148 ? -0.321 -5.785 -3.719 1 97 148 LEU B N 1
ATOM 4509 C CA . LEU B 1 148 ? -1.014 -4.961 -2.732 1 97 148 LEU B CA 1
ATOM 4510 C C . LEU B 1 148 ? -2.484 -4.797 -3.1 1 97 148 LEU B C 1
ATOM 4512 O O . LEU B 1 148 ? -3.332 -4.625 -2.221 1 97 148 LEU B O 1
ATOM 4516 N N . GLY B 1 149 ? -2.791 -4.891 -4.32 1 95.31 149 GLY B N 1
ATOM 4517 C CA . GLY B 1 149 ? -4.164 -4.727 -4.773 1 95.31 149 GLY B CA 1
ATOM 4518 C C . GLY B 1 149 ? -5.07 -5.871 -4.352 1 95.31 149 GLY B C 1
ATOM 4519 O O . GLY B 1 149 ? -6.293 -5.758 -4.426 1 95.31 149 GLY B O 1
ATOM 4520 N N . LEU B 1 150 ? -4.492 -6.941 -3.838 1 95.31 150 LEU B N 1
ATOM 4521 C CA . LEU B 1 150 ? -5.266 -8.125 -3.469 1 95.31 150 LEU B CA 1
ATOM 4522 C C . LEU B 1 150 ? -5.434 -8.211 -1.957 1 95.31 150 LEU B C 1
ATOM 4524 O O . LEU B 1 150 ? -5.746 -9.281 -1.424 1 95.31 150 LEU B O 1
ATOM 4528 N N . PHE B 1 151 ? -5.211 -7.102 -1.25 1 96.69 151 PHE B N 1
ATOM 4529 C CA . PHE B 1 151 ? -5.32 -7.109 0.204 1 96.69 151 PHE B CA 1
ATOM 4530 C C . PHE B 1 151 ? -6.746 -7.434 0.637 1 96.69 151 PHE B C 1
ATOM 4532 O O . PHE B 1 151 ? -6.957 -8.039 1.692 1 96.69 151 PHE B O 1
ATOM 4539 N N . GLY B 1 152 ? -7.785 -7.059 -0.129 1 95.12 152 GLY B N 1
ATOM 4540 C CA . GLY B 1 152 ? -9.172 -7.34 0.191 1 95.12 152 GLY B CA 1
ATOM 4541 C C . GLY B 1 152 ? -9.492 -8.82 0.225 1 95.12 152 GLY B C 1
ATOM 4542 O O . GLY B 1 152 ? -9.812 -9.367 1.281 1 95.12 152 GLY B O 1
ATOM 4543 N N . PRO B 1 153 ? -9.312 -9.461 -0.964 1 94.56 153 PRO B N 1
ATOM 4544 C CA . PRO B 1 153 ? -9.562 -10.906 -1.018 1 94.56 153 PRO B CA 1
ATOM 4545 C C . PRO B 1 153 ? -8.727 -11.688 -0.006 1 94.56 153 PRO B C 1
ATOM 4547 O O . PRO B 1 153 ? -9.219 -12.633 0.608 1 94.56 153 PRO B O 1
ATOM 4550 N N . ALA B 1 154 ? -7.453 -11.359 0.148 1 97.06 154 ALA B N 1
ATOM 4551 C CA . ALA B 1 154 ? -6.605 -12.039 1.123 1 97.06 154 ALA B CA 1
ATOM 4552 C C . ALA B 1 154 ? -7.164 -11.883 2.535 1 97.06 154 ALA B C 1
ATOM 4554 O O . ALA B 1 154 ? -7.188 -12.844 3.307 1 97.06 154 ALA B O 1
ATOM 4555 N N . GLY B 1 155 ? -7.605 -10.688 2.879 1 96.5 155 GLY B N 1
ATOM 4556 C CA . GLY B 1 155 ? -8.195 -10.438 4.188 1 96.5 155 GLY B CA 1
ATOM 4557 C C . GLY B 1 155 ? -9.492 -11.195 4.41 1 96.5 155 GLY B C 1
ATOM 4558 O O . GLY B 1 155 ? -9.758 -11.664 5.52 1 96.5 155 GLY B O 1
ATOM 4559 N N . ASP B 1 156 ? -10.281 -11.305 3.352 1 95.62 156 ASP B N 1
ATOM 4560 C CA . ASP B 1 156 ? -11.555 -12.016 3.445 1 95.62 156 ASP B CA 1
ATOM 4561 C C . ASP B 1 156 ? -11.328 -13.492 3.775 1 95.62 156 ASP B C 1
ATOM 4563 O O . ASP B 1 156 ? -12.062 -14.078 4.574 1 95.62 156 ASP B O 1
ATOM 4567 N N . PHE B 1 157 ? -10.32 -14.062 3.143 1 96.81 157 PHE B N 1
ATOM 4568 C CA . PHE B 1 157 ? -10 -15.461 3.408 1 96.81 157 PHE B CA 1
ATOM 4569 C C . PHE B 1 157 ? -9.375 -15.617 4.793 1 96.81 157 PHE B C 1
ATOM 4571 O O . PHE B 1 157 ? -9.797 -16.484 5.566 1 96.81 157 PHE B O 1
ATOM 4578 N N . ALA B 1 158 ? -8.438 -14.766 5.125 1 97.69 158 ALA B N 1
ATOM 4579 C CA . ALA B 1 158 ? -7.727 -14.859 6.398 1 97.69 158 ALA B CA 1
ATOM 4580 C C . ALA B 1 158 ? -8.664 -14.586 7.566 1 97.69 158 ALA B C 1
ATOM 4582 O O . ALA B 1 158 ? -8.523 -15.18 8.641 1 97.69 158 ALA B O 1
ATOM 4583 N N . GLY B 1 159 ? -9.609 -13.742 7.375 1 96.06 159 GLY B N 1
ATOM 4584 C CA . GLY B 1 159 ? -10.5 -13.281 8.422 1 96.06 159 GLY B CA 1
ATOM 4585 C C . GLY B 1 159 ? -11.539 -14.305 8.82 1 96.06 159 GLY B C 1
ATOM 4586 O O . GLY B 1 159 ? -12.25 -14.125 9.812 1 96.06 159 GLY B O 1
ATOM 4587 N N . LYS B 1 160 ? -11.617 -15.391 8.031 1 95.38 160 LYS B N 1
ATOM 4588 C CA . LYS B 1 160 ? -12.531 -16.453 8.43 1 95.38 160 LYS B CA 1
ATOM 4589 C C . LYS B 1 160 ? -12.078 -17.094 9.742 1 95.38 160 LYS B C 1
ATOM 4591 O O . LYS B 1 160 ? -12.891 -17.688 10.461 1 95.38 160 LYS B O 1
ATOM 4596 N N . HIS B 1 161 ? -10.844 -17.094 10.047 1 96.25 161 HIS B N 1
ATOM 4597 C CA . HIS B 1 161 ? -10.25 -17.453 11.336 1 96.25 161 HIS B CA 1
ATOM 4598 C C . HIS B 1 161 ? -8.805 -16.984 11.43 1 96.25 161 HIS B C 1
ATOM 4600 O O . HIS B 1 161 ? -7.883 -17.719 11.07 1 96.25 161 HIS B O 1
ATOM 4606 N N . TRP B 1 162 ? -8.555 -15.898 12.094 1 95.81 162 TRP B N 1
ATOM 4607 C CA . TRP B 1 162 ? -7.25 -15.25 12.102 1 95.81 162 TRP B CA 1
ATOM 4608 C C . TRP B 1 162 ? -6.219 -16.109 12.828 1 95.81 162 TRP B C 1
ATOM 4610 O O . TRP B 1 162 ? -5.039 -16.109 12.477 1 95.81 162 TRP B O 1
ATOM 4620 N N . GLY B 1 163 ? -6.633 -16.828 13.859 1 96.12 163 GLY B N 1
ATOM 4621 C CA . GLY B 1 163 ? -5.707 -17.703 14.555 1 96.12 163 GLY B CA 1
ATOM 4622 C C . GLY B 1 163 ? -5.031 -18.703 13.633 1 96.12 163 GLY B C 1
ATOM 4623 O O . GLY B 1 163 ? -3.807 -18.859 13.664 1 96.12 163 GLY B O 1
ATOM 4624 N N . ILE B 1 164 ? -5.852 -19.391 12.82 1 97.75 164 ILE B N 1
ATOM 4625 C CA . ILE B 1 164 ? -5.336 -20.375 11.875 1 97.75 164 ILE B CA 1
ATOM 4626 C C . ILE B 1 164 ? -4.504 -19.672 10.805 1 97.75 164 ILE B C 1
ATOM 4628 O O . ILE B 1 164 ? -3.473 -20.203 10.375 1 97.75 164 ILE B O 1
ATOM 4632 N N . SER B 1 165 ? -4.996 -18.531 10.344 1 98.38 165 SER B N 1
ATOM 4633 C CA . SER B 1 165 ? -4.258 -17.781 9.328 1 98.38 165 SER B CA 1
ATOM 4634 C C . SER B 1 165 ? -2.877 -17.391 9.844 1 98.38 165 SER B C 1
ATOM 4636 O O . SER B 1 165 ? -1.882 -17.516 9.125 1 98.38 165 SER B O 1
ATOM 4638 N N . PHE B 1 166 ? -2.787 -16.906 11.078 1 98.12 166 PHE B N 1
ATOM 4639 C CA . PHE B 1 166 ? -1.511 -16.516 11.664 1 98.12 166 PHE B CA 1
ATOM 4640 C C . PHE B 1 166 ? -0.592 -17.719 11.82 1 98.12 166 PHE B C 1
ATOM 4642 O O . PHE B 1 166 ? 0.626 -17.594 11.664 1 98.12 166 PHE B O 1
ATOM 4649 N N . LEU B 1 167 ? -1.153 -18.812 12.18 1 98.25 167 LEU B N 1
ATOM 4650 C CA . LEU B 1 167 ? -0.36 -20.031 12.25 1 98.25 167 LEU B CA 1
ATOM 4651 C C . LEU B 1 167 ? 0.263 -20.359 10.898 1 98.25 167 LEU B C 1
ATOM 4653 O O . LEU B 1 167 ? 1.453 -20.672 10.82 1 98.25 167 LEU B O 1
ATOM 4657 N N . THR B 1 168 ? -0.583 -20.328 9.883 1 98.19 168 THR B N 1
ATOM 4658 C CA . THR B 1 168 ? -0.097 -20.609 8.539 1 98.19 168 THR B CA 1
ATOM 4659 C C . THR B 1 168 ? 1.017 -19.641 8.148 1 98.19 168 THR B C 1
ATOM 4661 O O . THR B 1 168 ? 2.051 -20.047 7.625 1 98.19 168 THR B O 1
ATOM 4664 N N . MET B 1 169 ? 0.794 -18.328 8.406 1 98.44 169 MET B N 1
ATOM 4665 C CA . MET B 1 169 ? 1.811 -17.328 8.133 1 98.44 169 MET B CA 1
ATOM 4666 C C . MET B 1 169 ? 3.104 -17.625 8.875 1 98.44 169 MET B C 1
ATOM 4668 O O . MET B 1 169 ? 4.188 -17.594 8.297 1 98.44 169 MET B O 1
ATOM 4672 N N . PHE B 1 170 ? 2.943 -17.906 10.117 1 98.06 170 PHE B N 1
ATOM 4673 C CA . PHE B 1 170 ? 4.09 -18.203 10.969 1 98.06 170 PHE B CA 1
ATOM 4674 C C . PHE B 1 170 ? 4.879 -19.375 10.422 1 98.06 170 PHE B C 1
ATOM 4676 O O . PHE B 1 170 ? 6.105 -19.328 10.352 1 98.06 170 PHE B O 1
ATOM 4683 N N . LEU B 1 171 ? 4.219 -20.422 10.016 1 97.69 171 LEU B N 1
ATOM 4684 C CA . LEU B 1 171 ? 4.875 -21.625 9.508 1 97.69 171 LEU B CA 1
ATOM 4685 C C . LEU B 1 171 ? 5.605 -21.328 8.203 1 97.69 171 LEU B C 1
ATOM 4687 O O . LEU B 1 171 ? 6.719 -21.812 7.984 1 97.69 171 LEU B O 1
ATOM 4691 N N . ILE B 1 172 ? 4.977 -20.594 7.32 1 96.62 172 ILE B N 1
ATOM 4692 C CA . ILE B 1 172 ? 5.629 -20.25 6.062 1 96.62 172 ILE B CA 1
ATOM 4693 C C . ILE B 1 172 ? 6.918 -19.469 6.344 1 96.62 172 ILE B C 1
ATOM 4695 O O . ILE B 1 172 ? 7.969 -19.781 5.773 1 96.62 172 ILE B O 1
ATOM 4699 N N . ILE B 1 173 ? 6.816 -18.5 7.238 1 96.44 173 ILE B N 1
ATOM 4700 C CA . ILE B 1 173 ? 7.973 -17.672 7.57 1 96.44 173 ILE B CA 1
ATOM 4701 C C . ILE B 1 173 ? 9.031 -18.516 8.273 1 96.44 173 ILE B C 1
ATOM 4703 O O . ILE B 1 173 ? 10.219 -18.406 7.977 1 96.44 173 ILE B O 1
ATOM 4707 N N . LEU B 1 174 ? 8.578 -19.344 9.172 1 96 174 LEU B N 1
ATOM 4708 C CA . LEU B 1 174 ? 9.492 -20.219 9.898 1 96 174 LEU B CA 1
ATOM 4709 C C . LEU B 1 174 ? 10.258 -21.125 8.93 1 96 174 LEU B C 1
ATOM 4711 O O . LEU B 1 174 ? 11.484 -21.219 9.008 1 96 174 LEU B O 1
ATOM 4715 N N . PHE B 1 175 ? 9.586 -21.734 8 1 94.88 175 PHE B N 1
ATOM 4716 C CA . PHE B 1 175 ? 10.195 -22.703 7.094 1 94.88 175 PHE B CA 1
ATOM 4717 C C . PHE B 1 175 ? 11.055 -21.984 6.051 1 94.88 175 PHE B C 1
ATOM 4719 O O . PHE B 1 175 ? 12.109 -22.5 5.664 1 94.88 175 PHE B O 1
ATOM 4726 N N . SER B 1 176 ? 10.641 -20.875 5.617 1 91.75 176 SER B N 1
ATOM 4727 C CA . SER B 1 176 ? 11.336 -20.203 4.523 1 91.75 176 SER B CA 1
ATOM 4728 C C . SER B 1 176 ? 12.539 -19.406 5.035 1 91.75 176 SER B C 1
ATOM 4730 O O . SER B 1 176 ? 13.523 -19.234 4.316 1 91.75 176 SER B O 1
ATOM 4732 N N . GLN B 1 177 ? 12.492 -18.938 6.324 1 90.19 177 GLN B N 1
ATOM 4733 C CA . GLN B 1 177 ? 13.516 -17.984 6.738 1 90.19 177 GLN B CA 1
ATOM 4734 C C . GLN B 1 177 ? 14.289 -18.5 7.949 1 90.19 177 GLN B C 1
ATOM 4736 O O . GLN B 1 177 ? 15.461 -18.172 8.125 1 90.19 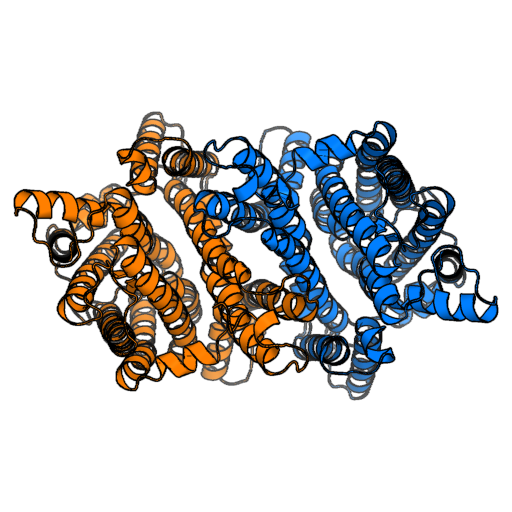177 GLN B O 1
ATOM 4741 N N . HIS B 1 178 ? 13.664 -19.172 8.797 1 89.75 178 HIS B N 1
ATOM 4742 C CA . HIS B 1 178 ? 14.289 -19.484 10.078 1 89.75 178 HIS B CA 1
ATOM 4743 C C . HIS B 1 178 ? 15 -20.844 10.023 1 89.75 178 HIS B C 1
ATOM 4745 O O . HIS B 1 178 ? 16.031 -21.031 10.672 1 89.75 178 HIS B O 1
ATOM 4751 N N . LEU B 1 179 ? 14.406 -21.703 9.258 1 87 179 LEU B N 1
ATOM 4752 C CA . LEU B 1 179 ? 15 -23.031 9.203 1 87 179 LEU B CA 1
ATOM 4753 C C . LEU B 1 179 ? 15.977 -23.141 8.039 1 87 179 LEU B C 1
ATOM 4755 O O . LEU B 1 179 ? 15.711 -22.625 6.949 1 87 179 LEU B O 1
ATOM 4759 N N . ARG B 1 180 ? 17.172 -23.797 8.312 1 82.19 180 ARG B N 1
ATOM 4760 C CA . ARG B 1 180 ? 18.297 -23.766 7.375 1 82.19 180 ARG B CA 1
ATOM 4761 C C . ARG B 1 180 ? 18.297 -25.016 6.504 1 82.19 180 ARG B C 1
ATOM 4763 O O . ARG B 1 180 ? 18.953 -25.047 5.457 1 82.19 180 ARG B O 1
ATOM 4770 N N . ASP B 1 181 ? 17.391 -25.859 6.793 1 86.94 181 ASP B N 1
ATOM 4771 C CA . ASP B 1 181 ? 17.391 -27.094 6.012 1 86.94 181 ASP B CA 1
ATOM 4772 C C . ASP B 1 181 ? 16.812 -26.859 4.617 1 86.94 181 ASP B C 1
ATOM 4774 O O . ASP B 1 181 ? 15.867 -26.078 4.449 1 86.94 181 ASP B O 1
ATOM 4778 N N . VAL B 1 182 ? 17.312 -27.609 3.678 1 85.38 182 VAL B N 1
ATOM 4779 C CA . VAL B 1 182 ? 17.016 -27.422 2.262 1 85.38 182 VAL B CA 1
ATOM 4780 C C . VAL B 1 182 ? 15.547 -27.734 2.002 1 85.38 182 VAL B C 1
ATOM 4782 O O . VAL B 1 182 ? 14.891 -27.062 1.204 1 85.38 182 VAL B O 1
ATOM 4785 N N . VAL B 1 183 ? 15.086 -28.734 2.66 1 86 183 VAL B N 1
ATOM 4786 C CA . VAL B 1 183 ? 13.711 -29.172 2.434 1 86 183 VAL B CA 1
ATOM 4787 C C . VAL B 1 183 ? 12.742 -28.047 2.822 1 86 183 VAL B C 1
ATOM 4789 O O . VAL B 1 183 ? 11.781 -27.781 2.104 1 86 183 VAL B O 1
ATOM 4792 N N . PHE B 1 184 ? 13.023 -27.375 3.883 1 88.12 184 PHE B N 1
ATOM 4793 C CA . PHE B 1 184 ? 12.133 -26.312 4.363 1 88.12 184 PHE B CA 1
ATOM 4794 C C . PHE B 1 184 ? 12.227 -25.078 3.471 1 88.12 184 PHE B C 1
ATOM 4796 O O . PHE B 1 184 ? 11.227 -24.406 3.23 1 88.12 184 PHE B O 1
ATOM 4803 N N . ARG B 1 185 ? 13.383 -24.906 2.943 1 85.94 185 ARG B N 1
ATOM 4804 C CA . ARG B 1 185 ? 13.57 -23.734 2.086 1 85.94 185 ARG B CA 1
ATOM 4805 C C . ARG B 1 185 ? 12.945 -23.969 0.713 1 85.94 185 ARG B C 1
ATOM 4807 O O . ARG B 1 185 ? 12.531 -23.016 0.051 1 85.94 185 ARG B O 1
ATOM 4814 N N . LEU B 1 186 ? 12.82 -25.203 0.367 1 84.88 186 LEU B N 1
ATOM 4815 C CA . LEU B 1 186 ? 12.312 -25.531 -0.958 1 84.88 186 LEU B CA 1
ATOM 4816 C C . LEU B 1 186 ? 10.789 -25.594 -0.95 1 84.88 186 LEU B C 1
ATOM 4818 O O . LEU B 1 186 ? 10.141 -25.281 -1.952 1 84.88 186 LEU B O 1
ATOM 4822 N N . PHE B 1 187 ? 10.188 -26.016 0.179 1 90.88 187 PHE B N 1
ATOM 4823 C CA . PHE B 1 187 ? 8.75 -26.266 0.217 1 90.88 187 PHE B CA 1
ATOM 4824 C C . PHE B 1 187 ? 8.102 -25.547 1.385 1 90.88 187 PHE B C 1
ATOM 4826 O O . PHE B 1 187 ? 7.324 -26.125 2.137 1 90.88 187 PHE B O 1
ATOM 4833 N N . PRO B 1 188 ? 8.414 -24.281 1.494 1 91.38 188 PRO B N 1
ATOM 4834 C CA . PRO B 1 188 ? 7.887 -23.625 2.695 1 91.38 188 PRO B CA 1
ATOM 4835 C C . PRO B 1 188 ? 6.363 -23.516 2.676 1 91.38 188 PRO B C 1
ATOM 4837 O O . PRO B 1 188 ? 5.707 -23.75 3.693 1 91.38 188 PRO B O 1
ATOM 4840 N N . VAL B 1 189 ? 5.828 -23.234 1.569 1 92.56 189 VAL B N 1
ATOM 4841 C CA . VAL B 1 189 ? 4.402 -22.938 1.477 1 92.56 189 VAL B CA 1
ATOM 4842 C C . VAL B 1 189 ? 3.598 -24.219 1.587 1 92.56 189 VAL B C 1
ATOM 4844 O O . VAL B 1 189 ? 2.666 -24.312 2.391 1 92.56 189 VAL B O 1
ATOM 4847 N N . ILE B 1 190 ? 3.93 -25.25 0.831 1 93.06 190 ILE B N 1
ATOM 4848 C CA . ILE B 1 190 ? 3.146 -26.469 0.823 1 93.06 190 ILE B CA 1
ATOM 4849 C C . ILE B 1 190 ? 3.244 -27.156 2.188 1 93.06 190 ILE B C 1
ATOM 4851 O O . ILE B 1 190 ? 2.26 -27.703 2.682 1 93.06 190 ILE B O 1
ATOM 4855 N N . LEU B 1 191 ? 4.422 -27.141 2.789 1 94.69 191 LEU B N 1
ATOM 4856 C CA . LEU B 1 191 ? 4.582 -27.719 4.117 1 94.69 191 LEU B CA 1
ATOM 4857 C C . LEU B 1 191 ? 3.721 -27 5.141 1 94.69 191 LEU B C 1
ATOM 4859 O O . LEU B 1 191 ? 3.074 -27.625 5.977 1 94.69 191 LEU B O 1
ATOM 4863 N N . ALA B 1 192 ? 3.754 -25.672 5.039 1 97 192 ALA B N 1
ATOM 4864 C CA . ALA B 1 192 ? 2.941 -24.875 5.953 1 97 192 ALA B CA 1
ATOM 4865 C C . ALA B 1 192 ? 1.457 -25.172 5.773 1 97 192 ALA B C 1
ATOM 4867 O O . ALA B 1 192 ? 0.728 -25.344 6.754 1 97 192 ALA B O 1
ATOM 4868 N N . VAL B 1 193 ? 1.009 -25.266 4.578 1 96 193 VAL B N 1
ATOM 4869 C CA . VAL B 1 193 ? -0.394 -25.516 4.266 1 96 193 VAL B CA 1
ATOM 4870 C C . VAL B 1 193 ? -0.795 -26.891 4.762 1 96 193 VAL B C 1
ATOM 4872 O O . VAL B 1 193 ? -1.85 -27.062 5.379 1 96 193 VAL B O 1
ATOM 4875 N N . LEU B 1 194 ? 0.05 -27.875 4.547 1 95.88 194 LEU B N 1
ATOM 4876 C CA . LEU B 1 194 ? -0.249 -29.234 4.965 1 95.88 194 LEU B CA 1
ATOM 4877 C C . LEU B 1 194 ? -0.366 -29.328 6.484 1 95.88 194 LEU B C 1
ATOM 4879 O O . LEU B 1 194 ? -1.298 -29.938 7.004 1 95.88 194 LEU B O 1
ATOM 4883 N N . ILE B 1 195 ? 0.561 -28.719 7.172 1 97.38 195 ILE B N 1
ATOM 4884 C CA . ILE B 1 195 ? 0.563 -28.766 8.633 1 97.38 195 ILE B CA 1
ATOM 4885 C C . ILE B 1 195 ? -0.655 -28.031 9.172 1 97.38 195 ILE B C 1
ATOM 4887 O O . ILE B 1 195 ? -1.341 -28.516 10.07 1 97.38 195 ILE B O 1
ATOM 4891 N N . ALA B 1 196 ? -0.911 -26.859 8.641 1 97.94 196 ALA B N 1
ATOM 4892 C CA . ALA B 1 196 ? -2.07 -26.094 9.086 1 97.94 196 ALA B CA 1
ATOM 4893 C C . ALA B 1 196 ? -3.371 -26.828 8.75 1 97.94 196 ALA B C 1
ATOM 4895 O O . ALA B 1 196 ? -4.324 -26.781 9.531 1 97.94 196 ALA B O 1
ATOM 4896 N N . TRP B 1 197 ? -3.414 -27.422 7.586 1 96.12 197 TRP B N 1
ATOM 4897 C CA . TRP B 1 197 ? -4.566 -28.203 7.152 1 96.12 197 TRP B CA 1
ATOM 4898 C C . TRP B 1 197 ? -4.809 -29.375 8.094 1 96.12 197 TRP B C 1
ATOM 4900 O O . TRP B 1 197 ? -5.941 -29.625 8.523 1 96.12 197 TRP B O 1
ATOM 4910 N N . MET B 1 198 ? -3.766 -30.062 8.445 1 97.06 198 MET B N 1
ATOM 4911 C CA . MET B 1 198 ? -3.863 -31.172 9.383 1 97.06 198 MET B CA 1
ATOM 4912 C C . MET B 1 198 ? -4.32 -30.688 10.758 1 97.06 198 MET B C 1
ATOM 4914 O O . MET B 1 198 ? -5.141 -31.344 11.406 1 97.06 198 MET B O 1
ATOM 4918 N N . PHE B 1 199 ? -3.756 -29.609 11.148 1 97.75 199 PHE B N 1
ATOM 4919 C CA . PHE B 1 199 ? -4.145 -29.031 12.43 1 97.75 199 PHE B CA 1
ATOM 4920 C C . PHE B 1 199 ? -5.629 -28.688 12.445 1 97.75 199 PHE B C 1
ATOM 4922 O O . PHE B 1 199 ? -6.316 -28.922 13.438 1 97.75 199 PHE B O 1
ATOM 4929 N N . CYS B 1 200 ? -6.109 -28.125 11.375 1 96.81 200 CYS B N 1
ATOM 4930 C CA . CYS B 1 200 ? -7.535 -27.844 11.242 1 96.81 200 CYS B CA 1
ATOM 4931 C C . CYS B 1 200 ? -8.352 -29.141 11.328 1 96.81 200 CYS B C 1
ATOM 4933 O O . CYS B 1 200 ? -9.438 -29.141 11.898 1 96.81 200 CYS B O 1
ATOM 4935 N N . GLY B 1 201 ? -7.848 -30.188 10.727 1 95.62 201 GLY B N 1
ATOM 4936 C CA . GLY B 1 201 ? -8.5 -31.484 10.828 1 95.62 201 GLY B CA 1
ATOM 4937 C C . GLY B 1 201 ? -8.633 -31.969 12.258 1 95.62 201 GLY B C 1
ATOM 4938 O O . GLY B 1 201 ? -9.688 -32.469 12.664 1 95.62 201 GLY B O 1
ATOM 4939 N N . PHE B 1 202 ? -7.531 -31.828 12.992 1 97 202 PHE B N 1
ATOM 4940 C CA . PHE B 1 202 ? -7.531 -32.219 14.398 1 97 202 PHE B CA 1
ATOM 4941 C C . PHE B 1 202 ? -8.539 -31.391 15.195 1 97 202 PHE B C 1
ATOM 4943 O O . PHE B 1 202 ? -9.281 -31.938 16.016 1 97 202 PHE B O 1
ATOM 4950 N N . LEU B 1 203 ? -8.555 -30.109 14.961 1 96.56 203 LEU B N 1
ATOM 4951 C CA . LEU B 1 203 ? -9.469 -29.234 15.68 1 96.56 203 LEU B CA 1
ATOM 4952 C C . LEU B 1 203 ? -10.914 -29.516 15.297 1 96.56 203 LEU B C 1
ATOM 4954 O O . LEU B 1 203 ? -11.82 -29.391 16.125 1 96.56 203 LEU B O 1
ATOM 4958 N N . THR B 1 204 ? -11.125 -29.766 14.047 1 95.38 204 THR B N 1
ATOM 4959 C CA . THR B 1 204 ? -12.469 -30.125 13.586 1 95.38 204 THR B CA 1
ATOM 4960 C C . THR B 1 204 ? -12.953 -31.391 14.273 1 95.38 204 THR B C 1
ATOM 4962 O O . THR B 1 204 ? -14.094 -31.438 14.758 1 95.38 204 THR B O 1
ATOM 4965 N N . ALA B 1 205 ? -12.117 -32.375 14.375 1 94.62 205 ALA B N 1
ATOM 4966 C CA . ALA B 1 205 ? -12.461 -33.656 15.023 1 94.62 205 ALA B CA 1
ATOM 4967 C C . ALA B 1 205 ? -12.703 -33.469 16.516 1 94.62 205 ALA B C 1
ATOM 4969 O O . ALA B 1 205 ? -13.539 -34.156 17.109 1 94.62 205 ALA B O 1
ATOM 4970 N N . ALA B 1 206 ? -12.039 -32.5 17.094 1 95.69 206 ALA B N 1
ATOM 4971 C CA . ALA B 1 206 ? -12.164 -32.219 18.531 1 95.69 206 ALA B CA 1
ATOM 4972 C C . ALA B 1 206 ? -13.375 -31.344 18.812 1 95.69 206 ALA B C 1
ATOM 4974 O O . ALA B 1 206 ? -13.719 -31.109 19.969 1 95.69 206 ALA B O 1
ATOM 4975 N N . GLY B 1 207 ? -14.047 -30.797 17.828 1 92.69 207 GLY B N 1
ATOM 4976 C CA . GLY B 1 207 ? -15.242 -29.984 18 1 92.69 207 GLY B CA 1
ATOM 4977 C C . GLY B 1 207 ? -14.945 -28.547 18.359 1 92.69 207 GLY B C 1
ATOM 4978 O O . GLY B 1 207 ? -15.773 -27.859 18.969 1 92.69 207 GLY B O 1
ATOM 4979 N N . ALA B 1 208 ? -13.789 -28.109 18 1 92.12 208 ALA B N 1
ATOM 4980 C CA . ALA B 1 208 ? -13.336 -26.781 18.406 1 92.12 208 ALA B CA 1
ATOM 4981 C C . ALA B 1 208 ? -13.984 -25.688 17.562 1 92.12 208 ALA B C 1
ATOM 4983 O O . ALA B 1 208 ? -14.102 -24.547 18 1 92.12 208 ALA B O 1
ATOM 4984 N N . PHE B 1 209 ? -14.5 -25.984 16.359 1 93.56 209 PHE B N 1
ATOM 4985 C CA . PHE B 1 209 ? -15.047 -25 15.438 1 93.56 209 PHE B CA 1
ATOM 4986 C C . PHE B 1 209 ? -16.578 -25.031 15.445 1 93.56 209 PHE B C 1
ATOM 4988 O O . PHE B 1 209 ? -17.172 -26.078 15.703 1 93.56 209 PHE B O 1
ATOM 4995 N N . PRO B 1 210 ? -17.141 -23.906 15.188 1 91.19 210 PRO B N 1
ATOM 4996 C CA . PRO B 1 210 ? -18.594 -23.844 15.234 1 91.19 210 PRO B CA 1
ATOM 4997 C C . PRO B 1 210 ? -19.25 -24.625 14.094 1 91.19 210 PRO B C 1
ATOM 4999 O O . PRO B 1 210 ? -18.625 -24.844 13.055 1 91.19 210 PRO B O 1
ATOM 5002 N N . ALA B 1 211 ? -20.547 -24.875 14.258 1 87.88 211 ALA B N 1
ATOM 5003 C CA . ALA B 1 211 ? -21.281 -25.703 13.305 1 87.88 211 ALA B CA 1
ATOM 5004 C C . ALA B 1 211 ? -22.047 -24.844 12.312 1 87.88 211 ALA B C 1
ATOM 5006 O O . ALA B 1 211 ? -22.422 -25.297 11.227 1 87.88 211 ALA B O 1
ATOM 5007 N N . SER B 1 212 ? -22.172 -23.562 12.656 1 88.31 212 SER B N 1
ATOM 5008 C CA . SER B 1 212 ? -22.953 -22.688 11.789 1 88.31 212 SER B CA 1
ATOM 5009 C C . SER B 1 212 ? -22.047 -21.891 10.852 1 88.31 212 SER B C 1
ATOM 5011 O O . SER B 1 212 ? -21 -21.391 11.258 1 88.31 212 SER B O 1
ATOM 5013 N N . SER B 1 213 ? -22.516 -21.766 9.547 1 86.5 213 SER B N 1
ATOM 5014 C CA . SER B 1 213 ? -21.734 -21.109 8.5 1 86.5 213 SER B CA 1
ATOM 5015 C C . SER B 1 213 ? -21.625 -19.609 8.75 1 86.5 213 SER B C 1
ATOM 5017 O O . SER B 1 213 ? -20.734 -18.938 8.195 1 86.5 213 SER B O 1
ATOM 5019 N N . GLN B 1 214 ? -22.422 -19.062 9.617 1 84.75 214 GLN B N 1
ATOM 5020 C CA . GLN B 1 214 ? -22.422 -17.625 9.875 1 84.75 214 GLN B CA 1
ATOM 5021 C C . GLN B 1 214 ? -21.484 -17.266 11.016 1 84.75 214 GLN B C 1
ATOM 5023 O O . GLN B 1 214 ? -21.203 -16.078 11.242 1 84.75 214 GLN B O 1
ATOM 5028 N N . GLN B 1 215 ? -20.969 -18.234 11.578 1 87.44 215 GLN B N 1
ATOM 5029 C CA . GLN B 1 215 ? -20.125 -18 12.75 1 87.44 215 GLN B CA 1
ATOM 5030 C C . GLN B 1 215 ? -18.656 -17.969 12.367 1 87.44 215 GLN B C 1
ATOM 5032 O O . GLN B 1 215 ? -18.219 -18.656 11.445 1 87.44 215 GLN B O 1
ATOM 5037 N N . TYR B 1 216 ? -17.922 -17.172 13.125 1 89.81 216 TYR B N 1
ATOM 5038 C CA . TYR B 1 216 ? -16.484 -17.047 12.969 1 89.81 216 TYR B CA 1
ATOM 5039 C C . TYR B 1 216 ? -15.789 -18.391 13.234 1 89.81 216 TYR B C 1
ATOM 5041 O O . TYR B 1 216 ? -16.016 -19.016 14.273 1 89.81 216 TYR B O 1
ATOM 5049 N N . GLY B 1 217 ? -15.055 -18.922 12.219 1 91.56 217 GLY B N 1
ATOM 5050 C CA . GLY B 1 217 ? -14.297 -20.156 12.414 1 91.56 217 GLY B CA 1
ATOM 5051 C C . GLY B 1 217 ? -14.891 -21.344 11.68 1 91.56 217 GLY B C 1
ATOM 5052 O O . GLY B 1 217 ? -14.242 -22.375 11.547 1 91.56 217 GLY B O 1
ATOM 5053 N N . TYR B 1 218 ? -16.109 -21.172 11.156 1 91.44 218 TYR B N 1
ATOM 5054 C CA . TYR B 1 218 ? -16.781 -22.266 10.469 1 91.44 218 TYR B CA 1
ATOM 5055 C C . TYR B 1 218 ? -15.953 -22.75 9.281 1 91.44 218 TYR B C 1
ATOM 5057 O O . TYR B 1 218 ? -15.789 -23.953 9.07 1 91.44 218 TYR B O 1
ATOM 5065 N N . PHE B 1 219 ? -15.398 -21.859 8.539 1 91.94 219 PHE B N 1
ATOM 5066 C CA . PHE B 1 219 ? -14.734 -22.188 7.277 1 91.94 219 PHE B CA 1
ATOM 5067 C C . PHE B 1 219 ? -13.32 -22.688 7.523 1 91.94 219 PHE B C 1
ATOM 5069 O O . PHE B 1 219 ? -12.562 -22.922 6.578 1 91.94 219 PHE B O 1
ATOM 5076 N N . ALA B 1 220 ? -12.977 -22.844 8.781 1 93.75 220 ALA B N 1
ATOM 5077 C CA . ALA B 1 220 ? -11.727 -23.516 9.156 1 93.75 220 ALA B CA 1
ATOM 5078 C C . ALA B 1 220 ? -11.922 -25.016 9.258 1 93.75 220 ALA B C 1
ATOM 5080 O O . ALA B 1 220 ? -10.945 -25.766 9.312 1 93.75 220 ALA B O 1
ATOM 5081 N N . ARG B 1 221 ? -13.18 -25.422 9.234 1 92.38 221 ARG B N 1
ATOM 5082 C CA . ARG B 1 221 ? -13.492 -26.844 9.344 1 92.38 221 ARG B CA 1
ATOM 5083 C C . ARG B 1 221 ? -13.047 -27.594 8.094 1 92.38 221 ARG B C 1
ATOM 5085 O O . ARG B 1 221 ? -13.07 -27.047 6.992 1 92.38 221 ARG B O 1
ATOM 5092 N N . THR B 1 222 ? -12.68 -28.906 8.266 1 92.06 222 THR B N 1
ATOM 5093 C CA . THR B 1 222 ? -12.195 -29.703 7.148 1 92.06 222 THR B CA 1
ATOM 5094 C C . THR B 1 222 ? -13.305 -30.609 6.613 1 92.06 222 THR B C 1
ATOM 5096 O O . THR B 1 222 ? -13.164 -31.203 5.547 1 92.06 222 THR B O 1
ATOM 5099 N N . ASP B 1 223 ? -14.398 -30.672 7.246 1 88.69 223 ASP B N 1
ATOM 5100 C CA . ASP B 1 223 ? -15.469 -31.578 6.84 1 88.69 223 ASP B CA 1
ATOM 5101 C C . ASP B 1 223 ? -16.531 -30.844 6.035 1 88.69 223 ASP B C 1
ATOM 5103 O O . ASP B 1 223 ? -17.5 -31.438 5.574 1 88.69 223 ASP B O 1
ATOM 5107 N N . VAL B 1 224 ? -16.406 -29.578 5.918 1 84.5 224 VAL B N 1
ATOM 5108 C CA . VAL B 1 224 ? -17.406 -28.766 5.227 1 84.5 224 VAL B CA 1
ATOM 5109 C C . VAL B 1 224 ? -17.406 -29.109 3.74 1 84.5 224 VAL B C 1
ATOM 5111 O O . VAL B 1 224 ? -18.469 -29.141 3.109 1 84.5 224 VAL B O 1
ATOM 5114 N N . ARG B 1 225 ? -16.297 -29.484 3.168 1 84.06 225 ARG B N 1
ATOM 5115 C CA . ARG B 1 225 ? -16.156 -29.672 1.727 1 84.06 225 ARG B CA 1
ATOM 5116 C C . ARG B 1 225 ? -15.758 -31.094 1.391 1 84.06 225 ARG B C 1
ATOM 5118 O O . ARG B 1 225 ? -15.336 -31.391 0.267 1 84.06 225 ARG B O 1
ATOM 5125 N N . SER B 1 226 ? -15.844 -31.938 2.227 1 81.44 226 SER B N 1
ATOM 5126 C CA . SER B 1 226 ? -15.328 -33.312 2.041 1 81.44 226 SER B CA 1
ATOM 5127 C C . SER B 1 226 ? -16.109 -34.062 0.976 1 81.44 226 SER B C 1
ATOM 5129 O O . SER B 1 226 ? -15.602 -34.969 0.357 1 81.44 226 SER B O 1
ATOM 5131 N N . GLY B 1 227 ? -17.234 -33.688 0.643 1 85 227 GLY B N 1
ATOM 5132 C CA . GLY B 1 227 ? -18.078 -34.344 -0.352 1 85 227 GLY B CA 1
ATOM 5133 C C . GLY B 1 227 ? -17.562 -34.188 -1.768 1 85 227 GLY B C 1
ATOM 5134 O O . GLY B 1 227 ? -17.906 -34.969 -2.656 1 85 227 GLY B O 1
ATOM 5135 N N . VAL B 1 228 ? -16.672 -33.344 -1.958 1 85.44 228 VAL B N 1
ATOM 5136 C CA . VAL B 1 228 ? -16.188 -33 -3.297 1 85.44 228 VAL B CA 1
ATOM 5137 C C . VAL B 1 228 ? -15.375 -34.188 -3.85 1 85.44 228 VAL B C 1
ATOM 5139 O O . VAL B 1 228 ? -15.383 -34.438 -5.055 1 85.44 228 VAL B O 1
ATOM 5142 N N . LEU B 1 229 ? -14.703 -34.906 -3.021 1 88.12 229 LEU B N 1
ATOM 5143 C CA . LEU B 1 229 ? -13.875 -36.031 -3.479 1 88.12 229 LEU B CA 1
ATOM 5144 C C . LEU B 1 229 ? -14.734 -37.156 -4.051 1 88.12 229 LEU B C 1
ATOM 5146 O O . LEU B 1 229 ? -14.328 -37.812 -4.996 1 88.12 229 LEU B O 1
ATOM 5150 N N . ALA B 1 230 ? -15.891 -37.219 -3.457 1 87.88 230 ALA B N 1
ATOM 5151 C CA . ALA B 1 230 ? -16.812 -38.219 -3.963 1 87.88 230 ALA B CA 1
ATOM 5152 C C . ALA B 1 230 ? -17.484 -37.75 -5.25 1 87.88 230 ALA B C 1
ATOM 5154 O O . ALA B 1 230 ? -17.719 -38.531 -6.168 1 87.88 230 ALA B O 1
ATOM 5155 N N . ASP B 1 231 ? -17.688 -36.531 -5.352 1 89.94 231 ASP B N 1
ATOM 5156 C CA . ASP B 1 231 ? -18.469 -35.969 -6.465 1 89.94 231 ASP B CA 1
ATOM 5157 C C . ASP B 1 231 ? -17.578 -35.75 -7.688 1 89.94 231 ASP B C 1
ATOM 5159 O O . ASP B 1 231 ? -18.062 -35.75 -8.82 1 89.94 231 ASP B O 1
ATOM 5163 N N . ALA B 1 232 ? -16.328 -35.594 -7.465 1 90.06 232 ALA B N 1
ATOM 5164 C CA . ALA B 1 232 ? -15.414 -35.281 -8.562 1 90.06 232 ALA B CA 1
ATOM 5165 C C . ALA B 1 232 ? -15.156 -36.531 -9.406 1 90.06 232 ALA B C 1
ATOM 5167 O O . ALA B 1 232 ? -15.031 -37.656 -8.875 1 90.06 232 ALA B O 1
ATOM 5168 N N . ALA B 1 233 ? -15.102 -36.375 -10.688 1 90.62 233 ALA B N 1
ATOM 5169 C CA . ALA B 1 233 ? -14.773 -37.469 -11.594 1 90.62 233 ALA B CA 1
ATOM 5170 C C . ALA B 1 233 ? -13.305 -37.875 -11.445 1 90.62 233 ALA B C 1
ATOM 5172 O O . ALA B 1 233 ? -12.453 -37.062 -11.125 1 90.62 233 ALA B O 1
ATOM 5173 N N . TRP B 1 234 ? -13.047 -39.156 -11.68 1 92.69 234 TRP B N 1
ATOM 5174 C CA . TRP B 1 234 ? -11.68 -39.656 -11.594 1 92.69 234 TRP B CA 1
ATOM 5175 C C . TRP B 1 234 ? -10.812 -39.062 -12.703 1 92.69 234 TRP B C 1
ATOM 5177 O O . TRP B 1 234 ? -9.648 -38.719 -12.477 1 92.69 234 TRP B O 1
ATOM 5187 N N . PHE B 1 235 ? -11.367 -38.969 -13.891 1 94.31 235 PHE B N 1
ATOM 5188 C CA . PHE B 1 235 ? -10.602 -38.438 -15.023 1 94.31 235 PHE B CA 1
ATOM 5189 C C . PHE B 1 235 ? -11.406 -37.406 -15.781 1 94.31 235 PHE B C 1
ATOM 5191 O O . PHE B 1 235 ? -12.602 -37.594 -16.016 1 94.31 235 PHE B O 1
ATOM 5198 N N . ARG B 1 236 ? -10.75 -36.344 -15.977 1 93.19 236 ARG B N 1
ATOM 5199 C CA . ARG B 1 236 ? -11.32 -35.25 -16.766 1 93.19 236 ARG B CA 1
ATOM 5200 C C . ARG B 1 236 ? -10.242 -34.531 -17.578 1 93.19 236 ARG B C 1
ATOM 5202 O O . ARG B 1 236 ? -9.234 -34.094 -17.016 1 93.19 236 ARG B O 1
ATOM 5209 N N . PHE B 1 237 ? -10.477 -34.438 -18.859 1 95.31 237 PHE B N 1
ATOM 5210 C CA . PHE B 1 237 ? -9.516 -33.781 -19.75 1 95.31 237 PHE B CA 1
ATOM 5211 C C . PHE B 1 237 ? -9.984 -32.375 -20.094 1 95.31 237 PHE B C 1
ATOM 5213 O O . PHE B 1 237 ? -11.031 -32.188 -20.719 1 95.31 237 PHE B O 1
ATOM 5220 N N . PRO B 1 238 ? -9.172 -31.375 -19.656 1 96.06 238 PRO B N 1
ATOM 5221 C CA . PRO B 1 238 ? -9.547 -30.016 -20.062 1 96.06 238 PRO B CA 1
ATOM 5222 C C . PRO B 1 238 ? -9.438 -29.797 -21.562 1 96.06 238 PRO B C 1
ATOM 5224 O O . PRO B 1 238 ? -8.516 -30.297 -22.203 1 96.06 238 PRO B O 1
ATOM 5227 N N . TYR B 1 239 ? -10.383 -29.109 -22.125 1 96 239 TYR B N 1
ATOM 5228 C CA . TYR B 1 239 ? -10.375 -28.812 -23.547 1 96 239 TYR B CA 1
ATOM 5229 C C . TYR B 1 239 ? -10.836 -27.391 -23.812 1 96 239 TYR B C 1
ATOM 5231 O O . TYR B 1 239 ? -11.539 -26.797 -23 1 96 239 TYR B O 1
ATOM 5239 N N . PRO B 1 240 ? -10.383 -26.828 -24.938 1 96.62 240 PRO B N 1
ATOM 5240 C CA . PRO B 1 240 ? -10.766 -25.453 -25.25 1 96.62 240 PRO B CA 1
ATOM 5241 C C . PRO B 1 240 ? -12.281 -25.281 -25.375 1 96.62 240 PRO B C 1
ATOM 5243 O O . PRO B 1 240 ? -12.945 -26.094 -26.016 1 96.62 240 PRO B O 1
ATOM 5246 N N . GLY B 1 241 ? -12.828 -24.312 -24.766 1 94.69 241 GLY B N 1
ATOM 5247 C CA . GLY B 1 241 ? -14.25 -24.016 -24.844 1 94.69 241 GLY B CA 1
ATOM 5248 C C . GLY B 1 241 ? -15.094 -24.859 -23.906 1 94.69 241 GLY B C 1
ATOM 5249 O O . GLY B 1 241 ? -16.312 -24.953 -24.078 1 94.69 241 GLY B O 1
ATOM 5250 N N . GLN B 1 242 ? -14.453 -25.453 -22.984 1 95.25 242 GLN B N 1
ATOM 5251 C CA . GLN B 1 242 ? -15.164 -26.391 -22.109 1 95.25 242 GLN B CA 1
ATOM 5252 C C . GLN B 1 242 ? -16.25 -25.672 -21.312 1 95.25 242 GLN B C 1
ATOM 5254 O O . GLN B 1 242 ? -17.219 -26.297 -20.875 1 95.25 242 GLN B O 1
ATOM 5259 N N . TRP B 1 243 ? -16.156 -24.359 -21.156 1 96.06 243 TRP B N 1
ATOM 5260 C CA . TRP B 1 243 ? -17.172 -23.625 -20.406 1 96.06 243 TRP B CA 1
ATOM 5261 C C . TRP B 1 243 ? -18.094 -22.875 -21.359 1 96.06 243 TRP B C 1
ATOM 5263 O O . TRP B 1 243 ? -19.047 -22.219 -20.906 1 96.06 243 TRP B O 1
ATOM 5273 N N . GLY B 1 244 ? -17.828 -22.891 -22.625 1 94.19 244 GLY B N 1
ATOM 5274 C CA . GLY B 1 244 ? -18.562 -22.141 -23.641 1 94.19 244 GLY B CA 1
ATOM 5275 C C . GLY B 1 244 ? -17.672 -21.359 -24.578 1 94.19 244 GLY B C 1
ATOM 5276 O O . GLY B 1 244 ? -16.453 -21.312 -24.375 1 94.19 244 GLY B O 1
ATOM 5277 N N . VAL B 1 245 ? -18.281 -20.719 -25.469 1 94.81 245 VAL B N 1
ATOM 5278 C CA . VAL B 1 245 ? -17.547 -19.938 -26.453 1 94.81 245 VAL B CA 1
ATOM 5279 C C . VAL B 1 245 ? -17.109 -18.609 -25.828 1 94.81 245 VAL B C 1
ATOM 5281 O O . VAL B 1 245 ? -17.922 -17.859 -25.281 1 94.81 245 VAL B O 1
ATOM 5284 N N . PRO B 1 246 ? -15.867 -18.359 -25.875 1 96.06 246 PRO B N 1
ATOM 5285 C CA . PRO B 1 246 ? -15.367 -17.109 -25.297 1 96.06 246 PRO B CA 1
ATOM 5286 C C . PRO B 1 246 ? -16.047 -15.867 -25.875 1 96.06 246 PRO B C 1
ATOM 5288 O O . PRO B 1 246 ? -16.328 -15.82 -27.078 1 96.06 246 PRO B O 1
ATOM 5291 N N . VAL B 1 247 ? -16.328 -14.922 -25.016 1 94.62 247 VAL B N 1
ATOM 5292 C CA . VAL B 1 247 ? -16.953 -13.656 -25.422 1 94.62 247 VAL B CA 1
ATOM 5293 C C . VAL B 1 247 ? -15.945 -12.516 -25.234 1 94.62 247 VAL B C 1
ATOM 5295 O O . VAL B 1 247 ? -15.25 -12.453 -24.219 1 94.62 247 VAL B O 1
ATOM 5298 N N . VAL B 1 248 ? -15.922 -11.648 -26.25 1 94.94 248 VAL B N 1
ATOM 5299 C CA . VAL B 1 248 ? -14.945 -10.562 -26.219 1 94.94 248 VAL B CA 1
ATOM 5300 C C . VAL B 1 248 ? -15.664 -9.227 -26.016 1 94.94 248 VAL B C 1
ATOM 5302 O O . VAL B 1 248 ? -16.609 -8.906 -26.734 1 94.94 248 VAL B O 1
ATOM 5305 N N . THR B 1 249 ? -15.289 -8.562 -25 1 91.94 249 THR B N 1
ATOM 5306 C CA . THR B 1 249 ? -15.758 -7.207 -24.75 1 91.94 249 THR B CA 1
ATOM 5307 C C . THR B 1 249 ? -14.594 -6.227 -24.719 1 91.94 249 THR B C 1
ATOM 5309 O O . THR B 1 249 ? -13.492 -6.574 -24.297 1 91.94 249 THR B O 1
ATOM 5312 N N . ALA B 1 250 ? -14.797 -5.035 -25.172 1 91.94 250 ALA B N 1
ATOM 5313 C CA . ALA B 1 250 ? -13.742 -4.023 -25.203 1 91.94 250 ALA B CA 1
ATOM 5314 C C . ALA B 1 250 ? -13.242 -3.719 -23.781 1 91.94 250 ALA B C 1
ATOM 5316 O O . ALA B 1 250 ? -12.039 -3.539 -23.578 1 91.94 250 ALA B O 1
ATOM 5317 N N . SER B 1 251 ? -14.195 -3.627 -22.844 1 88.81 251 SER B N 1
ATOM 5318 C CA . SER B 1 251 ? -13.82 -3.342 -21.453 1 88.81 251 SER B CA 1
ATOM 5319 C C . SER B 1 251 ? -12.938 -4.445 -20.891 1 88.81 251 SER B C 1
ATOM 5321 O O . SER B 1 251 ? -11.938 -4.16 -20.219 1 88.81 251 SER B O 1
ATOM 5323 N N . GLY B 1 252 ? -13.312 -5.629 -21.203 1 92.19 252 GLY B N 1
ATOM 5324 C CA . GLY B 1 252 ? -12.531 -6.75 -20.703 1 92.19 252 GLY B CA 1
ATOM 5325 C C . GLY B 1 252 ? -11.125 -6.789 -21.281 1 92.19 252 GLY B C 1
ATOM 5326 O O . GLY B 1 252 ? -10.156 -7.004 -20.547 1 92.19 252 GLY B O 1
ATOM 5327 N N . VAL B 1 253 ? -11.023 -6.551 -22.516 1 95.5 253 VAL B N 1
ATOM 5328 C CA . VAL B 1 253 ? -9.734 -6.621 -23.203 1 95.5 253 VAL B CA 1
ATOM 5329 C C . VAL B 1 253 ? -8.812 -5.516 -22.688 1 95.5 253 VAL B C 1
ATOM 5331 O O . VAL B 1 253 ? -7.652 -5.77 -22.375 1 95.5 253 VAL B O 1
ATOM 5334 N N . LEU B 1 254 ? -9.297 -4.359 -22.547 1 90.81 254 LEU B N 1
ATOM 5335 C CA . LEU B 1 254 ? -8.484 -3.232 -22.094 1 90.81 254 LEU B CA 1
ATOM 5336 C C . LEU B 1 254 ? -8.016 -3.441 -20.672 1 90.81 254 LEU B C 1
ATOM 5338 O O . LEU B 1 254 ? -6.863 -3.145 -20.328 1 90.81 254 LEU B O 1
ATOM 5342 N N . GLY B 1 255 ? -8.969 -3.889 -19.859 1 88.69 255 GLY B N 1
ATOM 5343 C CA . GLY B 1 255 ? -8.578 -4.207 -18.5 1 88.69 255 GLY B CA 1
ATOM 5344 C C . GLY B 1 255 ? -7.527 -5.301 -18.422 1 88.69 255 GLY B C 1
ATOM 5345 O O . GLY B 1 255 ? -6.578 -5.199 -17.641 1 88.69 255 GLY B O 1
ATOM 5346 N N . MET B 1 256 ? -7.629 -6.254 -19.281 1 95.69 256 MET B N 1
ATOM 5347 C CA . MET B 1 256 ? -6.762 -7.43 -19.234 1 95.69 256 MET B CA 1
ATOM 5348 C C . MET B 1 256 ? -5.387 -7.113 -19.812 1 95.69 256 MET B C 1
ATOM 5350 O O . MET B 1 256 ? -4.395 -7.75 -19.438 1 95.69 256 MET B O 1
ATOM 5354 N N . ILE B 1 257 ? -5.273 -6.098 -20.625 1 94.62 257 ILE B N 1
ATOM 5355 C CA . ILE B 1 257 ? -3.998 -5.699 -21.203 1 94.62 257 ILE B CA 1
ATOM 5356 C C . ILE B 1 257 ? -3.049 -5.246 -20.094 1 94.62 257 ILE B C 1
ATOM 5358 O O . ILE B 1 257 ? -1.843 -5.5 -20.156 1 94.62 257 ILE B O 1
ATOM 5362 N N . SER B 1 258 ? -3.596 -4.59 -19.062 1 89.5 258 SER B N 1
ATOM 5363 C CA . SER B 1 258 ? -2.756 -4.18 -17.938 1 89.5 258 SER B CA 1
ATOM 5364 C C . SER B 1 258 ? -2.115 -5.387 -17.266 1 89.5 258 SER B C 1
ATOM 5366 O O . SER B 1 258 ? -0.943 -5.34 -16.875 1 89.5 258 SER B O 1
ATOM 5368 N N . GLY B 1 259 ? -2.906 -6.426 -17.172 1 93.12 259 GLY B N 1
ATOM 5369 C CA . GLY B 1 259 ? -2.371 -7.652 -16.594 1 93.12 259 GLY B CA 1
ATOM 5370 C C . GLY B 1 259 ? -1.296 -8.289 -17.469 1 93.12 259 GLY B C 1
ATOM 5371 O O . GLY B 1 259 ? -0.286 -8.773 -16.953 1 93.12 259 GLY B O 1
ATOM 5372 N N . VAL B 1 260 ? -1.521 -8.219 -18.734 1 95.38 260 VAL B N 1
ATOM 5373 C CA . VAL B 1 260 ? -0.582 -8.805 -19.688 1 95.38 260 VAL B CA 1
ATOM 5374 C C . VAL B 1 260 ? 0.747 -8.055 -19.625 1 95.38 260 VAL B C 1
ATOM 5376 O O . VAL B 1 260 ? 1.813 -8.672 -19.578 1 95.38 260 VAL B O 1
ATOM 5379 N N . LEU B 1 261 ? 0.667 -6.77 -19.547 1 90.88 261 LEU B N 1
ATOM 5380 C CA . LEU B 1 261 ? 1.878 -5.957 -19.531 1 90.88 261 LEU B CA 1
ATOM 5381 C C . LEU B 1 261 ? 2.664 -6.176 -18.234 1 90.88 261 LEU B C 1
ATOM 5383 O O . LEU B 1 261 ? 3.889 -6.316 -18.266 1 90.88 261 LEU B O 1
ATOM 5387 N N . ALA B 1 262 ? 1.948 -6.184 -17.188 1 90.38 262 ALA B N 1
ATOM 5388 C CA . ALA B 1 262 ? 2.604 -6.461 -15.906 1 90.38 262 ALA B CA 1
ATOM 5389 C C . ALA B 1 262 ? 3.256 -7.84 -15.914 1 90.38 262 ALA B C 1
ATOM 5391 O O . ALA B 1 262 ? 4.336 -8.023 -15.352 1 90.38 262 ALA B O 1
ATOM 5392 N N . SER B 1 263 ? 2.623 -8.734 -16.516 1 94.44 263 SER B N 1
ATOM 5393 C CA . SER B 1 263 ? 3.143 -10.094 -16.594 1 94.44 263 SER B CA 1
ATOM 5394 C C . SER B 1 263 ? 4.426 -10.148 -17.422 1 94.44 263 SER B C 1
ATOM 5396 O O . SER B 1 263 ? 5.367 -10.859 -17.078 1 94.44 263 SER B O 1
ATOM 5398 N N . ILE B 1 264 ? 4.449 -9.43 -18.531 1 94.12 264 ILE B N 1
ATOM 5399 C CA . ILE B 1 264 ? 5.625 -9.383 -19.391 1 94.12 264 ILE B CA 1
ATOM 5400 C C . ILE B 1 264 ? 6.828 -8.891 -18.594 1 94.12 264 ILE B C 1
ATOM 5402 O O . ILE B 1 264 ? 7.91 -9.484 -18.656 1 94.12 264 ILE B O 1
ATOM 5406 N N . ILE B 1 265 ? 6.609 -7.895 -17.859 1 87.81 265 ILE B N 1
ATOM 5407 C CA . ILE B 1 265 ? 7.68 -7.277 -17.078 1 87.81 265 ILE B CA 1
ATOM 5408 C C . ILE B 1 265 ? 8.195 -8.266 -16.047 1 87.81 265 ILE B C 1
ATOM 5410 O O . ILE B 1 265 ? 9.406 -8.422 -15.867 1 87.81 265 ILE B O 1
ATOM 5414 N N . GLU B 1 266 ? 7.312 -8.875 -15.359 1 88.94 266 GLU B N 1
ATOM 5415 C CA . GLU B 1 266 ? 7.68 -9.883 -14.375 1 88.94 266 GLU B CA 1
ATOM 5416 C C . GLU B 1 266 ? 8.469 -11.023 -15.008 1 88.94 266 GLU B C 1
ATOM 5418 O O . GLU B 1 266 ? 9.484 -11.461 -14.469 1 88.94 266 GLU B O 1
ATOM 5423 N N . SER B 1 267 ? 8.047 -11.422 -16.172 1 94.94 267 SER B N 1
ATOM 5424 C CA . SER B 1 267 ? 8.68 -12.547 -16.859 1 94.94 267 SER B CA 1
ATOM 5425 C C . SER B 1 267 ? 10.086 -12.188 -17.312 1 94.94 267 SER B C 1
ATOM 5427 O O . SER B 1 267 ? 11.008 -13.008 -17.203 1 94.94 267 SER B O 1
ATOM 5429 N N . ILE B 1 268 ? 10.266 -11.047 -17.812 1 91.56 268 ILE B N 1
ATOM 5430 C CA . ILE B 1 268 ? 11.578 -10.625 -18.281 1 91.56 268 ILE B CA 1
ATOM 5431 C C . ILE B 1 268 ? 12.562 -10.641 -17.109 1 91.56 268 ILE B C 1
ATOM 5433 O O . ILE B 1 268 ? 13.695 -11.102 -17.25 1 91.56 268 ILE B O 1
ATOM 5437 N N . GLY B 1 269 ? 12.125 -10.125 -16.016 1 88.12 269 GLY B N 1
ATOM 5438 C CA . GLY B 1 269 ? 12.945 -10.227 -14.812 1 88.12 269 GLY B CA 1
ATOM 5439 C C . GLY B 1 269 ? 13.32 -11.656 -14.469 1 88.12 269 GLY B C 1
ATOM 5440 O O . GLY B 1 269 ? 14.461 -11.938 -14.102 1 88.12 269 GLY B O 1
ATOM 5441 N N . ASP B 1 270 ? 12.375 -12.469 -14.602 1 94.12 270 ASP B N 1
ATOM 5442 C CA . ASP B 1 270 ? 12.578 -13.883 -14.297 1 94.12 270 ASP B CA 1
ATOM 5443 C C . ASP B 1 270 ? 13.562 -14.516 -15.273 1 94.12 270 ASP B C 1
ATOM 5445 O O . ASP B 1 270 ? 14.328 -15.414 -14.898 1 94.12 270 ASP B O 1
ATOM 5449 N N . TYR B 1 271 ? 13.516 -14.039 -16.531 1 95.56 271 TYR B N 1
ATOM 5450 C CA . TYR B 1 271 ? 14.453 -14.562 -17.516 1 95.56 271 TYR B CA 1
ATOM 5451 C C . TYR B 1 271 ? 15.891 -14.273 -17.109 1 95.56 271 TYR B C 1
ATOM 5453 O O . TYR B 1 271 ? 16.734 -15.172 -17.141 1 95.56 271 TYR B O 1
ATOM 5461 N N . TYR B 1 272 ? 16.125 -13.125 -16.719 1 90.81 272 TYR B N 1
ATOM 5462 C CA . TYR B 1 272 ? 17.469 -12.734 -16.312 1 90.81 272 TYR B CA 1
ATOM 5463 C C . TYR B 1 272 ? 17.875 -13.445 -15.023 1 90.81 272 TYR B C 1
ATOM 5465 O O . TYR B 1 272 ? 19.016 -13.914 -14.891 1 90.81 272 TYR B O 1
ATOM 5473 N N . ALA B 1 273 ? 17 -13.539 -14.133 1 90.88 273 ALA B N 1
ATOM 5474 C CA . ALA B 1 273 ? 17.281 -14.211 -12.859 1 90.88 273 ALA B CA 1
ATOM 5475 C C . ALA B 1 273 ? 17.594 -15.688 -13.078 1 90.88 273 ALA B C 1
ATOM 5477 O O . ALA B 1 273 ? 18.5 -16.234 -12.461 1 90.88 273 ALA B O 1
ATOM 5478 N N . CYS B 1 274 ? 16.812 -16.281 -13.883 1 96.25 274 CYS B N 1
ATOM 5479 C CA . CYS B 1 274 ? 17.016 -17.688 -14.172 1 96.25 274 CYS B CA 1
ATOM 5480 C C . CYS B 1 274 ? 18.375 -17.922 -14.836 1 96.25 274 CYS B C 1
ATOM 5482 O O . CYS B 1 274 ? 19.078 -18.875 -14.484 1 96.25 274 CYS B O 1
ATOM 5484 N N . ALA B 1 275 ? 18.688 -17.062 -15.781 1 95.38 275 ALA B N 1
ATOM 5485 C CA . ALA B 1 275 ? 20 -17.156 -16.438 1 95.38 275 ALA B CA 1
ATOM 5486 C C . ALA B 1 275 ? 21.125 -17.016 -15.422 1 95.38 275 ALA B C 1
ATOM 5488 O O . ALA B 1 275 ? 22.078 -17.797 -15.438 1 95.38 275 ALA B O 1
ATOM 5489 N N . ARG B 1 276 ? 20.984 -16.078 -14.609 1 92.06 276 ARG B N 1
ATOM 5490 C CA . ARG B 1 276 ? 22 -15.836 -13.594 1 92.06 276 ARG B CA 1
ATOM 5491 C C . ARG B 1 276 ? 22.141 -17.031 -12.656 1 92.06 276 ARG B C 1
ATOM 5493 O O . ARG B 1 276 ? 23.266 -17.484 -12.391 1 92.06 276 ARG B O 1
ATOM 5500 N N . LEU B 1 277 ? 21.094 -17.578 -12.203 1 92.06 277 LEU B N 1
ATOM 5501 C CA . LEU B 1 277 ? 21.109 -18.672 -11.234 1 92.06 277 LEU B CA 1
ATOM 5502 C C . LEU B 1 277 ? 21.547 -19.969 -11.891 1 92.06 277 LEU B C 1
ATOM 5504 O O . LEU B 1 277 ? 22.109 -20.844 -11.227 1 92.06 277 LEU B O 1
ATOM 5508 N N . SER B 1 278 ? 21.266 -20.031 -13.133 1 95.19 278 SER B N 1
ATOM 5509 C CA . SER B 1 278 ? 21.703 -21.203 -13.891 1 95.19 278 SER B CA 1
ATOM 5510 C C . SER B 1 278 ? 23.141 -21.047 -14.383 1 95.19 278 SER B C 1
ATOM 5512 O O . SER B 1 278 ? 23.656 -21.922 -15.062 1 95.19 278 SER B O 1
ATOM 5514 N N . GLN B 1 279 ? 23.719 -19.844 -14.133 1 93.19 279 GLN B N 1
ATOM 5515 C CA . GLN B 1 279 ? 25.109 -19.547 -14.461 1 93.19 279 GLN B CA 1
ATOM 5516 C C . GLN B 1 279 ? 25.344 -19.578 -15.969 1 93.19 279 GLN B C 1
ATOM 5518 O O . GLN B 1 279 ? 26.297 -20.203 -16.438 1 93.19 279 GLN B O 1
ATOM 5523 N N . VAL B 1 280 ? 24.406 -19.062 -16.625 1 94.38 280 VAL B N 1
ATOM 5524 C CA . VAL B 1 280 ? 24.547 -18.844 -18.062 1 94.38 280 VAL B CA 1
ATOM 5525 C C . VAL B 1 280 ? 24.469 -17.359 -18.375 1 94.38 280 VAL B C 1
ATOM 5527 O O . VAL B 1 280 ? 24.031 -16.562 -17.531 1 94.38 280 VAL B O 1
ATOM 5530 N N . PRO B 1 281 ? 24.938 -16.922 -19.531 1 93.06 281 PRO B N 1
ATOM 5531 C CA . PRO B 1 281 ? 24.875 -15.508 -19.891 1 93.06 281 PRO B CA 1
ATOM 5532 C C . PRO B 1 281 ? 23.438 -14.992 -19.969 1 93.06 281 PRO B C 1
ATOM 5534 O O . PRO B 1 281 ? 22.516 -15.766 -20.219 1 93.06 281 PRO B O 1
ATOM 5537 N N . PRO B 1 282 ? 23.25 -13.727 -19.797 1 92.38 282 PRO B N 1
ATOM 5538 C CA . PRO B 1 282 ? 21.922 -13.141 -19.969 1 92.38 282 PRO B CA 1
ATOM 5539 C C . PRO B 1 282 ? 21.312 -13.438 -21.344 1 92.38 282 PRO B C 1
ATOM 5541 O O . PRO B 1 282 ? 22.031 -13.438 -22.344 1 92.38 282 PRO B O 1
ATOM 5544 N N . PRO B 1 283 ? 20.094 -13.695 -21.281 1 93.44 283 PRO B N 1
ATOM 5545 C CA . PRO B 1 283 ? 19.469 -14 -22.562 1 93.44 283 PRO B CA 1
ATOM 5546 C C . PRO B 1 283 ? 19.531 -12.836 -23.547 1 93.44 283 PRO B C 1
ATOM 5548 O O . PRO B 1 283 ? 19.297 -11.688 -23.172 1 93.44 283 PRO B O 1
ATOM 5551 N N . PRO B 1 284 ? 19.922 -13.148 -24.734 1 91.25 284 PRO B N 1
ATOM 5552 C CA . PRO B 1 284 ? 19.891 -12.109 -25.766 1 91.25 284 PRO B CA 1
ATOM 5553 C C . PRO B 1 284 ? 18.484 -11.617 -26.078 1 91.25 284 PRO B C 1
ATOM 5555 O O . PRO B 1 284 ? 17.5 -12.258 -25.688 1 91.25 284 PRO B O 1
ATOM 5558 N N . THR B 1 285 ? 18.359 -10.57 -26.812 1 90 285 THR B N 1
ATOM 5559 C CA . THR B 1 285 ? 17.078 -9.906 -27.094 1 90 285 THR B CA 1
ATOM 5560 C C . THR B 1 285 ? 16.141 -10.844 -27.844 1 90 285 THR B C 1
ATOM 5562 O O . THR B 1 285 ? 14.938 -10.859 -27.578 1 90 285 THR B O 1
ATOM 5565 N N . HIS B 1 286 ? 16.688 -11.539 -28.734 1 92.81 286 HIS B N 1
ATOM 5566 C CA . HIS B 1 286 ? 15.828 -12.414 -29.516 1 92.81 286 HIS B CA 1
ATOM 5567 C C . HIS B 1 286 ? 15.234 -13.523 -28.641 1 92.81 286 HIS B C 1
ATOM 5569 O O . HIS B 1 286 ? 14.102 -13.961 -28.875 1 92.81 286 HIS B O 1
ATOM 5575 N N . ALA B 1 287 ? 15.992 -14.039 -27.703 1 94.56 287 ALA B N 1
ATOM 5576 C CA . ALA B 1 287 ? 15.484 -15.062 -26.781 1 94.56 287 ALA B CA 1
ATOM 5577 C C . ALA B 1 287 ? 14.398 -14.484 -25.875 1 94.56 287 ALA B C 1
ATOM 5579 O O . ALA B 1 287 ? 13.43 -15.172 -25.547 1 94.56 287 ALA B O 1
ATOM 5580 N N . ILE B 1 288 ? 14.586 -13.281 -25.469 1 94.5 288 ILE B N 1
ATOM 5581 C CA . ILE B 1 288 ? 13.586 -12.594 -24.656 1 94.5 288 ILE B CA 1
ATOM 5582 C C . ILE B 1 288 ? 12.297 -12.445 -25.453 1 94.5 288 ILE B C 1
ATOM 5584 O O . ILE B 1 288 ? 11.203 -12.734 -24.938 1 94.5 288 ILE B O 1
ATOM 5588 N N . ASN B 1 289 ? 12.438 -12.023 -26.672 1 95.38 289 ASN B N 1
ATOM 5589 C CA . ASN B 1 289 ? 11.281 -11.844 -27.531 1 95.38 289 ASN B CA 1
ATOM 5590 C C . ASN B 1 289 ? 10.539 -13.156 -27.766 1 95.38 289 ASN B C 1
ATOM 5592 O O . ASN B 1 289 ? 9.312 -13.195 -27.75 1 95.38 289 ASN B O 1
ATOM 5596 N N . ARG B 1 290 ? 11.273 -14.164 -27.984 1 96.5 290 ARG B N 1
ATOM 5597 C CA . ARG B 1 290 ? 10.656 -15.469 -28.188 1 96.5 290 ARG B CA 1
ATOM 5598 C C . ARG B 1 290 ? 9.945 -15.938 -26.922 1 96.5 290 ARG B C 1
ATOM 5600 O O . ARG B 1 290 ? 8.898 -16.578 -26.984 1 96.5 290 ARG B O 1
ATOM 5607 N N . GLY B 1 291 ? 10.602 -15.68 -25.797 1 97.62 291 GLY B N 1
ATOM 5608 C CA . GLY B 1 291 ? 9.961 -16.016 -24.531 1 97.62 291 GLY B CA 1
ATOM 5609 C C . GLY B 1 291 ? 8.633 -15.312 -24.344 1 97.62 291 GLY B C 1
ATOM 5610 O O . GLY B 1 291 ? 7.641 -15.938 -23.953 1 97.62 291 GLY B O 1
ATOM 5611 N N . VAL B 1 292 ? 8.656 -14.039 -24.594 1 97.19 292 VAL B N 1
ATOM 5612 C CA . VAL B 1 292 ? 7.445 -13.242 -24.469 1 97.19 292 VAL B CA 1
ATOM 5613 C C . VAL B 1 292 ? 6.387 -13.727 -25.453 1 97.19 292 VAL B C 1
ATOM 5615 O O . VAL B 1 292 ? 5.211 -13.852 -25.094 1 97.19 292 VAL B O 1
ATOM 5618 N N . PHE B 1 293 ? 6.789 -14.008 -26.625 1 97.75 293 PHE B N 1
ATOM 5619 C CA . PHE B 1 293 ? 5.902 -14.539 -27.656 1 97.75 293 PHE B CA 1
ATOM 5620 C C . PHE B 1 293 ? 5.254 -15.844 -27.203 1 97.75 293 PHE B C 1
ATOM 5622 O O . PHE B 1 293 ? 4.035 -16 -27.281 1 97.75 293 PHE B O 1
ATOM 5629 N N . THR B 1 294 ? 6.062 -16.75 -26.75 1 98.12 294 THR B N 1
ATOM 5630 C CA . THR B 1 294 ? 5.59 -18.062 -26.344 1 98.12 294 THR B CA 1
ATOM 5631 C C . THR B 1 294 ? 4.688 -17.953 -25.109 1 98.12 294 THR B C 1
ATOM 5633 O O . THR B 1 294 ? 3.717 -18.703 -24.984 1 98.12 294 THR B O 1
ATOM 5636 N N . GLU B 1 295 ? 5.051 -17.062 -24.203 1 98 295 GLU B N 1
ATOM 5637 C CA . GLU B 1 295 ? 4.184 -16.828 -23.047 1 98 295 GLU B CA 1
ATOM 5638 C C . GLU B 1 295 ? 2.818 -16.297 -23.484 1 98 295 GLU B C 1
ATOM 5640 O O . GLU B 1 295 ? 1.791 -16.672 -22.922 1 98 295 GLU B O 1
ATOM 5645 N N . GLY B 1 296 ? 2.865 -15.406 -24.453 1 98.31 296 GLY B N 1
ATOM 5646 C CA . GLY B 1 296 ? 1.606 -14.945 -25.031 1 98.31 296 GLY B CA 1
ATOM 5647 C C . GLY B 1 296 ? 0.752 -16.078 -25.578 1 98.31 296 GLY B C 1
ATOM 5648 O O . GLY B 1 296 ? -0.459 -16.109 -25.344 1 98.31 296 GLY B O 1
ATOM 5649 N N . ILE B 1 297 ? 1.347 -17 -26.281 1 98.44 297 ILE B N 1
ATOM 5650 C CA . ILE B 1 297 ? 0.647 -18.172 -26.797 1 98.44 297 ILE B CA 1
ATOM 5651 C C . ILE B 1 297 ? 0.093 -19 -25.641 1 98.44 297 ILE B C 1
ATOM 5653 O O . ILE B 1 297 ? -1.037 -19.484 -25.719 1 98.44 297 ILE B O 1
ATOM 5657 N N . GLY B 1 298 ? 0.939 -19.172 -24.672 1 98.25 298 GLY B N 1
ATOM 5658 C CA . GLY B 1 298 ? 0.477 -19.875 -23.469 1 98.25 298 GLY B CA 1
ATOM 5659 C C . GLY B 1 298 ? -0.747 -19.234 -22.844 1 98.25 298 GLY B C 1
ATOM 5660 O O . GLY B 1 298 ? -1.663 -19.922 -22.406 1 98.25 298 GLY B O 1
ATOM 5661 N N . CYS B 1 299 ? -0.777 -17.922 -22.781 1 98.56 299 CYS B N 1
ATOM 5662 C CA . CYS B 1 299 ? -1.912 -17.188 -22.219 1 98.56 299 CYS B CA 1
ATOM 5663 C C . CYS B 1 299 ? -3.156 -17.375 -23.094 1 98.56 299 CYS B C 1
ATOM 5665 O O . CYS B 1 299 ? -4.266 -17.5 -22.562 1 98.56 299 CYS B O 1
ATOM 5667 N N . ILE B 1 300 ? -2.979 -17.328 -24.391 1 98.5 300 ILE B N 1
ATOM 5668 C CA . ILE B 1 300 ? -4.102 -17.562 -25.297 1 98.5 300 ILE B CA 1
ATOM 5669 C C . ILE B 1 300 ? -4.68 -18.953 -25.047 1 98.5 300 ILE B C 1
ATOM 5671 O O . ILE B 1 300 ? -5.898 -19.125 -24.953 1 98.5 300 ILE B O 1
ATOM 5675 N N . LEU B 1 301 ? -3.811 -19.906 -24.906 1 98.31 301 LEU B N 1
ATOM 5676 C CA . LEU B 1 301 ? -4.246 -21.281 -24.641 1 98.31 301 LEU B CA 1
ATOM 5677 C C . LEU B 1 301 ? -4.953 -21.375 -23.297 1 98.31 301 LEU B C 1
ATOM 5679 O O . LEU B 1 301 ? -5.969 -22.062 -23.172 1 98.31 301 LEU B O 1
ATOM 5683 N N . ALA B 1 302 ? -4.348 -20.734 -22.281 1 98.31 302 ALA B N 1
ATOM 5684 C CA . ALA B 1 302 ? -4.969 -20.719 -20.953 1 98.31 302 ALA B CA 1
ATOM 5685 C C . ALA B 1 302 ? -6.375 -20.125 -21.016 1 98.31 302 ALA B C 1
ATOM 5687 O O . ALA B 1 302 ? -7.293 -20.625 -20.359 1 98.31 302 ALA B O 1
ATOM 5688 N N . GLY B 1 303 ? -6.504 -19.031 -21.734 1 98 303 GLY B N 1
ATOM 5689 C CA . GLY B 1 303 ? -7.824 -18.469 -21.938 1 98 303 GLY B CA 1
ATOM 5690 C C . GLY B 1 303 ? -8.773 -19.391 -22.672 1 98 303 GLY B C 1
ATOM 5691 O O . GLY B 1 303 ? -9.93 -19.547 -22.281 1 98 303 GLY B O 1
ATOM 5692 N N . ALA B 1 304 ? -8.312 -20.047 -23.688 1 98.06 304 ALA B N 1
ATOM 5693 C CA . ALA B 1 304 ? -9.133 -20.953 -24.469 1 98.06 304 ALA B CA 1
ATOM 5694 C C . ALA B 1 304 ? -9.586 -22.156 -23.641 1 98.06 304 ALA B C 1
ATOM 5696 O O . ALA B 1 304 ? -10.711 -22.641 -23.797 1 98.06 304 ALA B O 1
ATOM 5697 N N . LEU B 1 305 ? -8.703 -22.641 -22.797 1 98.06 305 LEU B N 1
ATOM 5698 C CA . LEU B 1 305 ? -9.008 -23.797 -21.953 1 98.06 305 LEU B CA 1
ATOM 5699 C C . LEU B 1 305 ? -9.977 -23.391 -20.828 1 98.06 305 LEU B C 1
ATOM 5701 O O . LEU B 1 305 ? -10.617 -24.25 -20.234 1 98.06 305 LEU B O 1
ATOM 5705 N N . GLY B 1 306 ? -10.008 -22.094 -20.547 1 97.56 306 GLY B N 1
ATOM 5706 C CA . GLY B 1 306 ? -10.938 -21.609 -19.547 1 97.56 306 GLY B CA 1
ATOM 5707 C C . GLY B 1 306 ? -10.375 -21.672 -18.141 1 97.56 306 GLY B C 1
ATOM 5708 O O . GLY B 1 306 ? -11.039 -22.125 -17.203 1 97.56 306 GLY B O 1
ATOM 5709 N N . THR B 1 307 ? -9.148 -21.25 -17.953 1 97 307 THR B N 1
ATOM 5710 C CA . THR B 1 307 ? -8.531 -21.203 -16.625 1 97 307 THR B CA 1
ATOM 5711 C C . THR B 1 307 ? -9.016 -19.984 -15.844 1 97 307 THR B C 1
ATOM 5713 O O . THR B 1 307 ? -8.875 -19.938 -14.617 1 97 307 THR B O 1
ATOM 5716 N N . GLY B 1 308 ? -9.57 -18.984 -16.547 1 96.12 308 GLY B N 1
ATOM 5717 C CA . GLY B 1 308 ? -9.898 -17.703 -15.93 1 96.12 308 GLY B CA 1
ATOM 5718 C C . GLY B 1 308 ? -8.68 -16.859 -15.617 1 96.12 308 GLY B C 1
ATOM 5719 O O . GLY B 1 308 ? -8.781 -15.859 -14.914 1 96.12 308 GLY B O 1
ATOM 5720 N N . ASN B 1 309 ? -7.598 -17.234 -16.125 1 97.38 309 ASN B N 1
ATOM 5721 C CA . ASN B 1 309 ? -6.312 -16.609 -15.836 1 97.38 309 ASN B CA 1
ATOM 5722 C C . ASN B 1 309 ? -5.316 -16.828 -16.969 1 97.38 309 ASN B C 1
ATOM 5724 O O . ASN B 1 309 ? -5.641 -17.469 -17.969 1 97.38 309 ASN B O 1
ATOM 5728 N N . GLY B 1 310 ? -4.246 -16.172 -16.969 1 96.81 310 GLY B N 1
ATOM 5729 C CA . GLY B 1 310 ? -3.146 -16.375 -17.891 1 96.81 310 GLY B CA 1
ATOM 5730 C C . GLY B 1 310 ? -1.996 -17.156 -17.297 1 96.81 310 GLY B C 1
ATOM 5731 O O . GLY B 1 310 ? -2.168 -17.859 -16.297 1 96.81 310 GLY B O 1
ATOM 5732 N N . THR B 1 311 ? -0.867 -17.156 -18.016 1 96.81 311 THR B N 1
ATOM 5733 C CA . THR B 1 311 ? 0.339 -17.828 -17.547 1 96.81 311 THR B CA 1
ATOM 5734 C C . THR B 1 311 ? 1.516 -16.859 -17.5 1 96.81 311 THR B C 1
ATOM 5736 O O . THR B 1 311 ? 1.547 -15.875 -18.234 1 96.81 311 THR B O 1
ATOM 5739 N N . THR B 1 312 ? 2.34 -17.078 -16.562 1 96.56 312 THR B N 1
ATOM 5740 C CA . THR B 1 312 ? 3.561 -16.281 -16.422 1 96.56 312 THR B CA 1
ATOM 5741 C C . THR B 1 312 ? 4.695 -17.141 -15.867 1 96.56 312 THR B C 1
ATOM 5743 O O . THR B 1 312 ? 4.496 -18.328 -15.562 1 96.56 312 THR B O 1
ATOM 5746 N N . SER B 1 313 ? 5.914 -16.594 -15.891 1 96.62 313 SER B N 1
ATOM 5747 C CA . SER B 1 313 ? 7.07 -17.281 -15.32 1 96.62 313 SER B CA 1
ATOM 5748 C C . SER B 1 313 ? 6.992 -17.312 -13.797 1 96.62 313 SER B C 1
ATOM 5750 O O . SER B 1 313 ? 6.578 -16.344 -13.172 1 96.62 313 SER B O 1
ATOM 5752 N N . TYR B 1 314 ? 7.418 -18.391 -13.195 1 95.44 314 TYR B N 1
ATOM 5753 C CA . TYR B 1 314 ? 7.324 -18.562 -11.75 1 95.44 314 TYR B CA 1
ATOM 5754 C C . TYR B 1 314 ? 8.68 -18.344 -11.086 1 95.44 314 TYR B C 1
ATOM 5756 O O . TYR B 1 314 ? 9.578 -19.172 -11.211 1 95.44 314 TYR B O 1
ATOM 5764 N N . SER B 1 315 ? 8.758 -17.344 -10.336 1 90.44 315 SER B N 1
ATOM 5765 C CA . SER B 1 315 ? 9.969 -16.969 -9.625 1 90.44 315 SER B CA 1
ATOM 5766 C C . SER B 1 315 ? 10.328 -18 -8.562 1 90.44 315 SER B C 1
ATOM 5768 O O . SER B 1 315 ? 11.508 -18.203 -8.266 1 90.44 315 SER B O 1
ATOM 5770 N N . GLU B 1 316 ? 9.32 -18.656 -7.988 1 88.94 316 GLU B N 1
ATOM 5771 C CA . GLU B 1 316 ? 9.57 -19.672 -6.965 1 88.94 316 GLU B CA 1
ATOM 5772 C C . GLU B 1 316 ? 10.375 -20.828 -7.527 1 88.94 316 GLU B C 1
ATOM 5774 O O . GLU B 1 316 ? 11.289 -21.344 -6.871 1 88.94 316 GLU B O 1
ATOM 5779 N N . ASN B 1 317 ? 10.047 -21.234 -8.688 1 94.44 317 ASN B N 1
ATOM 5780 C CA . ASN B 1 317 ? 10.773 -22.312 -9.328 1 94.44 317 ASN B CA 1
ATOM 5781 C C . ASN B 1 317 ? 12.188 -21.891 -9.711 1 94.44 317 ASN B C 1
ATOM 5783 O O . ASN B 1 317 ? 13.117 -22.703 -9.672 1 94.44 317 ASN B O 1
ATOM 5787 N N . ILE B 1 318 ? 12.305 -20.688 -10.062 1 94.38 318 ILE B N 1
ATOM 5788 C CA 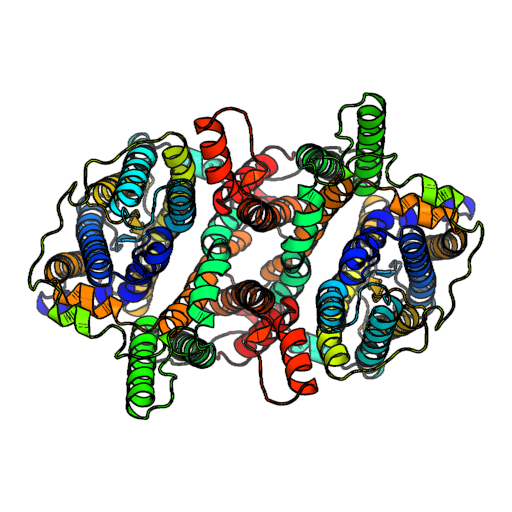. ILE B 1 318 ? 13.625 -20.141 -10.359 1 94.38 318 ILE B CA 1
ATOM 5789 C C . ILE B 1 318 ? 14.469 -20.109 -9.078 1 94.38 318 ILE B C 1
ATOM 5791 O O . ILE B 1 318 ? 15.656 -20.438 -9.109 1 94.38 318 ILE B O 1
ATOM 5795 N N . GLY B 1 319 ? 13.859 -19.766 -8.031 1 89.12 319 GLY B N 1
ATOM 5796 C CA . GLY B 1 319 ? 14.547 -19.797 -6.75 1 89.12 319 GLY B CA 1
ATOM 5797 C C . GLY B 1 319 ? 15.016 -21.188 -6.371 1 89.12 319 GLY B C 1
ATOM 5798 O O . GLY B 1 319 ? 16.078 -21.359 -5.777 1 89.12 319 GLY B O 1
ATOM 5799 N N . ALA B 1 320 ? 14.219 -22.125 -6.695 1 92 320 ALA B N 1
ATOM 5800 C CA . ALA B 1 320 ? 14.57 -23.516 -6.414 1 92 320 ALA B CA 1
ATOM 5801 C C . ALA B 1 320 ? 15.852 -23.922 -7.148 1 92 320 ALA B C 1
ATOM 5803 O O . ALA B 1 320 ? 16.641 -24.703 -6.637 1 92 320 ALA B O 1
ATOM 5804 N N . ILE B 1 321 ? 16.031 -23.359 -8.32 1 94.38 321 ILE B N 1
ATOM 5805 C CA . ILE B 1 321 ? 17.25 -23.625 -9.086 1 94.38 321 ILE B CA 1
ATOM 5806 C C . ILE B 1 321 ? 18.453 -23.078 -8.32 1 94.38 321 ILE B C 1
ATOM 5808 O O . ILE B 1 321 ? 19.5 -23.734 -8.273 1 94.38 321 ILE B O 1
ATOM 5812 N N . GLY B 1 322 ? 18.281 -21.969 -7.738 1 90.5 322 GLY B N 1
ATOM 5813 C CA . GLY B 1 322 ? 19.359 -21.391 -6.957 1 90.5 322 GLY B CA 1
ATOM 5814 C C . GLY B 1 322 ? 19.719 -22.203 -5.727 1 90.5 322 GLY B C 1
ATOM 5815 O O . GLY B 1 322 ? 20.891 -22.266 -5.344 1 90.5 322 GLY B O 1
ATOM 5816 N N . ILE B 1 323 ? 18.75 -22.828 -5.199 1 88.31 323 ILE B N 1
ATOM 5817 C CA . ILE B 1 323 ? 18.953 -23.578 -3.969 1 88.31 323 ILE B CA 1
ATOM 5818 C C . ILE B 1 323 ? 19.516 -24.969 -4.297 1 88.31 323 ILE B C 1
ATOM 5820 O O . ILE B 1 323 ? 20.453 -25.422 -3.652 1 88.31 323 ILE B O 1
ATOM 5824 N N . THR B 1 324 ? 18.984 -25.625 -5.301 1 91.62 324 THR B N 1
ATOM 5825 C CA . THR B 1 324 ? 19.344 -27.016 -5.617 1 91.62 324 THR B CA 1
ATOM 5826 C C . THR B 1 324 ? 20.531 -27.047 -6.57 1 91.62 324 THR B C 1
ATOM 5828 O O . THR B 1 324 ? 21.172 -28.094 -6.734 1 91.62 324 THR B O 1
ATOM 5831 N N . LYS B 1 325 ? 20.734 -25.922 -7.289 1 92.69 325 LYS B N 1
ATOM 5832 C CA . LYS B 1 325 ? 21.766 -25.797 -8.32 1 92.69 325 LYS B CA 1
ATOM 5833 C C . LYS B 1 325 ? 21.484 -26.734 -9.492 1 92.69 325 LYS B C 1
ATOM 5835 O O . LYS B 1 325 ? 22.422 -27.266 -10.109 1 92.69 325 LYS B O 1
ATOM 5840 N N . VAL B 1 326 ? 20.203 -27.016 -9.672 1 95.06 326 VAL B N 1
ATOM 5841 C CA . VAL B 1 326 ? 19.781 -27.812 -10.812 1 95.06 326 VAL B CA 1
ATOM 5842 C C . VAL B 1 326 ? 19.062 -26.938 -11.828 1 95.06 326 VAL B C 1
ATOM 5844 O O . VAL B 1 326 ? 17.875 -26.656 -11.688 1 95.06 326 VAL B O 1
ATOM 5847 N N . GLY B 1 327 ? 19.812 -26.578 -12.844 1 96.19 327 GLY B N 1
ATOM 5848 C CA . GLY B 1 327 ? 19.25 -25.719 -13.875 1 96.19 327 GLY B CA 1
ATOM 5849 C C . GLY B 1 327 ? 18.984 -26.453 -15.18 1 96.19 327 GLY B C 1
ATOM 5850 O O . GLY B 1 327 ? 19.094 -25.859 -16.25 1 96.19 327 GLY B O 1
ATOM 5851 N N . SER B 1 328 ? 18.641 -27.688 -15.047 1 97.44 328 SER B N 1
ATOM 5852 C CA . SER B 1 328 ? 18.422 -28.516 -16.234 1 97.44 328 SER B CA 1
ATOM 5853 C C . SER B 1 328 ? 17.047 -28.25 -16.844 1 97.44 328 SER B C 1
ATOM 5855 O O . SER B 1 328 ? 16.031 -28.344 -16.141 1 97.44 328 SER B O 1
ATOM 5857 N N . ARG B 1 329 ? 17.047 -28.047 -18.109 1 97.25 329 ARG B N 1
ATOM 5858 C CA . ARG B 1 329 ? 15.797 -27.844 -18.844 1 97.25 329 ARG B CA 1
ATOM 5859 C C . ARG B 1 329 ? 14.977 -29.141 -18.859 1 97.25 329 ARG B C 1
ATOM 5861 O O . ARG B 1 329 ? 13.742 -29.094 -18.781 1 97.25 329 ARG B O 1
ATOM 5868 N N . ARG B 1 330 ? 15.625 -30.25 -18.938 1 97.94 330 ARG B N 1
ATOM 5869 C CA . ARG B 1 330 ? 14.953 -31.547 -18.984 1 97.94 330 ARG B CA 1
ATOM 5870 C C . ARG B 1 330 ? 14.203 -31.812 -17.688 1 97.94 330 ARG B C 1
ATOM 5872 O O . ARG B 1 330 ? 13.125 -32.406 -17.703 1 97.94 330 ARG B O 1
ATOM 5879 N N . VAL B 1 331 ? 14.75 -31.422 -16.672 1 97.94 331 VAL B N 1
ATOM 5880 C CA . VAL B 1 331 ? 14.117 -31.578 -15.367 1 97.94 331 VAL B CA 1
ATOM 5881 C C . VAL B 1 331 ? 12.805 -30.797 -15.328 1 97.94 331 VAL B C 1
ATOM 5883 O O . VAL B 1 331 ? 11.773 -31.328 -14.898 1 97.94 331 VAL B O 1
ATOM 5886 N N . VAL B 1 332 ? 12.82 -29.562 -15.773 1 98.25 332 VAL B N 1
ATOM 5887 C CA . VAL B 1 332 ? 11.633 -28.703 -15.789 1 98.25 332 VAL B CA 1
ATOM 5888 C C . VAL B 1 332 ? 10.602 -29.281 -16.75 1 98.25 332 VAL B C 1
ATOM 5890 O O . VAL B 1 332 ? 9.406 -29.266 -16.469 1 98.25 332 VAL B O 1
ATOM 5893 N N . GLN B 1 333 ? 11.039 -29.812 -17.875 1 98.5 333 GLN B N 1
ATOM 5894 C CA . GLN B 1 333 ? 10.148 -30.453 -18.844 1 98.5 333 GLN B CA 1
ATOM 5895 C C . GLN B 1 333 ? 9.461 -31.672 -18.25 1 98.5 333 GLN B C 1
ATOM 5897 O O . GLN B 1 333 ? 8.281 -31.922 -18.5 1 98.5 333 GLN B O 1
ATOM 5902 N N . THR B 1 334 ? 10.234 -32.406 -17.5 1 98.31 334 THR B N 1
ATOM 5903 C CA . THR B 1 334 ? 9.648 -33.531 -16.812 1 98.31 334 THR B CA 1
ATOM 5904 C C . THR B 1 334 ? 8.594 -33.094 -15.812 1 98.31 334 THR B C 1
ATOM 5906 O O . THR B 1 334 ? 7.551 -33.719 -15.672 1 98.31 334 THR B O 1
ATOM 5909 N N . GLY B 1 335 ? 8.914 -32 -15.109 1 97.81 335 GLY B N 1
ATOM 5910 C CA . GLY B 1 335 ? 7.918 -31.422 -14.227 1 97.81 335 GLY B CA 1
ATOM 5911 C C . GLY B 1 335 ? 6.648 -31.016 -14.953 1 97.81 335 GLY B C 1
ATOM 5912 O O . GLY B 1 335 ? 5.543 -31.219 -14.438 1 97.81 335 GLY B O 1
ATOM 5913 N N . ALA B 1 336 ? 6.797 -30.484 -16.109 1 98.5 336 ALA B N 1
ATOM 5914 C CA . ALA B 1 336 ? 5.652 -30.078 -16.922 1 98.5 336 ALA B CA 1
ATOM 5915 C C . ALA B 1 336 ? 4.801 -31.297 -17.297 1 98.5 336 ALA B C 1
ATOM 5917 O O . ALA B 1 336 ? 3.568 -31.219 -17.281 1 98.5 336 ALA B O 1
ATOM 5918 N N . VAL B 1 337 ? 5.383 -32.312 -17.625 1 98.44 337 VAL B N 1
ATOM 5919 C CA . VAL B 1 337 ? 4.672 -33.562 -17.969 1 98.44 337 VAL B CA 1
ATOM 5920 C C . VAL B 1 337 ? 3.912 -34.062 -16.75 1 98.44 337 VAL B C 1
ATOM 5922 O O . VAL B 1 337 ? 2.775 -34.531 -16.875 1 98.44 337 VAL B O 1
ATOM 5925 N N . ILE B 1 338 ? 4.566 -34 -15.672 1 97.56 338 ILE B N 1
ATOM 5926 C CA . ILE B 1 338 ? 3.918 -34.406 -14.43 1 97.56 338 ILE B CA 1
ATOM 5927 C C . ILE B 1 338 ? 2.676 -33.531 -14.195 1 97.56 338 ILE B C 1
ATOM 5929 O O . ILE B 1 338 ? 1.628 -34.062 -13.797 1 97.56 338 ILE B O 1
ATOM 5933 N N . MET B 1 339 ? 2.754 -32.25 -14.43 1 97.31 339 MET B N 1
ATOM 5934 C CA . MET B 1 339 ? 1.604 -31.344 -14.312 1 97.31 339 MET B CA 1
ATOM 5935 C C . MET B 1 339 ? 0.459 -31.812 -15.211 1 97.31 339 MET B C 1
ATOM 5937 O O . MET B 1 339 ? -0.695 -31.844 -14.773 1 97.31 339 MET B O 1
ATOM 5941 N N . LEU B 1 340 ? 0.768 -32.219 -16.406 1 97.81 340 LEU B N 1
ATOM 5942 C CA . LEU B 1 340 ? -0.237 -32.625 -17.359 1 97.81 340 LEU B CA 1
ATOM 5943 C C . LEU B 1 340 ? -0.917 -33.938 -16.906 1 97.81 340 LEU B C 1
ATOM 5945 O O . LEU B 1 340 ? -2.143 -34.031 -16.969 1 97.81 340 LEU B O 1
ATOM 5949 N N . ILE B 1 341 ? -0.172 -34.812 -16.406 1 97 341 ILE B N 1
ATOM 5950 C CA . ILE B 1 341 ? -0.693 -36.125 -15.977 1 97 341 ILE B CA 1
ATOM 5951 C C . ILE B 1 341 ? -1.601 -35.938 -14.766 1 97 341 ILE B C 1
ATOM 5953 O O . ILE B 1 341 ? -2.717 -36.438 -14.727 1 97 341 ILE B O 1
ATOM 5957 N N . LEU B 1 342 ? -1.142 -35.188 -13.828 1 95.31 342 LEU B N 1
ATOM 5958 C CA . LEU B 1 342 ? -1.899 -35.031 -12.594 1 95.31 342 LEU B CA 1
ATOM 5959 C C . LEU B 1 342 ? -3.129 -34.156 -12.836 1 95.31 342 LEU B C 1
ATOM 5961 O O . LEU B 1 342 ? -4.137 -34.281 -12.141 1 95.31 342 LEU B O 1
ATOM 5965 N N . ALA B 1 343 ? -3.047 -33.25 -13.758 1 96.12 343 ALA B N 1
ATOM 5966 C CA . ALA B 1 343 ? -4.156 -32.344 -14.055 1 96.12 343 ALA B CA 1
ATOM 5967 C C . ALA B 1 343 ? -5.359 -33.125 -14.594 1 96.12 343 ALA B C 1
ATOM 5969 O O . ALA B 1 343 ? -6.504 -32.688 -14.445 1 96.12 343 ALA B O 1
ATOM 5970 N N . VAL B 1 344 ? -5.176 -34.219 -15.203 1 96.31 344 VAL B N 1
ATOM 5971 C CA . VAL B 1 344 ? -6.258 -35 -15.82 1 96.31 344 VAL B CA 1
ATOM 5972 C C . VAL B 1 344 ? -6.902 -35.906 -14.773 1 96.31 344 VAL B C 1
ATOM 5974 O O . VAL B 1 344 ? -8.023 -36.375 -14.961 1 96.31 344 VAL B O 1
ATOM 5977 N N . ILE B 1 345 ? -6.188 -36.094 -13.68 1 94.38 345 ILE B N 1
ATOM 5978 C CA . ILE B 1 345 ? -6.77 -36.812 -12.555 1 94.38 345 ILE B CA 1
ATOM 5979 C C . ILE B 1 345 ? -7.664 -35.875 -11.742 1 94.38 345 ILE B C 1
ATOM 5981 O O . ILE B 1 345 ? -7.176 -35.125 -10.883 1 94.38 345 ILE B O 1
ATOM 5985 N N . GLY B 1 346 ? -8.922 -35.969 -11.984 1 87.75 346 GLY B N 1
ATOM 5986 C CA . GLY B 1 346 ? -9.898 -35.031 -11.43 1 87.75 346 GLY B CA 1
ATOM 5987 C C . GLY B 1 346 ? -9.883 -35 -9.914 1 87.75 346 GLY B C 1
ATOM 5988 O O . GLY B 1 346 ? -10.109 -33.938 -9.328 1 87.75 346 GLY B O 1
ATOM 5989 N N . LYS B 1 347 ? -9.648 -36.031 -9.219 1 90.75 347 LYS B N 1
ATOM 5990 C CA . LYS B 1 347 ? -9.656 -36.094 -7.762 1 90.75 347 LYS B CA 1
ATOM 5991 C C . LYS B 1 347 ? -8.508 -35.281 -7.172 1 90.75 347 LYS B C 1
ATOM 5993 O O . LYS B 1 347 ? -8.602 -34.781 -6.051 1 90.75 347 LYS B O 1
ATOM 5998 N N . PHE B 1 348 ? -7.539 -35.125 -7.969 1 88.69 348 PHE B N 1
ATOM 5999 C CA . PHE B 1 348 ? -6.402 -34.344 -7.512 1 88.69 348 PHE B CA 1
ATOM 6000 C C . PHE B 1 348 ? -6.781 -32.875 -7.371 1 88.69 348 PHE B C 1
ATOM 6002 O O . PHE B 1 348 ? -6.469 -32.219 -6.363 1 88.69 348 PHE B O 1
ATOM 6009 N N . GLY B 1 349 ? -7.434 -32.312 -8.352 1 87.5 349 GLY B N 1
ATOM 6010 C CA . GLY B 1 349 ? -7.918 -30.938 -8.266 1 87.5 349 GLY B CA 1
ATOM 6011 C C . GLY B 1 349 ? -8.922 -30.719 -7.152 1 87.5 349 GLY B C 1
ATOM 6012 O O . GLY B 1 349 ? -8.898 -29.703 -6.473 1 87.5 349 GLY B O 1
ATOM 6013 N N . ALA B 1 350 ? -9.75 -31.672 -6.996 1 90.69 350 ALA B N 1
ATOM 6014 C CA . ALA B 1 350 ? -10.781 -31.625 -5.957 1 90.69 350 ALA B CA 1
ATOM 6015 C C . ALA B 1 350 ? -10.156 -31.578 -4.566 1 90.69 350 ALA B C 1
ATOM 6017 O O . ALA B 1 350 ? -10.688 -30.938 -3.658 1 90.69 350 ALA B O 1
ATOM 6018 N N . LEU B 1 351 ? -9.086 -32.281 -4.418 1 89.25 351 LEU B N 1
ATOM 6019 C CA . LEU B 1 351 ? -8.398 -32.312 -3.133 1 89.25 351 LEU B CA 1
ATOM 6020 C C . LEU B 1 351 ? -8.008 -30.922 -2.67 1 89.25 351 LEU B C 1
ATOM 6022 O O . LEU B 1 351 ? -8.141 -30.594 -1.486 1 89.25 351 LEU B O 1
ATOM 6026 N N . PHE B 1 352 ? -7.648 -30.078 -3.551 1 88.69 352 PHE B N 1
ATOM 6027 C CA . PHE B 1 352 ? -7.133 -28.75 -3.205 1 88.69 352 PHE B CA 1
ATOM 6028 C C . PHE B 1 352 ? -8.266 -27.812 -2.812 1 88.69 352 PHE B C 1
ATOM 6030 O O . PHE B 1 352 ? -8.047 -26.812 -2.125 1 88.69 352 PHE B O 1
ATOM 6037 N N . THR B 1 353 ? -9.469 -28.094 -3.221 1 91.12 353 THR B N 1
ATOM 6038 C CA . THR B 1 353 ? -10.609 -27.266 -2.859 1 91.12 353 THR B CA 1
ATOM 6039 C C . THR B 1 353 ? -10.984 -27.469 -1.393 1 91.12 353 THR B C 1
ATOM 6041 O O . THR B 1 353 ? -11.727 -26.672 -0.821 1 91.12 353 THR B O 1
ATOM 6044 N N . THR B 1 354 ? -10.391 -28.5 -0.796 1 91.5 354 THR B N 1
ATOM 6045 C CA . THR B 1 354 ? -10.734 -28.812 0.587 1 91.5 354 THR B CA 1
ATOM 6046 C C . THR B 1 354 ? -9.836 -28.047 1.554 1 91.5 354 THR B C 1
ATOM 6048 O O . THR B 1 354 ? -10.016 -28.125 2.771 1 91.5 354 THR B O 1
ATOM 6051 N N . ILE B 1 355 ? -8.906 -27.281 1.039 1 93.5 355 ILE B N 1
ATOM 6052 C CA . ILE B 1 355 ? -8.086 -26.438 1.89 1 93.5 355 ILE B CA 1
ATOM 6053 C C . ILE B 1 355 ? -8.969 -25.422 2.621 1 93.5 355 ILE B C 1
ATOM 6055 O O . ILE B 1 355 ? -9.727 -24.688 1.993 1 93.5 355 ILE B O 1
ATOM 6059 N N . PRO B 1 356 ? -8.867 -25.391 3.947 1 95.94 356 PRO B N 1
ATOM 6060 C CA . PRO B 1 356 ? -9.672 -24.422 4.691 1 95.94 356 PRO B CA 1
ATOM 6061 C C . PRO B 1 356 ? -9.375 -22.969 4.301 1 95.94 356 PRO B C 1
ATOM 6063 O O . PRO B 1 356 ? -8.211 -22.625 4.062 1 95.94 356 PRO B O 1
ATOM 6066 N N . ASP B 1 357 ? -10.406 -22.141 4.309 1 96.31 357 ASP B N 1
ATOM 6067 C CA . ASP B 1 357 ? -10.297 -20.766 3.854 1 96.31 357 ASP B CA 1
ATOM 6068 C C . ASP B 1 357 ? -9.227 -20.016 4.641 1 96.31 357 ASP B C 1
ATOM 6070 O O . ASP B 1 357 ? -8.398 -19.297 4.059 1 96.31 357 ASP B O 1
ATOM 6074 N N . PRO B 1 358 ? -9.18 -20.109 5.984 1 97.75 358 PRO B N 1
ATOM 6075 C CA . PRO B 1 358 ? -8.18 -19.344 6.727 1 97.75 358 PRO B CA 1
ATOM 6076 C C . PRO B 1 358 ? -6.75 -19.797 6.426 1 97.75 358 PRO B C 1
ATOM 6078 O O . PRO B 1 358 ? -5.809 -19.016 6.527 1 97.75 358 PRO B O 1
ATOM 6081 N N . VAL B 1 359 ? -6.555 -21.094 6.125 1 97.88 359 VAL B N 1
ATOM 6082 C CA . VAL B 1 359 ? -5.242 -21.578 5.719 1 97.88 359 VAL B CA 1
ATOM 6083 C C . VAL B 1 359 ? -4.82 -20.906 4.41 1 97.88 359 VAL B C 1
ATOM 6085 O O . VAL B 1 359 ? -3.701 -20.406 4.293 1 97.88 359 VAL B O 1
ATOM 6088 N N . ALA B 1 360 ? -5.762 -20.906 3.479 1 97 360 ALA B N 1
ATOM 6089 C CA . ALA B 1 360 ? -5.508 -20.219 2.217 1 97 360 ALA B CA 1
ATOM 6090 C C . ALA B 1 360 ? -5.242 -18.734 2.449 1 97 360 ALA B C 1
ATOM 6092 O O . ALA B 1 360 ? -4.355 -18.156 1.82 1 97 360 ALA B O 1
ATOM 6093 N N . GLY B 1 361 ? -6.012 -18.188 3.32 1 97.88 361 GLY B N 1
ATOM 6094 C CA . GLY B 1 361 ? -5.832 -16.781 3.641 1 97.88 361 GLY B CA 1
ATOM 6095 C C . GLY B 1 361 ? -4.434 -16.453 4.137 1 97.88 361 GLY B C 1
ATOM 6096 O O . GLY B 1 361 ? -3.846 -15.445 3.738 1 97.88 361 GLY B O 1
ATOM 6097 N N . GLY B 1 362 ? -3.943 -17.25 5.082 1 98.06 362 GLY B N 1
ATOM 6098 C CA . GLY B 1 362 ? -2.576 -17.062 5.543 1 98.06 362 GLY B CA 1
ATOM 6099 C C . GLY B 1 362 ? -1.556 -17.141 4.426 1 98.06 362 GLY B C 1
ATOM 6100 O O . GLY B 1 362 ? -0.636 -16.312 4.367 1 98.06 362 GLY B O 1
ATOM 6101 N N . MET B 1 363 ? -1.735 -18.094 3.58 1 96.88 363 MET B N 1
ATOM 6102 C CA . MET B 1 363 ? -0.857 -18.266 2.424 1 96.88 363 MET B CA 1
ATOM 6103 C C . MET B 1 363 ? -0.905 -17.031 1.526 1 96.88 363 MET B C 1
ATOM 6105 O O . MET B 1 363 ? 0.135 -16.531 1.086 1 96.88 363 MET B O 1
ATOM 6109 N N . PHE B 1 364 ? -2.125 -16.453 1.256 1 97.12 364 PHE B N 1
ATOM 6110 C CA . PHE B 1 364 ? -2.303 -15.289 0.397 1 97.12 364 PHE B CA 1
ATOM 6111 C C . PHE B 1 364 ? -1.565 -14.086 0.964 1 97.12 364 PHE B C 1
ATOM 6113 O O . PHE B 1 364 ? -0.883 -13.367 0.231 1 97.12 364 PHE B O 1
ATOM 6120 N N . CYS B 1 365 ? -1.63 -13.906 2.244 1 98 365 CYS B N 1
ATOM 6121 C CA . CYS B 1 365 ? -1.034 -12.734 2.877 1 98 365 CYS B CA 1
ATOM 6122 C C . CYS B 1 365 ? 0.477 -12.719 2.676 1 98 365 CYS B C 1
ATOM 6124 O O . CYS B 1 365 ? 1.048 -11.68 2.326 1 98 365 CYS B O 1
ATOM 6126 N N . VAL B 1 366 ? 1.104 -13.844 2.869 1 97.25 366 VAL B N 1
ATOM 6127 C CA . VAL B 1 366 ? 2.555 -13.914 2.734 1 97.25 366 VAL B CA 1
ATOM 6128 C C . VAL B 1 366 ? 2.941 -13.797 1.262 1 97.25 366 VAL B C 1
ATOM 6130 O O . VAL B 1 366 ? 3.855 -13.047 0.912 1 97.25 366 VAL B O 1
ATOM 6133 N N . MET B 1 367 ? 2.221 -14.469 0.411 1 94.94 367 MET B N 1
ATOM 6134 C CA . MET B 1 367 ? 2.568 -14.516 -1.007 1 94.94 367 MET B CA 1
ATOM 6135 C C . MET B 1 367 ? 2.367 -13.148 -1.656 1 94.94 367 MET B C 1
ATOM 6137 O O . MET B 1 367 ? 3.238 -12.672 -2.383 1 94.94 367 MET B O 1
ATOM 6141 N N . PHE B 1 368 ? 1.254 -12.508 -1.424 1 96.5 368 PHE B N 1
ATOM 6142 C CA . PHE B 1 368 ? 0.978 -11.219 -2.043 1 96.5 368 PHE B CA 1
ATOM 6143 C C . PHE B 1 368 ? 1.873 -10.133 -1.456 1 96.5 368 PHE B C 1
ATOM 6145 O O . PHE B 1 368 ? 2.266 -9.203 -2.156 1 96.5 368 PHE B O 1
ATOM 6152 N N . GLY B 1 369 ? 2.18 -10.273 -0.169 1 97.25 369 GLY B N 1
ATOM 6153 C CA . GLY B 1 369 ? 3.197 -9.406 0.394 1 97.25 369 GLY B CA 1
ATOM 6154 C C . GLY B 1 369 ? 4.531 -9.508 -0.321 1 97.25 369 GLY B C 1
ATOM 6155 O O . GLY B 1 369 ? 5.172 -8.492 -0.603 1 97.25 369 GLY B O 1
ATOM 6156 N N . MET B 1 370 ? 4.91 -10.711 -0.612 1 94.44 370 MET B N 1
ATOM 6157 C CA . MET B 1 370 ? 6.176 -10.938 -1.307 1 94.44 370 MET B CA 1
ATOM 6158 C C . MET B 1 370 ? 6.133 -10.359 -2.717 1 94.44 370 MET B C 1
ATOM 6160 O O . MET B 1 370 ? 7.129 -9.812 -3.197 1 94.44 370 MET B O 1
ATOM 6164 N N . ILE B 1 371 ? 5.07 -10.531 -3.367 1 93.56 371 ILE B N 1
ATOM 6165 C CA . ILE B 1 371 ? 4.934 -9.992 -4.719 1 93.56 371 ILE B CA 1
ATOM 6166 C C . ILE B 1 371 ? 5.062 -8.477 -4.688 1 93.56 371 ILE B C 1
ATOM 6168 O O . ILE B 1 371 ? 5.746 -7.883 -5.527 1 93.56 371 ILE B O 1
ATOM 6172 N N . ALA B 1 372 ? 4.395 -7.859 -3.766 1 96.94 372 ALA B N 1
ATOM 6173 C CA . ALA B 1 372 ? 4.496 -6.41 -3.611 1 96.94 372 ALA B CA 1
ATOM 6174 C C . ALA B 1 372 ? 5.941 -5.988 -3.361 1 96.94 372 ALA B C 1
ATOM 6176 O O . ALA B 1 372 ? 6.406 -4.984 -3.912 1 96.94 372 ALA B O 1
ATOM 6177 N N . ALA B 1 373 ? 6.625 -6.75 -2.52 1 96.81 373 ALA B N 1
ATOM 6178 C CA . ALA B 1 373 ? 8.016 -6.438 -2.195 1 96.81 373 ALA B CA 1
ATOM 6179 C C . ALA B 1 373 ? 8.906 -6.555 -3.43 1 96.81 373 ALA B C 1
ATOM 6181 O O . ALA B 1 373 ? 9.836 -5.766 -3.609 1 96.81 373 ALA B O 1
ATOM 6182 N N . VAL B 1 374 ? 8.68 -7.531 -4.203 1 92.81 374 VAL B N 1
ATOM 6183 C CA . VAL B 1 374 ? 9.453 -7.703 -5.426 1 92.81 374 VAL B CA 1
ATOM 6184 C C . VAL B 1 374 ? 9.25 -6.5 -6.344 1 92.81 374 VAL B C 1
ATOM 6186 O O . VAL B 1 374 ? 10.188 -6.035 -6.984 1 92.81 374 VAL B O 1
ATOM 6189 N N . GLY B 1 375 ? 8.055 -6.023 -6.406 1 93.81 375 GLY B N 1
ATOM 6190 C CA . GLY B 1 375 ? 7.82 -4.789 -7.133 1 93.81 375 GLY B CA 1
ATOM 6191 C C . GLY B 1 375 ? 8.641 -3.623 -6.613 1 93.81 375 GLY B C 1
ATOM 6192 O O . GLY B 1 375 ? 9.289 -2.918 -7.387 1 93.81 375 GLY B O 1
ATOM 6193 N N . MET B 1 376 ? 8.688 -3.465 -5.332 1 95.94 376 MET B N 1
ATOM 6194 C CA . MET B 1 376 ? 9.398 -2.359 -4.699 1 95.94 376 MET B CA 1
ATOM 6195 C C . MET B 1 376 ? 10.906 -2.52 -4.859 1 95.94 376 MET B C 1
ATOM 6197 O O . MET B 1 376 ? 11.656 -1.546 -4.746 1 95.94 376 MET B O 1
ATOM 6201 N N . SER B 1 377 ? 11.344 -3.723 -5.074 1 94.31 377 SER B N 1
ATOM 6202 C CA . SER B 1 377 ? 12.781 -3.969 -5.176 1 94.31 377 SER B CA 1
ATOM 6203 C C . SER B 1 377 ? 13.383 -3.232 -6.367 1 94.31 377 SER B C 1
ATOM 6205 O O . SER B 1 377 ? 14.578 -2.951 -6.387 1 94.31 377 SER B O 1
ATOM 6207 N N . SER B 1 378 ? 12.57 -2.875 -7.355 1 92.19 378 SER B N 1
ATOM 6208 C CA . SER B 1 378 ? 13.055 -2.127 -8.508 1 92.19 378 SER B CA 1
ATOM 6209 C C . SER B 1 378 ? 13.492 -0.719 -8.117 1 92.19 378 SER B C 1
ATOM 6211 O O . SER B 1 378 ? 14.195 -0.047 -8.867 1 92.19 378 SER B O 1
ATOM 6213 N N . LEU B 1 379 ? 13.141 -0.301 -6.961 1 93.38 379 LEU B N 1
ATOM 6214 C CA . LEU B 1 379 ? 13.492 1.033 -6.484 1 93.38 379 LEU B CA 1
ATOM 6215 C C . LEU B 1 379 ? 14.977 1.123 -6.152 1 93.38 379 LEU B C 1
ATOM 6217 O O . LEU B 1 379 ? 15.516 2.219 -5.98 1 93.38 379 LEU B O 1
ATOM 6221 N N . GLN B 1 380 ? 15.633 0.012 -6.082 1 92.44 380 GLN B N 1
ATOM 6222 C CA . GLN B 1 380 ? 17.062 0.009 -5.789 1 92.44 380 GLN B CA 1
ATOM 6223 C C . GLN B 1 380 ? 17.844 0.706 -6.898 1 92.44 380 GLN B C 1
ATOM 6225 O O . GLN B 1 380 ? 18.984 1.131 -6.684 1 92.44 380 GLN B O 1
ATOM 6230 N N . PHE B 1 381 ? 17.203 0.896 -8.008 1 92.62 381 PHE B N 1
ATOM 6231 C CA . PHE B 1 381 ? 17.891 1.468 -9.156 1 92.62 381 PHE B CA 1
ATOM 6232 C C . PHE B 1 381 ? 17.672 2.977 -9.219 1 92.62 381 PHE B C 1
ATOM 6234 O O . PHE B 1 381 ? 18.344 3.672 -9.984 1 92.62 381 PHE B O 1
ATOM 6241 N N . VAL B 1 382 ? 16.766 3.471 -8.484 1 94.5 382 VAL B N 1
ATOM 6242 C CA . VAL B 1 382 ? 16.359 4.867 -8.609 1 94.5 382 VAL B CA 1
ATOM 6243 C C . VAL B 1 382 ? 16.938 5.672 -7.441 1 94.5 382 VAL B C 1
ATOM 6245 O O . VAL B 1 382 ? 17.188 5.125 -6.363 1 94.5 382 VAL B O 1
ATOM 6248 N N . ASP B 1 383 ? 17.203 6.957 -7.672 1 95 383 ASP B N 1
ATOM 6249 C CA . ASP B 1 383 ? 17.609 7.863 -6.598 1 95 383 ASP B CA 1
ATOM 6250 C C . ASP B 1 383 ? 16.406 8.234 -5.727 1 95 383 ASP B C 1
ATOM 6252 O O . ASP B 1 383 ? 15.555 9.023 -6.133 1 95 383 ASP B O 1
ATOM 6256 N N . LEU B 1 384 ? 16.406 7.746 -4.535 1 94.19 384 LEU B N 1
ATOM 6257 C CA . LEU B 1 384 ? 15.258 7.941 -3.66 1 94.19 384 LEU B CA 1
ATOM 6258 C C . LEU B 1 384 ? 15.43 9.195 -2.809 1 94.19 384 LEU B C 1
ATOM 6260 O O . LEU B 1 384 ? 14.625 9.461 -1.918 1 94.19 384 LEU B O 1
ATOM 6264 N N . ASN B 1 385 ? 16.438 10.008 -3.064 1 90.25 385 ASN B N 1
ATOM 6265 C CA . ASN B 1 385 ? 16.578 11.328 -2.461 1 90.25 385 ASN B CA 1
ATOM 6266 C C . ASN B 1 385 ? 15.945 12.406 -3.328 1 90.25 385 ASN B C 1
ATOM 6268 O O . ASN B 1 385 ? 15.805 13.555 -2.896 1 90.25 385 ASN B O 1
ATOM 6272 N N . SER B 1 386 ? 15.578 12.023 -4.512 1 92.62 386 SER B N 1
ATOM 6273 C CA . SER B 1 386 ? 14.961 12.953 -5.449 1 92.62 386 SER B CA 1
ATOM 6274 C C . SER B 1 386 ? 13.477 13.141 -5.145 1 92.62 386 SER B C 1
ATOM 6276 O O . SER B 1 386 ? 12.711 12.18 -5.137 1 92.62 386 SER B O 1
ATOM 6278 N N . SER B 1 387 ? 13.086 14.383 -4.918 1 89.88 387 SER B N 1
ATOM 6279 C CA . SER B 1 387 ? 11.688 14.695 -4.656 1 89.88 387 SER B CA 1
ATOM 6280 C C . SER B 1 387 ? 10.805 14.32 -5.84 1 89.88 387 SER B C 1
ATOM 6282 O O . SER B 1 387 ? 9.656 13.914 -5.66 1 89.88 387 SER B O 1
ATOM 6284 N N . ARG B 1 388 ? 11.328 14.5 -7 1 94.12 388 ARG B N 1
ATOM 6285 C CA . ARG B 1 388 ? 10.617 14.117 -8.211 1 94.12 388 ARG B CA 1
ATOM 6286 C C . ARG B 1 388 ? 10.281 12.633 -8.203 1 94.12 388 ARG B C 1
ATOM 6288 O O . ARG B 1 388 ? 9.133 12.242 -8.453 1 94.12 388 ARG B O 1
ATOM 6295 N N . ASN B 1 389 ? 11.336 11.805 -7.953 1 96.31 389 ASN B N 1
ATOM 6296 C CA . ASN B 1 389 ? 11.148 10.359 -7.961 1 96.31 389 ASN B CA 1
ATOM 6297 C C . ASN B 1 389 ? 10.188 9.914 -6.867 1 96.31 389 ASN B C 1
ATOM 6299 O O . ASN B 1 389 ? 9.367 9.016 -7.082 1 96.31 389 ASN B O 1
ATOM 6303 N N . LEU B 1 390 ? 10.258 10.555 -5.793 1 95.75 390 LEU B N 1
ATOM 6304 C CA . LEU B 1 390 ? 9.367 10.219 -4.688 1 95.75 390 LEU B CA 1
ATOM 6305 C C . LEU B 1 390 ? 7.922 10.539 -5.039 1 95.75 390 LEU B C 1
ATOM 6307 O O . LEU B 1 390 ? 7.023 9.742 -4.762 1 95.75 390 LEU B O 1
ATOM 6311 N N . LEU B 1 391 ? 7.707 11.664 -5.625 1 96.25 391 LEU B N 1
ATOM 6312 C CA . LEU B 1 391 ? 6.355 12.055 -6.012 1 96.25 391 LEU B CA 1
ATOM 6313 C C . LEU B 1 391 ? 5.785 11.086 -7.043 1 96.25 391 LEU B C 1
ATOM 6315 O O . LEU B 1 391 ? 4.641 10.633 -6.914 1 96.25 391 LEU B O 1
ATOM 6319 N N . VAL B 1 392 ? 6.582 10.75 -8.047 1 97.06 392 VAL B N 1
ATOM 6320 C CA . VAL B 1 392 ? 6.129 9.867 -9.109 1 97.06 392 VAL B CA 1
ATOM 6321 C C . VAL B 1 392 ? 5.719 8.516 -8.523 1 97.06 392 VAL B C 1
ATOM 6323 O O . VAL B 1 392 ? 4.625 8.023 -8.797 1 97.06 392 VAL B O 1
ATOM 6326 N N . MET B 1 393 ? 6.57 7.969 -7.734 1 97.06 393 MET B N 1
ATOM 6327 C CA . MET B 1 393 ? 6.332 6.637 -7.188 1 97.06 393 MET B CA 1
ATOM 6328 C C . MET B 1 393 ? 5.223 6.672 -6.141 1 97.06 393 MET B C 1
ATOM 6330 O O . MET B 1 393 ? 4.285 5.879 -6.199 1 97.06 393 MET B O 1
ATOM 6334 N N . GLY B 1 394 ? 5.332 7.59 -5.219 1 97.75 394 GLY B N 1
ATOM 6335 C CA . GLY B 1 394 ? 4.387 7.668 -4.117 1 97.75 394 GLY B CA 1
ATOM 6336 C C . GLY B 1 394 ? 2.971 7.969 -4.57 1 97.75 394 GLY B C 1
ATOM 6337 O O . GLY B 1 394 ? 2.021 7.305 -4.148 1 97.75 394 GLY B O 1
ATOM 6338 N N . PHE B 1 395 ? 2.83 8.992 -5.461 1 98.25 395 PHE B N 1
ATOM 6339 C CA . PHE B 1 395 ? 1.522 9.375 -5.973 1 98.25 395 PHE B CA 1
ATOM 6340 C C . PHE B 1 395 ? 0.892 8.242 -6.766 1 98.25 395 PHE B C 1
ATOM 6342 O O . PHE B 1 395 ? -0.307 7.98 -6.641 1 98.25 395 PHE B O 1
ATOM 6349 N N . SER B 1 396 ? 1.687 7.551 -7.527 1 98.38 396 SER B N 1
ATOM 6350 C CA . SER B 1 396 ? 1.191 6.453 -8.352 1 98.38 396 SER B CA 1
ATOM 6351 C C . SER B 1 396 ? 0.682 5.301 -7.496 1 98.38 396 SER B C 1
ATOM 6353 O O . SER B 1 396 ? -0.411 4.781 -7.727 1 98.38 396 SER B O 1
ATOM 6355 N N . ILE B 1 397 ? 1.443 4.879 -6.508 1 98.44 397 ILE B N 1
ATOM 6356 C CA . ILE B 1 397 ? 1.044 3.775 -5.637 1 98.44 397 ILE B CA 1
ATOM 6357 C C . ILE B 1 397 ? -0.199 4.168 -4.844 1 98.44 397 ILE B C 1
ATOM 6359 O O . ILE B 1 397 ? -1.147 3.389 -4.734 1 98.44 397 ILE B O 1
ATOM 6363 N N . PHE B 1 398 ? -0.169 5.375 -4.316 1 98.56 398 PHE B N 1
ATOM 6364 C CA . PHE B 1 398 ? -1.281 5.832 -3.492 1 98.56 398 PHE B CA 1
ATOM 6365 C C . PHE B 1 398 ? -2.58 5.828 -4.289 1 98.56 398 PHE B C 1
ATOM 6367 O O . PHE B 1 398 ? -3.602 5.324 -3.816 1 98.56 398 PHE B O 1
ATOM 6374 N N . MET B 1 399 ? -2.57 6.422 -5.488 1 98.5 399 MET B N 1
ATOM 6375 C CA . MET B 1 399 ? -3.756 6.48 -6.336 1 98.5 399 MET B CA 1
ATOM 6376 C C . MET B 1 399 ? -4.188 5.082 -6.762 1 98.5 399 MET B C 1
ATOM 6378 O O . MET B 1 399 ? -5.379 4.824 -6.953 1 98.5 399 MET B O 1
ATOM 6382 N N . GLY B 1 400 ? -3.195 4.211 -6.895 1 97.75 400 GLY B N 1
ATOM 6383 C CA . GLY B 1 400 ? -3.486 2.83 -7.25 1 97.75 400 GLY B CA 1
ATOM 6384 C C . GLY B 1 400 ? -4.266 2.088 -6.18 1 97.75 400 GLY B C 1
ATOM 6385 O O . GLY B 1 400 ? -4.855 1.041 -6.445 1 97.75 400 GLY B O 1
ATOM 6386 N N . VAL B 1 401 ? -4.258 2.551 -5.008 1 97.5 401 VAL B N 1
ATOM 6387 C CA . VAL B 1 401 ? -5.02 1.938 -3.924 1 97.5 401 VAL B CA 1
ATOM 6388 C C . VAL B 1 401 ? -6.309 2.723 -3.688 1 97.5 401 VAL B C 1
ATOM 6390 O O . VAL B 1 401 ? -7.398 2.145 -3.645 1 97.5 401 VAL B O 1
ATOM 6393 N N . ALA B 1 402 ? -6.238 4.047 -3.641 1 97.62 402 ALA B N 1
ATOM 6394 C CA . ALA B 1 402 ? -7.328 4.914 -3.213 1 97.62 402 ALA B CA 1
ATOM 6395 C C . ALA B 1 402 ? -8.461 4.91 -4.234 1 97.62 402 ALA B C 1
ATOM 6397 O O . ALA B 1 402 ? -9.633 4.789 -3.867 1 97.62 402 ALA B O 1
ATOM 6398 N N . LEU B 1 403 ? -8.086 5.086 -5.508 1 96.88 403 LEU B N 1
ATOM 6399 C CA . LEU B 1 403 ? -9.102 5.25 -6.547 1 96.88 403 LEU B CA 1
ATOM 6400 C C . LEU B 1 403 ? -9.883 3.957 -6.75 1 96.88 403 LEU B C 1
ATOM 6402 O O . LEU B 1 403 ? -11.109 3.963 -6.742 1 96.88 403 LEU B O 1
ATOM 6406 N N . PRO B 1 404 ? -9.203 2.812 -6.875 1 94.56 404 PRO B N 1
ATOM 6407 C CA . PRO B 1 404 ? -9.961 1.571 -7.027 1 94.56 404 PRO B CA 1
ATOM 6408 C C . PRO B 1 404 ? -10.859 1.272 -5.824 1 94.56 404 PRO B C 1
ATOM 6410 O O . PRO B 1 404 ? -11.977 0.79 -5.988 1 94.56 404 PRO B O 1
ATOM 6413 N N . GLU B 1 405 ? -10.328 1.495 -4.66 1 94.12 405 GLU B N 1
ATOM 6414 C CA . GLU B 1 405 ? -11.117 1.248 -3.457 1 94.12 405 GLU B CA 1
ATOM 6415 C C . GLU B 1 405 ? -12.375 2.111 -3.436 1 94.12 405 GLU B C 1
ATOM 6417 O O . GLU B 1 405 ? -13.453 1.644 -3.053 1 94.12 405 GLU B O 1
ATOM 6422 N N . TRP B 1 406 ? -12.258 3.381 -3.832 1 94.56 406 TRP B N 1
ATOM 6423 C CA . TRP B 1 406 ? -13.414 4.266 -3.893 1 94.56 406 TRP B CA 1
ATOM 6424 C C . TRP B 1 406 ? -14.414 3.783 -4.934 1 94.56 406 TRP B C 1
ATOM 6426 O O . TRP B 1 406 ? -15.625 3.773 -4.688 1 94.56 406 TRP B O 1
ATOM 6436 N N . VAL B 1 407 ? -13.945 3.396 -6.125 1 92.75 407 VAL B N 1
ATOM 6437 C CA . VAL B 1 407 ? -14.805 2.961 -7.219 1 92.75 407 VAL B CA 1
ATOM 6438 C C . VAL B 1 407 ? -15.578 1.711 -6.805 1 92.75 407 VAL B C 1
ATOM 6440 O O . VAL B 1 407 ? -16.766 1.584 -7.098 1 92.75 407 VAL B O 1
ATOM 6443 N N . ARG B 1 408 ? -14.906 0.773 -6.109 1 88.69 408 ARG B N 1
ATOM 6444 C CA . ARG B 1 408 ? -15.555 -0.453 -5.656 1 88.69 408 ARG B CA 1
ATOM 6445 C C . ARG B 1 408 ? -16.703 -0.144 -4.699 1 88.69 408 ARG B C 1
ATOM 6447 O O . ARG B 1 408 ? -17.719 -0.846 -4.688 1 88.69 408 ARG B O 1
ATOM 6454 N N . LYS B 1 409 ? -16.578 0.918 -3.936 1 88.44 409 LYS B N 1
ATOM 6455 C CA . LYS B 1 409 ? -17.594 1.292 -2.949 1 88.44 409 LYS B CA 1
ATOM 6456 C C . LYS B 1 409 ? -18.703 2.137 -3.584 1 88.44 409 LYS B C 1
ATOM 6458 O O . LYS B 1 409 ? -19.797 2.258 -3.029 1 88.44 409 LYS B O 1
ATOM 6463 N N . ASN B 1 410 ? -18.344 2.768 -4.742 1 89.56 410 ASN B N 1
ATOM 6464 C CA . ASN B 1 410 ? -19.266 3.705 -5.367 1 89.56 410 ASN B CA 1
ATOM 6465 C C . ASN B 1 410 ? -19.516 3.361 -6.836 1 89.56 410 ASN B C 1
ATOM 6467 O O . ASN B 1 410 ? -19.422 4.23 -7.703 1 89.56 410 ASN B O 1
ATOM 6471 N N . LYS B 1 411 ? -19.875 2.188 -7.207 1 80.69 411 LYS B N 1
ATOM 6472 C CA . LYS B 1 411 ? -20.031 1.67 -8.562 1 80.69 411 LYS B CA 1
ATOM 6473 C C . LYS B 1 411 ? -21.141 2.4 -9.312 1 80.69 411 LYS B C 1
ATOM 6475 O O . LYS B 1 411 ? -21.094 2.545 -10.531 1 80.69 411 LYS B O 1
ATOM 6480 N N . THR B 1 412 ? -22.047 2.961 -8.609 1 78.31 412 THR B N 1
ATOM 6481 C CA . THR B 1 412 ? -23.25 3.531 -9.219 1 78.31 412 THR B CA 1
ATOM 6482 C C . THR B 1 412 ? -23 4.977 -9.648 1 78.31 412 THR B C 1
ATOM 6484 O O . THR B 1 412 ? -23.766 5.539 -10.43 1 78.31 412 THR B O 1
ATOM 6487 N N . VAL B 1 413 ? -21.953 5.547 -9.25 1 76.44 413 VAL B N 1
ATOM 6488 C CA . VAL B 1 413 ? -21.703 6.961 -9.508 1 76.44 413 VAL B CA 1
ATOM 6489 C C . VAL B 1 413 ? -21.203 7.148 -10.93 1 76.44 413 VAL B C 1
ATOM 6491 O O . VAL B 1 413 ? -21.391 8.203 -11.539 1 76.44 413 VAL B O 1
ATOM 6494 N N . ILE B 1 414 ? -20.703 6.113 -11.516 1 71.38 414 ILE B N 1
ATOM 6495 C CA . ILE B 1 414 ? -20.125 6.219 -12.852 1 71.38 414 ILE B CA 1
ATOM 6496 C C . ILE B 1 414 ? -21.219 6.039 -13.898 1 71.38 414 ILE B C 1
ATOM 6498 O O . ILE B 1 414 ? -21.781 4.949 -14.047 1 71.38 414 ILE B O 1
ATOM 6502 N N . ALA B 1 415 ? -21.719 7.141 -14.484 1 77.56 415 ALA B N 1
ATOM 6503 C CA . ALA B 1 415 ? -22.766 7.117 -15.508 1 77.56 415 ALA B CA 1
ATOM 6504 C C . ALA B 1 415 ? -22.375 7.992 -16.703 1 77.56 415 ALA B C 1
ATOM 6506 O O . ALA B 1 415 ? -22.625 9.203 -16.688 1 77.56 415 ALA B O 1
ATOM 6507 N N . THR B 1 416 ? -21.641 7.473 -17.625 1 71.81 416 THR B N 1
ATOM 6508 C CA . THR B 1 416 ? -21.203 8.195 -18.812 1 71.81 416 THR B CA 1
ATOM 6509 C C . THR B 1 416 ? -22.328 8.25 -19.844 1 71.81 416 THR B C 1
ATOM 6511 O O . THR B 1 416 ? -22.234 8.977 -20.844 1 71.81 416 THR B O 1
ATOM 6514 N N . GLY B 1 417 ? -23.328 7.508 -19.625 1 76.19 417 GLY B N 1
ATOM 6515 C CA . GLY B 1 417 ? -24.422 7.445 -20.578 1 76.19 417 GLY B CA 1
ATOM 6516 C C . GLY B 1 417 ? -24.375 6.211 -21.469 1 76.19 417 GLY B C 1
ATOM 6517 O O . GLY B 1 417 ? -25.375 5.844 -22.078 1 76.19 417 GLY B O 1
ATOM 6518 N N . SER B 1 418 ? -23.219 5.637 -21.656 1 84.06 418 SER B N 1
ATOM 6519 C CA . SER B 1 418 ? -23.062 4.406 -22.422 1 84.06 418 SER B CA 1
ATOM 6520 C C . SER B 1 418 ? -22.719 3.227 -21.531 1 84.06 418 SER B C 1
ATOM 6522 O O . SER B 1 418 ? -21.797 3.311 -20.719 1 84.06 418 SER B O 1
ATOM 6524 N N . VAL B 1 419 ? -23.422 2.178 -21.719 1 80.38 419 VAL B N 1
ATOM 6525 C CA . VAL B 1 419 ? -23.219 0.989 -20.891 1 80.38 419 VAL B CA 1
ATOM 6526 C C . VAL B 1 419 ? -21.797 0.453 -21.109 1 80.38 419 VAL B C 1
ATOM 6528 O O . VAL B 1 419 ? -21.109 0.115 -20.141 1 80.38 419 VAL B O 1
ATOM 6531 N N . GLU B 1 420 ? -21.438 0.38 -22.312 1 81.44 420 GLU B N 1
ATOM 6532 C CA . GLU B 1 420 ? -20.094 -0.107 -22.625 1 81.44 420 GLU B CA 1
ATOM 6533 C C . GLU B 1 420 ? -19.031 0.825 -22.062 1 81.44 420 GLU B C 1
ATOM 6535 O O . GLU B 1 420 ? -18 0.367 -21.562 1 81.44 420 GLU B O 1
ATOM 6540 N N . GLY B 1 421 ? -19.25 2.074 -22.281 1 82.44 421 GLY B N 1
ATOM 6541 C CA . GLY B 1 421 ? -18.328 3.061 -21.75 1 82.44 421 GLY B CA 1
ATOM 6542 C C . GLY B 1 421 ? -18.203 2.994 -20.234 1 82.44 421 GLY B C 1
ATOM 6543 O O . GLY B 1 421 ? -17.094 3.09 -19.703 1 82.44 421 GLY B O 1
ATOM 6544 N N . ASP B 1 422 ? -19.297 2.809 -19.609 1 84.88 422 ASP B N 1
ATOM 6545 C CA . ASP B 1 422 ? -19.297 2.691 -18.156 1 84.88 422 ASP B CA 1
ATOM 6546 C C . ASP B 1 422 ? -18.516 1.461 -17.703 1 84.88 422 ASP B C 1
ATOM 6548 O O . ASP B 1 422 ? -17.766 1.522 -16.719 1 84.88 422 ASP B O 1
ATOM 6552 N N . GLN B 1 423 ? -18.672 0.43 -18.469 1 83.56 423 GLN B N 1
ATOM 6553 C CA . GLN B 1 423 ? -17.984 -0.801 -18.109 1 83.56 423 GLN B CA 1
ATOM 6554 C C . GLN B 1 423 ? -16.469 -0.655 -18.281 1 83.56 423 GLN B C 1
ATOM 6556 O O . GLN B 1 423 ? -15.688 -1.184 -17.484 1 83.56 423 GLN B O 1
ATOM 6561 N N . ILE B 1 424 ? -16.109 -0.022 -19.344 1 85.44 424 ILE B N 1
ATOM 6562 C CA . ILE B 1 424 ? -14.695 0.205 -19.594 1 85.44 424 ILE B CA 1
ATOM 6563 C C . ILE B 1 424 ? -14.078 0.998 -18.453 1 85.44 424 ILE B C 1
ATOM 6565 O O . ILE B 1 424 ? -13.055 0.599 -17.891 1 85.44 424 ILE B O 1
ATOM 6569 N N . VAL B 1 425 ? -14.727 2.016 -18.078 1 85.25 425 VAL B N 1
ATOM 6570 C CA . VAL B 1 425 ? -14.227 2.9 -17.031 1 85.25 425 VAL B CA 1
ATOM 6571 C C . VAL B 1 425 ? -14.188 2.156 -15.703 1 85.25 425 VAL B C 1
ATOM 6573 O O . VAL B 1 425 ? -13.211 2.258 -14.961 1 85.25 425 VAL B O 1
ATOM 6576 N N . LEU B 1 426 ? -15.195 1.405 -15.484 1 86.44 426 LEU B N 1
ATOM 6577 C CA . LEU B 1 426 ? -15.289 0.665 -14.227 1 86.44 426 LEU B CA 1
ATOM 6578 C C . LEU B 1 426 ? -14.164 -0.361 -14.117 1 86.44 426 LEU B C 1
ATOM 6580 O O . LEU B 1 426 ? -13.508 -0.457 -13.078 1 86.44 426 LEU B O 1
ATOM 6584 N N . VAL B 1 427 ? -13.914 -1.088 -15.148 1 86.88 427 VAL B N 1
ATOM 6585 C CA . VAL B 1 427 ? -12.898 -2.133 -15.117 1 86.88 427 VAL B CA 1
ATOM 6586 C C . VAL B 1 427 ? -11.516 -1.504 -14.984 1 86.88 427 VAL B C 1
ATOM 6588 O O . VAL B 1 427 ? -10.703 -1.946 -14.164 1 86.88 427 VAL B O 1
ATOM 6591 N N . LEU B 1 428 ? -11.25 -0.503 -15.703 1 89.12 428 LEU B N 1
ATOM 6592 C CA . LEU B 1 428 ? -9.938 0.142 -15.688 1 89.12 428 LEU B CA 1
ATOM 6593 C C . LEU B 1 428 ? -9.68 0.817 -14.344 1 89.12 428 LEU B C 1
ATOM 6595 O O . LEU B 1 428 ? -8.586 0.71 -13.789 1 89.12 428 LEU B O 1
ATOM 6599 N N . LEU B 1 429 ? -10.688 1.437 -13.773 1 91.12 429 LEU B N 1
ATOM 6600 C CA . LEU B 1 429 ? -10.5 2.211 -12.555 1 91.12 429 LEU B CA 1
ATOM 6601 C C . LEU B 1 429 ? -10.484 1.302 -11.328 1 91.12 429 LEU B C 1
ATOM 6603 O O . LEU B 1 429 ? -10.047 1.713 -10.25 1 91.12 429 LEU B O 1
ATOM 6607 N N . GLN B 1 430 ? -10.891 0.062 -11.508 1 91.44 430 GLN B N 1
ATOM 6608 C CA . GLN B 1 430 ? -10.836 -0.897 -10.414 1 91.44 430 GLN B CA 1
ATOM 6609 C C . GLN B 1 430 ? -9.516 -1.668 -10.422 1 91.44 430 GLN B C 1
ATOM 6611 O O . GLN B 1 430 ? -9.25 -2.463 -9.516 1 91.44 430 GLN B O 1
ATOM 6616 N N . THR B 1 431 ? -8.758 -1.427 -11.438 1 91.31 431 THR B N 1
ATOM 6617 C CA . THR B 1 431 ? -7.484 -2.117 -11.57 1 91.31 431 THR B CA 1
ATOM 6618 C C . THR B 1 431 ? -6.336 -1.228 -11.102 1 91.31 431 THR B C 1
ATOM 6620 O O . THR B 1 431 ? -5.812 -0.422 -11.875 1 91.31 431 THR B O 1
ATOM 6623 N N . GLY B 1 432 ? -5.898 -1.465 -9.883 1 94.25 432 GLY B N 1
ATOM 6624 C CA . GLY B 1 432 ? -4.879 -0.644 -9.25 1 94.25 432 GLY B CA 1
ATOM 6625 C C . GLY B 1 432 ? -3.576 -0.604 -10.023 1 94.25 432 GLY B C 1
ATOM 6626 O O . GLY B 1 432 ? -2.967 0.458 -10.172 1 94.25 432 GLY B O 1
ATOM 6627 N N . MET B 1 433 ? -3.143 -1.758 -10.461 1 93.81 433 MET B N 1
ATOM 6628 C CA . MET B 1 433 ? -1.876 -1.815 -11.188 1 93.81 433 MET B CA 1
ATOM 6629 C C . MET B 1 433 ? -1.941 -0.987 -12.469 1 93.81 433 MET B C 1
ATOM 6631 O O . MET B 1 433 ? -0.938 -0.408 -12.891 1 93.81 433 MET B O 1
ATOM 6635 N N . PHE B 1 434 ? -3.098 -0.943 -13.141 1 92.5 434 PHE B N 1
ATOM 6636 C CA . PHE B 1 434 ? -3.271 -0.118 -14.328 1 92.5 434 PHE B CA 1
ATOM 6637 C C . PHE B 1 434 ? -3.111 1.359 -13.992 1 92.5 434 PHE B C 1
ATOM 6639 O O . PHE B 1 434 ? -2.369 2.078 -14.664 1 92.5 434 PHE B O 1
ATOM 6646 N N . ILE B 1 435 ? -3.811 1.79 -12.977 1 95.44 435 ILE B N 1
ATOM 6647 C CA . ILE B 1 435 ? -3.773 3.188 -12.555 1 95.44 435 ILE B CA 1
ATOM 6648 C C . ILE B 1 435 ? -2.344 3.576 -12.188 1 95.44 435 ILE B C 1
ATOM 6650 O O . ILE B 1 435 ? -1.825 4.586 -12.664 1 95.44 435 ILE B O 1
ATOM 6654 N N . ALA B 1 436 ? -1.722 2.791 -11.352 1 96.69 436 ALA B N 1
ATOM 6655 C CA . ALA B 1 436 ? -0.364 3.074 -10.898 1 96.69 436 ALA B CA 1
ATOM 6656 C C . ALA B 1 436 ? 0.62 3.072 -12.062 1 96.69 436 ALA B C 1
ATOM 6658 O O . ALA B 1 436 ? 1.525 3.908 -12.125 1 96.69 436 ALA B O 1
ATOM 6659 N N . GLY B 1 437 ? 0.456 2.094 -12.938 1 93.75 437 GLY B N 1
ATOM 6660 C CA . GLY B 1 437 ? 1.339 2.008 -14.086 1 93.75 437 GLY B CA 1
ATOM 6661 C C . GLY B 1 437 ? 1.217 3.195 -15.023 1 93.75 437 GLY B C 1
ATOM 6662 O O . GLY B 1 437 ? 2.225 3.754 -15.461 1 93.75 437 GLY B O 1
ATOM 6663 N N . VAL B 1 438 ? 0.027 3.602 -15.344 1 93.81 438 VAL B N 1
ATOM 6664 C CA . VAL B 1 438 ? -0.206 4.723 -16.25 1 93.81 438 VAL B CA 1
ATOM 6665 C C . VAL B 1 438 ? 0.322 6.012 -15.625 1 93.81 438 VAL B C 1
ATOM 6667 O O . VAL B 1 438 ? 1.013 6.789 -16.281 1 93.81 438 VAL B O 1
ATOM 6670 N N . LEU B 1 439 ? 0.006 6.238 -14.406 1 97 439 LEU B N 1
ATOM 6671 C CA . LEU B 1 439 ? 0.471 7.445 -13.727 1 97 439 LEU B CA 1
ATOM 6672 C C . LEU B 1 439 ? 1.993 7.465 -13.641 1 97 439 LEU B C 1
ATOM 6674 O O . LEU B 1 439 ? 2.621 8.5 -13.883 1 97 439 LEU B O 1
ATOM 6678 N N . GLY B 1 440 ? 2.564 6.289 -13.211 1 95.94 440 GLY B N 1
ATOM 6679 C CA . GLY B 1 440 ? 4.016 6.203 -13.18 1 95.94 440 GLY B CA 1
ATOM 6680 C C . GLY B 1 440 ? 4.664 6.488 -14.516 1 95.94 440 GLY B C 1
ATOM 6681 O O . GLY B 1 440 ? 5.648 7.23 -14.594 1 95.94 440 GLY B O 1
ATOM 6682 N N . PHE B 1 441 ? 4.074 5.957 -15.539 1 93.69 441 PHE B N 1
ATOM 6683 C CA . PHE B 1 441 ? 4.602 6.129 -16.891 1 93.69 441 PHE B CA 1
ATOM 6684 C C . PHE B 1 441 ? 4.488 7.582 -17.328 1 93.69 441 PHE B C 1
ATOM 6686 O O . PHE B 1 441 ? 5.461 8.172 -17.812 1 93.69 441 PHE B O 1
ATOM 6693 N N . VAL B 1 442 ? 3.342 8.172 -17.188 1 95.44 442 VAL B N 1
ATOM 6694 C CA . VAL B 1 442 ? 3.076 9.531 -17.656 1 95.44 442 VAL B CA 1
ATOM 6695 C C . VAL B 1 442 ? 3.928 10.523 -16.875 1 95.44 442 VAL B C 1
ATOM 6697 O O . VAL B 1 442 ? 4.582 11.391 -17.453 1 95.44 442 VAL B O 1
ATOM 6700 N N . LEU B 1 443 ? 3.955 10.43 -15.609 1 96.38 443 LEU B N 1
ATOM 6701 C CA . LEU B 1 443 ? 4.684 11.391 -14.789 1 96.38 443 LEU B CA 1
ATOM 6702 C C . LEU B 1 443 ? 6.188 11.242 -14.992 1 96.38 443 LEU B C 1
ATOM 6704 O O . LEU B 1 443 ? 6.91 12.242 -15.055 1 96.38 443 LEU B O 1
ATOM 6708 N N . ASP B 1 444 ? 6.641 9.969 -15.031 1 94.31 444 ASP B N 1
ATOM 6709 C CA . ASP B 1 444 ? 8.07 9.742 -15.211 1 94.31 444 ASP B CA 1
ATOM 6710 C C . ASP B 1 444 ? 8.562 10.344 -16.531 1 94.31 444 ASP B C 1
ATOM 6712 O O . ASP B 1 444 ? 9.695 10.828 -16.609 1 94.31 444 ASP B O 1
ATOM 6716 N N . ASN B 1 445 ? 7.719 10.352 -17.547 1 92.31 445 ASN B N 1
ATOM 6717 C CA . ASN B 1 445 ? 8.172 10.781 -18.859 1 92.31 445 ASN B CA 1
ATOM 6718 C C . ASN B 1 445 ? 7.789 12.227 -19.141 1 92.31 445 ASN B C 1
ATOM 6720 O O . ASN B 1 445 ? 8.281 12.828 -20.109 1 92.31 445 ASN B O 1
ATOM 6724 N N . THR B 1 446 ? 6.961 12.812 -18.391 1 92.25 446 THR B N 1
ATOM 6725 C CA . THR B 1 446 ? 6.512 14.164 -18.688 1 92.25 446 THR B CA 1
ATOM 6726 C C . THR B 1 446 ? 7.199 15.172 -17.781 1 92.25 446 THR B C 1
ATOM 6728 O O . THR B 1 446 ? 7.336 16.344 -18.125 1 92.25 446 THR B O 1
ATOM 6731 N N . ILE B 1 447 ? 7.605 14.789 -16.562 1 91.62 447 ILE B N 1
ATOM 6732 C CA . ILE B 1 447 ? 8.289 15.711 -15.656 1 91.62 447 ILE B CA 1
ATOM 6733 C C . ILE B 1 447 ? 9.711 15.953 -16.141 1 91.62 447 ILE B C 1
ATOM 6735 O O . ILE B 1 447 ? 10.5 15.008 -16.281 1 91.62 447 ILE B O 1
ATOM 6739 N N . PRO B 1 448 ? 10.172 17.094 -16.391 1 83.69 448 PRO B N 1
ATOM 6740 C CA . PRO B 1 448 ? 11.422 17.406 -17.094 1 83.69 448 PRO B CA 1
ATOM 6741 C C . PRO B 1 448 ? 12.656 17.156 -16.219 1 83.69 448 PRO B C 1
ATOM 6743 O O . PRO B 1 448 ? 13.703 16.766 -16.719 1 83.69 448 PRO B O 1
ATOM 6746 N N . ALA B 1 449 ? 12.773 17.297 -15.047 1 75.38 449 ALA B N 1
ATOM 6747 C CA . ALA B 1 449 ? 13.961 17.438 -14.203 1 75.38 449 ALA B CA 1
ATOM 6748 C C . ALA B 1 449 ? 14.602 16.078 -13.938 1 75.38 449 ALA B C 1
ATOM 6750 O O . ALA B 1 449 ? 15.727 16 -13.438 1 75.38 449 ALA B O 1
ATOM 6751 N N . GLY B 1 450 ? 14.227 15.031 -14.594 1 84 450 GLY B N 1
ATOM 6752 C CA . GLY B 1 450 ? 14.797 13.758 -14.188 1 84 450 GLY B CA 1
ATOM 6753 C C . GLY B 1 450 ? 15.875 13.25 -15.133 1 84 450 GLY B C 1
ATOM 6754 O O . GLY B 1 450 ? 15.602 12.977 -16.297 1 84 450 GLY B O 1
ATOM 6755 N N . THR B 1 451 ? 17.203 13.156 -14.57 1 89.25 451 THR B N 1
ATOM 6756 C CA . THR B 1 451 ? 18.281 12.578 -15.352 1 89.25 451 THR B CA 1
ATOM 6757 C C . THR B 1 451 ? 18.125 11.062 -15.461 1 89.25 451 THR B C 1
ATOM 6759 O O . THR B 1 451 ? 17.469 10.438 -14.633 1 89.25 451 THR B O 1
ATOM 6762 N N . PRO B 1 452 ? 18.656 10.469 -16.484 1 88.38 452 PRO B N 1
ATOM 6763 C CA . PRO B 1 452 ? 18.578 9.016 -16.625 1 88.38 452 PRO B CA 1
ATOM 6764 C C . PRO B 1 452 ? 19.156 8.273 -15.414 1 88.38 452 PRO B C 1
ATOM 6766 O O . PRO B 1 452 ? 18.656 7.195 -15.062 1 88.38 452 PRO B O 1
ATOM 6769 N N . GLU B 1 453 ? 20.125 8.805 -14.805 1 89.19 453 GLU B N 1
ATOM 6770 C CA . GLU B 1 453 ? 20.719 8.188 -13.617 1 89.19 453 GLU B CA 1
ATOM 6771 C C . GLU B 1 453 ? 19.75 8.258 -12.43 1 89.19 453 GLU B C 1
ATOM 6773 O O . GLU B 1 453 ? 19.562 7.27 -11.719 1 89.19 453 GLU B O 1
ATOM 6778 N N . GLU B 1 454 ? 19.141 9.43 -12.281 1 90.5 454 GLU B N 1
ATOM 6779 C CA . GLU B 1 454 ? 18.203 9.633 -11.188 1 90.5 454 GLU B CA 1
ATOM 6780 C C . GLU B 1 454 ? 16.984 8.719 -11.328 1 90.5 454 GLU B C 1
ATOM 6782 O O . GLU B 1 454 ? 16.453 8.227 -10.328 1 90.5 454 GLU B O 1
ATOM 6787 N N . ARG B 1 455 ? 16.656 8.523 -12.609 1 90.75 455 ARG B N 1
ATOM 6788 C CA . ARG B 1 455 ? 15.469 7.746 -12.93 1 90.75 455 ARG B CA 1
ATOM 6789 C C . ARG B 1 455 ? 15.758 6.25 -12.891 1 90.75 455 ARG B C 1
ATOM 6791 O O . ARG B 1 455 ? 14.836 5.434 -12.945 1 90.75 455 ARG B O 1
ATOM 6798 N N . GLY B 1 456 ? 17.047 5.883 -12.852 1 87.94 456 GLY B N 1
ATOM 6799 C CA . GLY B 1 456 ? 17.438 4.484 -12.773 1 87.94 456 GLY B CA 1
ATOM 6800 C C . GLY B 1 456 ? 17.5 3.805 -14.125 1 87.94 456 GLY B C 1
ATOM 6801 O O . GLY B 1 456 ? 17.625 2.58 -14.211 1 87.94 456 GLY B O 1
ATOM 6802 N N . LEU B 1 457 ? 17.5 4.52 -15.227 1 83.25 457 LEU B N 1
ATOM 6803 C CA . LEU B 1 457 ? 17.438 3.963 -16.578 1 83.25 457 LEU B CA 1
ATOM 6804 C C . LEU B 1 457 ? 18.781 3.355 -16.969 1 83.25 457 LEU B C 1
ATOM 6806 O O . LEU B 1 457 ? 18.844 2.412 -17.75 1 83.25 457 LEU B O 1
ATOM 6810 N N . ILE B 1 458 ? 19.875 3.809 -16.344 1 81.44 458 ILE B N 1
ATOM 6811 C CA . ILE B 1 458 ? 21.219 3.318 -16.688 1 81.44 458 ILE B CA 1
ATOM 6812 C C . ILE B 1 458 ? 21.484 2.004 -15.953 1 81.44 458 ILE B C 1
ATOM 6814 O O . ILE B 1 458 ? 21.922 1.027 -16.562 1 81.44 458 ILE B O 1
ATOM 6818 N N . ALA B 1 459 ? 21.141 1.981 -14.719 1 78 459 ALA B N 1
ATOM 6819 C CA . ALA B 1 459 ? 21.422 0.817 -13.883 1 78 459 ALA B CA 1
ATOM 6820 C C . ALA B 1 459 ? 20.469 -0.329 -14.195 1 78 459 ALA B C 1
ATOM 6822 O O . ALA B 1 459 ? 20.844 -1.501 -14.094 1 78 459 ALA B O 1
ATOM 6823 N N . TRP B 1 460 ? 19.312 0.113 -14.531 1 77.19 460 TRP B N 1
ATOM 6824 C CA . TRP B 1 460 ? 18.266 -0.888 -14.742 1 77.19 460 TRP B CA 1
ATOM 6825 C C . TRP B 1 460 ? 18.484 -1.625 -16.062 1 77.19 460 TRP B C 1
ATOM 6827 O O . TRP B 1 460 ? 18.219 -2.824 -16.156 1 77.19 460 TRP B O 1
#

Foldseek 3Di:
DFAADDDDPVVLLVLLVLLLLLCLLVQLLQLCLVCVLLLNNVPLLVSLLLSLLQLQLQLVLQLLCLPFALVFLWGKGFFLLQRLLLSLQSNLDPDDSVQSLVSLLQLLQLLQLLLVVLLVCLVVLCVVVVLLQQALLLQLLLLLCSLVVCVVSLCVLQQLEVVLLVQLLVQLCCLCPVDPDLVSVSNSNVVSLVVSLVVLAVCLVVVVADDDPPDRRNLSHLPSQVCSLVVWDQFDDQDFQPSHHHDYAPLSNVLSNSSLVSQLVVQLVLQQLLCVLSVHDRRDSSSSSRNSNSQSVSSNVSSRSRSSGGMHTDNSSSVSCNSVVDRYNSSNSSSSVVSNVQSRRSSSSSVSSSRRSSSSSSSSVVVSNVSSVVSNVSCVLAAPVDPLSCCLNVVLNVQLRVQLVVCVVVVPVQCPPDSSVSSNCSSQSNHSSNSSSVSSSCSVPPPPPDDCSNSRSVVD/DFAADDDDPVVLLVLLVLLLLLCLLVQLLQLCLVCVLLLNNVPLQVSLLLSLLQLQLQLVLQLLCLPFALVFLWGKGFFLLQRLLLSLQSNLDPDDSVQSLVSLLQLLQLLQLLLVVLLVCLVVLCVVVVLLLQALLLQLLLLLCSLVVCVVSLCVLQQLEVVLLVQLLVQLCCLCPVDPDLVSVSNSNVVSLVVSLVVLAVCLVVVVADDDPPDRRNLSHLPSQVCSLVVWDQFDDQDFQPSHNHDYAPLSNVLSNSSLVSQLVVQLVLQQLLCVLSVHDRRDSSSSSRNSNSQSVSSNRSSRSRSSGGMHTDNSSSVSCNSVVDRYSSSNSSSSVVSNVVSRRSSSSSVSSSRRSSSSSSSSVVVSNVSSVVSNVSCVLAAPVDPLSCCLNVVLNVQLRVQLVVCVVVVPVQCPPDSSVSSNCSSQSNHSSNSSSVSSSCSVPPPPPDDCSNSRSVVD

InterPro domains:
  IPR006043 Nucleobase cation symporter 2 family [PF00860] (13-406)